Protein AF-A0A955X571-F1 (afdb_monomer_lite)

pLDDT: mean 90.97, std 11.01, range [27.52, 98.81]

Foldseek 3Di:
DDDDDDDDDDDPDDDDPDDDPDAWEFDDKVVLEEEFDAKDKIKTFTPPLEPWKFKDKANDTFTFDADPVRGITITTGGGDAADKIWIWIDYPNHIYDTDIRGYHFFEKAKPAPAAAEDAAQDKDKDATDIDGPNRQDKWKDKDQDDVQWDADRVRSIIIHHHHPVCAQDKTWMWIWMDSPPDIDIDTYIYGYHNDQDQWDWDDWPPALAEAFAKDKIKTFTPRDDPQKWKDWAVRTWDWDWDADPVRGIIIITIDGHDAFDWIWIFIDDPNHTSDIDIHGYDHHAKDKDDDAAAEDEAQDKDKDAIDIAGPVRADKFKDKFQDAQQWDADRVRRIIMHHHHLLLAQDKTKMWIWMDGPPHIDIDIHMYHYHNPDDWDAWDFPDWDDDPFWIKTKTWGFADCQLAPNVCHGDIFIKIKIGTPPQDLVQAFEEEEEFEAPCDDFDPDDHNRHIYIRGDDNVLLLQQFFWYDDDLPIAGERSSVVSRVSVVSNCVVVGVSYDQFRYAYEYAHSSLLNQLLCCQVCVVRHLEGERELHQQQLVLAFPVSQVVNCNGQNHVVSQHYYPVGGRVNCSSNSLVSLVPDVSSLLYAYEYEHELQAQASHPCSAAPAHPPNRGGNVVSCQVSLRRYKYKYANAYSPFAHLQQGPQQLAQPDDCCPPQFRHTTLQFKHKRWHPKPQWFWPANLAFPPDDADSRRGQNADHNPPPSSRGDTQNITIPPSFKGWGRVPFDQAQFKTKIWIAGHADDDDAGSDPRDHGGYRHDPDDFFIWIKIKMHSRRHNAAAAQFWKWKDWPPDIDIDGQHNRRIDIDGGDGHYHDTIMIMIGGDDD

Radius of gyration: 39.6 Å; chains: 1; bounding box: 92×78×109 Å

Structure (mmCIF, N/CA/C/O backbone):
data_AF-A0A955X571-F1
#
_entry.id   AF-A0A955X571-F1
#
loop_
_atom_site.group_PDB
_atom_site.id
_atom_site.type_symbol
_atom_site.label_atom_id
_atom_site.label_alt_id
_atom_site.label_comp_id
_atom_site.label_asym_id
_atom_site.label_entity_id
_atom_site.label_seq_id
_atom_site.pdbx_PDB_ins_code
_atom_site.Cartn_x
_atom_site.Cartn_y
_atom_site.Cartn_z
_atom_site.occupancy
_atom_site.B_iso_or_equiv
_atom_site.auth_seq_id
_atom_site.auth_comp_id
_atom_site.auth_asym_id
_atom_site.auth_atom_id
_atom_site.pdbx_PDB_model_num
ATOM 1 N N . MET A 1 1 ? 28.630 35.450 -4.650 1.00 49.31 1 MET A N 1
ATOM 2 C CA . MET A 1 1 ? 27.874 36.289 -3.686 1.00 49.31 1 MET A CA 1
ATOM 3 C C . MET A 1 1 ? 26.981 37.193 -4.517 1.00 49.31 1 MET A C 1
ATOM 5 O O . MET A 1 1 ? 27.494 37.787 -5.444 1.00 49.31 1 MET A O 1
ATOM 9 N N . THR A 1 2 ? 25.671 37.289 -4.353 1.00 41.75 2 THR A N 1
ATOM 10 C CA . THR A 1 2 ? 24.807 37.055 -3.192 1.00 41.75 2 THR A CA 1
ATOM 11 C C . THR A 1 2 ? 23.385 37.056 -3.742 1.00 41.75 2 THR A C 1
ATOM 13 O O . THR A 1 2 ? 23.078 37.939 -4.538 1.00 41.75 2 THR A O 1
ATOM 16 N N . ARG A 1 3 ? 22.517 36.147 -3.288 1.00 30.20 3 ARG A N 1
ATOM 17 C CA . ARG A 1 3 ? 21.128 36.479 -2.922 1.00 30.20 3 ARG A CA 1
ATOM 18 C C . ARG A 1 3 ? 20.408 35.258 -2.359 1.00 30.20 3 ARG A C 1
ATOM 20 O O . ARG A 1 3 ? 20.011 34.345 -3.068 1.00 30.20 3 ARG A O 1
ATOM 27 N N . ARG A 1 4 ? 20.302 35.292 -1.032 1.00 42.22 4 ARG A N 1
ATOM 28 C CA . ARG A 1 4 ? 19.217 34.716 -0.244 1.00 42.22 4 ARG A CA 1
ATOM 29 C C . ARG A 1 4 ? 18.000 35.651 -0.343 1.00 42.22 4 ARG A C 1
ATOM 31 O O . ARG A 1 4 ? 18.193 36.856 -0.505 1.00 42.22 4 ARG A O 1
ATOM 38 N N . LEU A 1 5 ? 16.821 35.068 -0.110 1.00 35.84 5 LEU A N 1
ATOM 39 C CA . LEU A 1 5 ? 15.540 35.685 0.272 1.00 35.84 5 LEU A CA 1
ATOM 40 C C . LEU A 1 5 ? 14.690 36.289 -0.857 1.00 35.84 5 LEU A C 1
ATOM 42 O O . LEU A 1 5 ? 14.771 37.476 -1.159 1.00 35.84 5 LEU A O 1
ATOM 46 N N . ALA A 1 6 ? 13.788 35.461 -1.387 1.00 28.53 6 ALA A N 1
ATOM 47 C CA . ALA A 1 6 ? 12.560 35.886 -2.053 1.00 28.53 6 ALA A CA 1
ATOM 48 C C . ALA A 1 6 ? 11.425 34.899 -1.709 1.00 28.53 6 ALA A C 1
ATOM 50 O O . ALA A 1 6 ? 11.090 34.020 -2.490 1.00 28.53 6 ALA A O 1
ATOM 51 N N . ALA A 1 7 ? 10.869 35.031 -0.504 1.00 27.89 7 ALA A N 1
ATOM 52 C CA . ALA A 1 7 ? 9.585 34.446 -0.106 1.00 27.89 7 ALA A CA 1
ATOM 53 C C . ALA A 1 7 ? 8.959 35.333 0.982 1.00 27.89 7 ALA A C 1
ATOM 55 O O . ALA A 1 7 ? 8.839 34.940 2.134 1.00 27.89 7 ALA A O 1
ATOM 56 N N . ALA A 1 8 ? 8.676 36.590 0.628 1.00 30.42 8 ALA A N 1
ATOM 57 C CA . ALA A 1 8 ? 7.878 37.524 1.426 1.00 30.42 8 ALA A CA 1
ATOM 58 C C . ALA A 1 8 ? 7.566 38.780 0.593 1.00 30.42 8 ALA A C 1
ATOM 60 O O . ALA A 1 8 ? 8.181 39.817 0.810 1.00 30.42 8 ALA A O 1
ATOM 61 N N . ALA A 1 9 ? 6.674 38.685 -0.402 1.00 29.23 9 ALA A N 1
ATOM 62 C CA . ALA A 1 9 ? 5.978 39.849 -0.978 1.00 29.23 9 ALA A CA 1
ATOM 63 C C . ALA A 1 9 ? 4.953 39.425 -2.044 1.00 29.23 9 ALA A C 1
ATOM 65 O O . ALA A 1 9 ? 5.207 39.526 -3.240 1.00 29.23 9 ALA A O 1
ATOM 66 N N . LEU A 1 10 ? 3.769 38.996 -1.612 1.00 28.20 10 LEU A N 1
ATOM 67 C CA . LEU A 1 10 ? 2.538 39.181 -2.390 1.00 28.20 10 LEU A CA 1
ATOM 68 C C . LEU A 1 10 ? 1.347 39.288 -1.431 1.00 28.20 10 LEU A C 1
ATOM 70 O O . LEU A 1 10 ? 0.399 38.522 -1.474 1.00 28.20 10 LEU A O 1
ATOM 74 N N . LEU A 1 11 ? 1.457 40.248 -0.511 1.00 30.55 11 LEU A N 1
ATOM 75 C CA . LEU A 1 11 ? 0.364 40.795 0.296 1.00 30.55 11 LEU A CA 1
ATOM 76 C C . LEU A 1 11 ? 0.827 42.155 0.832 1.00 30.55 11 LEU A C 1
ATOM 78 O O . LEU A 1 11 ? 1.228 42.315 1.977 1.00 30.55 11 LEU A O 1
ATOM 82 N N . ALA A 1 12 ? 0.848 43.141 -0.060 1.00 27.52 12 ALA A N 1
ATOM 83 C CA . ALA A 1 12 ? 0.985 44.547 0.300 1.00 27.52 12 ALA A CA 1
ATOM 84 C C . ALA A 1 12 ? 0.002 45.372 -0.538 1.00 27.52 12 ALA A C 1
ATOM 86 O O . ALA A 1 12 ? 0.377 46.258 -1.300 1.00 27.52 12 ALA A O 1
ATOM 87 N N . LEU A 1 13 ? -1.283 45.044 -0.396 1.00 31.36 13 LEU A N 1
ATOM 88 C CA . LEU A 1 13 ? -2.361 46.005 -0.583 1.00 31.36 13 LEU A CA 1
ATOM 89 C C . LEU A 1 13 ? -2.611 46.652 0.784 1.00 31.36 13 LEU A C 1
ATOM 91 O O . LEU A 1 13 ? -3.131 46.022 1.696 1.00 31.36 13 LEU A O 1
ATOM 95 N N . ALA A 1 14 ? -2.154 47.899 0.901 1.00 33.91 14 ALA A N 1
ATOM 96 C CA . ALA A 1 14 ? -2.641 48.929 1.816 1.00 33.91 14 ALA A CA 1
ATOM 97 C C . ALA A 1 14 ? -2.896 48.517 3.283 1.00 33.91 14 ALA A C 1
ATOM 99 O O . ALA A 1 14 ? -4.034 48.471 3.742 1.00 33.91 14 ALA A O 1
ATOM 100 N N . ALA A 1 15 ? -1.829 48.357 4.071 1.00 30.73 15 ALA A N 1
ATOM 101 C CA . ALA A 1 15 ? -1.931 48.549 5.515 1.00 30.73 15 ALA A CA 1
ATOM 102 C C . ALA A 1 15 ? -1.982 50.059 5.813 1.00 30.73 15 ALA A C 1
ATOM 104 O O . ALA A 1 15 ? -0.953 50.722 5.955 1.00 30.73 15 ALA A O 1
ATOM 105 N N . CYS A 1 16 ? -3.196 50.611 5.884 1.00 33.31 16 CYS A N 1
ATOM 106 C CA . CYS A 1 16 ? -3.443 51.834 6.641 1.00 33.31 16 CYS A CA 1
ATOM 107 C C . CYS A 1 16 ? -3.113 51.561 8.122 1.00 33.31 16 CYS A C 1
ATOM 109 O O . CYS A 1 16 ? -3.588 50.568 8.677 1.00 33.31 16 CYS A O 1
ATOM 111 N N . PRO A 1 17 ? -2.322 52.411 8.796 1.00 36.28 17 PRO A N 1
ATOM 112 C CA . PRO A 1 17 ? -2.071 52.262 10.218 1.00 36.28 17 PRO A CA 1
ATOM 113 C C . PRO A 1 17 ? -3.315 52.734 10.974 1.00 36.28 17 PRO A C 1
ATOM 115 O O . PRO A 1 17 ? -3.582 53.929 11.056 1.00 36.28 17 PRO A O 1
ATOM 118 N N . GLY A 1 18 ? -4.086 51.788 11.507 1.00 40.47 18 GLY A N 1
ATOM 119 C CA . GLY A 1 18 ? -5.204 52.086 12.401 1.00 40.47 18 GLY A CA 1
ATOM 120 C C . GLY A 1 18 ? -6.506 51.404 12.011 1.00 40.47 18 GLY A C 1
ATOM 121 O O . GLY A 1 18 ? -7.439 52.059 11.568 1.00 40.47 18 GLY A O 1
ATOM 122 N N . SER A 1 19 ? -6.573 50.089 12.175 1.00 44.91 19 SER A N 1
ATOM 123 C CA . SER A 1 19 ? -7.786 49.367 12.589 1.00 44.91 19 SER A CA 1
ATOM 124 C C . SER A 1 19 ? -7.447 47.882 12.619 1.00 44.91 19 SER A C 1
ATOM 126 O O . SER A 1 19 ? -7.545 47.175 11.623 1.00 44.91 19 SER A O 1
ATOM 128 N N . GLY A 1 20 ? -7.032 47.389 13.790 1.00 52.97 20 GLY A N 1
ATOM 129 C CA . GLY A 1 20 ? -7.356 45.997 14.098 1.00 52.97 20 GLY A CA 1
ATOM 130 C C . GLY A 1 20 ? -8.881 45.815 14.013 1.00 52.97 20 GLY A C 1
ATOM 131 O O . GLY A 1 20 ? -9.594 46.824 14.065 1.00 52.97 20 GLY A O 1
ATOM 132 N N . PRO A 1 21 ? -9.390 44.580 13.864 1.00 60.06 21 PRO A N 1
ATOM 133 C CA . PRO A 1 21 ? -10.828 44.331 13.834 1.00 60.06 21 PRO A CA 1
ATOM 134 C C . PRO A 1 21 ? -11.516 45.087 14.979 1.00 60.06 21 PRO A C 1
ATOM 136 O O . PRO A 1 21 ? -11.149 44.950 16.148 1.00 60.06 21 PRO A O 1
ATOM 139 N N . GLU A 1 22 ? -12.430 45.989 14.619 1.00 73.44 22 GLU A N 1
ATOM 140 C CA . GLU A 1 22 ? -13.100 46.866 15.574 1.00 73.44 22 GLU A CA 1
ATOM 141 C C . GLU A 1 22 ? -13.979 46.006 16.486 1.00 73.44 22 GLU A C 1
ATOM 143 O O . GLU A 1 22 ? -14.741 45.167 16.006 1.00 73.44 22 GLU A O 1
ATOM 148 N N . ALA A 1 23 ? -13.844 46.176 17.803 1.00 80.50 23 ALA A N 1
ATOM 149 C CA . ALA A 1 23 ? -14.454 45.253 18.750 1.00 80.50 23 ALA A CA 1
ATOM 150 C C . ALA A 1 23 ? -15.990 45.178 18.590 1.00 80.50 23 ALA A C 1
ATOM 152 O O . ALA A 1 23 ? -16.639 46.197 18.297 1.00 80.50 23 ALA A O 1
ATOM 153 N N . PRO A 1 24 ? -16.593 43.997 18.829 1.00 88.44 24 PRO A N 1
ATOM 154 C CA . PRO A 1 24 ? -18.042 43.882 18.950 1.00 88.44 24 PRO A CA 1
ATOM 155 C C . PRO A 1 24 ? -18.565 44.855 20.013 1.00 88.44 24 PRO A C 1
ATOM 157 O O . PRO A 1 24 ? -17.904 45.107 21.028 1.00 88.44 24 PRO A O 1
ATOM 160 N N . LYS A 1 25 ? -19.756 45.415 19.792 1.00 90.81 25 LYS A N 1
ATOM 161 C CA . LYS A 1 25 ? -20.388 46.378 20.705 1.00 90.81 25 LYS A CA 1
ATOM 162 C C . LYS A 1 25 ? -21.717 45.824 21.193 1.00 90.81 25 LYS A C 1
ATOM 164 O O . LYS A 1 25 ? -22.527 45.398 20.384 1.00 90.81 25 LYS A O 1
ATOM 169 N N . ILE A 1 26 ? -21.933 45.848 22.508 1.00 92.81 26 ILE A N 1
ATOM 170 C CA . ILE A 1 26 ? -23.209 45.468 23.125 1.00 92.81 26 ILE A CA 1
ATOM 171 C C . ILE A 1 26 ? -24.036 46.737 23.330 1.00 92.81 26 ILE A C 1
ATOM 173 O O . ILE A 1 26 ? -23.579 47.650 24.019 1.00 92.81 26 ILE A O 1
ATOM 177 N N . ASP A 1 27 ? -25.244 46.774 22.770 1.00 91.50 27 ASP A N 1
ATOM 178 C CA . ASP A 1 27 ? -26.176 47.895 22.924 1.00 91.50 27 ASP A CA 1
ATOM 179 C C . ASP A 1 27 ? -27.231 47.620 24.001 1.00 91.50 27 ASP A C 1
ATOM 181 O O . ASP A 1 27 ? -27.587 48.524 24.760 1.00 91.50 27 ASP A O 1
ATOM 185 N N . ALA A 1 28 ? -27.709 46.375 24.107 1.00 92.31 28 ALA A N 1
ATOM 186 C CA . ALA A 1 28 ? -28.725 45.997 25.084 1.00 92.31 28 ALA A CA 1
ATOM 187 C C . ALA A 1 28 ? -28.603 44.539 25.550 1.00 92.31 28 ALA A C 1
ATOM 189 O O . ALA A 1 28 ? -28.153 43.657 24.816 1.00 92.31 28 ALA A O 1
ATOM 190 N N . LEU A 1 29 ? -29.058 44.308 26.783 1.00 94.31 29 LEU A N 1
ATOM 191 C CA . LEU A 1 29 ? -29.270 42.992 27.380 1.00 94.31 29 LEU A CA 1
ATOM 192 C C . LEU A 1 29 ? -30.761 42.834 27.677 1.00 94.31 29 LEU A C 1
ATOM 194 O O . LEU A 1 29 ? -31.343 43.717 28.312 1.00 94.31 29 LEU A O 1
ATOM 198 N N . ASP A 1 30 ? -31.353 41.722 27.252 1.00 91.00 30 ASP A N 1
ATOM 199 C CA . ASP A 1 30 ? -32.748 41.391 27.537 1.00 91.00 30 ASP A CA 1
ATOM 200 C C . ASP A 1 30 ? -32.865 39.970 28.130 1.00 91.00 30 ASP A C 1
ATOM 202 O O . ASP A 1 30 ? -32.520 38.997 27.451 1.00 91.00 30 ASP A O 1
ATOM 206 N N . PRO A 1 31 ? -33.304 39.830 29.396 1.00 89.25 31 PRO A N 1
ATOM 207 C CA . PRO A 1 31 ? -33.630 40.910 30.331 1.00 89.25 31 PRO A CA 1
ATOM 208 C C . PRO A 1 31 ? -32.367 41.609 30.897 1.00 89.25 31 PRO A C 1
ATOM 210 O O . PRO A 1 31 ? -31.322 40.977 31.061 1.00 89.25 31 PRO A O 1
ATOM 213 N N . PRO A 1 32 ? -32.436 42.904 31.274 1.00 85.81 32 PRO A N 1
ATOM 214 C CA . PRO A 1 32 ? -31.314 43.629 31.891 1.00 85.81 32 PRO A CA 1
ATOM 215 C C . PRO A 1 32 ? -31.105 43.285 33.380 1.00 85.81 32 PRO A C 1
ATOM 217 O O . PRO A 1 32 ? -30.110 43.694 33.993 1.00 85.81 32 PRO A O 1
ATOM 220 N N . ALA A 1 33 ? -32.047 42.551 33.978 1.00 87.12 33 ALA A N 1
ATOM 221 C CA . ALA A 1 33 ? -31.970 42.022 35.331 1.00 87.12 33 ALA A CA 1
ATOM 222 C C . ALA A 1 33 ? -32.728 40.690 35.441 1.00 87.12 33 ALA A C 1
ATOM 224 O O . ALA A 1 33 ? -33.761 40.521 34.798 1.00 87.12 33 ALA A O 1
ATOM 225 N N . VAL A 1 34 ? -32.239 39.779 36.280 1.00 87.12 34 VAL A N 1
ATOM 226 C CA . VAL A 1 34 ? -32.827 38.449 36.524 1.00 87.12 34 VAL A CA 1
ATOM 227 C C . VAL A 1 34 ? -32.857 38.126 38.012 1.00 87.12 34 VAL A C 1
ATOM 229 O O . VAL A 1 34 ? -32.100 38.717 38.781 1.00 87.12 34 VAL A O 1
ATOM 232 N N . GLU A 1 35 ? -33.701 37.183 38.429 1.00 81.38 35 GLU A N 1
ATOM 233 C CA . GLU A 1 35 ? -33.555 36.538 39.741 1.00 81.38 35 GLU A CA 1
ATOM 234 C C . GLU A 1 35 ? -32.356 35.574 39.730 1.00 81.38 35 GLU A C 1
ATOM 236 O O . GLU A 1 35 ? -31.958 35.069 38.676 1.00 81.38 35 GLU A O 1
ATOM 241 N N . GLY A 1 36 ? -31.736 35.369 40.891 1.00 78.81 36 GLY A N 1
ATOM 242 C CA . GLY A 1 36 ? -30.623 34.433 41.037 1.00 78.81 36 GLY A CA 1
ATOM 243 C C . GLY A 1 36 ? -31.096 32.977 41.087 1.00 78.81 36 GLY A C 1
ATOM 244 O O . GLY A 1 36 ? -32.273 32.689 41.297 1.00 78.81 36 GLY A O 1
ATOM 245 N N . GLY A 1 37 ? -30.172 32.034 40.900 1.00 76.56 37 GLY A N 1
ATOM 246 C CA . GLY A 1 37 ? -30.412 30.631 41.265 1.00 76.56 37 GLY A CA 1
ATOM 247 C C . GLY A 1 37 ? -31.172 29.768 40.250 1.00 76.56 37 GLY A C 1
ATOM 248 O O . GLY A 1 37 ? -31.235 28.554 40.439 1.00 76.56 37 GLY A O 1
ATOM 249 N N . ALA A 1 38 ? -31.660 30.332 39.141 1.00 79.25 38 ALA A N 1
ATOM 250 C CA . ALA A 1 38 ? -32.244 29.578 38.028 1.00 79.25 38 ALA A CA 1
ATOM 251 C C . ALA A 1 38 ? -31.530 29.880 36.696 1.00 79.25 38 ALA A C 1
ATOM 253 O O . ALA A 1 38 ? -31.080 31.009 36.485 1.00 79.25 38 ALA A O 1
ATOM 254 N N . PRO A 1 39 ? -31.396 28.893 35.786 1.00 86.38 39 PRO A N 1
ATOM 255 C CA . PRO A 1 39 ? -30.942 29.163 34.429 1.00 86.38 39 PRO A CA 1
ATOM 256 C C . PRO A 1 39 ? -31.974 30.017 33.685 1.00 86.38 39 PRO A C 1
ATOM 258 O O . PRO A 1 39 ? -33.179 29.888 33.902 1.00 86.38 39 PRO A O 1
ATOM 261 N N . PHE A 1 40 ? -31.504 30.872 32.785 1.00 88.06 40 PHE A N 1
ATOM 262 C CA . PHE A 1 40 ? -32.357 31.767 32.008 1.00 88.06 40 PHE A CA 1
ATOM 263 C C . PHE A 1 40 ? -31.789 31.978 30.608 1.00 88.06 40 PHE A C 1
ATOM 265 O O . PHE A 1 40 ? -30.609 31.744 30.343 1.00 88.06 40 PHE A O 1
ATOM 272 N N . THR A 1 41 ? -32.639 32.443 29.703 1.00 90.44 41 THR A N 1
ATOM 273 C CA . THR A 1 41 ? -32.220 32.853 28.366 1.00 90.44 41 THR A CA 1
ATOM 274 C C . THR A 1 41 ? -31.858 34.331 28.381 1.00 90.44 41 THR A C 1
ATOM 276 O O . THR A 1 41 ? -32.649 35.156 28.835 1.00 90.44 41 THR A O 1
ATOM 279 N N . LEU A 1 42 ? -30.669 34.664 27.879 1.00 92.75 42 LEU A N 1
ATOM 280 C CA . LEU A 1 42 ? -30.204 36.035 27.706 1.00 92.75 42 LEU A CA 1
ATOM 281 C C . LEU A 1 42 ? -30.094 36.357 26.220 1.00 92.75 42 LEU A C 1
ATOM 283 O O . LEU A 1 42 ? -29.402 35.658 25.476 1.00 92.75 42 LEU A O 1
ATOM 287 N N . ARG A 1 43 ? -30.726 37.454 25.809 1.00 92.50 43 ARG A N 1
ATOM 288 C CA . ARG A 1 43 ? -30.544 38.051 24.487 1.00 92.50 43 ARG A CA 1
ATOM 289 C C . ARG A 1 43 ? -29.567 39.209 24.587 1.00 92.50 43 ARG A C 1
ATOM 291 O O . ARG A 1 43 ? -29.760 40.129 25.382 1.00 92.50 43 ARG A O 1
ATOM 298 N N . VAL A 1 44 ? -28.516 39.151 23.779 1.00 93.19 44 VAL A N 1
ATOM 299 C CA . VAL A 1 44 ? -27.518 40.214 23.661 1.00 93.19 44 VAL A CA 1
ATOM 300 C C . VAL A 1 44 ? -27.668 40.836 22.282 1.00 93.19 44 VAL A C 1
ATOM 302 O O . VAL A 1 44 ? -27.388 40.183 21.279 1.00 93.19 44 VAL A O 1
ATOM 305 N N . THR A 1 45 ? -28.117 42.087 22.239 1.00 92.81 45 THR A N 1
ATOM 306 C CA . THR A 1 45 ? -28.275 42.846 20.992 1.00 92.81 45 THR A CA 1
ATOM 307 C C . THR A 1 45 ? -27.107 43.804 20.832 1.00 92.81 45 THR A C 1
ATOM 309 O O . THR A 1 45 ? -26.721 44.489 21.788 1.00 92.81 45 THR A O 1
ATOM 312 N N . GLY A 1 46 ? -26.534 43.849 19.634 1.00 89.62 46 GLY A N 1
ATOM 313 C CA . GLY A 1 46 ? -25.359 44.657 19.369 1.00 89.62 46 GLY A CA 1
ATOM 314 C C . GLY A 1 46 ? -24.895 44.633 17.920 1.00 89.62 46 GLY A C 1
ATOM 315 O O . GLY A 1 46 ? -25.524 44.054 17.038 1.00 89.62 46 GLY A O 1
ATOM 316 N N . GLU A 1 47 ? -23.747 45.255 17.691 1.00 89.06 47 GLU A N 1
ATOM 317 C CA . GLU A 1 47 ? -23.123 45.378 16.378 1.00 89.06 47 GLU A CA 1
ATOM 318 C C . GLU A 1 47 ? -21.881 44.483 16.285 1.00 89.06 47 GLU A C 1
ATOM 320 O O . GLU A 1 47 ? -21.136 44.321 17.259 1.00 89.06 47 GLU A O 1
ATOM 325 N N . ARG A 1 48 ? -21.619 43.963 15.076 1.00 85.88 48 ARG A N 1
ATOM 326 C CA . ARG A 1 48 ? -20.419 43.170 14.740 1.00 85.88 48 ARG A CA 1
ATOM 327 C C . ARG A 1 48 ? -20.261 41.895 15.589 1.00 85.88 48 ARG A C 1
ATOM 329 O O . ARG A 1 48 ? -19.161 41.568 16.015 1.00 85.88 48 ARG A O 1
ATOM 336 N N . LEU A 1 49 ? -21.352 41.160 15.829 1.00 82.06 49 LEU A N 1
ATOM 337 C CA . LEU A 1 49 ? -21.336 39.940 16.654 1.00 82.06 49 LEU A CA 1
ATOM 338 C C . LEU A 1 49 ? -20.681 38.721 15.958 1.00 82.06 49 LEU A C 1
ATOM 340 O O . LEU A 1 49 ? -20.345 37.751 16.628 1.00 82.06 49 LEU A O 1
ATOM 344 N N . GLY A 1 50 ? -20.446 38.776 14.641 1.00 76.69 50 GLY A N 1
ATOM 345 C CA . GLY A 1 50 ? -19.831 37.689 13.863 1.00 76.69 50 GLY A CA 1
ATOM 346 C C . GLY A 1 50 ? -20.769 36.488 13.635 1.00 76.69 50 GLY A C 1
ATOM 347 O O . GLY A 1 50 ? -21.847 36.434 14.219 1.00 76.69 50 GLY A O 1
ATOM 348 N N . PRO A 1 51 ? -20.402 35.516 12.776 1.00 72.62 51 PRO A N 1
ATOM 349 C CA . PRO A 1 51 ? -21.271 34.385 12.418 1.00 72.62 51 PRO A CA 1
ATOM 350 C C . PRO A 1 51 ? -21.359 33.285 13.494 1.00 72.62 51 PRO A C 1
ATOM 352 O O . PRO A 1 51 ? -22.267 32.459 13.445 1.00 72.62 51 PRO A O 1
ATOM 355 N N . ALA A 1 52 ? -20.435 33.262 14.462 1.00 73.44 52 ALA A N 1
ATOM 356 C CA . ALA A 1 52 ? -20.399 32.292 15.563 1.00 73.44 52 ALA A CA 1
ATOM 357 C C . ALA A 1 52 ? -19.962 32.951 16.895 1.00 73.44 52 ALA A C 1
ATOM 359 O O . ALA A 1 52 ? -18.897 32.618 17.427 1.00 73.44 52 ALA A O 1
ATOM 360 N N . PRO A 1 53 ? -20.736 33.916 17.433 1.00 80.56 53 PRO A N 1
ATOM 361 C CA . PRO A 1 53 ? -20.370 34.649 18.645 1.00 80.56 53 PRO A CA 1
ATOM 362 C C . PRO A 1 53 ? -20.225 33.727 19.856 1.00 80.56 53 PRO A C 1
ATOM 364 O O . PRO A 1 53 ? -21.116 32.929 20.167 1.00 80.56 53 PRO A O 1
ATOM 367 N N . LYS A 1 54 ? -19.145 33.921 20.618 1.00 87.81 54 LYS A N 1
ATOM 368 C CA . LYS A 1 54 ? -19.037 33.394 21.984 1.00 87.81 54 LYS A CA 1
ATOM 369 C C . LYS A 1 54 ? -19.439 34.487 22.966 1.00 87.81 54 LYS A C 1
ATOM 371 O O . LYS A 1 54 ? -18.783 35.525 23.048 1.00 87.81 54 LYS A O 1
ATOM 376 N N . VAL A 1 55 ? -20.497 34.260 23.738 1.00 90.81 55 VAL A N 1
ATOM 377 C CA . VAL A 1 55 ? -20.929 35.185 24.793 1.00 90.81 55 VAL A CA 1
ATOM 378 C C . VAL A 1 55 ? -20.312 34.744 26.110 1.00 90.81 55 VAL A C 1
ATOM 380 O O . VAL A 1 55 ? -20.520 33.623 26.573 1.00 90.81 55 VAL A O 1
ATOM 383 N N . ARG A 1 56 ? -19.546 35.632 26.736 1.00 91.25 56 ARG A N 1
ATOM 384 C CA . ARG A 1 56 ? -18.987 35.425 28.069 1.00 91.25 56 ARG A CA 1
ATOM 385 C C . ARG A 1 56 ? -19.878 36.103 29.100 1.00 91.25 56 ARG A C 1
ATOM 387 O O . ARG A 1 56 ? -20.060 37.315 29.034 1.00 91.25 56 ARG A O 1
ATOM 394 N N . VAL A 1 57 ? -20.392 35.343 30.063 1.00 89.56 57 VAL A N 1
ATOM 395 C CA . VAL A 1 57 ? -21.162 35.865 31.204 1.00 89.56 57 VAL A CA 1
ATOM 396 C C . VAL A 1 57 ? -20.404 35.510 32.480 1.00 89.56 57 VAL A C 1
ATOM 398 O O . VAL A 1 57 ? -20.343 34.349 32.890 1.00 89.56 57 VAL A O 1
ATOM 401 N N . GLY A 1 58 ? -19.741 36.497 33.084 1.00 83.50 58 GLY A N 1
ATOM 402 C CA . GLY A 1 58 ? -18.788 36.251 34.167 1.00 83.50 58 GLY A CA 1
ATOM 403 C C . GLY A 1 58 ? -17.635 35.340 33.716 1.00 83.50 58 GLY A C 1
ATOM 404 O O . GLY A 1 58 ? -16.809 35.741 32.899 1.00 83.50 58 GLY A O 1
ATOM 405 N N . ARG A 1 59 ? -17.563 34.117 34.263 1.00 78.06 59 ARG A N 1
ATOM 406 C CA . ARG A 1 59 ? -16.558 33.094 33.894 1.00 78.06 59 ARG A CA 1
ATOM 407 C C . ARG A 1 59 ? -17.061 32.066 32.873 1.00 78.06 59 ARG A C 1
ATOM 409 O O . ARG A 1 59 ? -16.248 31.304 32.359 1.00 78.06 59 ARG A O 1
ATOM 416 N N . ALA A 1 60 ? -18.364 32.017 32.598 1.00 80.56 60 ALA A N 1
ATOM 417 C CA . ALA A 1 60 ? -18.938 31.067 31.651 1.00 80.56 60 ALA A CA 1
ATOM 418 C C . ALA A 1 60 ? -18.750 31.564 30.212 1.00 80.56 60 ALA A C 1
ATOM 420 O O . ALA A 1 60 ? -18.955 32.747 29.941 1.00 80.56 60 ALA A O 1
ATOM 421 N N . VAL A 1 61 ? -18.385 30.659 29.301 1.00 88.44 61 VAL A N 1
ATOM 422 C CA . VAL A 1 61 ? -18.310 30.916 27.856 1.00 88.44 61 VAL A CA 1
ATOM 423 C C . VAL A 1 61 ? -19.413 30.108 27.187 1.00 88.44 61 VAL A C 1
ATOM 425 O O . VAL A 1 61 ? -19.432 28.884 27.295 1.00 88.44 61 VAL A O 1
ATOM 428 N N . LEU A 1 62 ? -20.342 30.796 26.536 1.00 88.50 62 LEU A N 1
ATOM 429 C CA . LEU A 1 62 ? -21.561 30.226 25.975 1.00 88.50 62 LEU A CA 1
ATOM 430 C C . LEU A 1 62 ? -21.555 30.417 24.459 1.00 88.50 62 LEU A C 1
ATOM 432 O O . LEU A 1 62 ? -21.179 31.482 23.964 1.00 88.50 62 LEU A O 1
ATOM 436 N N . THR A 1 63 ? -21.980 29.390 23.729 1.00 83.31 63 THR A N 1
ATOM 437 C CA . THR A 1 63 ? -22.195 29.484 22.279 1.00 83.31 63 THR A CA 1
ATOM 438 C C . THR A 1 63 ? -23.665 29.800 22.051 1.00 83.31 63 THR A C 1
ATOM 440 O O . THR A 1 63 ? -24.521 29.095 22.583 1.00 83.31 63 THR A O 1
ATOM 443 N N . GLY A 1 64 ? -23.953 30.880 21.328 1.00 74.62 64 GLY A N 1
ATOM 444 C CA . GLY A 1 64 ? -25.320 31.352 21.117 1.00 74.62 64 GLY A CA 1
ATOM 445 C C . GLY A 1 64 ? -25.828 31.149 19.702 1.00 74.62 64 GLY A C 1
ATOM 446 O O . GLY A 1 64 ? -25.052 30.957 18.768 1.00 74.62 64 GLY A O 1
ATOM 447 N N . VAL A 1 65 ? -27.148 31.219 19.554 1.00 79.69 65 VAL A N 1
ATOM 448 C CA . VAL A 1 65 ? -27.811 31.224 18.248 1.00 79.69 65 VAL A CA 1
ATOM 449 C C . VAL A 1 65 ? -27.947 32.675 17.803 1.00 79.69 65 VAL A C 1
ATOM 451 O O . VAL A 1 65 ? -28.579 33.480 18.489 1.00 79.69 65 VAL A O 1
ATOM 454 N N . LEU A 1 66 ? -27.315 33.015 16.681 1.00 84.81 66 LEU A N 1
ATOM 455 C CA . LEU A 1 66 ? -27.404 34.343 16.083 1.00 84.81 66 LEU A CA 1
ATOM 456 C C . LEU A 1 66 ? -28.732 34.486 15.329 1.00 84.81 66 LEU A C 1
ATOM 458 O O . LEU A 1 66 ? -29.146 33.578 14.604 1.00 84.81 66 LEU A O 1
ATOM 462 N N . SER A 1 67 ? -29.398 35.626 15.486 1.00 83.81 67 SER A N 1
ATOM 463 C CA . SER A 1 67 ? -30.583 35.968 14.708 1.00 83.81 67 SER A CA 1
ATOM 464 C C . SER A 1 67 ? -30.245 36.107 13.213 1.00 83.81 67 SER A C 1
ATOM 466 O O . SER A 1 67 ? -29.115 36.456 12.865 1.00 83.81 67 SER A O 1
ATOM 468 N N . PRO A 1 68 ? -31.205 35.873 12.297 1.00 80.25 68 PRO A N 1
ATOM 469 C CA . PRO A 1 68 ? -30.956 35.951 10.852 1.00 80.25 68 PRO A CA 1
ATOM 470 C C . PRO A 1 68 ? -30.452 37.314 10.350 1.00 80.25 68 PRO A C 1
ATOM 472 O O . PRO A 1 68 ? -29.807 37.381 9.309 1.00 80.25 68 PRO A O 1
ATOM 475 N N . ASP A 1 69 ? -30.749 38.395 11.074 1.00 81.31 69 ASP A N 1
ATOM 476 C CA . ASP A 1 69 ? -30.275 39.756 10.789 1.00 81.31 69 ASP A CA 1
ATOM 477 C C . ASP A 1 69 ? -28.880 40.055 11.373 1.00 81.31 69 ASP A C 1
ATOM 479 O O . ASP A 1 69 ? -28.336 41.136 11.152 1.00 81.31 69 ASP A O 1
ATOM 483 N N . GLY A 1 70 ? -28.288 39.107 12.108 1.00 81.81 70 GLY A N 1
ATOM 484 C CA . GLY A 1 70 ? -26.964 39.221 12.713 1.00 81.81 70 GLY A CA 1
ATOM 485 C C . GLY A 1 70 ? -26.872 40.173 13.911 1.00 81.81 70 GLY A C 1
ATOM 486 O O . GLY A 1 70 ? -25.766 40.405 14.400 1.00 81.81 70 GLY A O 1
ATOM 487 N N . ALA A 1 71 ? -27.994 40.731 14.378 1.00 86.06 71 ALA A N 1
ATOM 488 C CA . ALA A 1 71 ? -28.017 41.804 15.376 1.00 86.06 71 ALA A CA 1
ATOM 489 C C . ALA A 1 71 ? -28.171 41.315 16.826 1.00 86.06 71 ALA A C 1
ATOM 491 O O . ALA A 1 71 ? -27.842 42.042 17.765 1.00 86.06 71 ALA A O 1
ATOM 492 N N . THR A 1 72 ? -28.657 40.090 17.033 1.00 89.88 72 THR A N 1
ATOM 493 C CA . THR A 1 72 ? -28.925 39.541 18.364 1.00 89.88 72 THR A CA 1
ATOM 494 C C . THR A 1 72 ? -28.380 38.126 18.480 1.00 89.88 72 THR A C 1
ATOM 496 O O . THR A 1 72 ? -28.602 37.284 17.617 1.00 89.88 72 THR A O 1
ATOM 499 N N . VAL A 1 73 ? -27.702 37.836 19.587 1.00 90.62 73 VAL A N 1
ATOM 500 C CA . VAL A 1 73 ? -27.334 36.470 19.969 1.00 90.62 73 VAL A CA 1
ATOM 501 C C . VAL A 1 73 ? -28.142 36.043 21.190 1.00 90.62 73 VAL A C 1
ATOM 503 O O . VAL A 1 73 ? -28.197 36.756 22.194 1.00 90.62 73 VAL A O 1
ATOM 506 N N . GLU A 1 74 ? -28.773 34.874 21.104 1.00 91.44 74 GLU A N 1
ATOM 507 C CA . GLU A 1 74 ? -29.504 34.255 22.208 1.00 91.44 74 GLU A CA 1
ATOM 508 C C . GLU A 1 74 ? -28.658 33.136 22.834 1.00 91.44 74 GLU A C 1
ATOM 510 O O . GLU A 1 74 ? -28.179 32.241 22.134 1.00 91.44 74 GLU A O 1
ATOM 515 N N . VAL A 1 75 ? -28.450 33.193 24.154 1.00 90.75 75 VAL A N 1
ATOM 516 C CA . VAL A 1 75 ? -27.694 32.186 24.919 1.00 90.75 75 VAL A CA 1
ATOM 517 C C . VAL A 1 75 ? -28.471 31.702 26.137 1.00 90.75 75 VAL A C 1
ATOM 519 O O . VAL A 1 75 ? -29.093 32.492 26.846 1.00 90.75 75 VAL A O 1
ATOM 522 N N . SER A 1 76 ? -28.380 30.403 26.430 1.00 90.31 76 SER A N 1
ATOM 523 C CA . SER A 1 76 ? -28.820 29.850 27.715 1.00 90.31 76 SER A CA 1
ATOM 524 C C . SER A 1 76 ? -27.723 30.033 28.759 1.00 90.31 76 SER A C 1
ATOM 526 O O . SER A 1 76 ? -26.653 29.432 28.667 1.00 90.31 76 SER A O 1
ATOM 528 N N . VAL A 1 77 ? -27.992 30.871 29.756 1.00 88.38 77 VAL A N 1
ATOM 529 C CA . VAL A 1 77 ? -27.072 31.179 30.850 1.00 88.38 77 VAL A CA 1
ATOM 530 C C . VAL A 1 77 ? -27.391 30.264 32.038 1.00 88.38 77 VAL A C 1
ATOM 532 O O . VAL A 1 77 ? -28.554 30.176 32.441 1.00 88.38 77 VAL A O 1
ATOM 535 N N . PRO A 1 78 ? -26.396 29.564 32.619 1.00 86.00 78 PRO A N 1
ATOM 536 C CA . PRO A 1 78 ? -26.605 28.803 33.846 1.00 86.00 78 PRO A CA 1
ATOM 537 C C . PRO A 1 78 ? -26.922 29.737 35.025 1.00 86.00 78 PRO A C 1
ATOM 539 O O . PRO A 1 78 ? -26.678 30.940 34.960 1.00 86.00 78 PRO A O 1
ATOM 542 N N . ALA A 1 79 ? -27.436 29.180 36.122 1.00 83.12 79 ALA A N 1
ATOM 543 C CA . ALA A 1 79 ? -27.782 29.950 37.316 1.00 83.12 79 ALA A CA 1
ATOM 544 C C . ALA A 1 79 ? -26.617 30.834 37.812 1.00 83.12 79 ALA A C 1
ATOM 546 O O . ALA A 1 79 ? -25.477 30.376 37.947 1.00 83.12 79 ALA A O 1
ATOM 547 N N . LEU A 1 80 ? -26.918 32.101 38.107 1.00 84.19 80 LEU A N 1
ATOM 548 C CA . LEU A 1 80 ? -25.974 33.088 38.638 1.00 84.19 80 LEU A CA 1
ATOM 549 C C . LEU A 1 80 ? -26.325 33.448 40.084 1.00 84.19 80 LEU A C 1
ATOM 551 O O . LEU A 1 80 ? -27.491 33.409 40.469 1.00 84.19 80 LEU A O 1
ATOM 555 N N . ARG A 1 81 ? -25.300 33.779 40.881 1.00 84.12 81 ARG A N 1
ATOM 556 C CA . ARG A 1 81 ? -25.475 34.273 42.255 1.00 84.12 81 ARG A CA 1
ATOM 557 C C . ARG A 1 81 ? -25.809 35.762 42.252 1.00 84.12 81 ARG A C 1
ATOM 559 O O . ARG A 1 81 ? -25.357 36.487 41.360 1.00 84.12 81 ARG A O 1
ATOM 566 N N . ARG A 1 82 ? -26.516 36.220 43.285 1.00 85.19 82 ARG A N 1
ATOM 567 C CA . ARG A 1 82 ? -26.860 37.622 43.539 1.00 85.19 82 ARG A CA 1
ATOM 568 C C . ARG A 1 82 ? -25.642 38.528 43.418 1.00 85.19 82 ARG A C 1
ATOM 570 O O . ARG A 1 82 ? -24.596 38.297 44.028 1.00 85.19 82 ARG A O 1
ATOM 577 N N . GLY A 1 83 ? -25.798 39.603 42.651 1.00 83.31 83 GLY A N 1
ATOM 578 C CA . GLY A 1 83 ? -24.729 40.554 42.370 1.00 83.31 83 GLY A CA 1
ATOM 579 C C . GLY A 1 83 ? -24.853 41.175 40.984 1.00 83.31 83 GLY A C 1
ATOM 580 O O . GLY A 1 83 ? -25.949 41.407 40.475 1.00 83.31 83 GLY A O 1
ATOM 581 N N . ALA A 1 84 ? -23.712 41.472 40.369 1.00 81.69 84 ALA A N 1
ATOM 582 C CA . ALA A 1 84 ? -23.641 41.923 38.985 1.00 81.69 84 ALA A CA 1
ATOM 583 C C . ALA A 1 84 ? -22.701 41.008 38.195 1.00 81.69 84 ALA A C 1
ATOM 585 O O . ALA A 1 84 ? -21.620 40.672 38.681 1.00 81.69 84 ALA A O 1
ATOM 586 N N . ALA A 1 85 ? -23.108 40.633 36.984 1.00 86.94 85 ALA A N 1
ATOM 587 C CA . ALA A 1 85 ? -22.292 39.862 36.055 1.00 86.94 85 ALA A CA 1
ATOM 588 C C . ALA A 1 85 ? -21.930 40.720 34.837 1.00 86.94 85 ALA A C 1
ATOM 590 O O . ALA A 1 85 ? -22.794 41.371 34.247 1.00 86.94 85 ALA A O 1
ATOM 591 N N . ASP A 1 86 ? -20.651 40.708 34.462 1.00 92.19 86 ASP A N 1
ATOM 592 C CA . ASP A 1 86 ? -20.192 41.318 33.216 1.00 92.19 86 ASP A CA 1
ATOM 593 C C . ASP A 1 86 ? -20.491 40.372 32.047 1.00 92.19 86 ASP A C 1
ATOM 595 O O . ASP A 1 86 ? -20.088 39.205 32.060 1.00 92.19 86 ASP A O 1
ATOM 599 N N . VAL A 1 87 ? -21.171 40.897 31.031 1.00 92.00 87 VAL A N 1
ATOM 600 C CA . VAL A 1 87 ? -21.463 40.228 29.763 1.00 92.00 87 VAL A CA 1
ATOM 601 C C . VAL A 1 87 ? -20.555 40.806 28.685 1.00 92.00 87 VAL A C 1
ATOM 603 O O . VAL A 1 87 ? -20.475 42.025 28.526 1.00 92.00 87 VAL A O 1
ATOM 606 N N . ARG A 1 88 ? -19.861 39.941 27.945 1.00 93.31 88 ARG A N 1
ATOM 607 C CA . ARG A 1 88 ? -18.997 40.308 26.813 1.00 93.31 88 ARG A CA 1
ATOM 608 C C . ARG A 1 88 ? -19.277 39.404 25.623 1.00 93.31 88 ARG A C 1
ATOM 610 O O . ARG A 1 88 ? -19.603 38.236 25.810 1.00 93.31 88 ARG A O 1
ATOM 617 N N . VAL A 1 89 ? -19.084 39.916 24.417 1.00 90.88 89 VAL A N 1
ATOM 618 C CA . VAL A 1 89 ? -19.133 39.121 23.185 1.00 90.88 89 VAL A CA 1
ATOM 619 C C . VAL A 1 89 ? -17.731 39.029 22.603 1.00 90.88 89 VAL A C 1
ATOM 621 O O . VAL A 1 89 ? -17.004 40.021 22.581 1.00 90.88 89 VAL A O 1
ATOM 624 N N . GLU A 1 90 ? -17.347 37.834 22.171 1.00 89.19 90 GLU A N 1
ATOM 625 C CA . GLU A 1 90 ? -16.118 37.568 21.434 1.00 89.19 90 GLU A CA 1
ATOM 626 C C . GLU A 1 90 ? -16.462 37.144 20.004 1.00 89.19 90 GLU A C 1
ATOM 628 O O . GLU A 1 90 ? -17.198 36.174 19.800 1.00 89.19 90 GLU A O 1
ATOM 633 N N . ALA A 1 91 ? -15.917 37.882 19.040 1.00 81.69 91 ALA A N 1
ATOM 634 C CA . ALA A 1 91 ? -16.067 37.651 17.609 1.00 81.69 91 ALA A CA 1
ATOM 635 C C . ALA A 1 91 ? -14.711 37.885 16.931 1.00 81.69 91 ALA A C 1
ATOM 637 O O . ALA A 1 91 ? -14.014 38.841 17.272 1.00 81.69 91 ALA A O 1
ATOM 638 N N . ASP A 1 92 ? -14.310 36.982 16.032 1.00 78.12 92 ASP A N 1
ATOM 639 C CA . ASP A 1 92 ? -13.059 37.066 15.257 1.00 78.12 92 ASP A CA 1
ATOM 640 C C . ASP A 1 92 ? -11.796 37.340 16.107 1.00 78.12 92 ASP A C 1
ATOM 642 O O . ASP A 1 92 ? -10.882 38.059 15.708 1.00 78.12 92 ASP A O 1
ATOM 646 N N . GLY A 1 93 ? -11.750 36.770 17.318 1.00 77.25 93 GLY A N 1
ATOM 647 C CA . GLY A 1 93 ? -10.630 36.914 18.256 1.00 77.25 93 GLY A CA 1
ATOM 648 C C . GLY A 1 93 ? -10.599 38.226 19.055 1.00 77.25 93 GLY A C 1
ATOM 649 O O . GLY A 1 93 ? -9.650 38.445 19.810 1.00 77.25 93 GLY A O 1
ATOM 650 N N . VAL A 1 94 ? -11.620 39.087 18.941 1.00 84.19 94 VAL A N 1
ATOM 651 C CA . VAL A 1 94 ? -11.730 40.369 19.665 1.00 84.19 94 VAL A CA 1
ATOM 652 C C . VAL A 1 94 ? -12.909 40.356 20.642 1.00 84.19 94 VAL A C 1
ATOM 654 O O . VAL A 1 94 ? -13.987 39.861 20.327 1.00 84.19 94 VAL A O 1
ATOM 657 N N . VAL A 1 95 ? -12.719 40.931 21.836 1.00 87.81 95 VAL A N 1
ATOM 658 C CA . VAL A 1 95 ? -13.704 40.933 22.934 1.00 87.81 95 VAL A CA 1
ATOM 659 C C . VAL A 1 95 ? -14.301 42.328 23.151 1.00 87.81 95 VAL A C 1
ATOM 661 O O . VAL A 1 95 ? -13.570 43.315 23.229 1.00 87.81 95 VAL A O 1
ATOM 664 N N . SER A 1 96 ? -15.623 42.412 23.324 1.00 91.38 96 SER A N 1
ATOM 665 C CA . SER A 1 96 ? -16.348 43.662 23.587 1.00 91.38 96 SER A CA 1
ATOM 666 C C . SER A 1 96 ? -16.018 44.298 24.949 1.00 91.38 96 SER A C 1
ATOM 668 O O . SER A 1 96 ? -15.558 43.646 25.900 1.00 91.38 96 SER A O 1
ATOM 670 N N . ALA A 1 97 ? -16.364 45.582 25.094 1.00 89.19 97 ALA A N 1
ATOM 671 C CA . ALA A 1 97 ? -16.552 46.198 26.409 1.00 89.19 97 ALA A CA 1
ATOM 672 C C . ALA A 1 97 ? -17.666 45.465 27.197 1.00 89.19 97 ALA A C 1
ATOM 674 O O . ALA A 1 97 ? -18.574 44.899 26.579 1.00 89.19 97 ALA A O 1
ATOM 675 N N . PRO A 1 98 ? -17.601 45.432 28.543 1.00 91.19 98 PRO A N 1
ATOM 676 C CA . PRO A 1 98 ? -18.578 44.706 29.346 1.00 91.19 98 PRO A CA 1
ATOM 677 C C . PRO A 1 98 ? -19.908 45.465 29.445 1.00 91.19 98 PRO A C 1
ATOM 679 O O . PRO A 1 98 ? -19.923 46.658 29.748 1.00 91.19 98 PRO A O 1
ATOM 682 N N . ALA A 1 99 ? -21.020 44.753 29.276 1.00 91.56 99 ALA A N 1
ATOM 683 C CA . ALA A 1 99 ? -22.352 45.197 29.683 1.00 91.56 99 ALA A CA 1
ATOM 684 C C . ALA A 1 99 ? -22.718 44.559 31.033 1.00 91.56 99 ALA A C 1
ATOM 686 O O . ALA A 1 99 ? -22.397 43.397 31.274 1.00 91.56 99 ALA A O 1
ATOM 687 N N . ARG A 1 100 ? -23.374 45.300 31.936 1.00 90.88 100 ARG A N 1
ATOM 688 C CA . ARG A 1 100 ? -23.720 44.786 33.274 1.00 90.88 100 ARG A CA 1
ATOM 689 C C . ARG A 1 100 ? -25.115 44.174 33.304 1.00 90.88 100 ARG A C 1
ATOM 691 O O . ARG A 1 100 ? -26.093 44.889 33.102 1.00 90.88 100 ARG A O 1
ATOM 698 N N . LEU A 1 101 ? -25.192 42.905 33.689 1.00 91.31 101 LEU A N 1
ATOM 699 C CA . LEU A 1 101 ? -26.424 42.219 34.071 1.00 91.31 101 LEU A CA 1
ATOM 700 C C . LEU A 1 101 ? -26.599 42.273 35.596 1.00 91.31 101 LEU A C 1
ATOM 702 O O . LEU A 1 101 ? -25.664 41.953 36.335 1.00 91.31 101 LEU A O 1
ATOM 706 N N . ARG A 1 102 ? -27.782 42.667 36.082 1.00 89.69 102 ARG A N 1
ATOM 707 C CA . ARG A 1 102 ? -28.109 42.629 37.521 1.00 89.69 102 ARG A CA 1
ATOM 708 C C . ARG A 1 102 ? -28.747 41.290 37.892 1.00 89.69 102 ARG A C 1
ATOM 710 O O . ARG A 1 102 ? -29.688 40.867 37.233 1.00 89.69 102 ARG A O 1
ATOM 717 N N . VAL A 1 103 ? -28.274 40.664 38.966 1.00 87.50 103 VAL A N 1
ATOM 718 C CA . VAL A 1 103 ? -28.805 39.393 39.477 1.00 87.50 103 VAL A CA 1
ATOM 719 C C . VAL A 1 103 ? -29.360 39.623 40.882 1.00 87.50 103 VAL A C 1
ATOM 721 O O . VAL A 1 103 ? -28.628 40.046 41.782 1.00 87.50 103 VAL A O 1
ATOM 724 N N . GLY A 1 104 ? -30.665 39.411 41.041 1.00 85.50 104 GLY A N 1
ATOM 725 C CA . GLY A 1 104 ? -31.402 39.492 42.300 1.00 85.50 104 GLY A CA 1
ATOM 726 C C . GLY A 1 104 ? -31.131 38.305 43.226 1.00 85.50 104 GLY A C 1
ATOM 727 O O . GLY A 1 104 ? -30.269 37.478 42.945 1.00 85.50 104 GLY A O 1
ATOM 728 N N . ASN A 1 105 ? -31.855 38.249 44.345 1.00 86.62 105 ASN A N 1
ATOM 729 C CA . ASN A 1 105 ? -31.775 37.140 45.298 1.00 86.62 105 ASN A CA 1
ATOM 730 C C . ASN A 1 105 ? -32.221 35.823 44.656 1.00 86.62 105 ASN A C 1
ATOM 732 O O . ASN A 1 105 ? -33.147 35.822 43.843 1.00 86.62 105 ASN A O 1
ATOM 736 N N . SER A 1 106 ? -31.585 34.728 45.045 1.00 85.56 106 SER A N 1
ATOM 737 C CA . SER A 1 106 ? -32.027 33.373 44.747 1.00 85.56 106 SER A CA 1
ATOM 738 C C . SER A 1 106 ? -32.993 32.913 45.842 1.00 85.56 106 SER A C 1
ATOM 740 O O . SER A 1 106 ? -32.658 33.034 47.014 1.00 85.56 106 SER A O 1
ATOM 742 N N . PRO A 1 107 ? -34.186 32.382 45.532 1.00 83.81 107 PRO A N 1
ATOM 743 C CA . PRO A 1 107 ? -35.011 31.778 46.568 1.00 83.81 107 PRO A CA 1
ATOM 744 C C . PRO A 1 107 ? -34.334 30.513 47.117 1.00 83.81 107 PRO A C 1
ATOM 746 O O . PRO A 1 107 ? -33.726 29.738 46.374 1.00 83.81 107 PRO A O 1
ATOM 749 N N . CYS A 1 108 ? -34.508 30.255 48.415 1.00 88.25 108 CYS A N 1
ATOM 750 C CA . CYS A 1 108 ? -34.112 28.986 49.025 1.00 88.25 108 CYS A CA 1
ATOM 751 C C . CYS A 1 108 ? -34.705 27.790 48.262 1.00 88.25 108 CYS A C 1
ATOM 753 O O . CYS A 1 108 ? -35.879 27.796 47.893 1.00 88.25 108 CYS A O 1
ATOM 755 N N . VAL A 1 109 ? -33.937 26.711 48.128 1.00 87.75 109 VAL A N 1
ATOM 756 C CA . VAL A 1 109 ? -34.400 25.435 47.570 1.00 87.75 109 VAL A CA 1
ATOM 757 C C . VAL A 1 109 ? -34.450 24.402 48.687 1.00 87.75 109 VAL A C 1
ATOM 759 O O . VAL A 1 109 ? -33.419 24.027 49.246 1.00 87.75 109 VAL A O 1
ATOM 762 N N . ILE A 1 110 ? -35.652 23.931 49.026 1.00 88.00 110 ILE A N 1
ATOM 763 C CA . ILE A 1 110 ? -35.822 22.797 49.942 1.00 88.00 110 ILE A CA 1
ATOM 764 C C . ILE A 1 110 ? -35.441 21.525 49.185 1.00 88.00 110 ILE A C 1
ATOM 766 O O . ILE A 1 110 ? -35.958 21.270 48.098 1.00 88.00 110 ILE A O 1
ATOM 770 N N . ARG A 1 111 ? -34.554 20.705 49.761 1.00 85.62 111 ARG A N 1
ATOM 771 C CA . ARG A 1 111 ? -34.291 19.362 49.241 1.00 85.62 111 ARG A CA 1
ATOM 772 C C . ARG A 1 111 ? -35.497 18.497 49.576 1.00 85.62 111 ARG A C 1
ATOM 774 O O . ARG A 1 111 ? -35.614 18.040 50.711 1.00 85.62 111 ARG A O 1
ATOM 781 N N . ASP A 1 112 ? -36.382 18.323 48.601 1.00 83.38 112 ASP A N 1
ATOM 782 C CA . ASP A 1 112 ? -37.599 17.536 48.763 1.00 83.38 112 ASP A CA 1
ATOM 783 C C . ASP A 1 112 ? -37.246 16.081 49.122 1.00 83.38 112 ASP A C 1
ATOM 785 O O . ASP A 1 112 ? -36.589 15.396 48.330 1.00 83.38 112 ASP A O 1
ATOM 789 N N . PRO A 1 113 ? -37.612 15.599 50.325 1.00 76.81 113 PRO A N 1
ATOM 790 C CA . PRO A 1 113 ? -37.401 14.206 50.696 1.00 76.81 113 PRO A CA 1
ATOM 791 C C . PRO A 1 113 ? -38.425 13.256 50.047 1.00 76.81 113 PRO A C 1
ATOM 793 O O . PRO A 1 113 ? -38.283 12.044 50.195 1.00 76.81 113 PRO A O 1
ATOM 796 N N . GLY A 1 114 ? -39.442 13.781 49.354 1.00 78.25 114 GLY A N 1
ATOM 797 C CA . GLY A 1 114 ? -40.603 13.038 48.880 1.00 78.25 114 GLY A CA 1
ATOM 798 C C . GLY A 1 114 ? -41.549 12.630 50.020 1.00 78.25 114 GLY A C 1
ATOM 799 O O . GLY A 1 114 ? -41.353 13.017 51.178 1.00 78.25 114 GLY A O 1
ATOM 800 N N . PRO A 1 115 ? -42.593 11.835 49.724 1.00 76.06 115 PRO A N 1
ATOM 801 C CA . PRO A 1 115 ? -43.417 11.202 50.748 1.00 76.06 115 PRO A CA 1
ATOM 802 C C . PRO A 1 115 ? -42.568 10.308 51.659 1.00 76.06 115 PRO A C 1
ATOM 804 O O . PRO A 1 115 ? -41.785 9.485 51.188 1.00 76.06 115 PRO A O 1
ATOM 807 N N . VAL A 1 116 ? -42.738 10.440 52.974 1.00 81.00 116 VAL A N 1
ATOM 808 C CA . VAL A 1 116 ? -41.974 9.673 53.964 1.00 81.00 116 VAL A CA 1
ATOM 809 C C . VAL A 1 116 ? -42.894 8.698 54.677 1.00 81.00 116 VAL A C 1
ATOM 811 O O . VAL A 1 116 ? -43.741 9.096 55.476 1.00 81.00 116 VAL A O 1
ATOM 814 N N . THR A 1 117 ? -42.686 7.407 54.432 1.00 80.75 117 THR A N 1
ATOM 815 C CA . THR A 1 117 ? -43.377 6.342 55.157 1.00 80.75 117 THR A CA 1
ATOM 816 C C . THR A 1 117 ? -42.692 6.064 56.497 1.00 80.75 117 THR A C 1
ATOM 818 O O . THR A 1 117 ? -41.479 5.859 56.559 1.00 80.75 117 THR A O 1
ATOM 821 N N . VAL A 1 118 ? -43.458 6.020 57.587 1.00 83.25 118 VAL A N 1
ATOM 822 C CA . VAL A 1 118 ? -42.971 5.650 58.923 1.00 83.25 118 VAL A CA 1
ATOM 823 C C . VAL A 1 118 ? -43.819 4.530 59.511 1.00 83.25 118 VAL A C 1
ATOM 825 O O . VAL A 1 118 ? -45.045 4.545 59.448 1.00 83.25 118 VAL A O 1
ATOM 828 N N . VAL A 1 119 ? -43.161 3.542 60.109 1.00 81.06 119 VAL A N 1
ATOM 829 C CA . VAL A 1 119 ? -43.832 2.382 60.698 1.00 81.06 119 VAL A CA 1
ATOM 830 C C . VAL A 1 119 ? -44.217 2.679 62.144 1.00 81.06 119 VAL A C 1
ATOM 832 O O . VAL A 1 119 ? -43.407 3.204 62.911 1.00 81.06 119 VAL A O 1
ATOM 835 N N . VAL A 1 120 ? -45.434 2.307 62.544 1.00 83.06 120 VAL A N 1
ATOM 836 C CA . VAL A 1 120 ? -45.886 2.360 63.944 1.00 83.06 120 VAL A CA 1
ATOM 837 C C . VAL A 1 120 ? -44.826 1.771 64.889 1.00 83.06 120 VAL A C 1
ATOM 839 O O . VAL A 1 120 ? -44.256 0.708 64.639 1.00 83.06 120 VAL A O 1
ATOM 842 N N . GLY A 1 121 ? -44.560 2.470 65.995 1.00 79.25 121 GLY A N 1
ATOM 843 C CA . GLY A 1 121 ? -43.612 2.042 67.028 1.00 79.25 121 GLY A CA 1
ATOM 844 C C . GLY A 1 121 ? -42.130 2.230 66.683 1.00 79.25 121 GLY A C 1
ATOM 845 O O . GLY A 1 121 ? -41.292 2.047 67.566 1.00 79.25 121 GLY A O 1
ATOM 846 N N . HIS A 1 122 ? -41.794 2.629 65.451 1.00 80.44 122 HIS A N 1
ATOM 847 C CA . HIS A 1 122 ? -40.422 2.922 65.038 1.00 80.44 122 HIS A CA 1
ATOM 848 C C . HIS A 1 122 ? -40.192 4.439 64.973 1.00 80.44 122 HIS A C 1
ATOM 850 O O . HIS A 1 122 ? -40.936 5.149 64.294 1.00 80.44 122 HIS A O 1
ATOM 856 N N . PRO A 1 123 ? -39.159 4.978 65.647 1.00 85.50 123 PRO A N 1
ATOM 857 C CA . PRO A 1 123 ? -38.905 6.412 65.634 1.00 85.50 123 PRO A CA 1
ATOM 858 C C . PRO A 1 123 ? -38.325 6.870 64.286 1.00 85.50 123 PRO A C 1
ATOM 860 O O . PRO A 1 123 ? -37.214 6.493 63.921 1.00 85.50 123 PRO A O 1
ATOM 863 N N . LEU A 1 124 ? -39.019 7.774 63.597 1.00 85.44 124 LEU A N 1
ATOM 864 C CA . LEU A 1 124 ? -38.490 8.560 62.485 1.00 85.44 124 LEU A CA 1
ATOM 865 C C . LEU A 1 124 ? -37.559 9.662 63.007 1.00 85.44 124 LEU A C 1
ATOM 867 O O . LEU A 1 124 ? -37.882 10.384 63.958 1.00 85.44 124 LEU A O 1
ATOM 871 N N . ARG A 1 125 ? -36.406 9.811 62.351 1.00 90.25 125 ARG A N 1
ATOM 872 C CA . ARG A 1 125 ? -35.488 10.948 62.500 1.00 90.25 125 ARG A CA 1
ATOM 873 C C . ARG A 1 125 ? -35.128 11.457 61.107 1.00 90.25 125 ARG A C 1
ATOM 875 O O . ARG A 1 125 ? -34.179 10.967 60.504 1.00 90.25 125 ARG A O 1
ATOM 882 N N . LEU A 1 126 ? -35.901 12.406 60.597 1.00 88.50 126 LEU A N 1
ATOM 883 C CA . LEU A 1 126 ? -35.722 12.959 59.259 1.00 88.50 126 LEU A CA 1
ATOM 884 C C . LEU A 1 126 ? -34.907 14.251 59.338 1.00 88.50 126 LEU A C 1
ATOM 886 O O . LEU A 1 126 ? -35.311 15.190 60.021 1.00 88.50 126 LEU A O 1
ATOM 890 N N . LEU A 1 127 ? -33.761 14.291 58.658 1.00 91.75 127 LEU A N 1
ATOM 891 C CA . LEU A 1 127 ? -33.020 15.531 58.437 1.00 91.75 127 LEU A CA 1
ATOM 892 C C . LEU A 1 127 ? -33.678 16.274 57.274 1.00 91.75 127 LEU A C 1
ATOM 894 O O . LEU A 1 127 ? -33.749 15.734 56.173 1.00 91.75 127 LEU A O 1
ATOM 898 N N . LEU A 1 128 ? -34.136 17.496 57.518 1.00 90.81 128 LEU A N 1
ATOM 899 C CA . LEU A 1 128 ? -34.585 18.393 56.461 1.00 90.81 128 LEU A CA 1
ATOM 900 C C . LEU A 1 128 ? -33.442 19.346 56.132 1.00 90.81 128 LEU A C 1
ATOM 902 O O . LEU A 1 128 ? -32.774 19.859 57.028 1.00 90.81 128 LEU A O 1
ATOM 906 N N . SER A 1 129 ? -33.199 19.584 54.851 1.00 90.31 129 SER A N 1
ATOM 907 C CA . SER A 1 129 ? -32.204 20.562 54.432 1.00 90.31 129 SER A CA 1
ATOM 908 C C . SER A 1 129 ? -32.758 21.432 53.324 1.00 90.31 129 SER A C 1
ATOM 910 O O . SER A 1 129 ? -33.493 20.972 52.453 1.00 90.31 129 SER A O 1
ATOM 912 N N . ALA A 1 130 ? -32.350 22.687 53.344 1.00 89.44 130 ALA A N 1
ATOM 913 C CA . ALA A 1 130 ? -32.539 23.614 52.252 1.00 89.44 130 ALA A CA 1
ATOM 914 C C . ALA A 1 130 ? -31.198 24.281 51.971 1.00 89.44 130 ALA A C 1
ATOM 916 O O . ALA A 1 130 ? -30.348 24.387 52.859 1.00 89.44 130 ALA A O 1
ATOM 917 N N . THR A 1 131 ? -31.008 24.685 50.729 1.00 89.25 131 THR A N 1
ATOM 918 C CA . THR A 1 131 ? -29.817 25.394 50.278 1.00 89.25 131 THR A CA 1
ATOM 919 C C . THR A 1 131 ? -30.241 26.703 49.657 1.00 89.25 131 THR A C 1
ATOM 921 O O . THR A 1 131 ? -31.242 26.745 48.947 1.00 89.25 131 THR A O 1
ATOM 924 N N . ASP A 1 132 ? -29.460 27.742 49.890 1.00 88.25 132 ASP A N 1
ATOM 925 C CA . ASP A 1 132 ? -29.547 28.975 49.130 1.00 88.25 132 ASP A CA 1
ATOM 926 C C . ASP A 1 132 ? -28.374 29.039 48.141 1.00 88.25 132 ASP A C 1
ATOM 928 O O . ASP A 1 132 ? -27.243 28.664 48.470 1.00 88.25 132 ASP A O 1
ATOM 932 N N . PHE A 1 133 ? -28.654 29.455 46.907 1.00 85.44 133 PHE A N 1
ATOM 933 C CA . PHE A 1 133 ? -27.651 29.480 45.844 1.00 85.44 133 PHE A CA 1
ATOM 934 C C . PHE A 1 133 ? -26.653 30.634 46.019 1.00 85.44 133 PHE A C 1
ATOM 936 O O . PHE A 1 133 ? -25.484 30.491 45.636 1.00 85.44 133 PHE A O 1
ATOM 943 N N . ASP A 1 134 ? -27.074 31.742 46.637 1.00 83.88 134 ASP A N 1
ATOM 944 C CA . ASP A 1 134 ? -26.227 32.908 46.909 1.00 83.88 134 ASP A CA 1
ATOM 945 C C . ASP A 1 134 ? -25.255 32.653 48.070 1.00 83.88 134 ASP A C 1
ATOM 947 O O . ASP A 1 134 ? -24.168 33.242 48.122 1.00 83.88 134 ASP A O 1
ATOM 951 N N . GLY A 1 135 ? -25.582 31.678 48.919 1.00 82.25 135 GLY A N 1
ATOM 952 C CA . GLY A 1 135 ? -24.836 31.305 50.114 1.00 82.25 135 GLY A CA 1
ATOM 953 C C . GLY A 1 135 ? -25.341 32.011 51.371 1.00 82.25 135 GLY A C 1
ATOM 954 O O . GLY A 1 135 ? -24.623 32.024 52.374 1.00 82.25 135 GLY A O 1
ATOM 955 N N . ASP A 1 136 ? -26.540 32.595 51.324 1.00 85.88 136 ASP A N 1
ATOM 956 C CA . ASP A 1 136 ? -27.179 33.210 52.479 1.00 85.88 136 ASP A CA 1
ATOM 957 C C . ASP A 1 136 ? -27.580 32.132 53.518 1.00 85.88 136 ASP A C 1
ATOM 959 O O . ASP A 1 136 ? -27.925 30.997 53.162 1.00 85.88 136 ASP A O 1
ATOM 963 N N . PRO A 1 137 ? -27.519 32.428 54.833 1.00 86.19 137 PRO A N 1
ATOM 964 C CA . PRO A 1 137 ? -27.920 31.473 55.864 1.00 86.19 137 PRO A CA 1
ATOM 965 C C . PRO A 1 137 ? -29.415 31.132 55.787 1.00 86.19 137 PRO A C 1
ATOM 967 O O . PRO A 1 137 ? -30.269 31.998 55.963 1.00 86.19 137 PRO A O 1
ATOM 970 N N . VAL A 1 138 ? -29.739 29.849 55.607 1.00 90.75 138 VAL A N 1
ATOM 971 C CA . VAL A 1 138 ? -31.130 29.376 55.515 1.00 90.75 138 VAL A CA 1
ATOM 972 C C . VAL A 1 138 ? -31.666 28.938 56.878 1.00 90.75 138 VAL A C 1
ATOM 974 O O . VAL A 1 138 ? -31.068 28.103 57.558 1.00 90.75 138 VAL A O 1
ATOM 977 N N . THR A 1 139 ? -32.841 29.447 57.246 1.00 91.75 139 THR A N 1
ATOM 978 C CA . THR A 1 139 ? -33.610 29.025 58.425 1.00 91.75 139 THR A CA 1
ATOM 979 C C . THR A 1 139 ? -34.806 28.169 58.005 1.00 91.75 139 THR A C 1
ATOM 981 O O . THR A 1 139 ? -35.563 28.536 57.105 1.00 91.75 139 THR A O 1
ATOM 984 N N . LEU A 1 140 ? -34.997 27.026 58.674 1.00 93.25 140 LEU A N 1
ATOM 985 C CA . LEU A 1 140 ? -36.110 26.103 58.434 1.00 93.25 140 LEU A CA 1
ATOM 986 C C . LEU A 1 140 ? -37.184 26.189 59.527 1.00 93.25 140 LEU A C 1
ATOM 988 O O . LEU A 1 140 ? -36.913 26.042 60.722 1.00 93.25 140 LEU A O 1
ATOM 992 N N . HIS A 1 141 ? -38.433 26.331 59.095 1.00 92.56 141 HIS A N 1
ATOM 993 C CA . HIS A 1 141 ? -39.631 26.259 59.922 1.00 92.56 141 HIS A CA 1
ATOM 994 C C . HIS A 1 141 ? -40.478 25.059 59.506 1.00 92.56 141 HIS A C 1
ATOM 996 O O . HIS A 1 141 ? -40.658 24.803 58.319 1.00 92.56 141 HIS A O 1
ATOM 1002 N N . VAL A 1 142 ? -41.023 24.334 60.482 1.00 93.75 142 VAL A N 1
ATOM 1003 C CA . VAL A 1 142 ? -41.881 23.173 60.224 1.00 93.75 142 VAL A CA 1
ATOM 1004 C C . VAL A 1 142 ? -43.183 23.320 61.000 1.00 93.75 142 VAL A C 1
ATOM 1006 O O . VAL A 1 142 ? -43.167 23.494 62.220 1.00 93.75 142 VAL A O 1
ATOM 1009 N N . ALA A 1 143 ? -44.306 23.249 60.291 1.00 91.62 143 ALA A N 1
ATOM 1010 C CA . ALA A 1 143 ? -45.656 23.378 60.832 1.00 91.62 143 ALA A CA 1
ATOM 1011 C C . ALA A 1 143 ? -46.529 22.171 60.444 1.00 91.62 143 ALA A C 1
ATOM 1013 O O . ALA A 1 143 ? -46.163 21.370 59.591 1.00 91.62 143 ALA A O 1
ATOM 1014 N N . GLY A 1 144 ? -47.683 22.001 61.099 1.00 90.75 144 GLY A N 1
ATOM 1015 C CA . GLY A 1 144 ? -48.589 20.874 60.814 1.00 90.75 144 GLY A CA 1
ATOM 1016 C C . GLY A 1 144 ? -48.114 19.518 61.356 1.00 90.75 144 GLY A C 1
ATOM 1017 O O . GLY A 1 144 ? -48.517 18.470 60.863 1.00 90.75 144 GLY A O 1
ATOM 1018 N N . LEU A 1 145 ? -47.249 19.519 62.375 1.00 92.94 145 LEU A N 1
ATOM 1019 C CA . LEU A 1 145 ? -46.671 18.296 62.932 1.00 92.94 145 LEU A CA 1
ATOM 1020 C C . LEU A 1 145 ? -47.738 17.342 63.518 1.00 92.94 145 LEU A C 1
ATOM 1022 O O . LEU A 1 145 ? -48.583 17.780 64.305 1.00 92.94 145 LEU A O 1
ATOM 1026 N N . PRO A 1 146 ? -47.669 16.026 63.224 1.00 91.75 146 PRO A N 1
ATOM 1027 C CA . PRO A 1 146 ? -48.513 15.022 63.868 1.00 91.75 146 PRO A CA 1
ATOM 1028 C C . PRO A 1 146 ? -48.347 15.022 65.390 1.00 91.75 146 PRO A C 1
ATOM 1030 O O . PRO A 1 146 ? -47.276 15.321 65.924 1.00 91.75 146 PRO A O 1
ATOM 1033 N N . LYS A 1 147 ? -49.377 14.578 66.119 1.00 87.06 147 LYS A N 1
ATOM 1034 C CA . LYS A 1 147 ? -49.281 14.390 67.574 1.00 87.06 147 LYS A CA 1
ATOM 1035 C C . LYS A 1 147 ? -48.109 13.456 67.909 1.00 87.06 147 LYS A C 1
ATOM 1037 O O . LYS A 1 147 ? -48.056 12.331 67.421 1.00 87.06 147 LYS A O 1
ATOM 1042 N N . GLY A 1 148 ? -47.181 13.919 68.748 1.00 86.25 148 GLY A N 1
ATOM 1043 C CA . GLY A 1 148 ? -45.974 13.169 69.122 1.00 86.25 148 GLY A CA 1
ATOM 1044 C C . GLY A 1 148 ? -44.762 13.374 68.201 1.00 86.25 148 GLY A C 1
ATOM 1045 O O . GLY A 1 148 ? -43.694 12.838 68.501 1.00 86.25 148 GLY A O 1
ATOM 1046 N N . ALA A 1 149 ? -44.892 14.155 67.124 1.00 93.31 149 ALA A N 1
ATOM 1047 C CA . ALA A 1 149 ? -43.756 14.663 66.363 1.00 93.31 149 ALA A CA 1
ATOM 1048 C C . ALA A 1 149 ? -43.195 15.949 66.997 1.00 93.31 149 ALA A C 1
ATOM 1050 O O . ALA A 1 149 ? -43.923 16.719 67.623 1.00 93.31 149 ALA A O 1
ATOM 1051 N N . ARG A 1 150 ? -41.890 16.181 66.840 1.00 94.31 150 ARG A N 1
ATOM 1052 C CA . ARG A 1 150 ? -41.185 17.395 67.271 1.00 94.31 150 ARG A CA 1
ATOM 1053 C C . ARG A 1 150 ? -40.158 17.805 66.219 1.00 94.31 150 ARG A C 1
ATOM 1055 O O . ARG A 1 150 ? -39.464 16.950 65.673 1.00 94.31 150 ARG A O 1
ATOM 1062 N N . TRP A 1 151 ? -40.047 19.101 65.977 1.00 95.38 151 TRP A N 1
ATOM 1063 C CA . TRP A 1 151 ? -39.023 19.694 65.123 1.00 95.38 151 TRP A CA 1
ATOM 1064 C C . TRP A 1 151 ? -37.918 20.295 65.991 1.00 95.38 151 TRP A C 1
ATOM 1066 O O . TRP A 1 151 ? -38.214 21.040 66.925 1.00 95.38 151 TRP A O 1
ATOM 1076 N N . ASP A 1 152 ? -36.665 19.956 65.693 1.00 92.81 152 ASP A N 1
ATOM 1077 C CA . ASP A 1 152 ? -35.486 20.601 66.266 1.00 92.81 152 ASP A CA 1
ATOM 1078 C C . ASP A 1 152 ? -34.883 21.571 65.231 1.00 92.81 152 ASP A C 1
ATOM 1080 O O . ASP A 1 152 ? -34.257 21.117 64.267 1.00 92.81 152 ASP A O 1
ATOM 1084 N N . PRO A 1 153 ? -35.051 22.894 65.416 1.00 88.06 153 PRO A N 1
ATOM 1085 C CA . PRO A 1 153 ? -34.556 23.901 64.483 1.00 88.06 153 PRO A CA 1
ATOM 1086 C C . PRO A 1 153 ? -33.036 24.100 64.537 1.00 88.06 153 PRO A C 1
ATOM 1088 O O . PRO A 1 153 ? -32.514 24.805 63.687 1.00 88.06 153 PRO A O 1
ATOM 1091 N N . ILE A 1 154 ? -32.314 23.516 65.503 1.00 86.75 154 ILE A N 1
ATOM 1092 C CA . ILE A 1 154 ? -30.845 23.607 65.576 1.00 86.75 154 ILE A CA 1
ATOM 1093 C C . ILE A 1 154 ? -30.216 22.448 64.809 1.00 86.75 154 ILE A C 1
ATOM 1095 O O . ILE A 1 154 ? -29.293 22.640 64.023 1.00 86.75 154 ILE A O 1
ATOM 1099 N N . THR A 1 155 ? -30.711 21.227 65.027 1.00 88.94 155 THR A N 1
ATOM 1100 C CA . THR A 1 155 ? -30.184 20.039 64.334 1.00 88.94 155 THR A CA 1
ATOM 1101 C C . THR A 1 155 ? -30.857 19.776 62.986 1.00 88.94 155 THR A C 1
ATOM 1103 O O . THR A 1 155 ? -30.470 18.837 62.290 1.00 88.94 155 THR A O 1
ATOM 1106 N N . HIS A 1 156 ? -31.855 20.590 62.628 1.00 93.19 156 HIS A N 1
ATOM 1107 C CA . HIS A 1 156 ? -32.720 20.447 61.456 1.00 93.19 156 HIS A CA 1
ATOM 1108 C C . HIS A 1 156 ? -33.388 19.066 61.358 1.00 93.19 156 HIS A C 1
ATOM 1110 O O . HIS A 1 156 ? -33.601 18.522 60.269 1.00 93.19 156 HIS A O 1
ATOM 1116 N N . ARG A 1 157 ? -33.719 18.467 62.510 1.00 93.69 157 ARG A N 1
ATOM 1117 C CA . ARG A 1 157 ? -34.295 17.121 62.576 1.00 93.69 157 ARG A CA 1
ATOM 1118 C C . ARG A 1 157 ? -35.747 17.134 63.012 1.00 93.69 157 ARG A C 1
ATOM 1120 O O . ARG A 1 157 ? -36.099 17.556 64.114 1.00 93.69 157 ARG A O 1
ATOM 1127 N N . LEU A 1 158 ? -36.585 16.556 62.161 1.00 93.94 158 LEU A N 1
ATOM 1128 C CA . LEU A 1 158 ? -37.931 16.145 62.507 1.00 93.94 158 LEU A CA 1
ATOM 1129 C C . LEU A 1 158 ? -37.872 14.768 63.172 1.00 93.94 158 LEU A C 1
ATOM 1131 O O . LEU A 1 158 ? -37.481 13.772 62.564 1.00 93.94 158 LEU A O 1
ATOM 1135 N N . HIS A 1 159 ? -38.274 14.711 64.436 1.00 92.44 159 HIS A N 1
ATOM 1136 C CA . HIS A 1 159 ? -38.415 13.471 65.183 1.00 92.44 159 HIS A CA 1
ATOM 1137 C C . HIS A 1 159 ? -39.884 13.106 65.312 1.00 92.44 159 HIS A C 1
ATOM 1139 O O . HIS A 1 159 ? -40.674 13.908 65.804 1.00 92.44 159 HIS A O 1
ATOM 1145 N N . PHE A 1 160 ? -40.244 11.876 64.978 1.00 93.12 160 PHE A N 1
ATOM 1146 C CA . PHE A 1 160 ? -41.618 11.411 65.108 1.00 93.12 160 PHE A CA 1
ATOM 1147 C C . PHE A 1 160 ? -41.647 9.953 65.551 1.00 93.12 160 PHE A C 1
ATOM 1149 O O . PHE A 1 160 ? -40.954 9.123 64.981 1.00 93.12 160 PHE A O 1
ATOM 1156 N N . ASN A 1 161 ? -42.410 9.644 66.601 1.00 88.56 161 ASN A N 1
ATOM 1157 C CA . ASN A 1 161 ? -42.607 8.270 67.063 1.00 88.56 161 ASN A CA 1
ATOM 1158 C C . ASN A 1 161 ? -44.104 7.925 66.985 1.00 88.56 161 ASN A C 1
ATOM 1160 O O . ASN A 1 161 ? -44.828 8.190 67.954 1.00 88.56 161 ASN A O 1
ATOM 1164 N N . PRO A 1 162 ? -44.585 7.432 65.830 1.00 87.38 162 PRO A N 1
ATOM 1165 C CA . PRO A 1 162 ? -45.998 7.154 65.619 1.00 87.38 162 PRO A CA 1
ATOM 1166 C C . PRO A 1 162 ? -46.496 6.039 66.538 1.00 87.38 162 PRO A C 1
ATOM 1168 O O . PRO A 1 162 ? -45.867 4.991 66.699 1.00 87.38 162 PRO A O 1
ATOM 1171 N N . ARG A 1 163 ? -47.667 6.263 67.126 1.00 85.69 163 ARG A N 1
ATOM 1172 C CA . ARG A 1 163 ? -48.379 5.299 67.968 1.00 85.69 163 ARG A CA 1
ATOM 1173 C C . ARG A 1 163 ? -49.342 4.446 67.140 1.00 85.69 163 ARG A C 1
ATOM 1175 O O . ARG A 1 163 ? -49.638 4.755 65.991 1.00 85.69 163 ARG A O 1
ATOM 1182 N N . ALA A 1 164 ? -49.847 3.367 67.737 1.00 82.88 164 ALA A N 1
ATOM 1183 C CA . ALA A 1 164 ? -50.726 2.412 67.057 1.00 82.88 164 ALA A CA 1
ATOM 1184 C C . ALA A 1 164 ? -52.029 3.027 66.509 1.00 82.88 164 ALA A C 1
ATOM 1186 O O . ALA A 1 164 ? -52.541 2.560 65.496 1.00 82.88 164 ALA A O 1
ATOM 1187 N N . ASP A 1 165 ? -52.540 4.090 67.132 1.00 84.31 165 ASP A N 1
ATOM 1188 C CA . ASP A 1 165 ? -53.714 4.861 66.693 1.00 84.31 165 ASP A CA 1
ATOM 1189 C C . ASP A 1 165 ? -53.423 5.825 65.527 1.00 84.31 165 ASP A C 1
ATOM 1191 O O . ASP A 1 165 ? -54.336 6.442 64.971 1.00 84.31 165 ASP A O 1
ATOM 1195 N N . GLN A 1 166 ? -52.151 5.969 65.154 1.00 88.38 166 GLN A N 1
ATOM 1196 C CA . GLN A 1 166 ? -51.706 6.756 64.009 1.00 88.38 166 GLN A CA 1
ATOM 1197 C C . GLN A 1 166 ? -51.428 5.884 62.782 1.00 88.38 166 GLN A C 1
ATOM 1199 O O . GLN A 1 166 ? -51.157 6.447 61.735 1.00 88.38 166 GLN A O 1
ATOM 1204 N N . GLY A 1 167 ? -51.510 4.553 62.898 1.00 84.44 167 GLY A N 1
ATOM 1205 C CA . GLY A 1 167 ? -51.332 3.632 61.775 1.00 84.44 167 GLY A CA 1
ATOM 1206 C C . GLY A 1 167 ? -52.384 3.810 60.680 1.00 84.44 167 GLY A C 1
ATOM 1207 O O . GLY A 1 167 ? -53.553 4.055 60.974 1.00 84.44 167 GLY A O 1
ATOM 1208 N N . ASP A 1 168 ? -51.936 3.644 59.439 1.00 84.12 168 ASP A N 1
ATOM 1209 C CA . ASP A 1 168 ? -52.675 3.776 58.178 1.00 84.12 168 ASP A CA 1
ATOM 1210 C C . ASP A 1 168 ? -53.239 5.191 57.954 1.00 84.12 168 ASP A C 1
ATOM 1212 O O . ASP A 1 168 ? -54.359 5.380 57.476 1.00 84.12 168 ASP A O 1
ATOM 1216 N N . ARG A 1 169 ? -52.469 6.211 58.357 1.00 86.62 169 ARG A N 1
ATOM 1217 C CA . ARG A 1 169 ? -52.836 7.627 58.229 1.00 86.62 169 ARG A CA 1
ATOM 1218 C C . ARG A 1 169 ? -51.699 8.433 57.628 1.00 86.62 169 ARG A C 1
ATOM 1220 O O . ARG A 1 169 ? -50.577 8.386 58.123 1.00 86.62 169 ARG A O 1
ATOM 1227 N N . ALA A 1 170 ? -52.043 9.294 56.678 1.00 86.62 170 ALA A N 1
ATOM 1228 C CA . ALA A 1 170 ? -51.135 10.300 56.159 1.00 86.62 170 ALA A CA 1
ATOM 1229 C C . ALA A 1 170 ? -51.301 11.644 56.890 1.00 86.62 170 ALA A C 1
ATOM 1231 O O . ALA A 1 170 ? -52.414 12.063 57.224 1.00 86.62 170 ALA A O 1
ATOM 1232 N N . PHE A 1 171 ? -50.189 12.332 57.129 1.00 90.25 171 PHE A N 1
ATOM 1233 C CA . PHE A 1 171 ? -50.139 13.655 57.738 1.00 90.25 171 PHE A CA 1
ATOM 1234 C C . PHE A 1 171 ? -49.407 14.623 56.816 1.00 90.25 171 PHE A C 1
ATOM 1236 O O . PHE A 1 171 ? -48.300 14.336 56.371 1.00 90.25 171 PHE A O 1
ATOM 1243 N N . LEU A 1 172 ? -50.007 15.782 56.562 1.00 91.19 172 LEU A N 1
ATOM 1244 C CA . LEU A 1 172 ? -49.386 16.838 55.774 1.00 91.19 172 LEU A CA 1
ATOM 1245 C C . LEU A 1 172 ? -48.642 17.802 56.703 1.00 91.19 172 LEU A C 1
ATOM 1247 O O . LEU A 1 172 ? -49.258 18.472 57.531 1.00 91.19 172 LEU A O 1
ATOM 1251 N N . VAL A 1 173 ? -47.323 17.853 56.563 1.00 93.06 173 VAL A N 1
ATOM 1252 C CA . VAL A 1 173 ? -46.420 18.747 57.289 1.00 93.06 173 VAL A CA 1
ATOM 1253 C C . VAL A 1 173 ? -45.961 19.838 56.331 1.00 93.06 173 VAL A C 1
ATOM 1255 O O . VAL A 1 173 ? -45.517 19.543 55.233 1.00 93.06 173 VAL A O 1
ATOM 1258 N N . GLU A 1 174 ? -46.040 21.103 56.722 1.00 94.06 174 GLU A N 1
ATOM 1259 C CA . GLU A 1 174 ? -45.525 22.202 55.902 1.00 94.06 174 GLU A CA 1
ATOM 1260 C C . GLU A 1 174 ? -44.080 22.499 56.310 1.00 94.06 174 GLU A C 1
ATOM 1262 O O . GLU A 1 174 ? -43.816 22.858 57.461 1.00 94.06 174 GLU A O 1
ATOM 1267 N N . VAL A 1 175 ? -43.142 22.350 55.374 1.00 95.12 175 VAL A N 1
ATOM 1268 C CA . VAL A 1 175 ? -41.743 22.751 55.548 1.00 95.12 175 VAL A CA 1
ATOM 1269 C C . VAL A 1 175 ? -41.546 24.087 54.852 1.00 95.12 175 VAL A C 1
ATOM 1271 O O . VAL A 1 175 ? -41.763 24.195 53.652 1.00 95.12 175 VAL A O 1
ATOM 1274 N N . ARG A 1 176 ? -41.112 25.106 55.586 1.00 93.94 176 ARG A N 1
ATOM 1275 C CA . ARG A 1 176 ? -40.825 26.438 55.056 1.00 93.94 176 ARG A CA 1
ATOM 1276 C C . ARG A 1 176 ? -39.350 26.770 55.242 1.00 93.94 176 ARG A C 1
ATOM 1278 O O . ARG A 1 176 ? -38.851 26.720 56.363 1.00 93.94 176 ARG A O 1
ATOM 1285 N N . ALA A 1 177 ? -38.669 27.140 54.164 1.00 93.19 177 ALA A N 1
ATOM 1286 C CA . ALA A 1 177 ? -37.300 27.649 54.189 1.00 93.19 177 ALA A CA 1
ATOM 1287 C C . ALA A 1 177 ? -37.297 29.151 53.912 1.00 93.19 177 ALA A C 1
ATOM 1289 O O . ALA A 1 177 ? -38.048 29.608 53.054 1.00 93.19 177 ALA A O 1
ATOM 1290 N N . THR A 1 178 ? -36.473 29.902 54.638 1.00 91.44 178 THR A N 1
ATOM 1291 C CA . THR A 1 178 ? -36.278 31.343 54.440 1.00 91.44 178 THR A CA 1
ATOM 1292 C C . THR A 1 178 ? -34.806 31.711 54.584 1.00 91.44 178 THR A C 1
ATOM 1294 O O . THR A 1 178 ? -34.136 31.215 55.489 1.00 91.44 178 THR A O 1
ATOM 1297 N N . ASP A 1 179 ? -34.317 32.586 53.715 1.00 88.69 179 ASP A N 1
ATOM 1298 C CA . ASP A 1 179 ? -32.987 33.218 53.780 1.00 88.69 179 ASP A CA 1
ATOM 1299 C C . ASP A 1 179 ? -33.039 34.588 54.492 1.00 88.69 179 ASP A C 1
ATOM 1301 O O . ASP A 1 179 ? -32.037 35.290 54.610 1.00 88.69 179 ASP A O 1
ATOM 1305 N N . GLY A 1 180 ? -34.220 34.987 54.983 1.00 84.00 180 GLY A N 1
ATOM 1306 C CA . GLY A 1 180 ? -34.472 36.303 55.573 1.00 84.00 180 GLY A CA 1
ATOM 1307 C C . GLY A 1 180 ? -34.939 37.372 54.576 1.00 84.00 180 GLY A C 1
ATOM 1308 O O . GLY A 1 180 ? -35.332 38.454 55.011 1.00 84.00 180 GLY A O 1
ATOM 1309 N N . ILE A 1 181 ? -34.959 37.072 53.274 1.00 85.50 181 ILE A N 1
ATOM 1310 C CA . ILE A 1 181 ? -35.425 37.949 52.189 1.00 85.50 181 ILE A CA 1
ATOM 1311 C C . ILE A 1 181 ? -36.675 37.351 51.528 1.00 85.50 181 ILE A C 1
ATOM 1313 O O . ILE A 1 181 ? -37.691 38.033 51.388 1.00 85.50 181 ILE A O 1
ATOM 1317 N N . GLN A 1 182 ? -36.626 36.071 51.162 1.00 84.62 182 GLN A N 1
ATOM 1318 C CA . GLN A 1 182 ? -37.711 35.304 50.554 1.00 84.62 182 GLN A CA 1
ATOM 1319 C C . GLN A 1 182 ? -37.941 33.996 51.319 1.00 84.62 182 GLN A C 1
ATOM 1321 O O . GLN A 1 182 ? -37.075 33.495 52.030 1.00 84.62 182 GLN A O 1
ATOM 1326 N N . ALA A 1 183 ? -39.141 33.426 51.183 1.00 87.75 183 ALA A N 1
ATOM 1327 C CA . ALA A 1 183 ? -39.473 32.151 51.805 1.00 87.75 183 ALA A CA 1
ATOM 1328 C C . ALA A 1 183 ? -40.236 31.236 50.845 1.00 87.75 183 ALA A C 1
ATOM 1330 O O . ALA A 1 183 ? -41.226 31.656 50.245 1.00 87.75 183 ALA A O 1
ATOM 1331 N N . VAL A 1 184 ? -39.818 29.974 50.771 1.00 89.81 184 VAL A N 1
ATOM 1332 C CA . VAL A 1 184 ? -40.485 28.904 50.017 1.00 89.81 184 VAL A CA 1
ATOM 1333 C C . VAL A 1 184 ? -41.127 27.915 50.987 1.00 89.81 184 VAL A C 1
ATOM 1335 O O . VAL A 1 184 ? -40.600 27.682 52.075 1.00 89.81 184 VAL A O 1
ATOM 1338 N N . ALA A 1 185 ? -42.262 27.333 50.605 1.00 91.19 185 ALA A N 1
ATOM 1339 C CA . ALA A 1 185 ? -42.920 26.270 51.355 1.00 91.19 185 ALA A CA 1
ATOM 1340 C C . ALA A 1 185 ? -43.053 25.008 50.494 1.00 91.19 185 ALA A C 1
ATOM 1342 O O . ALA A 1 185 ? -43.380 25.094 49.312 1.00 91.19 185 ALA A O 1
ATOM 1343 N N . LEU A 1 186 ? -42.817 23.849 51.105 1.00 89.69 186 LEU A N 1
ATOM 1344 C CA . LEU A 1 186 ? -42.956 22.523 50.518 1.00 89.69 186 LEU A CA 1
ATOM 1345 C C . LEU A 1 186 ? -43.851 21.665 51.433 1.00 89.69 186 LEU A C 1
ATOM 1347 O O . LEU A 1 186 ? -43.520 21.490 52.613 1.00 89.69 186 LEU A O 1
ATOM 1351 N N . PRO A 1 187 ? -44.973 21.120 50.932 1.00 88.19 187 PRO A N 1
ATOM 1352 C CA . PRO A 1 187 ? -45.744 20.132 51.672 1.00 88.19 187 PRO A CA 1
ATOM 1353 C C . PRO A 1 187 ? -45.000 18.789 51.724 1.00 88.19 187 PRO A C 1
ATOM 1355 O O . PRO A 1 187 ? -44.697 18.193 50.697 1.00 88.19 187 PRO A O 1
ATOM 1358 N N . LEU A 1 188 ? -44.760 18.286 52.930 1.00 88.62 188 LEU A N 1
ATOM 1359 C CA . LEU A 1 188 ? -44.206 16.970 53.227 1.00 88.62 188 LEU A CA 1
ATOM 1360 C C . LEU A 1 188 ? -45.327 16.029 53.675 1.00 88.62 188 LEU A C 1
ATOM 1362 O O . LEU A 1 188 ? -45.956 16.247 54.712 1.00 88.62 188 LEU A O 1
ATOM 1366 N N . LEU A 1 189 ? -45.552 14.951 52.929 1.00 87.25 189 LEU A N 1
ATOM 1367 C CA . LEU A 1 189 ? -46.487 13.901 53.324 1.00 87.25 189 LEU A CA 1
ATOM 1368 C C . LEU A 1 189 ? -45.774 12.865 54.206 1.00 87.25 189 LEU A C 1
ATOM 1370 O O . LEU A 1 189 ? -44.849 12.198 53.752 1.00 87.25 189 LEU A O 1
ATOM 1374 N N . LEU A 1 190 ? -46.211 12.712 55.456 1.00 88.50 190 LEU A N 1
ATOM 1375 C CA . LEU A 1 190 ? -45.795 11.625 56.344 1.00 88.50 190 LEU A CA 1
ATOM 1376 C C . LEU A 1 190 ? -46.863 10.534 56.345 1.00 88.50 190 LEU A C 1
ATOM 1378 O O . LEU A 1 190 ? -47.922 10.720 56.945 1.00 88.50 190 LEU A O 1
ATOM 1382 N N . ASP A 1 191 ? -46.589 9.405 55.708 1.00 83.69 191 ASP A N 1
ATOM 1383 C CA . ASP A 1 191 ? -47.504 8.268 55.665 1.00 83.69 191 ASP A CA 1
ATOM 1384 C C . ASP A 1 191 ? -47.173 7.271 56.780 1.00 83.69 191 ASP A C 1
ATOM 1386 O O . ASP A 1 191 ? -46.101 6.665 56.807 1.00 83.69 191 ASP A O 1
ATOM 1390 N N . VAL A 1 192 ? -48.053 7.134 57.767 1.00 85.94 192 VAL A N 1
ATOM 1391 C CA . VAL A 1 192 ? -47.837 6.220 58.887 1.00 85.94 192 VAL A CA 1
ATOM 1392 C C . VAL A 1 192 ? -48.480 4.890 58.562 1.00 85.94 192 VAL A C 1
ATOM 1394 O O . VAL A 1 192 ? -49.698 4.801 58.469 1.00 85.94 192 VAL A O 1
ATOM 1397 N N . VAL A 1 193 ? -47.680 3.836 58.486 1.00 79.44 193 VAL A N 1
ATOM 1398 C CA . VAL A 1 193 ? -48.134 2.478 58.166 1.00 79.44 193 VAL A CA 1
ATOM 1399 C C . VAL A 1 193 ? -47.919 1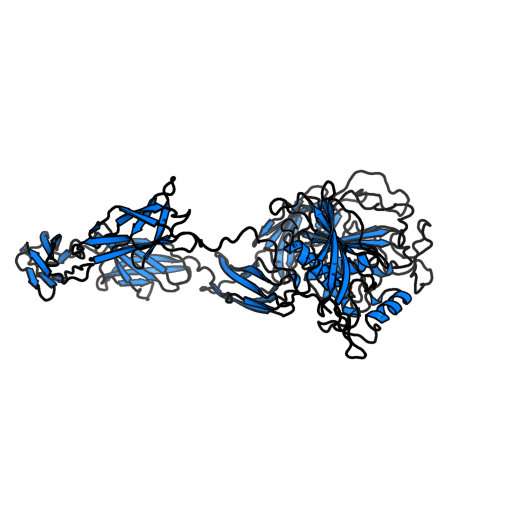.547 59.353 1.00 79.44 193 VAL A C 1
ATOM 1401 O O . VAL A 1 193 ? -47.025 1.748 60.178 1.00 79.44 193 VAL A O 1
ATOM 1404 N N . ARG A 1 194 ? -48.729 0.495 59.476 1.00 78.50 194 ARG A N 1
ATOM 1405 C CA . ARG A 1 194 ? -48.520 -0.526 60.524 1.00 78.50 194 ARG A CA 1
ATOM 1406 C C . ARG A 1 194 ? -47.335 -1.448 60.240 1.00 78.50 194 ARG A C 1
ATOM 1408 O O . ARG A 1 194 ? -46.744 -1.985 61.171 1.00 78.50 194 ARG A O 1
ATOM 1415 N N . SER A 1 195 ? -46.979 -1.598 58.973 1.00 70.25 195 SER A N 1
ATOM 1416 C CA . SER A 1 195 ? -45.843 -2.376 58.486 1.00 70.25 195 SER A CA 1
ATOM 1417 C C . SER A 1 195 ? -45.295 -1.706 57.228 1.00 70.25 195 SER A C 1
ATOM 1419 O O . SER A 1 195 ? -46.097 -1.161 56.467 1.00 70.25 195 SER A O 1
ATOM 1421 N N . PRO A 1 196 ? -43.974 -1.727 56.979 1.00 63.75 196 PRO A N 1
ATOM 1422 C CA . PRO A 1 196 ? -43.439 -1.194 55.733 1.00 63.75 196 PRO A CA 1
ATOM 1423 C C . PRO A 1 196 ? -44.040 -1.962 54.541 1.00 63.75 196 PRO A C 1
ATOM 1425 O O . PRO A 1 196 ? -44.313 -3.161 54.681 1.00 63.75 196 PRO A O 1
ATOM 1428 N N . PRO A 1 197 ? -44.264 -1.309 53.387 1.00 65.69 197 PRO A N 1
ATOM 1429 C CA . PRO A 1 197 ? -44.658 -2.023 52.181 1.00 65.69 197 PRO A CA 1
ATOM 1430 C C . PRO A 1 197 ? -43.600 -3.089 51.845 1.00 65.69 197 PRO A C 1
ATOM 1432 O O . PRO A 1 197 ? -42.406 -2.852 52.065 1.00 65.69 197 PRO A O 1
ATOM 1435 N N . PRO A 1 198 ? -44.005 -4.274 51.356 1.00 72.12 198 PRO A N 1
ATOM 1436 C CA . PRO A 1 198 ? -43.053 -5.305 50.969 1.00 72.12 198 PRO A CA 1
ATOM 1437 C C . PRO A 1 198 ? -42.141 -4.770 49.860 1.00 72.12 198 PRO A C 1
ATOM 1439 O O . PRO A 1 198 ? -42.620 -4.212 48.873 1.00 72.12 198 PRO A O 1
ATOM 1442 N N . MET A 1 199 ? -40.826 -4.942 50.025 1.00 81.38 199 MET A N 1
ATOM 1443 C CA . MET A 1 199 ? -39.871 -4.617 48.967 1.00 81.38 199 MET A CA 1
ATOM 1444 C C . MET A 1 199 ? -40.115 -5.567 47.795 1.00 81.38 199 MET A C 1
ATOM 1446 O O . MET A 1 199 ? -40.086 -6.785 47.973 1.00 81.38 199 MET A O 1
ATOM 1450 N N . THR A 1 200 ? -40.350 -5.016 46.609 1.00 85.12 200 THR A N 1
ATOM 1451 C CA . THR A 1 200 ? -40.506 -5.792 45.375 1.00 85.12 200 THR A CA 1
ATOM 1452 C C . THR A 1 200 ? -39.596 -5.227 44.304 1.00 85.12 200 THR A C 1
ATOM 1454 O O . THR A 1 200 ? -39.479 -4.012 44.174 1.00 85.12 200 THR A O 1
ATOM 1457 N N . VAL A 1 201 ? -38.967 -6.101 43.523 1.00 87.88 201 VAL A N 1
ATOM 1458 C CA . VAL A 1 201 ? -38.216 -5.727 42.321 1.00 87.88 201 VAL A CA 1
ATOM 1459 C C . VAL A 1 201 ? -39.018 -6.229 41.130 1.00 87.88 201 VAL A C 1
ATOM 1461 O O . VAL A 1 201 ? -39.368 -7.403 41.056 1.00 87.88 201 VAL A O 1
ATOM 1464 N N . ARG A 1 202 ? -39.371 -5.322 40.223 1.00 88.69 202 ARG A N 1
ATOM 1465 C CA . ARG A 1 202 ? -40.180 -5.619 39.033 1.00 88.69 202 ARG A CA 1
ATOM 1466 C C . ARG A 1 202 ? -39.317 -5.799 37.799 1.00 88.69 202 ARG A C 1
ATOM 1468 O O . ARG A 1 202 ? -39.659 -6.601 36.937 1.00 88.69 202 ARG A O 1
ATOM 1475 N N . ALA A 1 203 ? -38.217 -5.057 37.719 1.00 88.62 203 ALA A N 1
ATOM 1476 C CA . ALA A 1 203 ? -37.295 -5.126 36.602 1.00 88.62 203 ALA A CA 1
ATOM 1477 C C . ALA A 1 203 ? -35.853 -4.908 37.060 1.00 88.62 203 ALA A C 1
ATOM 1479 O O . ALA A 1 203 ? -35.582 -4.122 37.969 1.00 88.62 203 ALA A O 1
ATOM 1480 N N . VAL A 1 204 ? -34.940 -5.596 36.378 1.00 92.56 204 VAL A N 1
ATOM 1481 C CA . VAL A 1 204 ? -33.500 -5.350 36.428 1.00 92.56 204 VAL A CA 1
ATOM 1482 C C . VAL A 1 204 ? -33.040 -5.142 34.994 1.00 92.56 204 VAL A C 1
ATOM 1484 O O . VAL A 1 204 ? -33.253 -6.020 34.155 1.00 92.56 204 VAL A O 1
ATOM 1487 N N . GLN A 1 205 ? -32.455 -3.985 34.703 1.00 92.81 205 GLN A N 1
ATOM 1488 C CA . GLN A 1 205 ? -32.068 -3.597 33.349 1.00 92.81 205 GLN A CA 1
ATOM 1489 C C . GLN A 1 205 ? -30.627 -3.065 33.311 1.00 92.81 205 GLN A C 1
ATOM 1491 O O . GLN A 1 205 ? -30.233 -2.334 34.219 1.00 92.81 205 GLN A O 1
ATOM 1496 N N . PRO A 1 206 ? -29.849 -3.365 32.257 1.00 92.94 206 PRO A N 1
ATOM 1497 C CA . PRO A 1 206 ? -30.173 -4.291 31.166 1.00 92.94 206 PRO A CA 1
ATOM 1498 C C . PRO A 1 206 ? -30.068 -5.774 31.585 1.00 92.94 206 PRO A C 1
ATOM 1500 O O . PRO A 1 206 ? -29.171 -6.147 32.337 1.00 92.94 206 PRO A O 1
ATOM 1503 N N . ASN A 1 207 ? -30.958 -6.629 31.066 1.00 91.12 207 ASN A N 1
ATOM 1504 C CA . ASN A 1 207 ? -30.829 -8.094 31.108 1.00 91.12 207 ASN A CA 1
ATOM 1505 C C . ASN A 1 207 ? -31.269 -8.682 29.746 1.00 91.12 207 ASN A C 1
ATOM 1507 O O . ASN A 1 207 ? -32.463 -8.630 29.441 1.00 91.12 207 ASN A O 1
ATOM 1511 N N . PRO A 1 208 ? -30.359 -9.203 28.901 1.00 92.06 208 PRO A N 1
ATOM 1512 C CA . PRO A 1 208 ? -28.949 -9.480 29.183 1.00 92.06 208 PRO A CA 1
ATOM 1513 C C . PRO A 1 208 ? -28.081 -8.219 29.351 1.00 92.06 208 PRO A C 1
ATOM 1515 O O . PRO A 1 208 ? -28.190 -7.270 28.570 1.00 92.06 208 PRO A O 1
ATOM 1518 N N . ALA A 1 209 ? -27.219 -8.230 30.368 1.00 92.38 209 ALA A N 1
ATOM 1519 C CA . ALA A 1 209 ? -26.266 -7.177 30.700 1.00 92.38 209 ALA A CA 1
ATOM 1520 C C . ALA A 1 209 ? -25.034 -7.191 29.775 1.00 92.38 209 ALA A C 1
ATOM 1522 O O . ALA A 1 209 ? -24.689 -8.251 29.241 1.00 92.38 209 ALA A O 1
ATOM 1523 N N . PRO A 1 210 ? -24.364 -6.041 29.563 1.00 89.69 210 PRO A N 1
ATOM 1524 C CA . PRO A 1 210 ? -23.079 -6.022 28.865 1.00 89.69 210 PRO A CA 1
ATOM 1525 C C . PRO A 1 210 ? -22.028 -6.810 29.661 1.00 89.69 210 PRO A C 1
ATOM 1527 O O . PRO A 1 210 ? -22.032 -6.762 30.889 1.00 89.69 210 PRO A O 1
ATOM 1530 N N . GLY A 1 211 ? -21.144 -7.529 28.968 1.00 85.19 211 GLY A N 1
ATOM 1531 C CA . GLY A 1 211 ? -19.922 -8.069 29.566 1.00 85.19 211 GLY A CA 1
ATOM 1532 C C . GLY A 1 211 ? -18.816 -7.015 29.633 1.00 85.19 211 GLY A C 1
ATOM 1533 O O . GLY A 1 211 ? -18.939 -5.919 29.077 1.00 85.19 211 GLY A O 1
ATOM 1534 N N . GLY A 1 212 ? -17.714 -7.356 30.295 1.00 83.56 212 GLY A N 1
ATOM 1535 C CA . GLY A 1 212 ? -16.485 -6.561 30.275 1.00 83.56 212 GLY A CA 1
ATOM 1536 C C . GLY A 1 212 ? -16.267 -5.749 31.536 1.00 83.56 212 GLY A C 1
ATOM 1537 O O . GLY A 1 212 ? -16.414 -6.275 32.635 1.00 83.56 212 GLY A O 1
ATOM 1538 N N . LEU A 1 213 ? -15.830 -4.494 31.388 1.00 83.75 213 LEU A N 1
ATOM 1539 C CA . LEU A 1 213 ? -15.521 -3.609 32.514 1.00 83.75 213 LEU A CA 1
ATOM 1540 C C . LEU A 1 213 ? -16.769 -3.276 33.354 1.00 83.75 213 LEU A C 1
ATOM 1542 O O . LEU A 1 213 ? -17.872 -3.758 33.135 1.00 83.75 213 LEU A O 1
ATOM 1546 N N . THR A 1 214 ? -16.586 -2.432 34.364 1.00 88.88 214 THR A N 1
ATOM 1547 C CA . THR A 1 214 ? -17.632 -2.074 35.323 1.00 88.88 214 THR A CA 1
ATOM 1548 C C . THR A 1 214 ? -18.853 -1.425 34.663 1.00 88.88 214 THR A C 1
ATOM 1550 O O . THR A 1 214 ? -18.715 -0.418 33.968 1.00 88.88 214 THR A O 1
ATOM 1553 N N . PHE A 1 215 ? -20.051 -1.928 34.968 1.00 90.69 215 PHE A N 1
ATOM 1554 C CA . PHE A 1 215 ? -21.325 -1.385 34.484 1.00 90.69 215 PHE A CA 1
ATOM 1555 C C . PHE A 1 215 ? -22.347 -1.228 35.616 1.00 90.69 215 PHE A C 1
ATOM 1557 O O . PHE A 1 215 ? -22.127 -1.656 36.751 1.00 90.69 215 PHE A O 1
ATOM 1564 N N . TRP A 1 216 ? -23.466 -0.570 35.317 1.00 92.56 216 TRP A N 1
ATOM 1565 C CA . TRP A 1 216 ? -24.556 -0.352 36.265 1.00 92.56 216 TRP A CA 1
ATOM 1566 C C . TRP A 1 216 ? -25.795 -1.139 35.854 1.00 92.56 216 TRP A C 1
ATOM 1568 O O . TRP A 1 216 ? -26.187 -1.111 34.688 1.00 92.56 216 TRP A O 1
ATOM 1578 N N . LEU A 1 217 ? -26.419 -1.796 36.828 1.00 94.19 217 LEU A N 1
ATOM 1579 C CA . LEU A 1 217 ? -27.775 -2.322 36.720 1.00 94.19 217 LEU A CA 1
ATOM 1580 C C . LEU A 1 217 ? -28.748 -1.341 37.364 1.00 94.19 217 LEU A C 1
ATOM 1582 O O . LEU A 1 217 ? -28.513 -0.892 38.484 1.00 94.19 217 LEU A O 1
ATOM 1586 N N . GLU A 1 218 ? -29.849 -1.057 36.683 1.00 93.00 218 GLU A N 1
ATOM 1587 C CA . GLU A 1 218 ? -31.015 -0.374 37.235 1.00 93.00 218 GLU A CA 1
ATOM 1588 C C . GLU A 1 218 ? -31.978 -1.409 37.806 1.00 93.00 218 GLU A C 1
ATOM 1590 O O . GLU A 1 218 ? -32.394 -2.328 37.097 1.00 93.00 218 GLU A O 1
ATOM 1595 N N . LEU A 1 219 ? -32.351 -1.252 39.073 1.00 91.62 219 LEU A N 1
ATOM 1596 C CA . LEU A 1 219 ? -33.399 -2.026 39.719 1.00 91.62 219 LEU A CA 1
ATOM 1597 C C . LEU A 1 219 ? -34.612 -1.123 39.935 1.00 91.62 219 LEU A C 1
ATOM 1599 O O . LEU A 1 219 ? -34.548 -0.123 40.659 1.00 91.62 219 LEU A O 1
ATOM 1603 N N . GLU A 1 220 ? -35.725 -1.505 39.317 1.00 87.25 220 GLU A N 1
ATOM 1604 C CA . GLU A 1 220 ? -37.008 -0.818 39.436 1.00 87.25 220 GLU A CA 1
ATOM 1605 C C . GLU A 1 220 ? -37.963 -1.649 40.286 1.00 87.25 220 GLU A C 1
ATOM 1607 O O . GLU A 1 220 ? -38.099 -2.863 40.102 1.00 87.25 220 GLU A O 1
ATOM 1612 N N . GLY A 1 221 ? -38.632 -1.002 41.235 1.00 83.50 221 GLY A N 1
ATOM 1613 C CA . GLY A 1 221 ? -39.396 -1.701 42.254 1.00 83.50 221 GLY A CA 1
ATOM 1614 C C . GLY A 1 221 ? -40.120 -0.772 43.219 1.00 83.50 221 GLY A C 1
ATOM 1615 O O . GLY A 1 221 ? -39.981 0.447 43.157 1.00 83.50 221 GLY A O 1
ATOM 1616 N N . GLU A 1 222 ? -40.887 -1.357 44.134 1.00 82.19 222 GLU A N 1
ATOM 1617 C CA . GLU A 1 222 ? -41.530 -0.632 45.234 1.00 82.19 222 GLU A CA 1
ATOM 1618 C C . GLU A 1 222 ? -40.844 -0.961 46.561 1.00 82.19 222 GLU A C 1
ATOM 1620 O O . GLU A 1 222 ? -40.364 -2.075 46.767 1.00 82.19 222 GLU A O 1
ATOM 1625 N N . GLY A 1 223 ? -40.793 0.013 47.474 1.00 78.19 223 GLY A N 1
ATOM 1626 C CA . GLY A 1 223 ? -40.187 -0.177 48.795 1.00 78.19 223 GLY A CA 1
ATOM 1627 C C . GLY A 1 223 ? -38.660 -0.342 48.782 1.00 78.19 223 GLY A C 1
ATOM 1628 O O . GLY A 1 223 ? -38.103 -0.843 49.757 1.00 78.19 223 GLY A O 1
ATOM 1629 N N . LEU A 1 224 ? -37.977 0.061 47.700 1.00 82.19 224 LEU A N 1
ATOM 1630 C CA . LEU A 1 224 ? -36.513 0.088 47.623 1.00 82.19 224 LEU A CA 1
ATOM 1631 C C . LEU A 1 224 ? -35.947 1.142 48.585 1.00 82.19 224 LEU A C 1
ATOM 1633 O O . LEU A 1 224 ? -36.372 2.297 48.586 1.00 82.19 224 LEU A O 1
ATOM 1637 N N . THR A 1 225 ? -34.967 0.751 49.398 1.00 76.75 225 THR A N 1
ATOM 1638 C CA . THR A 1 225 ? -34.326 1.623 50.391 1.00 76.75 225 THR A CA 1
ATOM 1639 C C . THR A 1 225 ? -32.809 1.587 50.247 1.00 76.75 225 THR A C 1
ATOM 1641 O O . THR A 1 225 ? -32.246 0.694 49.617 1.00 76.75 225 THR A O 1
ATOM 1644 N N . SER A 1 226 ? -32.116 2.520 50.902 1.00 74.56 226 SER A N 1
ATOM 1645 C CA . SER A 1 226 ? -30.648 2.538 50.968 1.00 74.56 226 SER A CA 1
ATOM 1646 C C . SER A 1 226 ? -30.053 1.375 51.771 1.00 74.56 226 SER A C 1
ATOM 1648 O O . SER A 1 226 ? -28.840 1.195 51.775 1.00 74.56 226 SER A O 1
ATOM 1650 N N . SER A 1 227 ? -30.888 0.595 52.466 1.00 75.69 227 SER A N 1
ATOM 1651 C CA . SER A 1 227 ? -30.480 -0.618 53.177 1.00 75.69 227 SER A CA 1
ATOM 1652 C C . SER A 1 227 ? -30.662 -1.891 52.347 1.00 75.69 227 SER A C 1
ATOM 1654 O O . SER A 1 227 ? -30.367 -2.973 52.854 1.00 75.69 227 SER A O 1
ATOM 1656 N N . ALA A 1 228 ? -31.200 -1.792 51.126 1.00 85.44 228 ALA A N 1
ATOM 1657 C CA . ALA A 1 228 ? -31.272 -2.922 50.209 1.00 85.44 228 ALA A CA 1
ATOM 1658 C C . ALA A 1 228 ? -29.850 -3.372 49.853 1.00 85.44 228 ALA A C 1
ATOM 1660 O O . ALA A 1 228 ? -29.001 -2.549 49.518 1.00 85.44 228 ALA A O 1
ATOM 1661 N N . GLN A 1 229 ? -29.586 -4.672 49.932 1.00 90.44 229 GLN A N 1
ATOM 1662 C CA . GLN A 1 229 ? -28.310 -5.248 49.514 1.00 90.44 229 GLN A CA 1
ATOM 1663 C C . GLN A 1 229 ? -28.519 -5.967 48.192 1.00 90.44 229 GLN A C 1
ATOM 1665 O O . GLN A 1 229 ? -29.421 -6.791 48.083 1.00 90.44 229 GLN A O 1
ATOM 1670 N N . VAL A 1 230 ? -27.690 -5.672 47.197 1.00 94.25 230 VAL A N 1
ATOM 1671 C CA . VAL A 1 230 ? -27.690 -6.399 45.925 1.00 94.25 230 VAL A CA 1
ATOM 1672 C C . VAL A 1 230 ? -26.431 -7.252 45.878 1.00 94.25 230 VAL A C 1
ATOM 1674 O O . VAL A 1 230 ? -25.342 -6.748 46.158 1.00 94.25 230 VAL A O 1
ATOM 1677 N N . ARG A 1 231 ? -26.569 -8.534 45.541 1.00 94.88 231 ARG A N 1
ATOM 1678 C CA . ARG A 1 231 ? -25.444 -9.455 45.355 1.00 94.88 231 ARG A CA 1
ATOM 1679 C C . ARG A 1 231 ? -25.499 -10.137 43.995 1.00 94.88 231 ARG A C 1
ATOM 1681 O O . ARG A 1 231 ? -26.583 -10.452 43.509 1.00 94.88 231 ARG A O 1
ATOM 1688 N N . LEU A 1 232 ? -24.326 -10.360 43.415 1.00 94.12 232 LEU A N 1
ATOM 1689 C CA . LEU A 1 232 ? -24.111 -11.180 42.228 1.00 94.12 232 LEU A CA 1
ATOM 1690 C C . LEU A 1 232 ? -23.294 -12.406 42.660 1.00 94.12 232 LEU A C 1
ATOM 1692 O O . LEU A 1 232 ? -22.118 -12.278 43.003 1.00 94.12 232 LEU A O 1
ATOM 1696 N N . GLY A 1 233 ? -23.930 -13.573 42.748 1.00 89.56 233 GLY A N 1
ATOM 1697 C CA . GLY A 1 233 ? -23.378 -14.724 43.464 1.00 89.56 233 GLY A CA 1
ATOM 1698 C C . GLY A 1 233 ? -23.071 -14.381 44.919 1.00 89.56 233 GLY A C 1
ATOM 1699 O O . GLY A 1 233 ? -23.908 -13.828 45.634 1.00 89.56 233 GLY A O 1
ATOM 1700 N N . ASP A 1 234 ? -21.845 -14.673 45.346 1.00 87.19 234 ASP A N 1
ATOM 1701 C CA . ASP A 1 234 ? -21.373 -14.365 46.699 1.00 87.19 234 ASP A CA 1
ATOM 1702 C C . ASP A 1 234 ? -20.888 -12.914 46.856 1.00 87.19 234 ASP A C 1
ATOM 1704 O O . ASP A 1 234 ? -20.562 -12.477 47.963 1.00 87.19 234 ASP A O 1
ATOM 1708 N N . GLN A 1 235 ? -20.836 -12.139 45.768 1.00 91.69 235 GLN A N 1
ATOM 1709 C CA . GLN A 1 235 ? -20.290 -10.790 45.789 1.00 91.69 235 GLN A CA 1
ATOM 1710 C C . GLN A 1 235 ? -21.369 -9.735 46.052 1.00 91.69 235 GLN A C 1
ATOM 1712 O O . GLN A 1 235 ? -22.272 -9.531 45.244 1.00 91.69 235 GLN A O 1
ATOM 1717 N N . ALA A 1 236 ? -21.220 -8.984 47.146 1.00 92.94 236 ALA A N 1
ATOM 1718 C CA . ALA A 1 236 ? -22.020 -7.789 47.401 1.00 92.94 236 ALA A CA 1
ATOM 1719 C C . ALA A 1 236 ? -21.630 -6.644 46.447 1.00 92.94 236 ALA A C 1
ATOM 1721 O O . ALA A 1 236 ? -20.447 -6.337 46.273 1.00 92.94 236 ALA A O 1
ATOM 1722 N N . LEU A 1 237 ? -22.630 -5.998 45.848 1.00 94.69 237 LEU A N 1
ATOM 1723 C CA . LEU A 1 237 ? -22.460 -4.883 44.921 1.00 94.69 237 LEU A CA 1
ATOM 1724 C C . LEU A 1 237 ? -22.579 -3.537 45.640 1.00 94.69 237 LEU A C 1
ATOM 1726 O O . LEU A 1 237 ? -23.301 -3.394 46.62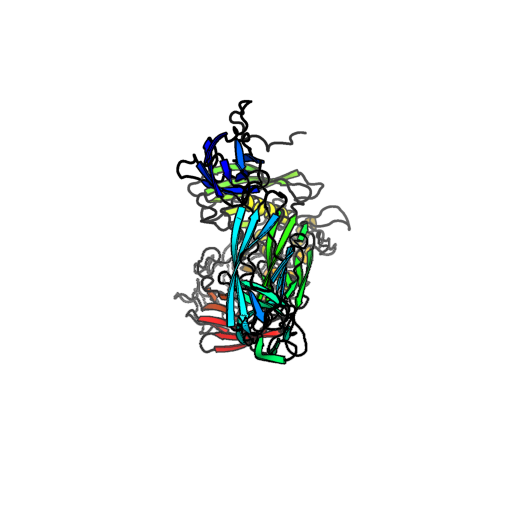8 1.00 94.69 237 LEU A O 1
ATOM 1730 N N . VAL A 1 238 ? -21.894 -2.522 45.110 1.00 93.19 238 VAL A N 1
ATOM 1731 C CA . VAL A 1 238 ? -22.059 -1.136 45.571 1.00 93.19 238 VAL A CA 1
ATOM 1732 C C . VAL A 1 238 ? -23.355 -0.589 44.989 1.00 93.19 238 VAL A C 1
ATOM 1734 O O . VAL A 1 238 ? -23.529 -0.604 43.771 1.00 93.19 238 VAL A O 1
ATOM 1737 N N . THR A 1 239 ? -24.253 -0.100 45.842 1.00 91.56 239 THR A N 1
ATOM 1738 C CA . THR A 1 239 ? -25.570 0.384 45.419 1.00 91.56 239 THR A CA 1
ATOM 1739 C C . THR A 1 239 ? -25.764 1.874 45.660 1.00 91.56 239 THR A C 1
ATOM 1741 O O . THR A 1 239 ? -25.385 2.388 46.713 1.00 91.56 239 THR A O 1
ATOM 1744 N N . GLU A 1 240 ? -26.441 2.549 44.736 1.00 89.81 240 GLU A N 1
ATOM 1745 C CA . GLU A 1 240 ? -26.818 3.958 44.841 1.00 89.81 240 GLU A CA 1
ATOM 1746 C C . GLU A 1 240 ? -28.337 4.100 44.742 1.00 89.81 240 GLU A C 1
ATOM 1748 O O . GLU A 1 240 ? -28.954 3.637 43.783 1.00 89.81 240 GLU A O 1
ATOM 1753 N N . LEU A 1 241 ? -28.952 4.738 45.742 1.00 84.50 241 LEU A N 1
ATOM 1754 C CA . LEU A 1 241 ? -30.381 5.039 45.731 1.00 84.50 241 LEU A CA 1
ATOM 1755 C C . LEU A 1 241 ? -30.601 6.455 45.196 1.00 84.50 241 LEU A C 1
ATOM 1757 O O . LEU A 1 241 ? -30.031 7.416 45.716 1.00 84.50 241 LEU A O 1
ATOM 1761 N N . SER A 1 242 ? -31.476 6.585 44.207 1.00 78.44 242 SER A N 1
ATOM 1762 C CA . SER A 1 242 ? -31.944 7.868 43.684 1.00 78.44 242 SER A CA 1
ATOM 1763 C C . SER A 1 242 ? -33.470 7.928 43.692 1.00 78.44 242 SER A C 1
ATOM 1765 O O . SER A 1 242 ? -34.145 6.899 43.692 1.00 78.44 242 SER A O 1
ATOM 1767 N N . THR A 1 243 ? -34.025 9.136 43.727 1.00 68.12 243 THR A N 1
ATOM 1768 C CA . THR A 1 243 ? -35.463 9.387 43.596 1.00 68.12 243 THR A CA 1
ATOM 1769 C C . THR A 1 243 ? -35.750 9.952 42.209 1.00 68.12 243 THR A C 1
ATOM 1771 O O . THR A 1 243 ? -35.146 10.942 41.796 1.00 68.12 243 THR A O 1
ATOM 1774 N N . GLY A 1 244 ? -36.643 9.298 41.465 1.00 59.97 244 GLY A N 1
ATOM 1775 C CA . GLY A 1 244 ? -37.096 9.772 40.159 1.00 59.97 244 GLY A CA 1
ATOM 1776 C C . GLY A 1 244 ? -38.051 10.975 40.257 1.00 59.97 244 GLY A C 1
ATOM 1777 O O . GLY A 1 244 ? -38.506 11.304 41.354 1.00 59.97 244 GLY A O 1
ATOM 1778 N N . PRO A 1 245 ? -38.415 11.600 39.118 1.00 47.69 245 PRO A N 1
ATOM 1779 C CA . PRO A 1 245 ? -39.290 12.783 39.059 1.00 47.69 245 PRO A CA 1
ATOM 1780 C C . PRO A 1 245 ? -40.674 12.601 39.706 1.00 47.69 245 PRO A C 1
ATOM 1782 O O . PRO A 1 245 ? -41.316 13.579 40.069 1.00 47.69 245 PRO A O 1
ATOM 1785 N N . GLU A 1 246 ? -41.123 11.355 39.866 1.00 53.53 246 GLU A N 1
ATOM 1786 C CA . GLU A 1 246 ? -42.414 10.986 40.465 1.00 53.53 246 GLU A CA 1
ATOM 1787 C C . GLU A 1 246 ? -42.287 10.455 41.908 1.00 53.53 246 GLU A C 1
ATOM 1789 O O . GLU A 1 246 ? -43.224 9.873 42.448 1.00 53.53 246 GLU A O 1
ATOM 1794 N N . GLY A 1 247 ? -41.116 10.594 42.543 1.00 54.00 247 GLY A N 1
ATOM 1795 C CA . GLY A 1 247 ? -40.873 10.089 43.900 1.00 54.00 247 GLY A CA 1
ATOM 1796 C C . GLY A 1 247 ? -40.659 8.571 43.993 1.00 54.00 247 GLY A C 1
ATOM 1797 O O . GLY A 1 247 ? -40.515 8.042 45.093 1.00 54.00 247 GLY A O 1
ATOM 1798 N N . GLN A 1 248 ? -40.592 7.858 42.863 1.00 64.88 248 GLN A N 1
ATOM 1799 C CA . GLN A 1 248 ? -40.220 6.441 42.836 1.00 64.88 248 GLN A CA 1
ATOM 1800 C C . GLN A 1 248 ? -38.725 6.266 43.126 1.00 64.88 248 GLN A C 1
ATOM 1802 O O . GLN A 1 248 ? -37.872 6.913 42.512 1.00 64.88 248 GLN A O 1
ATOM 1807 N N . ALA A 1 249 ? -38.409 5.372 44.059 1.00 68.06 249 ALA A N 1
ATOM 1808 C CA . ALA A 1 249 ? -37.043 4.990 44.376 1.00 68.06 249 ALA A CA 1
ATOM 1809 C C . ALA A 1 249 ? -36.454 4.119 43.251 1.00 68.06 249 ALA A C 1
ATOM 1811 O O . ALA A 1 249 ? -37.036 3.101 42.885 1.00 68.06 249 ALA A O 1
ATOM 1812 N N . ARG A 1 250 ? -35.286 4.502 42.727 1.00 81.31 250 ARG A N 1
ATOM 1813 C CA . ARG A 1 250 ? -34.476 3.712 41.787 1.00 81.31 250 ARG A CA 1
ATOM 1814 C C . ARG A 1 250 ? -33.173 3.319 42.458 1.00 81.31 250 ARG A C 1
ATOM 1816 O O . ARG A 1 250 ? -32.458 4.185 42.969 1.00 81.31 250 ARG A O 1
ATOM 1823 N N . LEU A 1 251 ? -32.872 2.025 42.458 1.00 89.00 251 LEU A N 1
ATOM 1824 C CA . LEU A 1 251 ? -31.636 1.494 43.020 1.00 89.00 251 LEU A CA 1
ATOM 1825 C C . LEU A 1 251 ? -30.709 1.091 41.876 1.00 89.00 251 LEU A C 1
ATOM 1827 O O . LEU A 1 251 ? -31.058 0.230 41.076 1.00 89.00 251 LEU A O 1
ATOM 1831 N N . ARG A 1 252 ? -29.522 1.689 41.811 1.00 93.50 252 ARG A N 1
ATOM 1832 C CA . ARG A 1 252 ? -28.475 1.280 40.874 1.00 93.50 252 ARG A CA 1
ATOM 1833 C C . ARG A 1 252 ? -27.497 0.364 41.582 1.00 93.50 252 ARG A C 1
ATOM 1835 O O . ARG A 1 252 ? -27.100 0.682 42.698 1.00 93.50 252 ARG A O 1
ATOM 1842 N N . ALA A 1 253 ? -27.072 -0.725 40.952 1.00 93.94 253 ALA A N 1
ATOM 1843 C CA . ALA A 1 253 ? -26.033 -1.610 41.474 1.00 93.94 253 ALA A CA 1
ATOM 1844 C C . ALA A 1 253 ? -24.823 -1.637 40.533 1.00 93.94 253 ALA A C 1
ATOM 1846 O O . ALA A 1 253 ? -24.965 -1.899 39.338 1.00 93.94 253 ALA A O 1
ATOM 1847 N N . ARG A 1 254 ? -23.633 -1.353 41.070 1.00 95.19 254 ARG A N 1
ATOM 1848 C CA . ARG A 1 254 ? -22.372 -1.350 40.327 1.00 95.19 254 ARG A CA 1
ATOM 1849 C C . ARG A 1 254 ? -21.846 -2.771 40.223 1.00 95.19 254 ARG A C 1
ATOM 1851 O O . ARG A 1 254 ? -21.400 -3.334 41.223 1.00 95.19 254 ARG A O 1
ATOM 1858 N N . VAL A 1 255 ? -21.873 -3.326 39.021 1.00 93.94 255 VAL A N 1
ATOM 1859 C CA . VAL A 1 255 ? -21.336 -4.653 38.724 1.00 93.94 255 VAL A CA 1
ATOM 1860 C C . VAL A 1 255 ? -19.863 -4.503 38.328 1.00 93.94 255 VAL A C 1
ATOM 1862 O O . VAL A 1 255 ? -19.569 -3.691 37.449 1.00 93.94 255 VAL A O 1
ATOM 1865 N N . PRO A 1 256 ? -18.917 -5.206 38.982 1.00 91.56 256 PRO A N 1
ATOM 1866 C CA . PRO A 1 256 ? -17.494 -5.179 38.621 1.00 91.56 256 PRO A CA 1
ATOM 1867 C C . PRO A 1 256 ? -17.253 -5.843 37.256 1.00 91.56 256 PRO A C 1
ATOM 1869 O O . PRO A 1 256 ? -18.190 -6.293 36.601 1.00 91.56 256 PRO A O 1
ATOM 1872 N N . ALA A 1 257 ? -15.985 -5.946 36.847 1.00 89.94 257 ALA A N 1
ATOM 1873 C CA . ALA A 1 257 ? -15.647 -6.690 35.642 1.00 89.94 257 ALA A CA 1
ATOM 1874 C C . ALA A 1 257 ? -16.169 -8.134 35.728 1.00 89.94 257 ALA A C 1
ATOM 1876 O O . ALA A 1 257 ? -15.827 -8.858 36.664 1.00 89.94 257 ALA A O 1
ATOM 1877 N N . THR A 1 258 ? -17.035 -8.510 34.788 1.00 90.81 258 THR A N 1
ATOM 1878 C CA . THR A 1 258 ? -17.774 -9.778 34.809 1.00 90.81 258 THR A CA 1
ATOM 1879 C C . THR A 1 258 ? -17.803 -10.349 33.400 1.00 90.81 258 THR A C 1
ATOM 1881 O O . THR A 1 258 ? -18.232 -9.667 32.469 1.00 90.81 258 THR A O 1
ATOM 1884 N N . GLY A 1 259 ? -17.327 -11.585 33.254 1.00 88.56 259 GLY A N 1
ATOM 1885 C CA . GLY A 1 259 ? -17.342 -12.291 31.976 1.00 88.56 259 GLY A CA 1
ATOM 1886 C C . GLY A 1 259 ? -18.716 -12.871 31.637 1.00 88.56 259 GLY A C 1
ATOM 1887 O O . GLY A 1 259 ? -19.597 -12.982 32.503 1.00 88.56 259 GLY A O 1
ATOM 1888 N N . ARG A 1 260 ? -18.888 -13.266 30.375 1.00 92.50 260 ARG A N 1
ATOM 1889 C CA . ARG A 1 260 ? -20.130 -13.853 29.857 1.00 92.50 260 ARG A CA 1
ATOM 1890 C C . ARG A 1 260 ? -20.647 -15.026 30.688 1.00 92.50 260 ARG A C 1
ATOM 1892 O O . ARG A 1 260 ? -19.881 -15.809 31.249 1.00 92.50 260 ARG A O 1
ATOM 1899 N N . GLY A 1 261 ? -21.964 -15.201 30.689 1.00 91.75 261 GLY A N 1
ATOM 1900 C CA . GLY A 1 261 ? -22.625 -16.348 31.309 1.00 91.75 261 GLY A CA 1
ATOM 1901 C C . GLY A 1 261 ? -23.836 -15.969 32.147 1.00 91.75 261 GLY A C 1
ATOM 1902 O O . GLY A 1 261 ? -24.307 -14.835 32.130 1.00 91.75 261 GLY A O 1
ATOM 1903 N N . GLU A 1 262 ? -24.359 -16.950 32.871 1.00 94.44 262 GLU A N 1
ATOM 1904 C CA . GLU A 1 262 ? -25.486 -16.768 33.778 1.00 94.44 262 GLU A CA 1
ATOM 1905 C C . GLU A 1 262 ? -24.989 -16.575 35.208 1.00 94.44 262 GLU A C 1
ATOM 1907 O O . GLU A 1 262 ? -24.323 -17.444 35.770 1.00 94.44 262 GLU A O 1
ATOM 1912 N N . HIS A 1 263 ? -25.342 -15.439 35.805 1.00 93.62 263 HIS A N 1
ATOM 1913 C CA . HIS A 1 263 ? -24.926 -15.073 37.153 1.00 93.62 263 HIS A CA 1
ATOM 1914 C C . HIS A 1 263 ? -26.156 -14.903 38.051 1.00 93.62 263 HIS A C 1
ATOM 1916 O O . HIS A 1 263 ? -27.078 -14.168 37.685 1.00 93.62 263 HIS A O 1
ATOM 1922 N N . PRO A 1 264 ? -26.221 -15.555 39.224 1.00 95.56 264 PRO A N 1
ATOM 1923 C CA . PRO A 1 264 ? -27.346 -15.380 40.135 1.00 95.56 264 PRO A CA 1
ATOM 1924 C C . PRO A 1 264 ? -27.317 -13.969 40.733 1.00 95.56 264 PRO A C 1
ATOM 1926 O O . PRO A 1 264 ? -26.324 -13.565 41.333 1.00 95.56 264 PRO A O 1
ATOM 1929 N N . LEU A 1 265 ? -28.404 -13.219 40.578 1.00 96.06 265 LEU A N 1
ATOM 1930 C CA . LEU A 1 265 ? -28.576 -11.885 41.141 1.00 96.06 265 LEU A CA 1
ATOM 1931 C C . LEU A 1 265 ? -29.667 -11.927 42.206 1.00 96.06 265 LEU A C 1
ATOM 1933 O O . LEU A 1 265 ? -30.807 -12.310 41.932 1.00 96.06 265 LEU A O 1
ATOM 1937 N N . GLU A 1 266 ? -29.337 -11.473 43.408 1.00 95.69 266 GLU A N 1
ATOM 1938 C CA . GLU A 1 266 ? -30.280 -11.431 44.519 1.00 95.69 266 GLU A CA 1
ATOM 1939 C C . GLU A 1 266 ? -30.318 -10.053 45.162 1.00 95.69 266 GLU A C 1
ATOM 1941 O O . GLU A 1 266 ? -29.300 -9.376 45.322 1.00 95.69 266 GLU A O 1
ATOM 1946 N N . VAL A 1 267 ? -31.522 -9.656 45.562 1.00 92.50 267 VAL A N 1
ATOM 1947 C CA . VAL A 1 267 ? -31.781 -8.427 46.305 1.00 92.50 267 VAL A CA 1
ATOM 1948 C C . VAL A 1 267 ? -32.312 -8.815 47.667 1.00 92.50 267 VAL A C 1
ATOM 1950 O O . VAL A 1 267 ? -33.279 -9.574 47.776 1.00 92.50 267 VAL A O 1
ATOM 1953 N N . LEU A 1 268 ? -31.667 -8.307 48.710 1.00 90.44 268 LEU A N 1
ATOM 1954 C CA . LEU A 1 268 ? -31.978 -8.612 50.091 1.00 90.44 268 LEU A CA 1
ATOM 1955 C C . LEU A 1 268 ? -32.499 -7.372 50.810 1.00 90.44 268 LEU A C 1
ATOM 1957 O O . LEU A 1 268 ? -31.945 -6.277 50.690 1.00 90.44 268 LEU A O 1
ATOM 1961 N N . SER A 1 269 ? -33.523 -7.578 51.631 1.00 84.88 269 SER A N 1
ATOM 1962 C CA . SER A 1 269 ? -34.019 -6.606 52.600 1.00 84.88 269 SER A CA 1
ATOM 1963 C C . SER A 1 269 ? -33.837 -7.178 54.000 1.00 84.88 269 SER A C 1
ATOM 1965 O O . SER A 1 269 ? -34.298 -8.282 54.283 1.00 84.88 269 SER A O 1
ATOM 1967 N N . ALA A 1 270 ? -33.118 -6.461 54.871 1.00 80.06 270 ALA A N 1
ATOM 1968 C CA . ALA A 1 270 ? -32.802 -6.905 56.235 1.00 80.06 270 ALA A CA 1
ATOM 1969 C C . ALA A 1 270 ? -32.209 -8.334 56.316 1.00 80.06 270 ALA A C 1
ATOM 1971 O O . ALA A 1 270 ? -32.490 -9.083 57.249 1.00 80.06 270 ALA A O 1
ATOM 1972 N N . GLY A 1 271 ? -31.390 -8.716 55.329 1.00 76.94 271 GLY A N 1
ATOM 1973 C CA . GLY A 1 271 ? -30.745 -10.033 55.258 1.00 76.94 271 GLY A CA 1
ATOM 1974 C C . GLY A 1 271 ? -31.611 -11.155 54.673 1.00 76.94 271 GLY A C 1
ATOM 1975 O O . GLY A 1 271 ? -31.144 -12.287 54.587 1.00 76.94 271 GLY A O 1
ATOM 1976 N N . VAL A 1 272 ? -32.842 -10.865 54.244 1.00 80.62 272 VAL A N 1
ATOM 1977 C CA . VAL A 1 272 ? -33.738 -11.830 53.590 1.00 80.62 272 VAL A CA 1
ATOM 1978 C C . VAL A 1 272 ? -33.788 -11.547 52.094 1.00 80.62 272 VAL A C 1
ATOM 1980 O O . VAL A 1 272 ? -34.008 -10.403 51.703 1.00 80.62 272 VAL A O 1
ATOM 1983 N N . VAL A 1 273 ? -33.616 -12.577 51.261 1.00 88.62 273 VAL A N 1
ATOM 1984 C CA . VAL A 1 273 ? -33.778 -12.475 49.801 1.00 88.62 273 VAL A CA 1
ATOM 1985 C C . VAL A 1 273 ? -35.238 -12.152 49.482 1.00 88.62 273 VAL A C 1
ATOM 1987 O O . VAL A 1 273 ? -36.130 -12.949 49.764 1.00 88.62 273 VAL A O 1
ATOM 1990 N N . VAL A 1 274 ? -35.478 -10.969 48.917 1.00 88.75 274 VAL A N 1
ATOM 1991 C CA . VAL A 1 274 ? -36.810 -10.500 48.492 1.00 88.75 274 VAL A CA 1
ATOM 1992 C C . VAL A 1 274 ? -37.010 -10.607 46.984 1.00 88.75 274 VAL A C 1
ATOM 1994 O O . VAL A 1 274 ? -38.144 -10.632 46.516 1.00 88.75 274 VAL A O 1
ATOM 1997 N N . HIS A 1 275 ? -35.917 -10.699 46.228 1.00 91.75 275 HIS A N 1
ATOM 1998 C CA . HIS A 1 275 ? -35.927 -10.950 44.794 1.00 91.75 275 HIS A CA 1
ATOM 1999 C C . HIS A 1 275 ? -34.716 -11.787 44.408 1.00 91.75 275 HIS A C 1
ATOM 2001 O O . HIS A 1 275 ? -33.613 -11.529 44.890 1.00 91.75 275 HIS A O 1
ATOM 2007 N N . ALA A 1 276 ? -34.919 -12.753 43.522 1.00 93.19 276 ALA A N 1
ATOM 2008 C CA . ALA A 1 276 ? -33.862 -13.568 42.947 1.00 93.19 276 ALA A CA 1
ATOM 2009 C C . ALA A 1 276 ? -34.151 -13.759 41.460 1.00 93.19 276 ALA A C 1
ATOM 2011 O O . ALA A 1 276 ? -35.274 -14.091 41.077 1.00 93.19 276 ALA A O 1
ATOM 2012 N N . GLN A 1 277 ? -33.142 -13.552 40.626 1.00 93.94 277 GLN A N 1
ATOM 2013 C CA . GLN A 1 277 ? -33.227 -13.817 39.197 1.00 93.94 277 GLN A CA 1
ATOM 2014 C C . GLN A 1 277 ? -31.852 -14.159 38.630 1.00 93.94 277 GLN A C 1
ATOM 2016 O O . GLN A 1 277 ? -30.824 -13.833 39.219 1.00 93.94 277 GLN A O 1
ATOM 2021 N N . THR A 1 278 ? -31.832 -14.758 37.445 1.00 94.69 278 THR A N 1
ATOM 2022 C CA . THR A 1 278 ? -30.598 -14.918 36.675 1.00 94.69 278 THR A CA 1
ATOM 2023 C C . THR A 1 278 ? -30.308 -13.642 35.886 1.00 94.69 278 THR A C 1
ATOM 2025 O O . THR A 1 278 ? -31.171 -13.128 35.167 1.00 94.69 278 THR A O 1
ATOM 2028 N N . LEU A 1 279 ? -29.086 -13.130 36.015 1.00 95.00 279 LEU A N 1
ATOM 2029 C CA . LEU A 1 279 ? -28.530 -12.103 35.147 1.00 95.00 279 LEU A CA 1
ATOM 2030 C C . LEU A 1 279 ? -27.738 -12.785 34.030 1.00 95.00 279 LEU A C 1
ATOM 2032 O O . LEU A 1 279 ? -26.691 -13.378 34.287 1.00 95.00 279 LEU A O 1
ATOM 2036 N N . ALA A 1 280 ? -28.227 -12.698 32.795 1.00 94.81 280 ALA A N 1
ATOM 2037 C CA . ALA A 1 280 ? -27.451 -13.121 31.638 1.00 94.81 280 ALA A CA 1
ATOM 2038 C C . ALA A 1 280 ? -26.451 -12.011 31.284 1.00 94.81 280 ALA A C 1
ATOM 2040 O O . ALA A 1 280 ? -26.853 -10.871 31.070 1.00 94.81 280 ALA A O 1
ATOM 2041 N N . VAL A 1 281 ? -25.162 -12.328 31.223 1.00 93.81 281 VAL A N 1
ATOM 2042 C CA . VAL A 1 281 ? -24.083 -11.408 30.840 1.00 93.81 281 VAL A CA 1
ATOM 2043 C C . VAL A 1 281 ? -23.586 -11.805 29.452 1.00 93.81 281 VAL A C 1
ATOM 2045 O O . VAL A 1 281 ? -23.285 -12.976 29.206 1.00 93.81 281 VAL A O 1
ATOM 2048 N N . LYS A 1 282 ? -23.563 -10.839 28.527 1.00 93.38 282 LYS A N 1
ATOM 2049 C CA . LYS A 1 282 ? -23.044 -11.020 27.161 1.00 93.38 282 LYS A CA 1
ATOM 2050 C C . LYS A 1 282 ? -21.515 -11.141 27.164 1.00 93.38 282 LYS A C 1
ATOM 2052 O O . LYS A 1 282 ? -20.887 -10.967 28.201 1.00 93.38 282 LYS A O 1
ATOM 2057 N N . ASN A 1 283 ? -20.940 -11.423 25.998 1.00 92.88 283 ASN A N 1
ATOM 2058 C CA . ASN A 1 283 ? -19.498 -11.351 25.776 1.00 92.88 283 ASN A CA 1
ATOM 2059 C C . ASN A 1 283 ? -18.934 -9.976 26.180 1.00 92.88 283 ASN A C 1
ATOM 2061 O O . ASN A 1 283 ? -19.610 -8.955 25.992 1.00 92.88 283 ASN A O 1
ATOM 2065 N N . ALA A 1 284 ? -17.750 -9.948 26.795 1.00 91.62 284 ALA A N 1
ATOM 2066 C CA . ALA A 1 284 ? -17.016 -8.707 26.963 1.00 91.62 284 ALA A CA 1
ATOM 2067 C C . ALA A 1 284 ? -16.371 -8.311 25.634 1.00 91.62 284 ALA A C 1
ATOM 2069 O O . ALA A 1 284 ? -15.686 -9.128 25.037 1.00 91.62 284 ALA A O 1
ATOM 2070 N N . PRO A 1 285 ? -16.505 -7.052 25.193 1.00 91.75 285 PRO A N 1
ATOM 2071 C CA . PRO A 1 285 ? -15.704 -6.578 24.082 1.00 91.75 285 PRO A CA 1
ATOM 2072 C C . PRO A 1 285 ? -14.209 -6.664 24.413 1.00 91.75 285 PRO A C 1
ATOM 2074 O O . PRO A 1 285 ? -13.823 -6.342 25.549 1.00 91.75 285 PRO A O 1
ATOM 2077 N N . PRO A 1 286 ? -13.359 -6.974 23.422 1.00 95.06 286 PRO A N 1
ATOM 2078 C CA . PRO A 1 286 ? -11.927 -7.005 23.634 1.00 95.06 286 PRO A CA 1
ATOM 2079 C C . PRO A 1 286 ? -11.416 -5.606 23.983 1.00 95.06 286 PRO A C 1
ATOM 2081 O O . PRO A 1 286 ? -11.979 -4.575 23.601 1.00 95.06 286 PRO A O 1
ATOM 2084 N N . MET A 1 287 ? -10.307 -5.562 24.706 1.00 92.88 287 MET A N 1
ATOM 2085 C CA . MET A 1 287 ? -9.605 -4.334 25.038 1.00 92.88 287 MET A CA 1
ATOM 2086 C C . MET A 1 287 ? -8.350 -4.219 24.183 1.00 92.88 287 MET A C 1
ATOM 2088 O O . MET A 1 287 ? -7.674 -5.211 23.917 1.00 92.88 287 MET A O 1
ATOM 2092 N N . VAL A 1 288 ? -8.014 -2.996 23.786 1.00 95.50 288 VAL A N 1
ATOM 2093 C CA . VAL A 1 288 ? -6.779 -2.695 23.062 1.00 95.50 288 VAL A CA 1
ATOM 2094 C C . VAL A 1 288 ? -6.072 -1.526 23.733 1.00 95.50 288 VAL A C 1
ATOM 2096 O O . VAL A 1 288 ? -6.699 -0.568 24.186 1.00 95.50 288 VAL A O 1
ATOM 2099 N N . ARG A 1 289 ? -4.750 -1.627 23.825 1.00 94.69 289 ARG A N 1
ATOM 2100 C CA . ARG A 1 289 ? -3.854 -0.552 24.227 1.00 94.69 289 ARG A CA 1
ATOM 2101 C C . ARG A 1 289 ? -3.047 -0.146 23.009 1.00 94.69 289 ARG A C 1
ATOM 2103 O O . ARG A 1 289 ? -2.177 -0.887 22.549 1.00 94.69 289 ARG A O 1
ATOM 2110 N N . VAL A 1 290 ? -3.353 1.045 22.522 1.00 94.81 290 VAL A N 1
ATOM 2111 C CA . VAL A 1 290 ? -2.550 1.744 21.524 1.00 94.81 290 VAL A CA 1
ATOM 2112 C C . VAL A 1 290 ? -1.474 2.577 22.226 1.00 94.81 290 VAL A C 1
ATOM 2114 O O . VAL A 1 290 ? -1.648 2.932 23.398 1.00 94.81 290 VAL A O 1
ATOM 2117 N N . PRO A 1 291 ? -0.346 2.857 21.557 1.00 92.81 291 PRO A N 1
ATOM 2118 C CA . PRO A 1 291 ? 0.576 3.882 22.026 1.00 92.81 291 PRO A CA 1
ATOM 2119 C C . PRO A 1 291 ? -0.101 5.262 22.033 1.00 92.81 291 PRO A C 1
ATOM 2121 O O . PRO A 1 291 ? -1.105 5.474 21.353 1.00 92.81 291 PRO A O 1
ATOM 2124 N N . ASP A 1 292 ? 0.485 6.205 22.773 1.00 93.12 292 ASP A N 1
ATOM 2125 C CA . ASP A 1 292 ? 0.192 7.629 22.581 1.00 93.12 292 ASP A CA 1
ATOM 2126 C C . ASP A 1 292 ? 0.564 8.059 21.148 1.00 93.12 292 ASP A C 1
ATOM 2128 O O . ASP A 1 292 ? 1.252 7.326 20.429 1.00 93.12 292 ASP A O 1
ATOM 2132 N N . ASP A 1 293 ? 0.143 9.259 20.741 1.00 94.19 293 ASP A N 1
ATOM 2133 C CA . ASP A 1 293 ? 0.512 9.822 19.441 1.00 94.19 293 ASP A CA 1
ATOM 2134 C C . ASP A 1 293 ? 2.033 9.768 19.225 1.00 94.19 293 ASP A C 1
ATOM 2136 O O . ASP A 1 293 ? 2.828 10.247 20.041 1.00 94.19 293 ASP A O 1
ATOM 2140 N N . LEU A 1 294 ? 2.431 9.139 18.120 1.00 97.62 294 LEU A N 1
ATOM 2141 C CA . LEU A 1 294 ? 3.822 8.859 17.794 1.00 97.62 294 LEU A CA 1
ATOM 2142 C C . LEU A 1 294 ? 4.392 9.959 16.903 1.00 97.62 294 LEU A C 1
ATOM 2144 O O . LEU A 1 294 ? 3.723 10.484 16.013 1.00 97.62 294 LEU A O 1
ATOM 2148 N N . GLU A 1 295 ? 5.678 10.239 17.080 1.00 97.69 295 GLU A N 1
ATOM 2149 C CA . GLU A 1 295 ? 6.439 11.120 16.200 1.00 97.69 295 GLU A CA 1
ATOM 2150 C C . GLU A 1 295 ? 7.712 10.419 15.729 1.00 97.69 295 GLU A C 1
ATOM 2152 O O . GLU A 1 295 ? 8.362 9.704 16.495 1.00 97.69 295 GLU A O 1
ATOM 2157 N N . VAL A 1 296 ? 8.071 10.625 14.465 1.00 98.38 296 VAL A N 1
ATOM 2158 C CA . VAL A 1 296 ? 9.278 10.056 13.859 1.00 98.38 296 VAL A CA 1
ATOM 2159 C C . VAL A 1 296 ? 9.884 11.047 12.866 1.00 98.38 296 VAL A C 1
ATOM 2161 O O . VAL A 1 296 ? 9.160 11.717 12.130 1.00 98.38 296 VAL A O 1
ATOM 2164 N N . ASP A 1 297 ? 11.211 11.151 12.858 1.00 98.38 297 ASP A N 1
ATOM 2165 C CA . ASP A 1 297 ? 11.946 11.927 11.856 1.00 98.38 297 ASP A CA 1
ATOM 2166 C C . ASP A 1 297 ? 12.067 11.121 10.554 1.00 98.38 297 ASP A C 1
ATOM 2168 O O . ASP A 1 297 ? 12.119 9.887 10.563 1.00 98.38 297 ASP A O 1
ATOM 2172 N N . GLU A 1 298 ? 12.148 11.805 9.417 1.00 96.69 298 GLU A N 1
ATOM 2173 C CA . GLU A 1 298 ? 12.367 11.146 8.127 1.00 96.69 298 GLU A CA 1
ATOM 2174 C C . GLU A 1 298 ? 13.643 10.294 8.133 1.00 96.69 298 GLU A C 1
ATOM 2176 O O . GLU A 1 298 ? 14.605 10.558 8.858 1.00 96.69 298 GLU A O 1
ATOM 2181 N N . GLU A 1 299 ? 13.648 9.233 7.324 1.00 93.81 299 GLU A N 1
ATOM 2182 C CA . GLU A 1 299 ? 14.758 8.285 7.179 1.00 93.81 299 GLU A CA 1
ATOM 2183 C C . GLU A 1 299 ? 15.150 7.534 8.472 1.00 93.81 299 GLU A C 1
ATOM 2185 O O . GLU A 1 299 ? 16.116 6.759 8.475 1.00 93.81 299 GLU A O 1
ATOM 2190 N N . THR A 1 300 ? 14.365 7.672 9.544 1.00 96.19 300 THR A N 1
ATOM 2191 C CA . THR A 1 300 ? 14.557 6.982 10.826 1.00 96.19 300 THR A CA 1
ATOM 2192 C C . THR A 1 300 ? 13.507 5.888 11.021 1.00 96.19 300 THR A C 1
ATOM 2194 O O . THR A 1 300 ? 12.367 6.011 10.583 1.00 96.19 300 THR A O 1
ATOM 2197 N N . GLU A 1 301 ? 13.891 4.772 11.644 1.00 96.25 301 GLU A N 1
ATOM 2198 C CA . GLU A 1 301 ? 12.964 3.674 11.932 1.00 96.25 301 GLU A CA 1
ATOM 2199 C C . GLU A 1 301 ? 12.161 3.950 13.213 1.00 96.25 301 GLU A C 1
ATOM 2201 O O . GLU A 1 301 ? 12.723 4.220 14.274 1.00 96.25 301 GLU A O 1
ATOM 2206 N N . LEU A 1 302 ? 10.840 3.832 13.108 1.00 97.88 302 LEU A N 1
ATOM 2207 C CA . LEU A 1 302 ? 9.884 3.775 14.205 1.00 97.88 302 LEU A CA 1
ATOM 2208 C C . LEU A 1 302 ? 9.457 2.322 14.421 1.00 97.88 302 LEU A C 1
ATOM 2210 O O . LEU A 1 302 ? 9.005 1.649 13.490 1.00 97.88 302 LEU A O 1
ATOM 2214 N N . VAL A 1 303 ? 9.544 1.867 15.670 1.00 97.88 303 VAL A N 1
ATOM 2215 C CA . VAL A 1 303 ? 8.990 0.587 16.121 1.00 97.88 303 VAL A CA 1
ATOM 2216 C C . VAL A 1 303 ? 8.071 0.850 17.306 1.00 97.88 303 VAL A C 1
ATOM 2218 O O . VAL A 1 303 ? 8.494 1.444 18.296 1.00 97.88 303 VAL A O 1
ATOM 2221 N N . ALA A 1 304 ? 6.827 0.391 17.214 1.00 97.12 304 ALA A N 1
ATOM 2222 C CA . ALA A 1 304 ? 5.847 0.469 18.290 1.00 97.12 304 ALA A CA 1
ATOM 2223 C C . ALA A 1 304 ? 5.197 -0.898 18.530 1.00 97.12 304 ALA A C 1
ATOM 2225 O O . ALA A 1 304 ? 5.148 -1.746 17.637 1.00 97.12 304 ALA A O 1
ATOM 2226 N N . HIS A 1 305 ? 4.697 -1.101 19.745 1.00 96.38 305 HIS A N 1
ATOM 2227 C CA . HIS A 1 305 ? 4.024 -2.329 20.152 1.00 96.38 305 HIS A CA 1
ATOM 2228 C C . HIS A 1 305 ? 2.599 -2.012 20.590 1.00 96.38 305 HIS A C 1
ATOM 2230 O O . HIS A 1 305 ? 2.384 -1.092 21.380 1.00 96.38 305 HIS A O 1
ATOM 2236 N N . LEU A 1 306 ? 1.644 -2.764 20.053 1.00 96.88 306 LEU A N 1
ATOM 2237 C CA . LEU A 1 306 ? 0.238 -2.704 20.425 1.00 96.88 306 LEU A CA 1
ATOM 2238 C C . LEU A 1 306 ? -0.132 -4.000 21.138 1.00 96.88 306 LEU A C 1
ATOM 2240 O O . LEU A 1 306 ? 0.326 -5.082 20.769 1.00 96.88 306 LEU A O 1
ATOM 2244 N N . GLU A 1 307 ? -0.991 -3.884 22.142 1.00 94.75 307 GLU A N 1
ATOM 2245 C CA . GLU A 1 307 ? -1.446 -5.019 22.940 1.00 94.75 307 GLU A CA 1
ATOM 2246 C C . GLU A 1 307 ? -2.968 -5.078 22.921 1.00 94.75 307 GLU A C 1
ATOM 2248 O O . GLU A 1 307 ? -3.640 -4.053 23.032 1.00 94.75 307 GLU A O 1
ATOM 2253 N N . ALA A 1 308 ? -3.517 -6.284 22.823 1.00 95.12 308 ALA A N 1
ATOM 2254 C CA . ALA A 1 308 ? -4.938 -6.531 22.997 1.00 95.12 308 ALA A CA 1
ATOM 2255 C C . ALA A 1 308 ? -5.144 -7.686 23.974 1.00 95.12 308 ALA A C 1
ATOM 2257 O O . ALA A 1 308 ? -4.341 -8.619 24.024 1.00 95.12 308 ALA A O 1
ATOM 2258 N N . TRP A 1 309 ? -6.208 -7.611 24.763 1.00 93.81 309 TRP A N 1
ATOM 2259 C CA . TRP A 1 309 ? -6.574 -8.652 25.714 1.00 93.81 309 TRP A CA 1
ATOM 2260 C C . TRP A 1 309 ? -8.085 -8.751 25.846 1.00 93.81 309 TRP A C 1
ATOM 2262 O O . TRP A 1 309 ? -8.817 -7.794 25.605 1.00 93.81 309 TRP A O 1
ATOM 2272 N N . ASP A 1 310 ? -8.526 -9.932 26.246 1.00 93.06 310 ASP A N 1
ATOM 2273 C CA . ASP A 1 310 ? -9.926 -10.265 26.442 1.00 93.06 310 ASP A CA 1
ATOM 2274 C C . ASP A 1 310 ? -10.150 -10.699 27.891 1.00 93.06 310 ASP A C 1
ATOM 2276 O O . ASP A 1 310 ? -9.274 -11.336 28.489 1.00 93.06 310 ASP A O 1
ATOM 2280 N N . LEU A 1 311 ? -11.289 -10.328 28.480 1.00 91.44 311 LEU A N 1
ATOM 2281 C CA . LEU A 1 311 ? -11.575 -10.644 29.883 1.00 91.44 311 LEU A CA 1
ATOM 2282 C C . LEU A 1 311 ? -11.818 -12.151 30.071 1.00 91.44 311 LEU A C 1
ATOM 2284 O O . LEU A 1 311 ? -11.398 -12.722 31.080 1.00 91.44 311 LEU A O 1
ATOM 2288 N N . GLU A 1 312 ? -12.454 -12.791 29.095 1.00 91.12 312 GLU A N 1
ATOM 2289 C CA . GLU A 1 312 ? -12.770 -14.216 29.053 1.00 91.12 312 GLU A CA 1
ATOM 2290 C C . GLU A 1 312 ? -11.640 -15.071 28.465 1.00 91.12 312 GLU A C 1
ATOM 2292 O O . GLU A 1 312 ? -11.739 -16.299 28.473 1.00 91.12 312 GLU A O 1
ATOM 2297 N N . GLN A 1 313 ? -10.539 -14.440 28.040 1.00 90.88 313 GLN A N 1
ATOM 2298 C CA . GLN A 1 313 ? -9.401 -15.071 27.365 1.00 90.88 313 GLN A CA 1
ATOM 2299 C C . GLN A 1 313 ? -9.785 -15.743 26.042 1.00 90.88 313 GLN A C 1
ATOM 2301 O O . GLN A 1 313 ? -9.189 -16.753 25.650 1.00 90.88 313 GLN A O 1
ATOM 2306 N N . ASP A 1 314 ? -10.766 -15.181 25.339 1.00 91.88 314 ASP A N 1
ATOM 2307 C CA . ASP A 1 314 ? -11.095 -15.640 24.002 1.00 91.88 314 ASP A CA 1
ATOM 2308 C C . ASP A 1 314 ? -9.942 -15.386 23.016 1.00 91.88 314 ASP A C 1
ATOM 2310 O O . ASP A 1 314 ? -9.155 -14.446 23.175 1.00 91.88 314 ASP A O 1
ATOM 2314 N N . PRO A 1 315 ? -9.817 -16.210 21.959 1.00 91.50 315 PRO A N 1
ATOM 2315 C CA . PRO A 1 315 ? -8.848 -15.963 20.902 1.00 91.50 315 PRO A CA 1
ATOM 2316 C C . PRO A 1 315 ? -9.075 -14.606 20.227 1.00 91.50 315 PRO A C 1
ATOM 2318 O O . PRO A 1 315 ? -10.155 -14.340 19.699 1.00 91.50 315 PRO A O 1
ATOM 2321 N N . LEU A 1 316 ? -8.019 -13.790 20.174 1.00 93.06 316 LEU A N 1
ATOM 2322 C CA . LEU A 1 316 ? -8.057 -12.455 19.584 1.00 93.06 316 LEU A CA 1
ATOM 2323 C C . LEU A 1 316 ? -7.330 -12.355 18.249 1.00 93.06 316 LEU A C 1
ATOM 2325 O O . LEU A 1 316 ? -6.298 -12.993 17.996 1.00 93.06 316 LEU A O 1
ATOM 2329 N N . ARG A 1 317 ? -7.856 -11.457 17.422 1.00 92.75 317 ARG A N 1
ATOM 2330 C CA . ARG A 1 317 ? -7.189 -10.886 16.259 1.00 92.75 317 ARG A CA 1
ATOM 2331 C C . ARG A 1 317 ? -6.936 -9.412 16.528 1.00 92.75 317 ARG A C 1
ATOM 2333 O O . ARG A 1 317 ? -7.845 -8.705 16.953 1.00 92.75 317 ARG A O 1
ATOM 2340 N N . LEU A 1 318 ? -5.708 -8.970 16.293 1.00 94.50 318 LEU A N 1
ATOM 2341 C CA . LEU A 1 318 ? -5.325 -7.566 16.384 1.00 94.50 318 LEU A CA 1
ATOM 2342 C C . LEU A 1 318 ? -4.859 -7.141 15.000 1.00 94.50 318 LEU A C 1
ATOM 2344 O O . LEU A 1 318 ? -3.979 -7.769 14.420 1.00 94.50 318 LEU A O 1
ATOM 2348 N N . THR A 1 319 ? -5.457 -6.092 14.459 1.00 93.69 319 THR A N 1
ATOM 2349 C CA . THR A 1 319 ? -5.085 -5.545 13.154 1.00 93.69 319 THR A CA 1
ATOM 2350 C C . THR A 1 319 ? -4.944 -4.039 13.222 1.00 93.69 319 THR A C 1
ATOM 2352 O O . THR A 1 319 ? -5.463 -3.400 14.133 1.00 93.69 319 THR A O 1
ATOM 2355 N N . VAL A 1 320 ? -4.216 -3.479 12.258 1.00 93.88 320 VAL A N 1
ATOM 2356 C CA . VAL A 1 320 ? -4.080 -2.033 12.093 1.00 93.88 320 VAL A CA 1
ATOM 2357 C C . VAL A 1 320 ? -4.376 -1.683 10.642 1.00 93.88 320 VAL A C 1
ATOM 2359 O O . VAL A 1 320 ? -3.701 -2.190 9.738 1.00 93.88 320 VAL A O 1
ATOM 2362 N N . THR A 1 321 ? -5.385 -0.841 10.428 1.00 92.50 321 THR A N 1
ATOM 2363 C CA . THR A 1 321 ? -5.739 -0.288 9.113 1.00 92.50 321 THR A CA 1
ATOM 2364 C C . THR A 1 321 ? -5.226 1.142 8.970 1.00 92.50 321 THR A C 1
ATOM 2366 O O . THR A 1 321 ? -4.712 1.729 9.925 1.00 92.50 321 THR A O 1
ATOM 2369 N N . ASP A 1 322 ? -5.321 1.681 7.750 1.00 91.75 322 ASP A N 1
ATOM 2370 C CA . ASP A 1 322 ? -4.912 3.056 7.420 1.00 91.75 322 ASP A CA 1
ATOM 2371 C C . ASP A 1 322 ? -3.432 3.339 7.725 1.00 91.75 322 ASP A C 1
ATOM 2373 O O . ASP A 1 322 ? -3.024 4.443 8.086 1.00 91.75 322 ASP A O 1
ATOM 2377 N N . LEU A 1 323 ? -2.607 2.298 7.573 1.00 93.25 323 LEU A N 1
ATOM 2378 C CA . LEU A 1 323 ? -1.164 2.389 7.733 1.00 93.25 323 LEU A CA 1
ATOM 2379 C C . LEU A 1 323 ? -0.580 3.415 6.748 1.00 93.25 323 LEU A C 1
ATOM 2381 O O . LEU A 1 323 ? -0.913 3.369 5.559 1.00 93.25 323 LEU A O 1
ATOM 2385 N N . PRO A 1 324 ? 0.355 4.276 7.196 1.00 94.75 324 PRO A N 1
ATOM 2386 C CA . PRO A 1 324 ? 1.137 5.097 6.286 1.00 94.75 324 PRO A CA 1
ATOM 2387 C C . PRO A 1 324 ? 1.783 4.228 5.194 1.00 94.75 324 PRO A C 1
ATOM 2389 O O . PRO A 1 324 ? 2.229 3.113 5.487 1.00 94.75 324 PRO A O 1
ATOM 2392 N N . PRO A 1 325 ? 1.917 4.722 3.953 1.00 92.50 325 PRO A N 1
ATOM 2393 C CA . PRO A 1 325 ? 2.639 4.006 2.907 1.00 92.50 325 PRO A CA 1
ATOM 2394 C C . PRO A 1 325 ? 4.040 3.606 3.384 1.00 92.50 325 PRO A C 1
ATOM 2396 O O . PRO A 1 325 ? 4.792 4.443 3.887 1.00 92.50 325 PRO A O 1
ATOM 2399 N N . GLY A 1 326 ? 4.375 2.320 3.253 1.00 91.38 326 GLY A N 1
ATOM 2400 C CA . GLY A 1 326 ? 5.635 1.745 3.736 1.00 91.38 326 GLY A CA 1
ATOM 2401 C C . GLY A 1 326 ? 5.646 1.282 5.201 1.00 91.38 326 GLY A C 1
ATOM 2402 O O . GLY A 1 326 ? 6.630 0.673 5.620 1.00 91.38 326 GLY A O 1
ATOM 2403 N N . ALA A 1 327 ? 4.586 1.527 5.980 1.00 94.62 327 ALA A N 1
ATOM 2404 C CA . ALA A 1 327 ? 4.429 0.968 7.322 1.00 94.62 327 ALA A CA 1
ATOM 2405 C C . ALA A 1 327 ? 3.896 -0.474 7.278 1.00 94.62 327 ALA A C 1
ATOM 2407 O O . ALA A 1 327 ? 3.164 -0.868 6.366 1.00 94.62 327 ALA A O 1
ATOM 2408 N N . ARG A 1 328 ? 4.251 -1.278 8.283 1.00 92.50 328 ARG A N 1
ATOM 2409 C CA . ARG A 1 328 ? 3.845 -2.683 8.414 1.00 92.50 328 ARG A CA 1
ATOM 2410 C C . ARG A 1 328 ? 3.416 -2.989 9.834 1.00 92.50 328 ARG A C 1
ATOM 2412 O O . ARG A 1 328 ? 4.055 -2.552 10.781 1.00 92.50 328 ARG A O 1
ATOM 2419 N N . PHE A 1 329 ? 2.372 -3.796 9.966 1.00 93.75 329 PHE A N 1
ATOM 2420 C CA . PHE A 1 329 ? 1.935 -4.325 11.248 1.00 93.75 329 PHE A CA 1
ATOM 2421 C C . PHE A 1 329 ? 2.022 -5.849 11.228 1.00 93.75 329 PHE A C 1
ATOM 2423 O O . PHE A 1 329 ? 1.371 -6.493 10.406 1.00 93.75 329 PHE A O 1
ATOM 2430 N N . ASP A 1 330 ? 2.840 -6.407 12.116 1.00 92.06 330 ASP A N 1
ATOM 2431 C CA . ASP A 1 330 ? 2.910 -7.841 12.376 1.00 92.06 330 ASP A CA 1
ATOM 2432 C C . ASP A 1 330 ? 1.943 -8.188 13.508 1.00 92.06 330 ASP A C 1
ATOM 2434 O O . ASP A 1 330 ? 2.203 -7.929 14.684 1.00 92.06 330 ASP A O 1
ATOM 2438 N N . GLU A 1 331 ? 0.822 -8.795 13.131 1.00 91.50 331 GLU A N 1
ATOM 2439 C CA . GLU A 1 331 ? -0.218 -9.219 14.061 1.00 91.50 331 GLU A CA 1
ATOM 2440 C C . GLU A 1 331 ? 0.279 -10.248 15.091 1.00 91.50 331 GLU A C 1
ATOM 2442 O O . GLU A 1 331 ? -0.182 -10.233 16.231 1.00 91.50 331 GLU A O 1
ATOM 2447 N N . ALA A 1 332 ? 1.212 -11.135 14.731 1.00 88.56 332 ALA A N 1
ATOM 2448 C CA . ALA A 1 332 ? 1.659 -12.201 15.628 1.00 88.56 332 ALA A CA 1
ATOM 2449 C C . ALA A 1 332 ? 2.483 -11.661 16.803 1.00 88.56 332 ALA A C 1
ATOM 2451 O O . ALA A 1 332 ? 2.461 -12.235 17.892 1.00 88.56 332 ALA A O 1
ATOM 2452 N N . THR A 1 333 ? 3.205 -10.560 16.585 1.00 91.81 333 THR A N 1
ATOM 2453 C CA . THR A 1 333 ? 4.047 -9.920 17.605 1.00 91.81 333 THR A CA 1
ATOM 2454 C C . THR A 1 333 ? 3.486 -8.591 18.117 1.00 91.81 333 THR A C 1
ATOM 2456 O O . THR A 1 333 ? 4.082 -7.982 19.007 1.00 91.81 333 THR A O 1
ATOM 2459 N N . GLY A 1 334 ? 2.366 -8.119 17.559 1.00 94.44 334 GLY A N 1
ATOM 2460 C CA . GLY A 1 334 ? 1.801 -6.797 17.840 1.00 94.44 334 GLY A CA 1
ATOM 2461 C C . GLY A 1 334 ? 2.724 -5.645 17.429 1.00 94.44 334 GLY A C 1
ATOM 2462 O O . GLY A 1 334 ? 2.617 -4.550 17.981 1.00 94.44 334 GLY A O 1
ATOM 2463 N N . ARG A 1 335 ? 3.678 -5.885 16.517 1.00 96.31 335 ARG A N 1
ATOM 2464 C CA . ARG A 1 335 ? 4.757 -4.943 16.194 1.00 96.31 335 ARG A CA 1
ATOM 2465 C C . ARG A 1 335 ? 4.425 -4.123 14.952 1.00 96.31 335 ARG A C 1
ATOM 2467 O O . ARG A 1 335 ? 4.338 -4.656 13.848 1.00 96.31 335 ARG A O 1
ATOM 2474 N N . LEU A 1 336 ? 4.319 -2.813 15.135 1.00 97.44 336 LEU A N 1
ATOM 2475 C CA . LEU A 1 336 ? 4.244 -1.817 14.073 1.00 97.44 336 LEU A CA 1
ATOM 2476 C C . LEU A 1 336 ? 5.659 -1.343 13.721 1.00 97.44 336 LEU A C 1
ATOM 2478 O O . LEU A 1 336 ? 6.383 -0.885 14.604 1.00 97.44 336 LEU A O 1
ATOM 2482 N N . THR A 1 337 ? 6.044 -1.423 12.449 1.00 97.00 337 THR A N 1
ATOM 2483 C CA . THR A 1 337 ? 7.286 -0.836 11.931 1.00 97.00 337 THR A CA 1
ATOM 2484 C C . THR A 1 337 ? 6.997 0.180 10.839 1.00 97.00 337 THR A C 1
ATOM 2486 O O . THR A 1 337 ? 6.150 -0.032 9.969 1.00 97.00 337 THR A O 1
ATOM 2489 N N . PHE A 1 338 ? 7.706 1.302 10.874 1.00 97.56 338 PHE A N 1
ATOM 2490 C CA . PHE A 1 338 ? 7.577 2.354 9.877 1.00 97.56 338 PHE A CA 1
ATOM 2491 C C . PHE A 1 338 ? 8.893 3.109 9.736 1.00 97.56 338 PHE A C 1
ATOM 2493 O O . PHE A 1 338 ? 9.485 3.521 10.724 1.00 97.56 338 PHE A O 1
ATOM 2500 N N . ARG A 1 339 ? 9.349 3.309 8.502 1.00 95.75 339 ARG A N 1
ATOM 2501 C CA . ARG A 1 339 ? 10.482 4.184 8.192 1.00 95.75 339 ARG A CA 1
ATOM 2502 C C . ARG A 1 339 ? 10.022 5.162 7.113 1.00 95.75 339 ARG A C 1
ATOM 2504 O O . ARG A 1 339 ? 10.024 4.751 5.947 1.00 95.75 339 ARG A O 1
ATOM 2511 N N . PRO A 1 340 ? 9.546 6.368 7.472 1.00 96.56 340 PRO A N 1
ATOM 2512 C CA . PRO A 1 340 ? 9.145 7.369 6.490 1.00 96.56 340 PRO A CA 1
ATOM 2513 C C . PRO A 1 340 ? 10.341 7.800 5.650 1.00 96.56 340 PRO A C 1
ATOM 2515 O O . PRO A 1 340 ? 11.461 7.867 6.159 1.00 96.56 340 PRO A O 1
ATOM 2518 N N . ASP A 1 341 ? 10.102 8.116 4.385 1.00 94.69 341 ASP A N 1
ATOM 2519 C CA . ASP A 1 341 ? 11.078 8.845 3.578 1.00 94.69 341 ASP A CA 1
ATOM 2520 C C . ASP A 1 341 ? 10.766 10.345 3.538 1.00 94.69 341 ASP A C 1
ATOM 2522 O O . ASP A 1 341 ? 9.744 10.804 4.053 1.00 94.69 341 ASP A O 1
ATOM 2526 N N . PHE A 1 342 ? 11.668 11.118 2.937 1.00 95.31 342 PHE A N 1
ATOM 2527 C CA . PHE A 1 342 ? 11.611 12.582 2.981 1.00 95.31 342 PHE A CA 1
ATOM 2528 C C . PHE A 1 342 ? 10.385 13.217 2.286 1.00 95.31 342 PHE A C 1
ATOM 2530 O O . PHE A 1 342 ? 10.056 14.372 2.514 1.00 95.31 342 PHE A O 1
ATOM 2537 N N . ILE A 1 343 ? 9.673 12.498 1.409 1.00 94.31 343 ILE A N 1
ATOM 2538 C CA . ILE A 1 343 ? 8.420 13.015 0.816 1.00 94.31 343 ILE A CA 1
ATOM 2539 C C . ILE A 1 343 ? 7.234 12.860 1.785 1.00 94.31 343 ILE A C 1
ATOM 2541 O O . ILE A 1 343 ? 6.174 13.459 1.594 1.00 94.31 343 ILE A O 1
ATOM 2545 N N . GLN A 1 344 ? 7.392 12.052 2.836 1.00 95.62 344 GLN A N 1
ATOM 2546 C CA . GLN A 1 344 ? 6.397 11.891 3.891 1.00 95.62 344 GLN A CA 1
ATOM 2547 C C . GLN A 1 344 ? 6.546 12.935 5.012 1.00 95.62 344 GLN A C 1
ATOM 2549 O O . GLN A 1 344 ? 5.671 12.969 5.879 1.00 95.62 344 GLN A O 1
ATOM 2554 N N . GLY A 1 345 ? 7.589 13.777 4.987 1.00 96.00 345 GLY A N 1
ATOM 2555 C CA . GLY A 1 345 ? 7.821 14.873 5.929 1.00 96.00 345 GLY A CA 1
ATOM 2556 C C . GLY A 1 345 ? 6.620 15.800 6.097 1.00 96.00 345 GLY A C 1
ATOM 2557 O O . GLY A 1 345 ? 5.921 16.135 5.142 1.00 96.00 345 GLY A O 1
ATOM 2558 N N . GLY A 1 346 ? 6.333 16.183 7.342 1.00 94.25 346 GLY A N 1
ATOM 2559 C CA . GLY A 1 346 ? 5.257 17.118 7.680 1.00 94.25 346 GLY A CA 1
ATOM 2560 C C . GLY A 1 346 ? 3.848 16.525 7.608 1.00 94.25 346 GLY A C 1
ATOM 2561 O O . GLY A 1 346 ? 2.874 17.250 7.819 1.00 94.25 346 GLY A O 1
ATOM 2562 N N . ARG A 1 347 ? 3.711 15.222 7.324 1.00 94.75 347 ARG A N 1
ATOM 2563 C CA . ARG A 1 347 ? 2.416 14.532 7.249 1.00 94.75 347 ARG A CA 1
ATOM 2564 C C . ARG A 1 347 ? 2.065 13.853 8.569 1.00 94.75 347 ARG A C 1
ATOM 2566 O O . ARG A 1 347 ? 2.914 13.238 9.215 1.00 94.75 347 ARG A O 1
ATOM 2573 N N . THR A 1 348 ? 0.780 13.887 8.910 1.00 97.06 348 THR A N 1
ATOM 2574 C CA . THR A 1 348 ? 0.198 13.122 10.018 1.00 97.06 348 THR A CA 1
ATOM 2575 C C . THR A 1 348 ? -0.760 12.080 9.463 1.00 97.06 348 THR A C 1
ATOM 2577 O O . THR A 1 348 ? -1.616 12.390 8.635 1.00 97.06 348 THR A O 1
ATOM 2580 N N . TYR A 1 349 ? -0.620 10.847 9.938 1.00 96.88 349 TYR A N 1
ATOM 2581 C CA . TYR A 1 349 ? -1.466 9.718 9.570 1.00 96.88 349 TYR A CA 1
ATOM 2582 C C . TYR A 1 349 ? -2.286 9.290 10.785 1.00 96.88 349 TYR A C 1
ATOM 2584 O O . TYR A 1 349 ? -1.738 9.164 11.881 1.00 96.88 349 TYR A O 1
ATOM 2592 N N . THR A 1 350 ? -3.583 9.053 10.598 1.00 97.38 350 THR A N 1
ATOM 2593 C CA . THR A 1 350 ? -4.468 8.493 11.628 1.00 97.38 350 THR A CA 1
ATOM 2594 C C . THR A 1 350 ? -4.696 7.020 11.332 1.00 97.38 350 THR A C 1
ATOM 2596 O O . THR A 1 350 ? -5.254 6.685 10.293 1.00 97.38 350 THR A O 1
ATOM 2599 N N . LEU A 1 351 ? -4.269 6.162 12.251 1.00 96.50 351 LEU A N 1
ATOM 2600 C CA . LEU A 1 351 ? -4.364 4.713 12.141 1.00 96.50 351 LEU A CA 1
ATOM 2601 C C . LEU A 1 351 ? -5.501 4.209 13.029 1.00 96.50 351 LEU A C 1
ATOM 2603 O O . LEU A 1 351 ? -5.828 4.838 14.037 1.00 96.50 351 LEU A O 1
ATOM 2607 N N . GLN A 1 352 ? -6.067 3.053 12.685 1.00 95.56 352 GLN A N 1
ATOM 2608 C CA . GLN A 1 352 ? -7.093 2.388 13.491 1.00 95.56 352 GLN A CA 1
ATOM 2609 C C . GLN A 1 352 ? -6.576 1.026 13.950 1.00 95.56 352 GLN A C 1
ATOM 2611 O O . GLN A 1 352 ? -6.327 0.150 13.121 1.00 95.56 352 GLN A O 1
ATOM 2616 N N . ALA A 1 353 ? -6.413 0.836 15.260 1.00 96.38 353 ALA A N 1
ATOM 2617 C CA . ALA A 1 353 ? -6.140 -0.476 15.833 1.00 96.38 353 ALA A CA 1
ATOM 2618 C C . ALA A 1 353 ? -7.463 -1.186 16.133 1.00 96.38 353 ALA A C 1
ATOM 2620 O O . ALA A 1 353 ? -8.250 -0.710 16.950 1.00 96.38 353 ALA A O 1
ATOM 2621 N N . GLU A 1 354 ? -7.699 -2.327 15.492 1.00 95.38 354 GLU A N 1
ATOM 2622 C CA . GLU A 1 354 ? -8.895 -3.146 15.678 1.00 95.38 354 GLU A CA 1
ATOM 2623 C C . GLU A 1 354 ? -8.536 -4.446 16.406 1.00 95.38 354 GLU A C 1
ATOM 2625 O O . GLU A 1 354 ? -7.828 -5.297 15.859 1.00 95.38 354 GLU A O 1
ATOM 2630 N N . ALA A 1 355 ? -9.048 -4.609 17.628 1.00 96.06 355 ALA A N 1
ATOM 2631 C CA . ALA A 1 355 ? -9.056 -5.875 18.351 1.00 96.06 355 ALA A CA 1
ATOM 2632 C C . ALA A 1 355 ? -10.419 -6.553 18.184 1.00 96.06 355 ALA A C 1
ATOM 2634 O O . ALA A 1 355 ? -11.464 -5.931 18.381 1.00 96.06 355 ALA A O 1
ATOM 2635 N N . ARG A 1 356 ? -10.410 -7.833 17.824 1.00 94.12 356 ARG A N 1
ATOM 2636 C CA . ARG A 1 356 ? -11.610 -8.607 17.506 1.00 94.12 356 ARG A CA 1
ATOM 2637 C C . ARG A 1 356 ? -11.544 -9.983 18.149 1.00 94.12 356 ARG A C 1
ATOM 2639 O O . ARG A 1 356 ? -10.552 -10.693 17.972 1.00 94.12 356 ARG A O 1
ATOM 2646 N N . ASP A 1 357 ? -12.620 -10.359 18.826 1.00 93.50 357 ASP A N 1
ATOM 2647 C CA . ASP A 1 357 ? -12.866 -11.726 19.283 1.00 93.50 357 ASP A CA 1
ATOM 2648 C C . ASP A 1 357 ? -13.919 -12.410 18.380 1.00 93.50 357 ASP A C 1
ATOM 2650 O O . ASP A 1 357 ? -14.116 -12.043 17.215 1.00 93.50 357 ASP A O 1
ATOM 2654 N N . HIS A 1 358 ? -14.576 -13.453 18.883 1.00 89.31 358 HIS A N 1
ATOM 2655 C CA . HIS A 1 358 ? -15.586 -14.204 18.142 1.00 89.31 358 HIS A CA 1
ATOM 2656 C C . HIS A 1 358 ? -16.940 -13.478 17.965 1.00 89.31 358 HIS A C 1
ATOM 2658 O O . HIS A 1 358 ? -17.736 -13.904 17.124 1.00 89.31 358 HIS A O 1
ATOM 2664 N N . ALA A 1 359 ? -17.221 -12.424 18.732 1.00 90.06 359 ALA A N 1
ATOM 2665 C CA . ALA A 1 359 ? -18.518 -11.751 18.814 1.00 90.06 359 ALA A CA 1
ATOM 2666 C C . ALA A 1 359 ? -18.435 -10.217 18.702 1.00 90.06 359 ALA A C 1
ATOM 2668 O O . ALA A 1 359 ? -19.301 -9.608 18.070 1.00 90.06 359 ALA A O 1
ATOM 2669 N N . ASP A 1 360 ? -17.405 -9.601 19.272 1.00 92.00 360 ASP A N 1
ATOM 2670 C CA . ASP A 1 360 ? -17.243 -8.166 19.449 1.00 92.00 360 ASP A CA 1
ATOM 2671 C C . ASP A 1 360 ? -15.954 -7.634 18.804 1.00 92.00 360 ASP A C 1
ATOM 2673 O O . ASP A 1 360 ? -14.979 -8.341 18.528 1.00 92.00 360 ASP A O 1
ATOM 2677 N N . VAL A 1 361 ? -15.971 -6.328 18.536 1.00 93.25 361 VAL A N 1
ATOM 2678 C CA . VAL A 1 361 ? -14.876 -5.587 17.910 1.00 93.25 361 VAL A CA 1
ATOM 2679 C C . VAL A 1 361 ? -14.663 -4.291 18.676 1.00 93.25 361 VAL A C 1
ATOM 2681 O O . VAL A 1 361 ? -15.616 -3.553 18.937 1.00 93.25 361 VAL A O 1
ATOM 2684 N N . ARG A 1 362 ? -13.406 -3.983 18.990 1.00 94.88 362 ARG A N 1
ATOM 2685 C CA . ARG A 1 362 ? -12.984 -2.708 19.562 1.00 94.88 362 ARG A CA 1
ATOM 2686 C C . ARG A 1 362 ? -12.005 -2.022 18.624 1.00 94.88 362 ARG A C 1
ATOM 2688 O O . ARG A 1 362 ? -11.011 -2.621 18.230 1.00 94.88 362 ARG A O 1
ATOM 2695 N N . VAL A 1 363 ? -12.283 -0.760 18.316 1.00 95.56 363 VAL A N 1
ATOM 2696 C CA . VAL A 1 363 ? -11.417 0.095 17.500 1.00 95.56 363 VAL A CA 1
ATOM 2697 C C . VAL A 1 363 ? -10.906 1.239 18.365 1.00 95.56 363 VAL A C 1
ATOM 2699 O O . VAL A 1 363 ? -11.707 1.903 19.024 1.00 95.56 363 VAL A O 1
ATOM 2702 N N . GLU A 1 364 ? -9.595 1.464 18.361 1.00 96.75 364 GLU A N 1
ATOM 2703 C CA . GLU A 1 364 ? -8.959 2.625 18.988 1.00 96.75 364 GLU A CA 1
ATOM 2704 C C . GLU A 1 364 ? -8.058 3.346 17.972 1.00 96.75 364 GLU A C 1
ATOM 2706 O O . GLU A 1 364 ? -7.166 2.716 17.389 1.00 96.75 364 GLU A O 1
ATOM 2711 N N . PRO A 1 365 ? -8.272 4.654 17.739 1.00 96.94 365 PRO A N 1
ATOM 2712 C CA . PRO A 1 365 ? -7.423 5.439 16.860 1.00 96.94 365 PRO A CA 1
ATOM 2713 C C . PRO A 1 365 ? -6.151 5.910 17.573 1.00 96.94 365 PRO A C 1
ATOM 2715 O O . PRO A 1 365 ? -6.153 6.171 18.774 1.00 96.94 365 PRO A O 1
ATOM 2718 N N . PHE A 1 366 ? -5.084 6.108 16.806 1.00 97.25 366 PHE A N 1
ATOM 2719 C CA . PHE A 1 366 ? -3.875 6.822 17.230 1.00 97.25 366 PHE A CA 1
ATOM 2720 C C . PHE A 1 366 ? -3.207 7.461 16.010 1.00 97.25 366 PHE A C 1
ATOM 2722 O O . PHE A 1 366 ? -3.548 7.128 14.868 1.00 97.25 366 PHE A O 1
ATOM 2729 N N . THR A 1 367 ? -2.277 8.392 16.220 1.00 97.94 367 THR A N 1
ATOM 2730 C CA . THR A 1 367 ? -1.605 9.069 15.103 1.00 97.94 367 THR A CA 1
ATOM 2731 C C . THR A 1 367 ? -0.105 8.819 15.045 1.00 97.94 367 THR A C 1
ATOM 2733 O O . THR A 1 367 ? 0.543 8.502 16.042 1.00 97.94 367 THR A O 1
ATOM 2736 N N . ILE A 1 368 ? 0.445 8.957 13.838 1.00 98.56 368 ILE A N 1
ATOM 2737 C CA . ILE A 1 368 ? 1.884 9.051 13.588 1.00 98.56 368 ILE A CA 1
ATOM 2738 C C . ILE A 1 368 ? 2.135 10.348 12.828 1.00 98.56 368 ILE A C 1
ATOM 2740 O O . ILE A 1 368 ? 1.628 10.518 11.717 1.00 98.56 368 ILE A O 1
ATOM 2744 N N . THR A 1 369 ? 2.936 11.241 13.400 1.00 98.38 369 THR A N 1
ATOM 2745 C CA . THR A 1 369 ? 3.397 12.465 12.739 1.00 98.38 369 THR A CA 1
ATOM 2746 C C . THR A 1 369 ? 4.839 12.298 12.283 1.00 98.38 369 THR A C 1
ATOM 2748 O O . THR A 1 369 ? 5.733 12.010 13.079 1.00 98.38 369 THR A O 1
ATOM 2751 N N . VAL A 1 370 ? 5.069 12.489 10.986 1.00 98.56 370 VAL A N 1
ATOM 2752 C CA . VAL A 1 370 ? 6.412 12.516 10.408 1.00 98.56 370 VAL A CA 1
ATOM 2753 C C . VAL A 1 370 ? 6.919 13.948 10.462 1.00 98.56 370 VAL A C 1
ATOM 2755 O O . VAL A 1 370 ? 6.312 14.851 9.884 1.00 98.56 370 VAL A O 1
ATOM 2758 N N . ARG A 1 371 ? 8.025 14.180 11.163 1.00 98.00 371 ARG A N 1
ATOM 2759 C CA . ARG A 1 371 ? 8.619 15.515 11.251 1.00 98.00 371 ARG A CA 1
ATOM 2760 C C . ARG A 1 371 ? 9.326 15.861 9.943 1.00 98.00 371 ARG A C 1
ATOM 2762 O O . ARG A 1 371 ? 10.062 15.043 9.408 1.00 98.00 371 ARG A O 1
ATOM 2769 N N . ASP A 1 372 ? 9.104 17.079 9.456 1.00 96.56 372 ASP A N 1
ATOM 2770 C CA . ASP A 1 372 ? 9.754 17.625 8.257 1.00 96.56 372 ASP A CA 1
ATOM 2771 C C . ASP A 1 372 ? 11.164 18.141 8.603 1.00 96.56 372 ASP A C 1
ATOM 2773 O O . ASP A 1 372 ? 11.381 19.324 8.881 1.00 96.56 372 ASP A O 1
ATOM 2777 N N . THR A 1 373 ? 12.109 17.211 8.701 1.00 97.25 373 THR A N 1
ATOM 2778 C CA . THR A 1 373 ? 13.513 17.432 9.078 1.00 97.25 373 THR A CA 1
ATOM 2779 C C . THR A 1 373 ? 14.443 17.599 7.879 1.00 97.25 373 THR A C 1
ATOM 2781 O O . THR A 1 373 ? 15.506 18.215 8.006 1.00 97.25 373 THR A O 1
ATOM 2784 N N . ILE A 1 374 ? 14.051 17.082 6.716 1.00 96.44 374 ILE A N 1
ATOM 2785 C CA . ILE A 1 374 ? 14.799 17.115 5.466 1.00 96.44 374 ILE A CA 1
ATOM 2786 C C . ILE A 1 374 ? 14.069 18.058 4.508 1.00 96.44 374 ILE A C 1
ATOM 2788 O O . ILE A 1 374 ? 13.109 17.682 3.851 1.00 96.44 374 ILE A O 1
ATOM 2792 N N . GLN A 1 375 ? 14.578 19.287 4.379 1.00 95.12 375 GLN A N 1
ATOM 2793 C CA . GLN A 1 375 ? 13.952 20.345 3.573 1.00 95.12 375 GLN A CA 1
ATOM 2794 C C . GLN A 1 375 ? 14.876 20.828 2.446 1.00 95.12 375 GLN A C 1
ATOM 2796 O O . GLN A 1 375 ? 15.531 21.872 2.582 1.00 95.12 375 GLN A O 1
ATOM 2801 N N . PRO A 1 376 ? 14.957 20.104 1.316 1.00 96.38 376 PRO A N 1
ATOM 2802 C CA . PRO A 1 376 ? 15.765 20.543 0.195 1.00 96.38 376 PRO A CA 1
ATOM 2803 C C . PRO A 1 376 ? 15.204 21.815 -0.459 1.00 96.38 376 PRO A C 1
ATOM 2805 O O . PRO A 1 376 ? 14.000 22.077 -0.384 1.00 96.38 376 PRO A O 1
ATOM 2808 N N . PRO A 1 377 ? 16.029 22.609 -1.170 1.00 97.50 377 PRO A N 1
ATOM 2809 C CA . PRO A 1 377 ? 15.561 23.812 -1.852 1.00 97.50 377 PRO A CA 1
ATOM 2810 C C . PRO A 1 377 ? 14.414 23.493 -2.828 1.00 97.50 377 PRO A C 1
ATOM 2812 O O . PRO A 1 377 ? 14.576 22.608 -3.674 1.00 97.50 377 PRO A O 1
ATOM 2815 N N . PRO A 1 378 ? 13.263 24.189 -2.763 1.00 96.56 378 PRO A N 1
ATOM 2816 C CA . PRO A 1 378 ? 12.129 23.873 -3.625 1.00 96.56 378 PRO A CA 1
ATOM 2817 C C . PRO A 1 378 ? 12.466 24.143 -5.104 1.00 96.56 378 PRO A C 1
ATOM 2819 O O . PRO A 1 378 ? 13.149 25.131 -5.397 1.00 96.56 378 PRO A O 1
ATOM 2822 N N . PRO A 1 379 ? 11.970 23.321 -6.051 1.00 98.12 379 PRO A N 1
ATOM 2823 C CA . PRO A 1 379 ? 12.053 23.618 -7.475 1.00 98.12 379 PRO A CA 1
ATOM 2824 C C . PRO A 1 379 ? 11.453 24.991 -7.809 1.00 98.12 379 PRO A C 1
ATOM 2826 O O . PRO A 1 379 ? 10.351 25.340 -7.372 1.00 98.12 379 PRO A O 1
ATOM 2829 N N . GLU A 1 380 ? 12.170 25.769 -8.616 1.00 98.31 380 GLU A N 1
ATOM 2830 C CA . GLU A 1 380 ? 11.756 27.103 -9.051 1.00 98.31 380 GLU A CA 1
ATOM 2831 C C . GLU A 1 380 ? 11.197 27.057 -10.473 1.00 98.31 380 GLU A C 1
ATOM 2833 O O . GLU A 1 380 ? 11.852 26.545 -11.377 1.00 98.31 380 GLU A O 1
ATOM 2838 N N . VAL A 1 381 ? 10.012 27.630 -10.698 1.00 98.50 381 VAL A N 1
ATOM 2839 C CA . VAL A 1 381 ? 9.453 27.792 -12.049 1.00 98.50 381 VAL A CA 1
ATOM 2840 C C . VAL A 1 381 ? 10.196 28.924 -12.753 1.00 98.50 381 VAL A C 1
ATOM 2842 O O . VAL A 1 381 ? 10.052 30.085 -12.376 1.00 98.50 381 VAL A O 1
ATOM 2845 N N . THR A 1 382 ? 10.983 28.599 -13.777 1.00 98.50 382 THR A N 1
ATOM 2846 C CA . THR A 1 382 ? 11.742 29.585 -14.566 1.00 98.50 382 THR A CA 1
ATOM 2847 C C . THR A 1 382 ? 11.023 29.989 -15.846 1.00 98.50 382 THR A C 1
ATOM 2849 O O . THR A 1 382 ? 11.231 31.093 -16.351 1.00 98.50 382 THR A O 1
ATOM 2852 N N . HIS A 1 383 ? 10.159 29.117 -16.365 1.00 98.00 383 HIS A N 1
ATOM 2853 C CA . HIS A 1 383 ? 9.311 29.399 -17.514 1.00 98.00 383 HIS A CA 1
ATOM 2854 C C . HIS A 1 383 ? 7.957 28.706 -17.368 1.00 98.00 383 HIS A C 1
ATOM 2856 O O . HIS A 1 383 ? 7.876 27.578 -16.884 1.00 98.00 383 HIS A O 1
ATOM 2862 N N . GLU A 1 384 ? 6.903 29.375 -17.826 1.00 97.62 384 GLU A N 1
ATOM 2863 C CA . GLU A 1 384 ? 5.545 28.848 -17.898 1.00 97.62 384 GLU A CA 1
ATOM 2864 C C . GLU A 1 384 ? 4.970 29.167 -19.278 1.00 97.62 384 GLU A C 1
ATOM 2866 O O . GLU A 1 384 ? 5.014 30.313 -19.733 1.00 97.62 384 GLU A O 1
ATOM 2871 N N . ALA A 1 385 ? 4.413 28.151 -19.931 1.00 96.62 385 ALA A N 1
ATOM 2872 C CA . ALA A 1 385 ? 3.695 28.282 -21.187 1.00 96.62 385 ALA A CA 1
ATOM 2873 C C . ALA A 1 385 ? 2.292 27.685 -21.043 1.00 96.62 385 ALA A C 1
ATOM 2875 O O . ALA A 1 385 ? 2.127 26.533 -20.642 1.00 96.62 385 ALA A O 1
ATOM 2876 N N . ARG A 1 386 ? 1.264 28.463 -21.394 1.00 97.06 386 ARG A N 1
ATOM 2877 C CA . ARG A 1 386 ? -0.132 28.019 -21.332 1.00 97.06 386 ARG A CA 1
ATOM 2878 C C . ARG A 1 386 ? -0.582 27.432 -22.663 1.00 97.06 386 ARG A C 1
ATOM 2880 O O . ARG A 1 386 ? -0.557 28.121 -23.681 1.00 97.06 386 ARG A O 1
ATOM 2887 N N . MET A 1 387 ? -1.011 26.176 -22.628 1.00 96.25 387 MET A N 1
ATOM 2888 C CA . MET A 1 387 ? -1.641 25.468 -23.740 1.00 96.25 387 MET A CA 1
ATOM 2889 C C . MET A 1 387 ? -3.170 25.502 -23.590 1.00 96.25 387 MET A C 1
ATOM 2891 O O . MET A 1 387 ? -3.705 26.150 -22.687 1.00 96.25 387 MET A O 1
ATOM 2895 N N . ALA A 1 388 ? -3.890 24.841 -24.500 1.00 96.31 388 ALA A N 1
ATOM 2896 C CA . ALA A 1 388 ? -5.354 24.815 -24.477 1.00 96.31 388 ALA A CA 1
ATOM 2897 C C . ALA A 1 388 ? -5.918 24.108 -23.228 1.00 96.31 388 ALA A C 1
ATOM 2899 O O . ALA A 1 388 ? -6.898 24.573 -22.654 1.00 96.31 388 ALA A O 1
ATOM 2900 N N . ASP A 1 389 ? -5.286 23.011 -22.809 1.00 97.00 389 ASP A N 1
ATOM 2901 C CA . ASP A 1 389 ? -5.752 22.085 -21.768 1.00 97.00 389 ASP A CA 1
ATOM 2902 C C . ASP A 1 389 ? -4.757 21.904 -20.601 1.00 97.00 389 ASP A C 1
ATOM 2904 O O . ASP A 1 389 ? -5.093 21.282 -19.596 1.00 97.00 389 ASP A O 1
ATOM 2908 N N . HIS A 1 390 ? -3.545 22.463 -20.687 1.00 97.94 390 HIS A N 1
ATOM 2909 C CA . HIS A 1 390 ? -2.518 22.346 -19.645 1.00 97.94 390 HIS A CA 1
ATOM 2910 C C . HIS A 1 390 ? -1.589 23.569 -19.567 1.00 97.94 390 HIS A C 1
ATOM 2912 O O . HIS A 1 390 ? -1.514 24.383 -20.490 1.00 97.94 390 HIS A O 1
ATOM 2918 N N . LEU A 1 391 ? -0.848 23.684 -18.466 1.00 97.50 391 LEU A N 1
ATOM 2919 C CA . LEU A 1 391 ? 0.379 24.474 -18.373 1.00 97.50 391 LEU A CA 1
ATOM 2920 C C . LEU A 1 391 ? 1.582 23.564 -18.601 1.00 97.50 391 LEU A C 1
ATOM 2922 O O . LEU A 1 391 ? 1.621 22.436 -18.108 1.00 97.50 391 LEU A O 1
ATOM 2926 N N . GLN A 1 392 ? 2.582 24.082 -19.300 1.00 97.38 392 GLN A N 1
ATOM 2927 C CA . GLN A 1 392 ? 3.905 23.489 -19.392 1.00 97.38 392 GLN A CA 1
ATOM 2928 C C . GLN A 1 392 ? 4.885 24.362 -18.607 1.00 97.38 392 GLN A C 1
ATOM 2930 O O . GLN A 1 392 ? 5.061 25.542 -18.911 1.00 97.38 392 GLN A O 1
ATOM 2935 N N . LEU A 1 393 ? 5.515 23.775 -17.595 1.00 98.25 393 LEU A N 1
ATOM 2936 C CA . LEU A 1 393 ? 6.453 24.440 -16.702 1.00 98.25 393 LEU A CA 1
ATOM 2937 C C . LEU A 1 393 ? 7.868 23.945 -16.981 1.00 98.25 393 LEU A C 1
ATOM 2939 O O . LEU A 1 393 ? 8.099 22.736 -17.042 1.00 98.25 393 LEU A O 1
ATOM 2943 N N . THR A 1 394 ? 8.815 24.873 -17.076 1.00 98.50 394 THR A N 1
ATOM 2944 C CA . THR A 1 394 ? 10.240 24.574 -16.927 1.00 98.50 394 THR A CA 1
ATOM 2945 C C . THR A 1 394 ? 10.641 24.923 -15.505 1.00 98.50 394 THR A C 1
ATOM 2947 O O . THR A 1 394 ? 10.426 26.045 -15.038 1.00 98.50 394 THR A O 1
ATOM 2950 N N . LEU A 1 395 ? 11.203 23.940 -14.815 1.00 98.50 395 LEU A N 1
ATOM 2951 C CA . LEU A 1 395 ? 11.667 24.045 -13.447 1.00 98.50 395 LEU A CA 1
ATOM 2952 C C . LEU A 1 395 ? 13.188 24.045 -13.406 1.00 98.50 395 LEU A C 1
ATOM 2954 O O . LEU A 1 395 ? 13.850 23.334 -14.160 1.00 98.50 395 LEU A O 1
ATOM 2958 N N . ARG A 1 396 ? 13.729 24.793 -12.454 1.00 98.50 396 ARG A N 1
ATOM 2959 C CA . ARG A 1 396 ? 15.121 24.743 -12.037 1.00 98.50 396 ARG A CA 1
ATOM 2960 C C . ARG A 1 396 ? 15.196 24.133 -10.647 1.00 98.50 396 ARG A C 1
ATOM 2962 O O . ARG A 1 396 ? 14.677 24.702 -9.688 1.00 98.50 396 ARG A O 1
ATOM 2969 N N . GLN A 1 397 ? 15.857 22.990 -10.536 1.00 97.94 397 GLN A N 1
ATOM 2970 C CA . GLN A 1 397 ? 16.093 22.302 -9.275 1.00 97.94 397 GLN A CA 1
ATOM 2971 C C . GLN A 1 397 ? 17.534 22.543 -8.826 1.00 97.94 397 GLN A C 1
ATOM 2973 O O . GLN A 1 397 ? 18.473 21.971 -9.379 1.00 97.94 397 GLN A O 1
ATOM 2978 N N . ARG A 1 398 ? 17.706 23.413 -7.829 1.00 98.12 398 ARG A N 1
ATOM 2979 C CA . ARG A 1 398 ? 19.006 23.679 -7.211 1.00 98.12 398 ARG A CA 1
ATOM 2980 C C . ARG A 1 398 ? 19.249 22.693 -6.073 1.00 98.12 398 ARG A C 1
ATOM 2982 O O . ARG A 1 398 ? 18.407 22.576 -5.188 1.00 98.12 398 ARG A O 1
ATOM 2989 N N . THR A 1 399 ? 20.388 22.013 -6.080 1.00 98.25 399 THR A N 1
ATOM 2990 C CA . THR A 1 399 ? 20.694 20.982 -5.084 1.00 98.25 399 THR A CA 1
ATOM 2991 C C . THR A 1 399 ? 21.289 21.555 -3.801 1.00 98.25 399 THR A C 1
ATOM 2993 O O . THR A 1 399 ? 21.959 22.590 -3.802 1.00 98.25 399 THR A O 1
ATOM 2996 N N . ASP A 1 400 ? 21.047 20.870 -2.692 1.00 97.69 400 ASP A N 1
ATOM 2997 C CA . ASP A 1 400 ? 21.801 20.977 -1.445 1.00 97.69 400 ASP A CA 1
ATOM 2998 C C . ASP A 1 400 ? 22.611 19.684 -1.215 1.00 97.69 400 ASP A C 1
ATOM 3000 O O . ASP A 1 400 ? 22.754 18.876 -2.130 1.00 97.69 400 ASP A O 1
ATOM 3004 N N . GLY A 1 401 ? 23.149 19.484 -0.007 1.00 95.69 401 GLY A N 1
ATOM 3005 C CA . GLY A 1 401 ? 23.902 18.269 0.339 1.00 95.69 401 GLY A CA 1
ATOM 3006 C C . GLY A 1 401 ? 23.048 17.004 0.516 1.00 95.69 401 GLY A C 1
ATOM 3007 O O . GLY A 1 401 ? 23.601 15.934 0.758 1.00 95.69 401 GLY A O 1
ATOM 3008 N N . PHE A 1 402 ? 21.716 17.109 0.436 1.00 96.00 402 PHE A N 1
ATOM 3009 C CA . PHE A 1 402 ? 20.823 15.951 0.421 1.00 96.00 402 PHE A CA 1
ATOM 3010 C C . PHE A 1 402 ? 20.503 15.523 -1.015 1.00 96.00 402 PHE A C 1
ATOM 3012 O O . PHE A 1 402 ? 20.514 14.330 -1.319 1.00 96.00 402 PHE A O 1
ATOM 3019 N N . LEU A 1 403 ? 20.247 16.477 -1.912 1.00 97.12 403 LEU A N 1
ATOM 3020 C CA . LEU A 1 403 ? 19.953 16.200 -3.325 1.00 97.12 403 LEU A CA 1
ATOM 3021 C C . LEU A 1 403 ? 21.198 15.943 -4.185 1.00 97.12 403 LEU A C 1
ATOM 3023 O O . LEU A 1 403 ? 21.059 15.529 -5.335 1.00 97.12 403 LEU A O 1
ATOM 3027 N N . ASP A 1 404 ? 22.389 16.202 -3.654 1.00 96.69 404 ASP A N 1
ATOM 3028 C CA . ASP A 1 404 ? 23.678 16.027 -4.324 1.00 96.69 404 ASP A CA 1
ATOM 3029 C C . ASP A 1 404 ? 24.791 15.815 -3.289 1.00 96.69 404 ASP A C 1
ATOM 3031 O O . ASP A 1 404 ? 24.562 15.980 -2.088 1.00 96.69 404 ASP A O 1
ATOM 3035 N N . SER A 1 405 ? 26.002 15.468 -3.727 1.00 94.12 405 SER A N 1
ATOM 3036 C CA . SER A 1 405 ? 27.124 15.369 -2.790 1.00 94.12 405 SER A CA 1
ATOM 3037 C C . SER A 1 405 ? 27.449 16.734 -2.175 1.00 94.12 405 SER A C 1
ATOM 3039 O O . SER A 1 405 ? 27.288 17.762 -2.840 1.00 94.12 405 SER A O 1
ATOM 3041 N N . PRO A 1 406 ? 27.953 16.802 -0.928 1.00 91.62 406 PRO A N 1
ATOM 3042 C CA . PRO A 1 406 ? 28.311 18.075 -0.299 1.00 91.62 406 PRO A CA 1
ATOM 3043 C C . PRO A 1 406 ? 29.276 18.929 -1.136 1.00 91.62 406 PRO A C 1
ATOM 3045 O O . PRO A 1 406 ? 29.207 20.156 -1.102 1.00 91.62 406 PRO A O 1
ATOM 3048 N N . GLU A 1 407 ? 30.155 18.288 -1.911 1.00 90.75 407 GLU A N 1
ATOM 3049 C CA . GLU A 1 407 ? 31.110 18.945 -2.813 1.00 90.75 407 GLU A CA 1
ATOM 3050 C C . GLU A 1 407 ? 30.453 19.508 -4.083 1.00 90.75 407 GLU A C 1
ATOM 3052 O O . GLU A 1 407 ? 30.947 20.483 -4.653 1.00 90.75 407 GLU A O 1
ATOM 3057 N N . GLN A 1 408 ? 29.346 18.907 -4.527 1.00 93.56 408 GLN A N 1
ATOM 3058 C CA . GLN A 1 408 ? 28.599 19.300 -5.725 1.00 93.56 408 GLN A CA 1
ATOM 3059 C C . GLN A 1 408 ? 27.288 20.040 -5.408 1.00 93.56 408 GLN A C 1
ATOM 3061 O O . GLN A 1 408 ? 26.600 20.499 -6.321 1.00 93.56 408 GLN A O 1
ATOM 3066 N N . ALA A 1 409 ? 26.963 20.232 -4.128 1.00 94.50 409 ALA A N 1
ATOM 3067 C CA . ALA A 1 409 ? 25.802 20.987 -3.687 1.00 94.50 409 ALA A CA 1
ATOM 3068 C C . ALA A 1 409 ? 25.759 22.383 -4.335 1.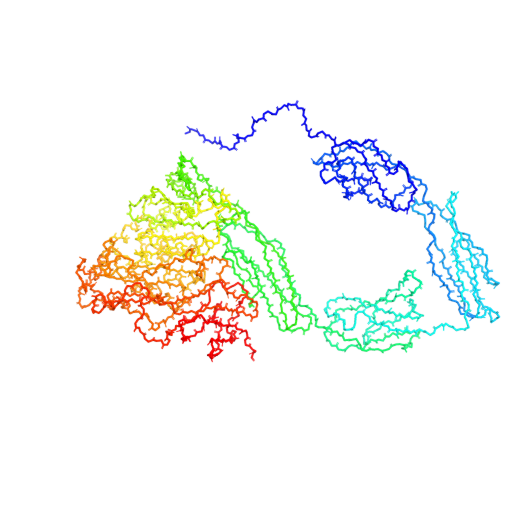00 94.50 409 ALA A C 1
ATOM 3070 O O . ALA A 1 409 ? 26.737 23.135 -4.366 1.00 94.50 409 ALA A O 1
ATOM 3071 N N . GLY A 1 410 ? 24.584 22.752 -4.836 1.00 97.00 410 GLY A N 1
ATOM 3072 C CA . GLY A 1 410 ? 24.339 24.008 -5.533 1.00 97.00 410 GLY A CA 1
ATOM 3073 C C . GLY A 1 410 ? 24.346 23.896 -7.055 1.00 97.00 410 GLY A C 1
ATOM 3074 O O . GLY A 1 410 ? 24.079 24.918 -7.695 1.00 97.00 410 GLY A O 1
ATOM 3075 N N . ARG A 1 411 ? 24.598 22.706 -7.625 1.00 97.50 411 ARG A N 1
ATOM 3076 C CA . ARG A 1 411 ? 24.296 22.414 -9.035 1.00 97.50 411 ARG A CA 1
ATOM 3077 C C . ARG A 1 411 ? 22.814 22.645 -9.324 1.00 97.50 411 ARG A C 1
ATOM 3079 O O . ARG A 1 411 ? 21.961 22.553 -8.441 1.00 97.50 411 ARG A O 1
ATOM 3086 N N . GLU A 1 412 ? 22.518 22.971 -10.575 1.00 97.88 412 GLU A N 1
ATOM 3087 C CA . GLU A 1 412 ? 21.162 23.236 -11.045 1.00 97.88 412 GLU A CA 1
ATOM 3088 C C . GLU A 1 412 ? 20.809 22.251 -12.154 1.00 97.88 412 GLU A C 1
ATOM 3090 O O . GLU A 1 412 ? 21.584 22.055 -13.090 1.00 97.88 412 GLU A O 1
ATOM 3095 N N . PHE A 1 413 ? 19.627 21.655 -12.048 1.00 98.12 413 PHE A N 1
ATOM 3096 C CA . PHE A 1 413 ? 19.098 20.723 -13.034 1.00 98.12 413 PHE A CA 1
ATOM 3097 C C . PHE A 1 413 ? 17.763 21.231 -13.557 1.00 98.12 413 PHE A C 1
ATOM 3099 O O . PHE A 1 413 ? 16.904 21.655 -12.782 1.00 98.12 413 PHE A O 1
ATOM 3106 N N . GLU A 1 414 ? 17.593 21.206 -14.876 1.00 98.12 414 GLU A N 1
ATOM 3107 C CA . GLU A 1 414 ? 16.293 21.469 -15.486 1.00 98.12 414 GLU A CA 1
ATOM 3108 C C . GLU A 1 414 ? 15.363 20.275 -15.240 1.00 98.12 414 GLU A C 1
ATOM 3110 O O . GLU A 1 414 ? 15.782 19.126 -15.316 1.00 98.12 414 GLU A O 1
ATOM 3115 N N . ALA A 1 415 ? 14.090 20.538 -14.981 1.00 98.44 415 ALA A N 1
ATOM 3116 C CA . ALA A 1 415 ? 13.027 19.549 -15.086 1.00 98.44 415 ALA A CA 1
ATOM 3117 C C . ALA A 1 415 ? 11.828 20.190 -15.777 1.00 98.44 415 ALA A C 1
ATOM 3119 O O . ALA A 1 415 ? 11.715 21.416 -15.836 1.00 98.44 415 ALA A O 1
ATOM 3120 N N . ARG A 1 416 ? 10.909 19.379 -16.296 1.00 98.44 416 ARG A N 1
ATOM 3121 C CA . ARG A 1 416 ? 9.669 19.898 -16.881 1.00 98.44 416 ARG A CA 1
ATOM 3122 C C . ARG A 1 416 ? 8.452 19.246 -16.281 1.00 98.44 416 ARG A C 1
ATOM 3124 O O . ARG A 1 416 ? 8.471 18.059 -15.968 1.00 98.44 416 ARG A O 1
ATOM 3131 N N . VAL A 1 417 ? 7.397 20.034 -16.134 1.00 98.56 417 VAL A N 1
ATOM 3132 C CA . VAL A 1 417 ? 6.138 19.580 -15.553 1.00 98.56 417 VAL A CA 1
ATOM 3133 C C . VAL A 1 417 ? 4.971 19.997 -16.434 1.00 98.56 417 VAL A C 1
ATOM 3135 O O . VAL A 1 417 ? 4.915 21.127 -16.911 1.00 98.56 417 VAL A O 1
ATOM 3138 N N . VAL A 1 418 ? 4.031 19.078 -16.633 1.00 98.56 418 VAL A N 1
ATOM 3139 C CA . VAL A 1 418 ? 2.734 19.346 -17.260 1.00 98.56 418 VAL A CA 1
ATOM 3140 C C . VAL A 1 418 ? 1.675 19.374 -16.169 1.00 98.56 418 VAL A C 1
ATOM 3142 O O . VAL A 1 418 ? 1.559 18.417 -15.404 1.00 98.56 418 VAL A O 1
ATOM 3145 N N . VAL A 1 419 ? 0.909 20.462 -16.112 1.00 98.38 419 VAL A N 1
ATOM 3146 C CA . VAL A 1 419 ? -0.169 20.684 -15.139 1.00 98.38 419 VAL A CA 1
ATOM 3147 C C . VAL A 1 419 ? -1.493 20.821 -15.891 1.00 98.38 419 VAL A C 1
ATOM 3149 O O . VAL A 1 419 ? -1.691 21.830 -16.570 1.00 98.38 419 VAL A O 1
ATOM 3152 N N . PRO A 1 420 ? -2.409 19.848 -15.799 1.00 98.31 420 PRO A N 1
ATOM 3153 C CA . PRO A 1 420 ? -3.747 19.965 -16.373 1.00 98.31 420 PRO A CA 1
ATOM 3154 C C . PRO A 1 420 ? -4.524 21.168 -15.826 1.00 98.31 420 PRO A C 1
ATOM 3156 O O . PRO A 1 420 ? -4.505 21.425 -14.623 1.00 98.31 420 PRO A O 1
ATOM 3159 N N . LEU A 1 421 ? -5.228 21.900 -16.695 1.00 97.00 421 LEU A N 1
ATOM 3160 C CA . LEU A 1 421 ? -5.985 23.097 -16.294 1.00 97.00 421 LEU A CA 1
ATOM 3161 C C . LEU A 1 421 ? -7.314 22.779 -15.590 1.00 97.00 421 LEU A C 1
ATOM 3163 O O . LEU A 1 421 ? -7.851 23.637 -14.894 1.00 97.00 421 LEU A O 1
ATOM 3167 N N . ASP A 1 422 ? -7.851 21.577 -15.787 1.00 96.00 422 ASP A N 1
ATOM 3168 C CA . ASP A 1 422 ? -9.117 21.085 -15.231 1.00 96.00 422 ASP A CA 1
ATOM 3169 C C . ASP A 1 422 ? -8.939 20.223 -13.964 1.00 96.00 422 ASP A C 1
ATOM 3171 O O . ASP A 1 422 ? -9.932 19.820 -13.358 1.00 96.00 422 ASP A O 1
ATOM 3175 N N . ALA A 1 423 ? -7.701 19.950 -13.532 1.00 97.00 423 ALA A N 1
ATOM 3176 C CA . ALA A 1 423 ? -7.439 19.190 -12.309 1.00 97.00 423 ALA A CA 1
ATOM 3177 C C . ALA A 1 423 ? -7.824 19.981 -11.050 1.00 97.00 423 ALA A C 1
ATOM 3179 O O . ALA A 1 423 ? -7.369 21.105 -10.831 1.00 97.00 423 ALA A O 1
ATOM 3180 N N . THR A 1 424 ? -8.622 19.366 -10.177 1.00 94.56 424 THR A N 1
ATOM 3181 C CA . THR A 1 424 ? -9.045 19.940 -8.887 1.00 94.56 424 THR A CA 1
ATOM 3182 C C . THR A 1 424 ? -9.108 18.850 -7.820 1.00 94.56 424 THR A C 1
ATOM 3184 O O . THR A 1 424 ? -9.065 17.674 -8.151 1.00 94.56 424 THR A O 1
ATOM 3187 N N . VAL A 1 425 ? -9.282 19.210 -6.545 1.00 92.75 425 VAL A N 1
ATOM 3188 C CA . VAL A 1 425 ? -9.482 18.222 -5.461 1.00 92.75 425 VAL A CA 1
ATOM 3189 C C . VAL A 1 425 ? -10.705 17.323 -5.714 1.00 92.75 425 VAL A C 1
ATOM 3191 O O . VAL A 1 425 ? -10.715 16.164 -5.323 1.00 92.75 425 VAL A O 1
ATOM 3194 N N . VAL A 1 426 ? -11.739 17.845 -6.386 1.00 94.25 426 VAL A N 1
ATOM 3195 C CA . VAL A 1 426 ? -12.969 17.095 -6.715 1.00 94.25 426 VAL A CA 1
ATOM 3196 C C . VAL A 1 426 ? -12.794 16.236 -7.973 1.00 94.25 426 VAL A C 1
ATOM 3198 O O . VAL A 1 426 ? -13.442 15.202 -8.120 1.00 94.25 426 VAL A O 1
ATOM 3201 N N . HIS A 1 427 ? -11.903 16.649 -8.873 1.00 93.31 427 HIS A N 1
ATOM 3202 C CA . HIS A 1 427 ? -11.566 15.940 -10.104 1.00 93.31 427 HIS A CA 1
ATOM 3203 C C . HIS A 1 427 ? -10.050 15.733 -10.177 1.00 93.31 427 HIS A C 1
ATOM 3205 O O . HIS A 1 427 ? -9.378 16.398 -10.977 1.00 93.31 427 HIS A O 1
ATOM 3211 N N . PRO A 1 428 ? -9.495 14.874 -9.301 1.00 96.31 428 PRO A N 1
ATOM 3212 C CA . PRO A 1 428 ? -8.065 14.661 -9.257 1.00 96.31 428 PRO A CA 1
ATOM 3213 C C . PRO A 1 428 ? -7.608 13.893 -10.500 1.00 96.31 428 PRO A C 1
ATOM 3215 O O . PRO A 1 428 ? -8.327 13.046 -11.042 1.00 96.31 428 PRO A O 1
ATOM 3218 N N . LYS A 1 429 ? -6.392 14.174 -10.960 1.00 96.94 429 LYS A N 1
ATOM 3219 C CA . LYS A 1 429 ? -5.765 13.484 -12.090 1.00 96.94 429 LYS A CA 1
ATOM 3220 C C . LYS A 1 429 ? -4.504 12.770 -11.649 1.00 96.94 429 LYS A C 1
ATOM 3222 O O . LYS A 1 429 ? -3.793 13.243 -10.764 1.00 96.94 429 LYS A O 1
ATOM 3227 N N . ALA A 1 430 ? -4.223 11.661 -12.320 1.00 97.38 430 ALA A N 1
ATOM 3228 C CA . ALA A 1 430 ? -3.017 10.893 -12.095 1.00 97.38 430 ALA A CA 1
ATOM 3229 C C . ALA A 1 430 ? -1.748 11.722 -12.342 1.00 97.38 430 ALA A C 1
ATOM 3231 O O . ALA A 1 430 ? -1.756 12.723 -13.070 1.00 97.38 430 ALA A O 1
ATOM 3232 N N . VAL A 1 431 ? -0.646 11.269 -11.752 1.00 98.50 431 VAL A N 1
ATOM 3233 C CA . VAL A 1 431 ? 0.698 11.807 -11.957 1.00 98.50 431 VAL A CA 1
ATOM 3234 C C . VAL A 1 431 ? 1.548 10.752 -12.642 1.00 98.50 431 VAL A C 1
ATOM 3236 O O . VAL A 1 431 ? 1.618 9.619 -12.179 1.00 98.50 431 VAL A O 1
ATOM 3239 N N . ARG A 1 432 ? 2.263 11.117 -13.706 1.00 98.19 432 ARG A N 1
ATOM 3240 C CA . ARG A 1 432 ? 3.195 10.207 -14.379 1.00 98.19 432 ARG A CA 1
ATOM 3241 C C . ARG A 1 432 ? 4.588 10.800 -14.514 1.00 98.19 432 ARG A C 1
ATOM 3243 O O . ARG A 1 432 ? 4.774 11.878 -15.077 1.00 98.19 432 ARG A O 1
ATOM 3250 N N . ILE A 1 433 ? 5.579 10.071 -14.018 1.00 98.69 433 ILE A N 1
ATOM 3251 C CA . ILE A 1 433 ? 6.993 10.431 -14.092 1.00 98.69 433 ILE A CA 1
ATOM 3252 C C . ILE A 1 433 ? 7.626 9.714 -15.284 1.00 98.69 433 ILE A C 1
ATOM 3254 O O . ILE A 1 433 ? 7.617 8.487 -15.345 1.00 98.69 433 ILE A O 1
ATOM 3258 N N . PHE A 1 434 ? 8.187 10.477 -16.220 1.00 98.44 434 PHE A N 1
ATOM 3259 C CA . PHE A 1 434 ? 8.827 9.975 -17.433 1.00 98.44 434 PHE A CA 1
ATOM 3260 C C . PHE A 1 434 ? 10.345 10.069 -17.324 1.00 98.44 434 PHE A C 1
ATOM 3262 O O . PHE A 1 434 ? 10.925 11.152 -17.410 1.00 98.44 434 PHE A O 1
ATOM 3269 N N . LEU A 1 435 ? 10.991 8.918 -17.189 1.00 98.69 435 LEU A N 1
ATOM 3270 C CA . LEU A 1 435 ? 12.437 8.801 -17.094 1.00 98.69 435 LEU A CA 1
ATOM 3271 C C . LEU A 1 435 ? 13.037 8.615 -18.492 1.00 98.69 435 LEU A C 1
ATOM 3273 O O . LEU A 1 435 ? 12.699 7.673 -19.216 1.00 98.69 435 LEU A O 1
ATOM 3277 N N . HIS A 1 436 ? 13.929 9.521 -18.887 1.00 98.12 436 HIS A N 1
ATOM 3278 C CA . HIS A 1 436 ? 14.591 9.475 -20.188 1.00 98.12 436 HIS A CA 1
ATOM 3279 C C . HIS A 1 436 ? 15.652 8.360 -20.291 1.00 98.12 436 HIS A C 1
ATOM 3281 O O . HIS A 1 436 ? 16.220 7.886 -19.302 1.00 98.12 436 HIS A O 1
ATOM 3287 N N . GLY A 1 437 ? 15.930 7.949 -21.532 1.00 97.31 437 GLY A N 1
ATOM 3288 C CA . GLY A 1 437 ? 17.020 7.036 -21.877 1.00 97.31 437 GLY A CA 1
ATOM 3289 C C . GLY A 1 437 ? 18.398 7.701 -21.801 1.00 97.31 437 GLY A C 1
ATOM 3290 O O . GLY A 1 437 ? 18.524 8.888 -21.513 1.00 97.31 437 GLY A O 1
ATOM 3291 N N . PHE A 1 438 ? 19.454 6.940 -22.077 1.00 95.62 438 PHE A N 1
ATOM 3292 C CA . PHE A 1 438 ? 20.824 7.448 -21.997 1.00 95.62 438 PHE A CA 1
ATOM 3293 C C . PHE A 1 438 ? 21.062 8.619 -22.973 1.00 95.62 438 PHE A C 1
ATOM 3295 O O . PHE A 1 438 ? 20.796 8.484 -24.166 1.00 95.62 438 PHE A O 1
ATOM 3302 N N . GLY A 1 439 ? 21.579 9.744 -22.475 1.00 94.06 439 GLY A N 1
ATOM 3303 C CA . GLY A 1 439 ? 21.792 10.986 -23.230 1.00 94.06 439 GLY A CA 1
ATOM 3304 C C . GLY A 1 439 ? 20.508 11.754 -23.560 1.00 94.06 439 GLY A C 1
ATOM 3305 O O . GLY A 1 439 ? 20.527 12.614 -24.435 1.00 94.06 439 GLY A O 1
ATOM 3306 N N . GLY A 1 440 ? 19.390 11.396 -22.924 1.00 94.75 440 GLY A N 1
ATOM 3307 C CA . GLY A 1 440 ? 18.109 12.069 -23.098 1.00 94.75 440 GLY A CA 1
ATOM 3308 C C . GLY A 1 440 ? 18.001 13.374 -22.311 1.00 94.75 440 GLY A C 1
ATOM 3309 O O . GLY A 1 440 ? 18.732 13.604 -21.357 1.00 94.75 440 GLY A O 1
ATOM 3310 N N . GLU A 1 441 ? 17.031 14.190 -22.710 1.00 96.25 441 GLU A N 1
ATOM 3311 C CA . GLU A 1 441 ? 16.679 15.470 -22.092 1.00 96.25 441 GLU A CA 1
ATOM 3312 C C . GLU A 1 441 ? 15.211 15.421 -21.630 1.00 96.25 441 GLU A C 1
ATOM 3314 O O . GLU A 1 441 ? 14.429 14.615 -22.160 1.00 96.25 441 GLU A O 1
ATOM 3319 N N . PRO A 1 442 ? 14.776 16.299 -20.707 1.00 95.19 442 PRO A N 1
ATOM 3320 C CA . PRO A 1 442 ? 13.360 16.490 -20.416 1.00 95.19 442 PRO A CA 1
ATOM 3321 C C . PRO A 1 442 ? 12.564 16.765 -21.697 1.00 95.19 442 PRO A C 1
ATOM 3323 O O . PRO A 1 442 ? 12.982 17.547 -22.554 1.00 95.19 442 PRO A O 1
ATOM 3326 N N . TYR A 1 443 ? 11.395 16.145 -21.844 1.00 93.25 443 TYR A N 1
ATOM 3327 C CA . TYR A 1 443 ? 10.574 16.281 -23.050 1.00 93.25 443 TYR A CA 1
ATOM 3328 C C . TYR A 1 443 ? 9.902 17.665 -23.147 1.00 93.25 443 TYR A C 1
ATOM 3330 O O . TYR A 1 443 ? 9.534 18.254 -22.131 1.00 93.25 443 TYR A O 1
ATOM 3338 N N . VAL A 1 444 ? 9.764 18.230 -24.357 1.00 87.50 444 VAL A N 1
ATOM 3339 C CA . VAL A 1 444 ? 8.969 19.456 -24.599 1.00 87.50 444 VAL A CA 1
ATOM 3340 C C . VAL A 1 444 ? 7.583 19.034 -25.085 1.00 87.50 444 VAL A C 1
ATOM 3342 O O . VAL A 1 444 ? 7.455 18.506 -26.186 1.00 87.50 444 VAL A O 1
ATOM 3345 N N . GLY A 1 445 ? 6.544 19.317 -24.304 1.00 86.69 445 GLY A N 1
ATOM 3346 C CA . GLY A 1 445 ? 5.149 19.082 -24.675 1.00 86.69 445 GLY A CA 1
ATOM 3347 C C . GLY A 1 445 ? 4.385 18.300 -23.611 1.00 86.69 445 GLY A C 1
ATOM 3348 O O . GLY A 1 445 ? 4.884 18.066 -22.512 1.00 86.69 445 GLY A O 1
ATOM 3349 N N . GLY A 1 446 ? 3.160 17.898 -23.940 1.00 86.38 446 GLY A N 1
ATOM 3350 C CA . GLY A 1 446 ? 2.261 17.226 -23.008 1.00 86.38 446 GLY A CA 1
ATOM 3351 C C . GLY A 1 446 ? 0.805 17.291 -23.456 1.00 86.38 446 GLY A C 1
ATOM 3352 O O . GLY A 1 446 ? 0.498 17.818 -24.526 1.00 86.38 446 GLY A O 1
ATOM 3353 N N . LYS A 1 447 ? -0.083 16.734 -22.632 1.00 92.69 447 LYS A N 1
ATOM 3354 C CA . LYS A 1 447 ? -1.546 16.808 -22.760 1.00 92.69 447 LYS A CA 1
ATOM 3355 C C . LYS A 1 447 ? -2.160 17.097 -21.380 1.00 92.69 447 LYS A C 1
ATOM 3357 O O . LYS A 1 447 ? -1.536 16.803 -20.366 1.00 92.69 447 LYS A O 1
ATOM 3362 N N . GLY A 1 448 ? -3.368 17.650 -21.319 1.00 93.44 448 GLY A N 1
ATOM 3363 C CA . GLY A 1 448 ? -4.089 17.936 -20.065 1.00 93.44 448 GLY A CA 1
ATOM 3364 C C . GLY A 1 448 ? -4.843 16.744 -19.453 1.00 93.44 448 GLY A C 1
ATOM 3365 O O . GLY A 1 448 ? -5.691 16.911 -18.586 1.00 93.44 448 GLY A O 1
ATOM 3366 N N . ASP A 1 449 ? -4.576 15.522 -19.897 1.00 94.50 449 ASP A N 1
ATOM 3367 C CA . ASP A 1 449 ? -5.174 14.286 -19.370 1.00 94.50 449 ASP A CA 1
ATOM 3368 C C . ASP A 1 449 ? -4.622 13.888 -17.989 1.00 94.50 449 ASP A C 1
ATOM 3370 O O . ASP A 1 449 ? -5.370 13.353 -17.179 1.00 94.50 449 ASP A O 1
ATOM 3374 N N . GLN A 1 450 ? -3.357 14.197 -17.692 1.00 96.06 450 GLN A N 1
ATOM 3375 C CA . GLN A 1 450 ? -2.682 13.849 -16.434 1.00 96.06 450 GLN A CA 1
ATOM 3376 C C . GLN A 1 450 ? -1.528 14.810 -16.122 1.00 96.06 450 GLN A C 1
ATOM 3378 O O . GLN A 1 450 ? -0.975 15.452 -17.024 1.00 96.06 450 GLN A O 1
ATOM 3383 N N . PHE A 1 451 ? -1.122 14.875 -14.853 1.00 98.50 451 PHE A N 1
ATOM 3384 C CA . PHE A 1 451 ? 0.121 15.540 -14.472 1.00 98.50 451 PHE A CA 1
ATOM 3385 C C . PHE A 1 451 ? 1.308 14.743 -14.998 1.00 98.50 451 PHE A C 1
ATOM 3387 O O . PHE A 1 451 ? 1.317 13.513 -14.941 1.00 98.50 451 PHE A O 1
ATOM 3394 N N . ARG A 1 452 ? 2.335 15.433 -15.497 1.00 98.50 452 ARG A N 1
ATOM 3395 C CA . ARG A 1 452 ? 3.562 14.768 -15.954 1.00 98.50 452 ARG A CA 1
ATOM 3396 C C . ARG A 1 452 ? 4.792 15.421 -15.375 1.00 98.50 452 ARG A C 1
ATOM 3398 O O . ARG A 1 452 ? 4.863 16.644 -15.346 1.00 98.50 452 ARG A O 1
ATOM 3405 N N . ILE A 1 453 ? 5.761 14.606 -14.979 1.00 98.75 453 ILE A N 1
ATOM 3406 C CA . ILE A 1 453 ? 7.074 15.050 -14.513 1.00 98.75 453 ILE A CA 1
ATOM 3407 C C . ILE A 1 453 ? 8.129 14.462 -15.446 1.00 98.75 453 ILE A C 1
ATOM 3409 O O . ILE A 1 453 ? 8.200 13.250 -15.630 1.00 98.75 453 ILE A O 1
ATOM 3413 N N . TYR A 1 454 ? 8.960 15.326 -16.016 1.00 98.69 454 TYR A N 1
ATOM 3414 C CA . TYR A 1 454 ? 10.109 14.984 -16.846 1.00 98.69 454 TYR A CA 1
ATOM 3415 C C . TYR A 1 454 ? 11.384 15.438 -16.116 1.00 98.69 454 TYR A C 1
ATOM 3417 O O . TYR A 1 454 ? 11.842 16.566 -16.335 1.00 98.69 454 TYR A O 1
ATOM 3425 N N . PRO A 1 455 ? 11.916 14.622 -15.187 1.00 98.38 455 PRO A N 1
ATOM 3426 C CA . PRO A 1 455 ? 13.185 14.904 -14.522 1.00 98.38 455 PRO A CA 1
ATOM 3427 C C . PRO A 1 455 ? 14.368 14.787 -15.497 1.00 98.38 455 PRO A C 1
ATOM 3429 O O . PRO A 1 455 ? 14.247 14.184 -16.566 1.00 98.38 455 PRO A O 1
ATOM 3432 N N . HIS A 1 456 ? 15.525 15.327 -15.106 1.00 98.19 456 HIS A N 1
ATOM 3433 C CA . HIS A 1 456 ? 16.763 15.252 -15.884 1.00 98.19 456 HIS A CA 1
ATOM 3434 C C . HIS A 1 456 ? 17.889 14.561 -15.104 1.00 98.19 456 HIS A C 1
ATOM 3436 O O . HIS A 1 456 ? 18.242 14.966 -13.995 1.00 98.19 456 HIS A O 1
ATOM 3442 N N . ASP A 1 457 ? 18.497 13.558 -15.731 1.00 98.00 457 ASP A N 1
ATOM 3443 C CA . ASP A 1 457 ? 19.735 12.898 -15.328 1.00 98.00 457 ASP A CA 1
ATOM 3444 C C . ASP A 1 457 ? 20.828 13.107 -16.404 1.00 98.00 457 ASP A C 1
ATOM 3446 O O . ASP A 1 457 ? 21.147 12.180 -17.157 1.00 98.00 457 ASP A O 1
ATOM 3450 N N . PRO A 1 458 ? 21.417 14.318 -16.502 1.00 96.69 458 PRO A N 1
ATOM 3451 C CA . PRO A 1 458 ? 22.410 14.634 -17.539 1.00 96.69 458 PRO A CA 1
ATOM 3452 C C . PRO A 1 458 ? 23.705 13.828 -17.382 1.00 96.69 458 PRO A C 1
ATOM 3454 O O . PRO A 1 458 ? 24.415 13.559 -18.352 1.00 96.69 458 PRO A O 1
ATOM 3457 N N . ASP A 1 459 ? 24.003 13.407 -16.153 1.00 95.75 459 ASP A N 1
ATOM 3458 C CA . ASP A 1 459 ? 25.191 12.627 -15.813 1.00 95.75 459 ASP A CA 1
ATOM 3459 C C . ASP A 1 459 ? 25.009 11.133 -16.130 1.00 95.75 459 ASP A C 1
ATOM 3461 O O . ASP A 1 459 ? 25.958 10.351 -16.035 1.00 95.75 459 ASP A O 1
ATOM 3465 N N . ASN A 1 460 ? 23.803 10.732 -16.555 1.00 96.69 460 ASN A N 1
ATOM 3466 C CA . ASN A 1 460 ? 23.438 9.360 -16.881 1.00 96.69 460 ASN A CA 1
ATOM 3467 C C . ASN A 1 460 ? 23.770 8.378 -15.756 1.00 96.69 460 ASN A C 1
ATOM 3469 O O . ASN A 1 460 ? 24.338 7.301 -15.972 1.00 96.69 460 ASN A O 1
ATOM 3473 N N . THR A 1 461 ? 23.377 8.752 -14.545 1.00 96.69 461 THR A N 1
ATOM 3474 C CA . THR A 1 461 ? 23.595 7.992 -13.314 1.00 96.69 461 THR A CA 1
ATOM 3475 C C . THR A 1 461 ? 22.758 6.724 -13.191 1.00 96.69 461 THR A C 1
ATOM 3477 O O . THR A 1 461 ? 22.660 6.152 -12.104 1.00 96.69 461 THR A O 1
ATOM 3480 N N . TYR A 1 462 ? 22.136 6.286 -14.291 1.00 97.31 462 TYR A N 1
ATOM 3481 C CA . TYR A 1 462 ? 21.169 5.192 -14.316 1.00 97.31 462 TYR A CA 1
ATOM 3482 C C . TYR A 1 462 ? 20.050 5.400 -13.291 1.00 97.31 462 TYR A C 1
ATOM 3484 O O . TYR A 1 462 ? 19.560 4.450 -12.686 1.00 97.31 462 TYR A O 1
ATOM 3492 N N . TRP A 1 463 ? 19.668 6.668 -13.094 1.00 98.12 463 TRP A N 1
ATOM 3493 C CA . TRP A 1 463 ? 18.650 7.103 -12.142 1.00 98.12 463 TRP A CA 1
ATOM 3494 C C . TRP A 1 463 ? 18.947 6.817 -10.665 1.00 98.12 463 TRP A C 1
ATOM 3496 O O . TRP A 1 463 ? 18.102 7.105 -9.824 1.00 98.12 463 TRP A O 1
ATOM 3506 N N . TRP A 1 464 ? 20.142 6.322 -10.324 1.00 97.31 464 TRP A N 1
ATOM 3507 C CA . TRP A 1 464 ? 20.565 6.130 -8.937 1.00 97.31 464 TRP A CA 1
ATOM 3508 C C . TRP A 1 464 ? 21.227 7.397 -8.390 1.00 97.31 464 TRP A C 1
ATOM 3510 O O . TRP A 1 464 ? 20.686 8.075 -7.521 1.00 97.31 464 TRP A O 1
ATOM 3520 N N . GLY A 1 465 ? 22.388 7.747 -8.934 1.00 95.62 465 GLY A N 1
ATOM 3521 C CA . GLY A 1 465 ? 23.267 8.790 -8.416 1.00 95.62 465 GLY A CA 1
ATOM 3522 C C . GLY A 1 465 ? 24.734 8.427 -8.633 1.00 95.62 465 GLY A C 1
ATOM 3523 O O . GLY A 1 465 ? 25.066 7.541 -9.426 1.00 95.62 465 GLY A O 1
ATOM 3524 N N . HIS A 1 466 ? 25.623 9.097 -7.914 1.00 96.00 466 HIS A N 1
ATOM 3525 C CA . HIS A 1 466 ? 27.066 8.891 -7.998 1.00 96.00 466 HIS A CA 1
ATOM 3526 C C . HIS A 1 466 ? 27.684 8.809 -6.607 1.00 96.00 466 HIS A C 1
ATOM 3528 O O . HIS A 1 466 ? 27.054 9.129 -5.600 1.00 96.00 466 HIS A O 1
ATOM 3534 N N . LYS A 1 467 ? 28.934 8.354 -6.564 1.00 95.00 467 LYS A N 1
ATOM 3535 C CA . LYS A 1 467 ? 29.698 8.260 -5.335 1.00 95.00 467 LYS A CA 1
ATOM 3536 C C . LYS A 1 467 ? 29.992 9.637 -4.747 1.00 95.00 467 LYS A C 1
ATOM 3538 O O . LYS A 1 467 ? 30.202 10.605 -5.481 1.00 95.00 467 LYS A O 1
ATOM 3543 N N . ASP A 1 468 ? 30.039 9.666 -3.428 1.00 92.69 468 ASP A N 1
ATOM 3544 C CA . ASP A 1 468 ? 30.474 10.769 -2.589 1.00 92.69 468 ASP A CA 1
ATOM 3545 C C . ASP A 1 468 ? 31.733 10.340 -1.818 1.00 92.69 468 ASP A C 1
ATOM 3547 O O . ASP A 1 468 ? 31.815 9.215 -1.311 1.00 92.69 468 ASP A O 1
ATOM 3551 N N . GLY A 1 469 ? 32.734 11.218 -1.770 1.00 87.31 469 GLY A N 1
ATOM 3552 C CA . GLY A 1 469 ? 34.055 10.932 -1.213 1.00 87.31 469 GLY A CA 1
ATOM 3553 C C . GLY A 1 469 ? 34.954 10.037 -2.083 1.00 87.31 469 GLY A C 1
ATOM 3554 O O . GLY A 1 469 ? 34.669 9.711 -3.239 1.00 87.31 469 GLY A O 1
ATOM 3555 N N . ALA A 1 470 ? 36.100 9.644 -1.518 1.00 83.25 470 ALA A N 1
ATOM 3556 C CA . ALA A 1 470 ? 37.138 8.881 -2.210 1.00 83.25 470 ALA A CA 1
ATOM 3557 C C . ALA A 1 470 ? 37.637 7.677 -1.398 1.00 83.25 470 ALA A C 1
ATOM 3559 O O . ALA A 1 470 ? 37.611 7.660 -0.166 1.00 83.25 470 ALA A O 1
ATOM 3560 N N . GLY A 1 471 ? 38.168 6.682 -2.113 1.00 81.31 471 GLY A N 1
ATOM 3561 C CA . GLY A 1 471 ? 38.744 5.482 -1.512 1.00 81.31 471 GLY A CA 1
ATOM 3562 C C . GLY A 1 471 ? 37.693 4.583 -0.841 1.00 81.31 471 GLY A C 1
ATOM 3563 O O . GLY A 1 471 ? 36.522 4.623 -1.211 1.00 81.31 471 GLY A O 1
ATOM 3564 N N . PRO A 1 472 ? 38.090 3.756 0.140 1.00 76.06 472 PRO A N 1
ATOM 3565 C CA . PRO A 1 472 ? 37.216 2.737 0.733 1.00 76.06 472 PRO A CA 1
ATOM 3566 C C . PRO A 1 472 ? 36.078 3.306 1.596 1.00 76.06 472 PRO A C 1
ATOM 3568 O O . PRO A 1 472 ? 35.153 2.572 1.927 1.00 76.06 472 PRO A O 1
ATOM 3571 N N . ASN A 1 473 ? 36.143 4.593 1.952 1.00 82.56 473 ASN A N 1
ATOM 3572 C CA . ASN A 1 473 ? 35.101 5.292 2.709 1.00 82.56 473 ASN A CA 1
ATOM 3573 C C . ASN A 1 473 ? 34.089 5.998 1.794 1.00 82.56 473 ASN A C 1
ATOM 3575 O O . ASN A 1 473 ? 33.233 6.721 2.290 1.00 82.56 473 ASN A O 1
ATOM 3579 N N . ALA A 1 474 ? 34.214 5.857 0.470 1.00 91.44 474 ALA A N 1
ATOM 3580 C CA . ALA A 1 474 ? 33.244 6.423 -0.451 1.00 91.44 474 ALA A CA 1
ATOM 3581 C C . ALA A 1 474 ? 31.895 5.700 -0.327 1.00 91.44 474 ALA A C 1
ATOM 3583 O O . ALA A 1 474 ? 31.828 4.473 -0.202 1.00 91.44 474 ALA A O 1
ATOM 3584 N N . HIS A 1 475 ? 30.820 6.472 -0.416 1.00 94.75 475 HIS A N 1
ATOM 3585 C CA . HIS A 1 475 ? 29.444 5.980 -0.404 1.00 94.75 475 HIS A CA 1
ATOM 3586 C C . HIS A 1 475 ? 28.767 6.319 -1.724 1.00 94.75 475 HIS A C 1
ATOM 3588 O O . HIS A 1 475 ? 29.245 7.185 -2.444 1.00 94.75 475 HIS A O 1
ATOM 3594 N N . VAL A 1 476 ? 27.657 5.663 -2.059 1.00 96.62 476 VAL A N 1
ATOM 3595 C CA . VAL A 1 476 ? 26.917 5.921 -3.308 1.00 96.62 476 VAL A CA 1
ATOM 3596 C C . VAL A 1 476 ? 25.444 6.213 -3.009 1.00 96.62 476 VAL A C 1
ATOM 3598 O O . VAL A 1 476 ? 24.598 5.332 -3.195 1.00 96.62 476 VAL A O 1
ATOM 3601 N N . PRO A 1 477 ? 25.114 7.416 -2.507 1.00 96.00 477 PRO A N 1
ATOM 3602 C CA . PRO A 1 477 ? 23.737 7.785 -2.190 1.00 96.00 477 PRO A CA 1
ATOM 3603 C C . PRO A 1 477 ? 22.851 7.910 -3.444 1.00 96.00 477 PRO A C 1
ATOM 3605 O O . PRO A 1 477 ? 23.352 8.197 -4.538 1.00 96.00 477 PRO A O 1
ATOM 3608 N N . PRO A 1 478 ? 21.525 7.731 -3.307 1.00 97.00 478 PRO A N 1
ATOM 3609 C CA . PRO A 1 478 ? 20.584 7.765 -4.424 1.00 97.00 478 PRO A CA 1
ATOM 3610 C C . PRO A 1 478 ? 20.177 9.204 -4.811 1.00 97.00 478 PRO A C 1
ATOM 3612 O O . PRO A 1 478 ? 18.993 9.544 -4.856 1.00 97.00 478 PRO A O 1
ATOM 3615 N N . TYR A 1 479 ? 21.150 10.083 -5.072 1.00 97.81 479 TYR A N 1
ATOM 3616 C CA . TYR A 1 479 ? 20.913 11.511 -5.341 1.00 97.81 479 TYR A CA 1
ATOM 3617 C C . TYR A 1 479 ? 19.917 11.771 -6.483 1.00 97.81 479 TYR A C 1
ATOM 3619 O O . TYR A 1 479 ? 19.072 12.661 -6.393 1.00 97.81 479 TYR A O 1
ATOM 3627 N N . THR A 1 480 ? 19.960 10.980 -7.557 1.00 98.00 480 THR A N 1
ATOM 3628 C CA . THR A 1 480 ? 19.055 11.155 -8.704 1.00 98.00 480 THR A CA 1
ATOM 3629 C C . THR A 1 480 ? 17.633 10.686 -8.393 1.00 98.00 480 THR A C 1
ATOM 3631 O O . THR A 1 480 ? 16.670 11.318 -8.841 1.00 98.00 480 THR A O 1
ATOM 3634 N N . VAL A 1 481 ? 17.473 9.658 -7.551 1.00 97.88 481 VAL A N 1
ATOM 3635 C CA . VAL A 1 481 ? 16.151 9.271 -7.035 1.00 97.88 481 VAL A CA 1
ATOM 3636 C C . VAL A 1 481 ? 15.569 10.388 -6.178 1.00 97.88 481 VAL A C 1
ATOM 3638 O O . VAL A 1 481 ? 14.440 10.806 -6.420 1.00 97.88 481 VAL A O 1
ATOM 3641 N N . ARG A 1 482 ? 16.346 10.937 -5.234 1.00 97.81 482 ARG A N 1
ATOM 3642 C CA . ARG A 1 482 ? 15.891 12.035 -4.363 1.00 97.81 482 ARG A CA 1
ATOM 3643 C C . ARG A 1 482 ? 15.456 13.251 -5.165 1.00 97.81 482 ARG A C 1
ATOM 3645 O O . ARG A 1 482 ? 14.388 13.789 -4.920 1.00 97.81 482 ARG A O 1
ATOM 3652 N N . ARG A 1 483 ? 16.231 13.644 -6.178 1.00 98.31 483 ARG A N 1
ATOM 3653 C CA . ARG A 1 483 ? 15.860 14.730 -7.099 1.00 98.31 483 ARG A CA 1
ATOM 3654 C C . ARG A 1 483 ? 14.536 14.470 -7.814 1.00 98.31 483 ARG A C 1
ATOM 3656 O O . ARG A 1 483 ? 13.727 15.386 -7.949 1.00 98.31 483 ARG A O 1
ATOM 3663 N N . THR A 1 484 ? 14.288 13.228 -8.222 1.00 98.50 484 THR A N 1
ATOM 3664 C CA . THR A 1 484 ? 13.030 12.830 -8.868 1.00 98.50 484 THR A CA 1
ATOM 3665 C C . THR A 1 484 ? 11.854 12.867 -7.888 1.00 98.50 484 THR A C 1
ATOM 3667 O O . THR A 1 484 ? 10.830 13.481 -8.184 1.00 98.50 484 THR A O 1
ATOM 3670 N N . LEU A 1 485 ? 12.009 12.284 -6.698 1.00 98.38 485 LEU A N 1
ATOM 3671 C CA . LEU A 1 485 ? 10.981 12.292 -5.653 1.00 98.38 485 LEU A CA 1
ATOM 3672 C C . LEU A 1 485 ? 10.718 13.702 -5.102 1.00 98.38 485 LEU A C 1
ATOM 3674 O O . LEU A 1 485 ? 9.584 14.020 -4.772 1.00 98.38 485 LEU A O 1
ATOM 3678 N N . HIS A 1 486 ? 11.716 14.587 -5.093 1.00 98.50 486 HIS A N 1
ATOM 3679 C CA . HIS A 1 486 ? 11.554 15.990 -4.700 1.00 98.50 486 HIS A CA 1
ATOM 3680 C C . HIS A 1 486 ? 10.665 16.771 -5.677 1.00 98.50 486 HIS A C 1
ATOM 3682 O O . HIS A 1 486 ? 9.888 17.630 -5.269 1.00 98.50 486 HIS A O 1
ATOM 3688 N N . LEU A 1 487 ? 10.725 16.451 -6.976 1.00 98.75 487 LEU A N 1
ATOM 3689 C CA . LEU A 1 487 ? 9.788 17.007 -7.961 1.00 98.75 487 LEU A CA 1
ATOM 3690 C C . LEU A 1 487 ? 8.364 16.493 -7.733 1.00 98.75 487 LEU A C 1
ATOM 3692 O O . LEU A 1 487 ? 7.417 17.264 -7.881 1.00 98.75 487 LEU A O 1
ATOM 3696 N N . LEU A 1 488 ? 8.216 15.214 -7.372 1.00 98.62 488 LEU A N 1
ATOM 3697 C CA . LEU A 1 488 ? 6.920 14.637 -7.017 1.00 98.62 488 LEU A CA 1
ATOM 3698 C C . LEU A 1 488 ? 6.346 15.305 -5.761 1.00 98.62 488 LEU A C 1
ATOM 3700 O O . LEU A 1 488 ? 5.198 15.734 -5.794 1.00 98.62 488 LEU A O 1
ATOM 3704 N N . ALA A 1 489 ? 7.149 15.452 -4.704 1.00 97.81 489 ALA A N 1
ATOM 3705 C CA . ALA A 1 489 ? 6.767 16.134 -3.468 1.00 97.81 489 ALA A CA 1
ATOM 3706 C C . ALA A 1 489 ? 6.271 17.557 -3.758 1.00 97.81 489 ALA A C 1
ATOM 3708 O O . ALA A 1 489 ? 5.120 17.886 -3.485 1.00 97.81 489 ALA A O 1
ATOM 3709 N N . TRP A 1 490 ? 7.093 18.352 -4.453 1.00 98.06 490 TRP A N 1
ATOM 3710 C CA . TRP A 1 490 ? 6.739 19.713 -4.860 1.00 98.06 490 TRP A CA 1
ATOM 3711 C C . TRP A 1 490 ? 5.438 19.777 -5.668 1.00 98.06 490 TRP A C 1
ATOM 3713 O O . TRP A 1 490 ? 4.649 20.705 -5.492 1.00 98.06 490 TRP A O 1
ATOM 3723 N N . LEU A 1 491 ? 5.209 18.814 -6.567 1.00 98.56 491 LEU A N 1
ATOM 3724 C CA . LEU A 1 491 ? 4.004 18.775 -7.390 1.00 98.56 491 LEU A CA 1
ATOM 3725 C C . LEU A 1 491 ? 2.759 18.476 -6.551 1.00 98.56 491 LEU A C 1
ATOM 3727 O O . LEU A 1 491 ? 1.765 19.184 -6.697 1.00 98.56 491 LEU A O 1
ATOM 3731 N N . LEU A 1 492 ? 2.823 17.467 -5.680 1.00 96.88 492 LEU A N 1
ATOM 3732 C CA . LEU A 1 492 ? 1.709 17.077 -4.814 1.00 96.88 492 LEU A CA 1
ATOM 3733 C C . LEU A 1 492 ? 1.348 18.192 -3.822 1.00 96.88 492 LEU A C 1
ATOM 3735 O O . LEU A 1 492 ? 0.167 18.476 -3.632 1.00 96.88 492 LEU A O 1
ATOM 3739 N N . ASP A 1 493 ? 2.343 18.880 -3.261 1.00 94.88 493 ASP A N 1
ATOM 3740 C CA . ASP A 1 493 ? 2.112 19.978 -2.315 1.00 94.88 493 ASP A CA 1
ATOM 3741 C C . ASP A 1 493 ? 1.533 21.222 -3.002 1.00 94.88 493 ASP A C 1
ATOM 3743 O O . ASP A 1 493 ? 0.683 21.926 -2.452 1.00 94.88 493 ASP A O 1
ATOM 3747 N N . ARG A 1 494 ? 1.991 21.520 -4.225 1.00 96.50 494 ARG A N 1
ATOM 3748 C CA . ARG A 1 494 ? 1.589 22.730 -4.956 1.00 96.50 494 ARG A CA 1
ATOM 3749 C C . ARG A 1 494 ? 0.265 22.581 -5.698 1.00 96.50 494 ARG A C 1
ATOM 3751 O O . ARG A 1 494 ? -0.418 23.586 -5.911 1.00 96.50 494 ARG A O 1
ATOM 3758 N N . TYR A 1 495 ? -0.091 21.367 -6.113 1.00 97.31 495 TYR A N 1
ATOM 3759 C CA . TYR A 1 495 ? -1.268 21.098 -6.934 1.00 97.31 495 TYR A CA 1
ATOM 3760 C C . TYR A 1 495 ? -2.161 20.035 -6.281 1.00 97.31 495 TYR A C 1
ATOM 3762 O O . TYR A 1 495 ? -2.054 18.862 -6.619 1.00 97.31 495 TYR A O 1
ATOM 3770 N N . PRO A 1 496 ? -3.134 20.435 -5.441 1.00 93.31 496 PRO A N 1
ATOM 3771 C CA . PRO A 1 496 ? -4.053 19.506 -4.770 1.00 93.31 496 PRO A CA 1
ATOM 3772 C C . PRO A 1 496 ? -4.938 18.660 -5.702 1.00 93.31 496 PRO A C 1
ATOM 3774 O O . PRO A 1 496 ? -5.624 17.754 -5.245 1.00 93.31 496 PRO A O 1
ATOM 3777 N N . GLY A 1 497 ? -4.982 18.982 -7.001 1.00 97.31 497 GLY A N 1
ATOM 3778 C CA . GLY A 1 497 ? -5.632 18.151 -8.017 1.00 97.31 497 GLY A CA 1
ATOM 3779 C C . GLY A 1 497 ? -4.770 16.989 -8.518 1.00 97.31 497 GLY A C 1
ATOM 3780 O O . GLY A 1 497 ? -5.256 16.195 -9.318 1.00 97.31 497 GLY A O 1
ATOM 3781 N N . ALA A 1 498 ? -3.506 16.892 -8.103 1.00 98.31 498 ALA A N 1
ATOM 3782 C CA . ALA A 1 498 ? -2.652 15.746 -8.373 1.00 98.31 498 ALA A CA 1
ATOM 3783 C C . ALA A 1 498 ? -2.985 14.615 -7.396 1.00 98.31 498 ALA A C 1
ATOM 3785 O O . ALA A 1 498 ? -2.967 14.804 -6.183 1.00 98.31 498 ALA A O 1
ATOM 3786 N N . ASP A 1 499 ? -3.307 13.445 -7.935 1.00 97.31 499 ASP A N 1
ATOM 3787 C CA . ASP A 1 499 ? -3.756 12.291 -7.163 1.00 97.31 499 ASP A CA 1
ATOM 3788 C C . ASP A 1 499 ? -2.560 11.521 -6.565 1.00 97.31 499 ASP A C 1
ATOM 3790 O O . ASP A 1 499 ? -1.809 10.898 -7.325 1.00 97.31 499 ASP A O 1
ATOM 3794 N N . PRO A 1 500 ? -2.359 11.520 -5.231 1.00 95.94 500 PRO A N 1
ATOM 3795 C CA . PRO A 1 500 ? -1.241 10.813 -4.607 1.00 95.94 500 PRO A CA 1
ATOM 3796 C C . PRO A 1 500 ? -1.396 9.286 -4.647 1.00 95.94 500 PRO A C 1
ATOM 3798 O O . PRO A 1 500 ? -0.410 8.571 -4.465 1.00 95.94 500 PRO A O 1
ATOM 3801 N N . GLU A 1 501 ? -2.603 8.771 -4.900 1.00 95.69 501 GLU A N 1
ATOM 3802 C CA . GLU A 1 501 ? -2.853 7.332 -4.982 1.00 95.69 501 GLU A CA 1
ATOM 3803 C C . GLU A 1 501 ? -2.720 6.799 -6.415 1.00 95.69 501 GLU A C 1
ATOM 3805 O O . GLU A 1 501 ? -2.535 5.595 -6.601 1.00 95.69 501 GLU A O 1
ATOM 3810 N N . ARG A 1 502 ? -2.717 7.683 -7.425 1.00 97.12 502 ARG A N 1
ATOM 3811 C CA . ARG A 1 502 ? -2.477 7.360 -8.844 1.00 97.12 502 ARG A CA 1
ATOM 3812 C C . ARG A 1 502 ? -1.224 8.047 -9.375 1.00 97.12 502 ARG A C 1
ATOM 3814 O O . ARG A 1 502 ? -1.269 8.894 -10.266 1.00 97.12 502 ARG A O 1
ATOM 3821 N N . VAL A 1 503 ? -0.086 7.649 -8.820 1.00 98.25 503 VAL A N 1
ATOM 3822 C CA . VAL A 1 503 ? 1.237 8.075 -9.279 1.00 98.25 503 VAL A CA 1
ATOM 3823 C C . VAL A 1 503 ? 1.918 6.916 -10.005 1.00 98.25 503 VAL A C 1
ATOM 3825 O O . VAL A 1 503 ? 1.955 5.791 -9.511 1.00 98.25 503 VAL A O 1
ATOM 3828 N N . TYR A 1 504 ? 2.478 7.175 -11.179 1.00 98.31 504 TYR A N 1
ATOM 3829 C CA . TYR A 1 504 ? 3.066 6.169 -12.058 1.00 98.31 504 TYR A CA 1
ATOM 3830 C C . TYR A 1 504 ? 4.487 6.563 -12.453 1.00 98.31 504 TYR A C 1
ATOM 3832 O O . TYR A 1 504 ? 4.781 7.745 -12.643 1.00 98.31 504 TYR A O 1
ATOM 3840 N N . VAL A 1 505 ? 5.370 5.581 -12.630 1.00 98.69 505 VAL A N 1
ATOM 3841 C CA . VAL A 1 505 ? 6.726 5.805 -13.150 1.00 98.69 505 VAL A CA 1
ATOM 3842 C C . VAL A 1 505 ? 6.931 5.004 -14.426 1.00 98.69 505 VAL A C 1
ATOM 3844 O O . VAL A 1 505 ? 6.611 3.820 -14.490 1.00 98.69 505 VAL A O 1
ATOM 3847 N N . THR A 1 506 ? 7.446 5.652 -15.465 1.00 98.38 506 THR A N 1
ATOM 3848 C CA . THR A 1 506 ? 7.636 5.043 -16.781 1.00 98.38 506 THR A CA 1
ATOM 3849 C C . THR A 1 506 ? 8.989 5.407 -17.366 1.00 98.38 506 THR A C 1
ATOM 3851 O O . THR A 1 506 ? 9.488 6.517 -17.181 1.00 98.38 506 THR A O 1
ATOM 3854 N N . GLY A 1 507 ? 9.561 4.501 -18.151 1.00 97.88 507 GLY A N 1
ATOM 3855 C CA . GLY A 1 507 ? 10.752 4.800 -18.932 1.00 97.88 507 GLY A CA 1
ATOM 3856 C C . GLY A 1 507 ? 11.148 3.682 -19.890 1.00 97.88 507 GLY A C 1
ATOM 3857 O O . GLY A 1 507 ? 10.629 2.566 -19.840 1.00 97.88 507 GLY A O 1
ATOM 3858 N N . SER A 1 508 ? 12.099 4.004 -20.766 1.00 96.81 508 SER A N 1
ATOM 3859 C CA . SER A 1 508 ? 12.725 3.051 -21.688 1.00 96.81 508 SER A CA 1
ATOM 3860 C C . SER A 1 508 ? 14.251 3.101 -21.584 1.00 96.81 508 SER A C 1
ATOM 3862 O O . SER A 1 508 ? 14.817 4.151 -21.261 1.00 96.81 508 SER A O 1
ATOM 3864 N N . SER A 1 509 ? 14.936 1.986 -21.848 1.00 97.44 509 SER A N 1
ATOM 3865 C CA . SER A 1 509 ? 16.402 1.880 -21.797 1.00 97.44 509 SER A CA 1
ATOM 3866 C C . SER A 1 509 ? 16.925 2.208 -20.387 1.00 97.44 509 SER A C 1
ATOM 3868 O O . SER A 1 509 ? 16.457 1.632 -19.403 1.00 97.44 509 SER A O 1
ATOM 3870 N N . MET A 1 510 ? 17.836 3.177 -20.243 1.00 98.19 510 MET A N 1
ATOM 3871 C CA . MET A 1 510 ? 18.249 3.711 -18.935 1.00 98.19 510 MET A CA 1
ATOM 3872 C C . MET A 1 510 ? 17.044 4.146 -18.084 1.00 98.19 510 MET A C 1
ATOM 3874 O O . MET A 1 510 ? 16.987 3.834 -16.898 1.00 98.19 510 MET A O 1
ATOM 3878 N N . GLY A 1 511 ? 16.060 4.815 -18.689 1.00 98.38 511 GLY A N 1
ATOM 3879 C CA . GLY A 1 511 ? 14.819 5.211 -18.025 1.00 98.38 511 GLY A CA 1
ATOM 3880 C C . GLY A 1 511 ? 13.954 4.027 -17.616 1.00 98.38 511 GLY A C 1
ATOM 3881 O O . GLY A 1 511 ? 13.314 4.077 -16.575 1.00 98.38 511 GLY A O 1
ATOM 3882 N N . GLY A 1 512 ? 13.972 2.937 -18.386 1.00 98.25 512 GLY A N 1
ATOM 3883 C CA . GLY A 1 512 ? 13.277 1.699 -18.035 1.00 98.25 512 GLY A CA 1
ATOM 3884 C C . GLY A 1 512 ? 13.904 1.035 -16.814 1.00 98.25 512 GLY A C 1
ATOM 3885 O O . GLY A 1 512 ? 13.190 0.621 -15.904 1.00 98.25 512 GLY A O 1
ATOM 3886 N N . ALA A 1 513 ? 15.240 1.013 -16.744 1.00 98.19 513 ALA A N 1
ATOM 3887 C CA . ALA A 1 513 ? 15.958 0.579 -15.546 1.00 98.19 513 ALA A CA 1
ATOM 3888 C C . ALA A 1 513 ? 15.610 1.461 -14.333 1.00 98.19 513 ALA A C 1
ATOM 3890 O O . ALA A 1 513 ? 15.327 0.934 -13.260 1.00 98.19 513 ALA A O 1
ATOM 3891 N N . GLY A 1 514 ? 15.549 2.786 -14.516 1.00 98.38 514 GLY A N 1
ATOM 3892 C CA . GLY A 1 514 ? 15.114 3.729 -13.482 1.00 98.38 514 GLY A CA 1
ATOM 3893 C C . GLY A 1 514 ? 13.660 3.535 -13.038 1.00 98.38 514 GLY A C 1
ATOM 3894 O O . GLY A 1 514 ? 13.364 3.640 -11.851 1.00 98.38 514 GLY A O 1
ATOM 3895 N N . ALA A 1 515 ? 12.755 3.205 -13.963 1.00 98.69 515 ALA A N 1
ATOM 3896 C CA . ALA A 1 515 ? 11.342 3.004 -13.659 1.00 98.69 515 ALA A CA 1
ATOM 3897 C C . ALA A 1 515 ? 11.132 1.718 -12.854 1.00 98.69 515 ALA A C 1
ATOM 3899 O O . ALA A 1 515 ? 10.434 1.740 -11.844 1.00 98.69 515 ALA A O 1
ATOM 3900 N N . ALA A 1 516 ? 11.804 0.626 -13.238 1.00 98.25 516 ALA A N 1
ATOM 3901 C CA . ALA A 1 516 ? 11.818 -0.606 -12.452 1.00 98.25 516 ALA A CA 1
ATOM 3902 C C . ALA A 1 516 ? 12.457 -0.386 -11.070 1.00 98.25 516 ALA A C 1
ATOM 3904 O O . ALA A 1 516 ? 11.930 -0.848 -10.063 1.00 98.25 516 ALA A O 1
ATOM 3905 N N . LEU A 1 517 ? 13.569 0.354 -11.011 1.00 97.31 517 LEU A N 1
ATOM 3906 C CA . LEU A 1 517 ? 14.260 0.704 -9.772 1.00 97.31 517 LEU A CA 1
ATOM 3907 C C . LEU A 1 517 ? 13.344 1.452 -8.799 1.00 97.31 517 LEU A C 1
ATOM 3909 O O . LEU A 1 517 ? 13.140 0.994 -7.676 1.00 97.31 517 LEU A O 1
ATOM 3913 N N . MET A 1 518 ? 12.828 2.613 -9.210 1.00 97.69 518 MET A N 1
ATOM 3914 C CA . MET A 1 518 ? 12.006 3.463 -8.348 1.00 97.69 518 MET A CA 1
ATOM 3915 C C . MET A 1 518 ? 10.689 2.777 -8.007 1.00 97.69 518 MET A C 1
ATOM 3917 O O . MET A 1 518 ? 10.298 2.755 -6.843 1.00 97.69 518 MET A O 1
ATOM 3921 N N . GLY A 1 519 ? 10.063 2.149 -9.004 1.00 97.00 519 GLY A N 1
ATOM 3922 C CA . GLY A 1 519 ? 8.816 1.416 -8.842 1.00 97.00 519 GLY A CA 1
ATOM 3923 C C . GLY A 1 519 ? 8.904 0.258 -7.853 1.00 97.00 519 GLY A C 1
ATOM 3924 O O . GLY A 1 519 ? 7.894 -0.078 -7.257 1.00 97.00 519 GLY A O 1
ATOM 3925 N N . LEU A 1 520 ? 10.085 -0.336 -7.641 1.00 96.81 520 LEU A N 1
ATOM 3926 C CA . LEU A 1 520 ? 10.266 -1.431 -6.684 1.00 96.81 520 LEU A CA 1
ATOM 3927 C C . LEU A 1 520 ? 10.838 -0.999 -5.334 1.00 96.81 520 LEU A C 1
ATOM 3929 O O . LEU A 1 520 ? 10.408 -1.495 -4.295 1.00 96.81 520 LEU A O 1
ATOM 3933 N N . LEU A 1 521 ? 11.849 -0.130 -5.335 1.00 95.06 521 LEU A N 1
ATOM 3934 C CA . LEU A 1 521 ? 12.560 0.252 -4.112 1.00 95.06 521 LEU A CA 1
ATOM 3935 C C . LEU A 1 521 ? 11.869 1.390 -3.348 1.00 95.06 521 LEU A C 1
ATOM 3937 O O . LEU A 1 521 ? 12.108 1.535 -2.154 1.00 95.06 521 LEU A O 1
ATOM 3941 N N . TRP A 1 522 ? 10.998 2.142 -4.024 1.00 95.00 522 TRP A N 1
ATOM 3942 C CA . TRP A 1 522 ? 10.105 3.155 -3.455 1.00 95.00 522 TRP A CA 1
ATOM 3943 C C . TRP A 1 522 ? 8.651 2.877 -3.879 1.00 95.00 522 TRP A C 1
ATOM 3945 O O . TRP A 1 522 ? 7.904 3.799 -4.209 1.00 95.00 522 TRP A O 1
ATOM 3955 N N . ALA A 1 523 ? 8.256 1.596 -3.893 1.00 94.19 523 ALA A N 1
ATOM 3956 C CA . ALA A 1 523 ? 6.961 1.105 -4.384 1.00 94.19 523 ALA A CA 1
ATOM 3957 C C . ALA A 1 523 ? 5.750 1.715 -3.655 1.00 94.19 523 ALA A C 1
ATOM 3959 O O . ALA A 1 523 ? 4.802 2.134 -4.314 1.00 94.19 523 ALA A O 1
ATOM 3960 N N . ARG A 1 524 ? 5.836 1.923 -2.331 1.00 93.38 524 ARG A N 1
ATOM 3961 C CA . ARG A 1 524 ? 5.784 3.296 -1.835 1.00 93.38 524 ARG A CA 1
ATOM 3962 C C . ARG A 1 524 ? 4.819 4.233 -2.516 1.00 93.38 524 ARG A C 1
ATOM 3964 O O . ARG A 1 524 ? 3.650 4.318 -2.170 1.00 93.38 524 ARG A O 1
ATOM 3971 N N . HIS A 1 525 ? 5.384 4.993 -3.438 1.00 95.69 525 HIS A N 1
ATOM 3972 C CA . HIS A 1 525 ? 4.797 6.158 -4.077 1.00 95.69 525 HIS A CA 1
ATOM 3973 C C . HIS A 1 525 ? 4.219 5.845 -5.442 1.00 95.69 525 HIS A C 1
ATOM 3975 O O . HIS A 1 525 ? 3.789 6.772 -6.107 1.00 95.69 525 HIS A O 1
ATOM 3981 N N . PHE A 1 526 ? 4.211 4.584 -5.877 1.00 97.44 526 PHE A N 1
ATOM 3982 C CA . PHE A 1 526 ? 3.852 4.233 -7.243 1.00 97.44 526 PHE A CA 1
ATOM 3983 C C . PHE A 1 526 ? 2.744 3.186 -7.288 1.00 97.44 526 PHE A C 1
ATOM 3985 O O . PHE A 1 526 ? 2.791 2.137 -6.655 1.00 97.44 526 PHE A O 1
ATOM 3992 N N . ALA A 1 527 ? 1.720 3.449 -8.089 1.00 96.69 527 ALA A N 1
ATOM 3993 C CA . ALA A 1 527 ? 0.666 2.494 -8.374 1.00 96.69 527 ALA A CA 1
ATOM 3994 C C . ALA A 1 527 ? 1.058 1.518 -9.499 1.00 96.69 527 ALA A C 1
ATOM 3996 O O . ALA A 1 527 ? 0.677 0.352 -9.442 1.00 96.69 527 ALA A O 1
ATOM 3997 N N . LEU A 1 528 ? 1.889 1.960 -10.453 1.00 97.31 528 LEU A N 1
ATOM 3998 C CA . LEU A 1 528 ? 2.373 1.202 -11.616 1.00 97.31 528 LEU A CA 1
ATOM 3999 C C . LEU A 1 528 ? 3.812 1.616 -11.965 1.00 97.31 528 LEU A C 1
ATOM 4001 O O . LEU A 1 528 ? 4.141 2.806 -11.943 1.00 97.31 528 LEU A O 1
ATOM 4005 N N . ALA A 1 529 ? 4.629 0.634 -12.354 1.00 98.12 529 ALA A N 1
ATOM 4006 C CA . ALA A 1 529 ? 5.934 0.843 -12.970 1.00 98.12 529 ALA A CA 1
ATOM 4007 C C . ALA A 1 529 ? 5.935 0.297 -14.406 1.00 98.12 529 ALA A C 1
ATOM 4009 O O . ALA A 1 529 ? 5.697 -0.891 -14.620 1.00 98.12 529 ALA A O 1
ATOM 4010 N N . GLU A 1 530 ? 6.216 1.146 -15.393 1.00 98.12 530 GLU A N 1
ATOM 4011 C CA . GLU A 1 530 ? 6.329 0.755 -16.801 1.00 98.12 530 GLU A CA 1
ATOM 4012 C C . GLU A 1 530 ? 7.789 0.830 -17.258 1.00 98.12 530 GLU A C 1
ATOM 4014 O O . GLU A 1 530 ? 8.348 1.901 -17.505 1.00 98.12 530 GLU A O 1
ATOM 4019 N N . ALA A 1 531 ? 8.424 -0.335 -17.352 1.00 97.94 531 ALA A N 1
ATOM 4020 C CA . ALA A 1 531 ? 9.856 -0.485 -17.556 1.00 97.94 531 ALA A CA 1
ATOM 4021 C C . ALA A 1 531 ? 10.156 -1.217 -18.871 1.00 97.94 531 ALA A C 1
ATOM 4023 O O . ALA A 1 531 ? 10.226 -2.448 -18.928 1.00 97.94 531 ALA A O 1
ATOM 4024 N N . SER A 1 532 ? 10.363 -0.449 -19.942 1.00 97.44 532 SER A N 1
ATOM 4025 C CA . SER A 1 532 ? 10.746 -0.994 -21.251 1.00 97.44 532 SER A CA 1
ATOM 4026 C C . SER A 1 532 ? 12.263 -1.022 -21.423 1.00 97.44 532 SER A C 1
ATOM 4028 O O . SER A 1 532 ? 12.959 -0.097 -21.010 1.00 97.44 532 SER A O 1
ATOM 4030 N N . LEU A 1 533 ? 12.793 -2.060 -22.065 1.00 97.44 533 LEU A N 1
ATOM 4031 C CA . LEU A 1 533 ? 14.222 -2.216 -22.350 1.00 97.44 533 LEU A CA 1
ATOM 4032 C C . LEU A 1 533 ? 15.109 -2.049 -21.103 1.00 97.44 533 LEU A C 1
ATOM 4034 O O . LEU A 1 533 ? 16.170 -1.429 -21.153 1.00 97.44 533 LEU A O 1
ATOM 4038 N N . ALA A 1 534 ? 14.633 -2.526 -19.954 1.00 97.38 534 ALA A N 1
ATOM 4039 C CA . ALA A 1 534 ? 15.221 -2.227 -18.657 1.00 97.38 534 ALA A CA 1
ATOM 4040 C C . ALA A 1 534 ? 16.350 -3.202 -18.298 1.00 97.38 534 ALA A C 1
ATOM 4042 O O . ALA A 1 534 ? 16.167 -4.417 -18.318 1.00 97.38 534 ALA A O 1
ATOM 4043 N N . GLN A 1 535 ? 17.500 -2.678 -17.862 1.00 97.56 535 GLN A N 1
ATOM 4044 C CA . GLN A 1 535 ? 18.498 -3.493 -17.168 1.00 97.56 535 GLN A CA 1
ATOM 4045 C C . GLN A 1 535 ? 18.107 -3.638 -15.689 1.00 97.56 535 GLN A C 1
ATOM 4047 O O . GLN A 1 535 ? 18.407 -2.767 -14.877 1.00 97.56 535 GLN A O 1
ATOM 4052 N N . THR A 1 536 ? 17.473 -4.752 -15.328 1.00 95.81 536 THR A N 1
ATOM 4053 C CA . THR A 1 536 ? 16.975 -5.022 -13.960 1.00 95.81 536 THR A CA 1
ATOM 4054 C C . THR A 1 536 ? 18.050 -5.543 -13.003 1.00 95.81 536 THR A C 1
ATOM 4056 O O . THR A 1 536 ? 17.918 -5.436 -11.786 1.00 95.81 536 THR A O 1
ATOM 4059 N N . VAL A 1 537 ? 19.144 -6.086 -13.540 1.00 96.88 537 VAL A N 1
ATOM 4060 C CA . VAL A 1 537 ? 20.315 -6.521 -12.771 1.00 96.88 537 VAL A CA 1
ATOM 4061 C C . VAL A 1 537 ? 21.537 -5.780 -13.293 1.00 96.88 537 VAL A C 1
ATOM 4063 O O . VAL A 1 537 ? 22.100 -6.162 -14.320 1.00 96.88 537 VAL A O 1
ATOM 4066 N N . ALA A 1 538 ? 21.973 -4.726 -12.600 1.00 95.75 538 ALA A N 1
ATOM 4067 C CA . ALA A 1 538 ? 23.061 -3.864 -13.077 1.00 95.75 538 ALA A CA 1
ATOM 4068 C C . ALA A 1 538 ? 24.373 -4.628 -13.347 1.00 95.75 538 ALA A C 1
ATOM 4070 O O . ALA A 1 538 ? 25.070 -4.347 -14.321 1.00 95.75 538 ALA A O 1
ATOM 4071 N N . ARG A 1 539 ? 24.690 -5.650 -12.536 1.00 95.25 539 ARG A N 1
ATOM 4072 C CA . ARG A 1 539 ? 25.880 -6.508 -12.720 1.00 95.25 539 ARG A CA 1
ATOM 4073 C C . ARG A 1 539 ? 25.837 -7.368 -13.991 1.00 95.25 539 ARG A C 1
ATOM 4075 O O . ARG A 1 539 ? 26.893 -7.777 -14.461 1.00 95.25 539 ARG A O 1
ATOM 4082 N N . ASN A 1 540 ? 24.649 -7.635 -14.534 1.00 94.88 540 ASN A N 1
ATOM 4083 C CA . ASN A 1 540 ? 24.475 -8.402 -15.771 1.00 94.88 540 ASN A CA 1
ATOM 4084 C C . ASN A 1 540 ? 24.553 -7.520 -17.024 1.00 94.88 540 ASN A C 1
ATOM 4086 O O . ASN A 1 540 ? 24.427 -8.032 -18.138 1.00 94.88 540 ASN A O 1
ATOM 4090 N N . HIS A 1 541 ? 24.753 -6.209 -16.865 1.00 95.81 541 HIS A N 1
ATOM 4091 C CA . HIS A 1 541 ? 24.935 -5.328 -18.005 1.00 95.81 541 HIS A CA 1
ATOM 4092 C C . HIS A 1 541 ? 26.231 -5.685 -18.754 1.00 95.81 541 HIS A C 1
ATOM 4094 O O . HIS A 1 541 ? 27.197 -6.187 -18.178 1.00 95.81 541 HIS A O 1
ATOM 4100 N N . ARG A 1 542 ? 26.266 -5.401 -20.060 1.00 95.31 542 ARG A N 1
ATOM 4101 C CA . ARG A 1 542 ? 27.469 -5.529 -20.893 1.00 95.31 542 ARG A CA 1
ATOM 4102 C C . ARG A 1 542 ? 28.728 -4.871 -20.278 1.00 95.31 542 ARG A C 1
ATOM 4104 O O . ARG A 1 542 ? 28.598 -3.797 -19.673 1.00 95.31 542 ARG A O 1
ATOM 4111 N N . PRO A 1 543 ? 29.935 -5.437 -20.482 1.00 96.50 543 PRO A N 1
ATOM 4112 C CA . PRO A 1 543 ? 31.177 -4.948 -19.881 1.00 96.50 543 PRO A CA 1
ATOM 4113 C C . PRO A 1 543 ? 31.444 -3.455 -20.093 1.00 96.50 543 PRO A C 1
ATOM 4115 O O . PRO A 1 543 ? 31.789 -2.767 -19.132 1.00 96.50 543 PRO A O 1
ATOM 4118 N N . SER A 1 544 ? 31.226 -2.922 -21.300 1.00 96.31 544 SER A N 1
ATOM 4119 C CA . SER A 1 544 ? 31.420 -1.489 -21.573 1.00 96.31 544 SER A CA 1
ATOM 4120 C C . SER A 1 544 ? 30.552 -0.587 -20.690 1.00 96.31 544 SER A C 1
ATOM 4122 O O . SER A 1 544 ? 31.011 0.456 -20.218 1.00 96.31 544 SER A O 1
ATOM 4124 N N . ARG A 1 545 ? 29.309 -0.998 -20.407 1.00 96.25 545 ARG A N 1
ATOM 4125 C CA . ARG A 1 545 ? 28.422 -0.243 -19.521 1.00 96.25 545 ARG A CA 1
ATOM 4126 C C . ARG A 1 545 ? 28.814 -0.414 -18.062 1.00 96.25 545 ARG A C 1
ATOM 4128 O O . ARG A 1 545 ? 28.815 0.573 -17.337 1.00 96.25 545 ARG A O 1
ATOM 4135 N N . VAL A 1 546 ? 29.175 -1.624 -17.635 1.00 97.38 546 VAL A N 1
ATOM 4136 C CA . VAL A 1 546 ? 29.666 -1.858 -16.267 1.00 97.38 546 VAL A CA 1
ATOM 4137 C C . VAL A 1 546 ? 30.905 -1.006 -15.994 1.00 97.38 546 VAL A C 1
ATOM 4139 O O . VAL A 1 546 ? 30.992 -0.386 -14.936 1.00 97.38 546 VAL A O 1
ATOM 4142 N N . ALA A 1 547 ? 31.827 -0.905 -16.954 1.00 97.81 547 ALA A N 1
ATOM 4143 C CA . ALA A 1 547 ? 33.010 -0.057 -16.845 1.00 97.81 547 ALA A CA 1
ATOM 4144 C C . ALA A 1 547 ? 32.646 1.427 -16.683 1.00 97.81 547 ALA A C 1
ATOM 4146 O O . ALA A 1 547 ? 33.197 2.095 -15.811 1.00 97.81 547 ALA A O 1
ATOM 4147 N N . GLN A 1 548 ? 31.681 1.931 -17.459 1.00 96.38 548 GLN A N 1
ATOM 4148 C CA . GLN A 1 548 ? 31.192 3.301 -17.303 1.00 96.38 548 GLN A CA 1
ATOM 4149 C C . GLN A 1 548 ? 30.518 3.520 -15.942 1.00 96.38 548 GLN A C 1
ATOM 4151 O O . GLN A 1 548 ? 30.835 4.469 -15.241 1.00 96.38 548 GLN A O 1
ATOM 4156 N N . LEU A 1 549 ? 29.608 2.638 -15.533 1.00 97.38 549 LEU A N 1
ATOM 4157 C CA . LEU A 1 549 ? 28.909 2.764 -14.251 1.00 97.38 549 LEU A CA 1
ATOM 4158 C C . LEU A 1 549 ? 29.870 2.654 -13.062 1.00 97.38 549 LEU A C 1
ATOM 4160 O O . LEU A 1 549 ? 29.672 3.306 -12.040 1.00 97.38 549 LEU A O 1
ATOM 4164 N N . SER A 1 550 ? 30.975 1.925 -13.220 1.00 97.38 550 SER A N 1
ATOM 4165 C CA . SER A 1 550 ? 32.036 1.853 -12.212 1.00 97.38 550 SER A CA 1
ATOM 4166 C C . SER A 1 550 ? 32.718 3.203 -11.961 1.00 97.38 550 SER A C 1
ATOM 4168 O O . SER A 1 550 ? 33.247 3.418 -10.871 1.00 97.38 550 SER A O 1
ATOM 4170 N N . THR A 1 551 ? 32.684 4.153 -12.907 1.00 95.94 551 THR A N 1
ATOM 4171 C CA . THR A 1 551 ? 33.205 5.508 -12.651 1.00 95.94 551 THR A CA 1
ATOM 4172 C C . THR A 1 551 ? 32.312 6.282 -11.684 1.00 95.94 551 THR A C 1
ATOM 4174 O O . THR A 1 551 ? 32.815 7.107 -10.922 1.00 95.94 551 THR A O 1
ATOM 4177 N N . LEU A 1 552 ? 31.009 5.987 -11.687 1.00 95.75 552 LEU A N 1
ATOM 4178 C CA . LEU A 1 552 ? 30.011 6.607 -10.819 1.00 95.75 552 LEU A CA 1
ATOM 4179 C C . LEU A 1 552 ? 29.883 5.885 -9.479 1.00 95.75 552 LEU A C 1
ATOM 4181 O O . LEU A 1 552 ? 29.752 6.541 -8.457 1.00 95.75 552 LEU A O 1
ATOM 4185 N N . TRP A 1 553 ? 29.932 4.554 -9.465 1.00 96.81 553 TRP A N 1
ATOM 4186 C CA . TRP A 1 553 ? 29.563 3.736 -8.302 1.00 96.81 553 TRP A CA 1
ATOM 4187 C C . TRP A 1 553 ? 30.733 2.993 -7.653 1.00 96.81 553 TRP A C 1
ATOM 4189 O O . TRP A 1 553 ? 30.545 2.294 -6.660 1.00 96.81 553 TRP A O 1
ATOM 4199 N N . GLY A 1 554 ? 31.933 3.099 -8.229 1.00 95.88 554 GLY A N 1
ATOM 4200 C CA . GLY A 1 554 ? 33.001 2.133 -7.983 1.00 95.88 554 GLY A CA 1
ATOM 4201 C C . GLY A 1 554 ? 32.719 0.803 -8.686 1.00 95.88 554 GLY A C 1
ATOM 4202 O O . GLY A 1 554 ? 31.593 0.500 -9.088 1.00 95.88 554 GLY A O 1
ATOM 4203 N N . SER A 1 555 ? 33.754 -0.005 -8.862 1.00 95.00 555 SER A N 1
ATOM 4204 C CA . SER A 1 555 ? 33.642 -1.337 -9.449 1.00 95.00 555 SER A CA 1
ATOM 4205 C C . SER A 1 555 ? 32.779 -2.277 -8.593 1.00 95.00 555 SER A C 1
ATOM 4207 O O . SER A 1 555 ? 32.685 -2.118 -7.369 1.00 95.00 555 SER A O 1
ATOM 4209 N N . PRO A 1 556 ? 32.192 -3.328 -9.194 1.00 94.62 556 PRO A N 1
ATOM 4210 C CA . PRO A 1 556 ? 31.453 -4.341 -8.443 1.00 94.62 556 PRO A CA 1
ATOM 4211 C C . PRO A 1 556 ? 32.272 -5.060 -7.353 1.00 94.62 556 PRO A C 1
ATOM 4213 O O . PRO A 1 556 ? 31.671 -5.686 -6.475 1.00 94.62 556 PRO A O 1
ATOM 4216 N N . GLN A 1 557 ? 33.610 -5.005 -7.423 1.00 93.25 557 GLN A N 1
ATOM 4217 C CA . GLN A 1 557 ? 34.556 -5.566 -6.451 1.00 93.25 557 GLN A CA 1
ATOM 4218 C C . GLN A 1 557 ? 34.859 -4.606 -5.295 1.00 93.25 557 GLN A C 1
ATOM 4220 O O . GLN A 1 557 ? 35.025 -5.067 -4.169 1.00 93.25 557 GLN A O 1
ATOM 4225 N N . GLU A 1 558 ? 34.903 -3.293 -5.548 1.00 93.75 558 GLU A N 1
ATOM 4226 C CA . GLU A 1 558 ? 35.067 -2.275 -4.494 1.00 93.75 558 GLU A CA 1
ATOM 4227 C C . GLU A 1 558 ? 33.885 -2.265 -3.522 1.00 93.75 558 GLU A C 1
ATOM 4229 O O . GLU A 1 558 ? 34.058 -1.939 -2.350 1.00 93.75 558 GLU A O 1
ATOM 4234 N N . ASN A 1 559 ? 32.703 -2.688 -3.988 1.00 93.12 559 ASN A N 1
ATOM 4235 C CA . ASN A 1 559 ? 31.548 -2.975 -3.137 1.00 93.12 559 ASN A CA 1
ATOM 4236 C C . ASN A 1 559 ? 31.120 -1.766 -2.276 1.00 93.12 559 ASN A C 1
ATOM 4238 O O . ASN A 1 559 ? 30.714 -1.931 -1.121 1.00 93.12 559 ASN A O 1
ATOM 4242 N N . LEU A 1 560 ? 31.223 -0.559 -2.851 1.00 96.06 560 LEU A N 1
ATOM 4243 C CA . LEU A 1 560 ? 30.837 0.693 -2.201 1.00 96.06 560 LEU A CA 1
ATOM 4244 C C . LEU A 1 560 ? 29.354 0.669 -1.821 1.00 96.06 560 LEU A C 1
ATOM 4246 O O . LEU A 1 560 ? 28.515 0.135 -2.556 1.00 96.06 560 LEU A O 1
ATOM 4250 N N . ARG A 1 561 ? 29.045 1.224 -0.648 1.00 95.75 561 ARG A N 1
ATOM 4251 C CA . ARG A 1 561 ? 27.731 1.113 -0.004 1.00 95.75 561 ARG A CA 1
ATOM 4252 C C . ARG A 1 561 ? 26.883 2.355 -0.229 1.00 95.75 561 ARG A C 1
ATOM 4254 O O . ARG A 1 561 ? 27.407 3.464 -0.279 1.00 95.75 561 ARG A O 1
ATOM 4261 N N . ASP A 1 562 ? 25.578 2.154 -0.328 1.00 93.31 562 ASP A N 1
ATOM 4262 C CA . ASP A 1 562 ? 24.595 3.216 -0.176 1.00 93.31 562 ASP A CA 1
ATOM 4263 C C . ASP A 1 562 ? 24.516 3.690 1.287 1.00 93.31 562 ASP A C 1
ATOM 4265 O O . ASP A 1 562 ? 25.204 3.182 2.178 1.00 93.31 562 ASP A O 1
ATOM 4269 N N . GLU A 1 563 ? 23.672 4.686 1.530 1.00 87.56 563 GLU A N 1
ATOM 4270 C CA . GLU A 1 563 ? 23.457 5.265 2.859 1.00 87.56 563 GLU A CA 1
ATOM 4271 C C . GLU A 1 563 ? 22.828 4.299 3.874 1.00 87.56 563 GLU A C 1
ATOM 4273 O O . GLU A 1 563 ? 23.000 4.465 5.077 1.00 87.56 563 GLU A O 1
ATOM 4278 N N . LEU A 1 564 ? 22.139 3.260 3.395 1.00 88.06 564 LEU A N 1
ATOM 4279 C CA . LEU A 1 564 ? 21.539 2.209 4.219 1.00 88.06 564 LEU A CA 1
ATOM 4280 C C . LEU A 1 564 ? 22.511 1.041 4.435 1.00 88.06 564 LEU A C 1
ATOM 4282 O O . LEU A 1 564 ? 22.135 -0.013 4.948 1.00 88.06 564 LEU A O 1
ATOM 4286 N N . GLY A 1 565 ? 23.766 1.208 4.015 1.00 92.25 565 GLY A N 1
ATOM 4287 C CA . GLY A 1 565 ? 24.836 0.250 4.211 1.00 92.25 565 GLY A CA 1
ATOM 4288 C C . GLY A 1 565 ? 24.829 -0.926 3.237 1.00 92.25 565 GLY A C 1
ATOM 4289 O O . GLY A 1 565 ? 25.662 -1.816 3.400 1.00 92.25 565 GLY A O 1
ATOM 4290 N N . LEU A 1 566 ? 23.972 -0.976 2.215 1.00 94.06 566 LEU A N 1
ATOM 4291 C CA . LEU A 1 566 ? 24.005 -2.053 1.221 1.00 94.06 566 LEU A CA 1
ATOM 4292 C C . LEU A 1 566 ? 24.922 -1.676 0.048 1.00 94.06 566 LEU A C 1
ATOM 4294 O O . LEU A 1 566 ? 24.862 -0.545 -0.423 1.00 94.06 566 LEU A O 1
ATOM 4298 N N . PRO A 1 567 ? 25.749 -2.593 -0.489 1.00 95.69 567 PRO A N 1
ATOM 4299 C CA . PRO A 1 567 ? 26.499 -2.301 -1.702 1.00 95.69 567 PRO A CA 1
ATOM 4300 C C . PRO A 1 567 ? 25.586 -1.897 -2.861 1.00 95.69 567 PRO A C 1
ATOM 4302 O O . PRO A 1 567 ? 24.625 -2.608 -3.163 1.00 95.69 567 PRO A O 1
ATOM 4305 N N . VAL A 1 568 ? 25.905 -0.802 -3.551 1.00 96.44 568 VAL A N 1
ATOM 4306 C CA . VAL A 1 568 ? 25.030 -0.231 -4.591 1.00 96.44 568 VAL A CA 1
ATOM 4307 C C . VAL A 1 568 ? 24.743 -1.219 -5.724 1.00 96.44 568 VAL A C 1
ATOM 4309 O O . VAL A 1 568 ? 23.599 -1.401 -6.120 1.00 96.44 568 VAL A O 1
ATOM 4312 N N . TRP A 1 569 ? 25.742 -1.985 -6.168 1.00 96.88 569 TRP A N 1
ATOM 4313 C CA . TRP A 1 569 ? 25.549 -3.034 -7.176 1.00 96.88 569 TRP A CA 1
ATOM 4314 C C . TRP A 1 569 ? 24.612 -4.164 -6.728 1.00 96.88 569 TRP A C 1
ATOM 4316 O O . TRP A 1 569 ? 24.077 -4.872 -7.574 1.00 96.88 569 TRP A O 1
ATOM 4326 N N . ASN A 1 570 ? 24.444 -4.364 -5.417 1.00 95.94 570 ASN A N 1
ATOM 4327 C CA . ASN A 1 570 ? 23.497 -5.330 -4.857 1.00 95.94 570 ASN A CA 1
ATOM 4328 C C . ASN A 1 570 ? 22.115 -4.693 -4.669 1.00 95.94 570 ASN A C 1
ATOM 4330 O O . ASN A 1 570 ? 21.098 -5.376 -4.782 1.00 95.94 570 ASN A O 1
ATOM 4334 N N . ARG A 1 571 ? 22.063 -3.386 -4.386 1.00 95.06 571 ARG A N 1
ATOM 4335 C CA . ARG A 1 571 ? 20.819 -2.612 -4.362 1.00 95.06 571 ARG A CA 1
ATOM 4336 C C . ARG A 1 571 ? 20.149 -2.594 -5.735 1.00 95.06 571 ARG A C 1
ATOM 4338 O O . ARG A 1 571 ? 18.948 -2.812 -5.809 1.00 95.06 571 ARG A O 1
ATOM 4345 N N . LEU A 1 572 ? 20.944 -2.429 -6.792 1.00 95.75 572 LEU A N 1
ATOM 4346 C CA . LEU A 1 572 ? 20.534 -2.414 -8.203 1.00 95.75 572 LEU A CA 1
ATOM 4347 C C . LEU A 1 572 ? 20.391 -3.819 -8.826 1.00 95.75 572 LEU A C 1
ATOM 4349 O O . LEU A 1 572 ? 20.471 -3.991 -10.045 1.00 95.75 572 LEU A O 1
ATOM 4353 N N . ASP A 1 573 ? 20.222 -4.835 -7.983 1.00 97.38 573 ASP A N 1
ATOM 4354 C CA . ASP A 1 573 ? 19.769 -6.164 -8.371 1.00 97.38 573 ASP A CA 1
ATOM 4355 C C . ASP A 1 573 ? 18.289 -6.279 -7.992 1.00 97.38 573 ASP A C 1
ATOM 4357 O O . ASP A 1 573 ? 17.940 -6.554 -6.841 1.00 97.38 573 ASP A O 1
ATOM 4361 N N . LEU A 1 574 ? 17.412 -5.989 -8.954 1.00 97.19 574 LEU A N 1
ATOM 4362 C CA . LEU A 1 574 ? 15.976 -5.909 -8.698 1.00 97.19 574 LEU A CA 1
ATOM 4363 C C . LEU A 1 574 ? 15.336 -7.287 -8.504 1.00 97.19 574 LEU A C 1
ATOM 4365 O O . LEU A 1 574 ? 14.297 -7.378 -7.861 1.00 97.19 574 LEU A O 1
ATOM 4369 N N . VAL A 1 575 ? 15.988 -8.363 -8.954 1.00 97.38 575 VAL A N 1
ATOM 4370 C CA . VAL A 1 575 ? 15.564 -9.734 -8.634 1.00 97.38 575 VAL A CA 1
ATOM 4371 C C . VAL A 1 575 ? 15.719 -9.993 -7.137 1.00 97.38 575 VAL A C 1
ATOM 4373 O O . VAL A 1 575 ? 14.794 -10.479 -6.491 1.00 97.38 575 VAL A O 1
ATOM 4376 N N . ARG A 1 576 ? 16.856 -9.595 -6.550 1.00 95.75 576 ARG A N 1
ATOM 4377 C CA . ARG A 1 576 ? 17.043 -9.651 -5.092 1.00 95.75 576 ARG A CA 1
ATOM 4378 C C . ARG A 1 576 ? 15.998 -8.800 -4.360 1.00 95.75 576 ARG A C 1
ATOM 4380 O O . ARG A 1 576 ? 15.486 -9.220 -3.329 1.00 95.75 576 ARG A O 1
ATOM 4387 N N . ALA A 1 577 ? 15.666 -7.618 -4.884 1.00 94.75 577 ALA A N 1
ATOM 4388 C CA . ALA A 1 577 ? 14.677 -6.740 -4.256 1.00 94.75 577 ALA A CA 1
ATOM 4389 C C . ALA A 1 577 ? 13.290 -7.397 -4.126 1.00 94.75 577 ALA A C 1
ATOM 4391 O O . ALA A 1 577 ? 12.648 -7.221 -3.092 1.00 94.75 577 ALA A O 1
ATOM 4392 N N . LEU A 1 578 ? 12.858 -8.189 -5.117 1.00 95.69 578 LEU A N 1
ATOM 4393 C CA . LEU A 1 578 ? 11.600 -8.947 -5.047 1.00 95.69 578 LEU A CA 1
ATOM 4394 C C . LEU A 1 578 ? 11.600 -9.995 -3.924 1.00 95.69 578 LEU A C 1
ATOM 4396 O O . LEU A 1 578 ? 10.569 -10.215 -3.289 1.00 95.69 578 LEU A O 1
ATOM 4400 N N . ALA A 1 579 ? 12.748 -10.617 -3.652 1.00 91.31 579 ALA A N 1
ATOM 4401 C CA . ALA A 1 579 ? 12.886 -11.572 -2.558 1.00 91.31 579 ALA A CA 1
ATOM 4402 C C . ALA A 1 579 ? 12.900 -10.887 -1.183 1.00 91.31 579 ALA A C 1
ATOM 4404 O O . ALA A 1 579 ? 12.250 -11.358 -0.252 1.00 91.31 579 ALA A O 1
ATOM 4405 N N . ASP A 1 580 ? 13.608 -9.764 -1.071 1.00 91.25 580 ASP A N 1
ATOM 4406 C CA . ASP A 1 580 ? 13.896 -9.131 0.218 1.00 91.25 580 ASP A CA 1
ATOM 4407 C C . ASP A 1 580 ? 12.807 -8.147 0.676 1.00 91.25 580 ASP A C 1
ATOM 4409 O O . ASP A 1 580 ? 12.707 -7.848 1.866 1.00 91.25 580 ASP A O 1
ATOM 4413 N N . SER A 1 581 ? 12.004 -7.609 -0.248 1.00 91.50 581 SER A N 1
ATOM 4414 C CA . SER A 1 581 ? 11.036 -6.549 0.043 1.00 91.50 581 SER A CA 1
ATOM 4415 C C . SER A 1 581 ? 9.612 -6.978 -0.304 1.00 91.50 581 SER A C 1
ATOM 4417 O O . SER A 1 581 ? 9.279 -7.135 -1.481 1.00 91.50 581 SER A O 1
ATOM 4419 N N . PRO A 1 582 ? 8.709 -7.113 0.685 1.00 90.19 582 PRO A N 1
ATOM 4420 C CA . PRO A 1 582 ? 7.294 -7.275 0.379 1.00 90.19 582 PRO A CA 1
ATOM 4421 C C . PRO A 1 582 ? 6.704 -6.028 -0.302 1.00 90.19 582 PRO A C 1
ATOM 4423 O O . PRO A 1 582 ? 5.757 -6.147 -1.062 1.00 90.19 582 PRO A O 1
ATOM 4426 N N . GLU A 1 583 ? 7.292 -4.841 -0.099 1.00 90.50 583 GLU A N 1
ATOM 4427 C CA . GLU A 1 583 ? 6.842 -3.596 -0.743 1.00 90.50 583 GLU A CA 1
ATOM 4428 C C . GLU A 1 583 ? 7.056 -3.667 -2.259 1.00 90.50 583 GLU A C 1
ATOM 4430 O O . GLU A 1 583 ? 6.181 -3.290 -3.028 1.00 90.50 583 GLU A O 1
ATOM 4435 N N . ALA A 1 584 ? 8.183 -4.248 -2.683 1.00 95.25 584 ALA A N 1
ATOM 4436 C CA . ALA A 1 584 ? 8.478 -4.501 -4.090 1.00 95.25 584 ALA A CA 1
ATOM 4437 C C . ALA A 1 584 ? 7.485 -5.502 -4.714 1.00 95.25 584 ALA A C 1
ATOM 4439 O O . ALA A 1 584 ? 7.116 -5.374 -5.878 1.00 95.25 584 ALA A O 1
ATOM 4440 N N . ARG A 1 585 ? 7.020 -6.489 -3.936 1.00 95.12 585 ARG A N 1
ATOM 4441 C CA . ARG A 1 585 ? 6.033 -7.490 -4.384 1.00 95.12 585 ARG A CA 1
ATOM 4442 C C . ARG A 1 585 ? 4.605 -6.948 -4.461 1.00 95.12 585 ARG A C 1
ATOM 4444 O O . ARG A 1 585 ? 3.789 -7.512 -5.185 1.00 95.12 585 ARG A O 1
ATOM 4451 N N . ASP A 1 586 ? 4.321 -5.850 -3.767 1.00 93.31 586 ASP A N 1
ATOM 4452 C CA . ASP A 1 586 ? 3.064 -5.105 -3.859 1.00 93.31 586 ASP A CA 1
ATOM 4453 C C . ASP A 1 586 ? 3.039 -4.129 -5.049 1.00 93.31 586 ASP A C 1
ATOM 4455 O O . ASP A 1 586 ? 2.160 -3.276 -5.123 1.00 93.31 586 ASP A O 1
ATOM 4459 N N . GLN A 1 587 ? 3.973 -4.222 -5.997 1.00 95.56 587 GLN A N 1
ATOM 4460 C CA . GLN A 1 587 ? 3.980 -3.410 -7.211 1.00 95.56 587 GLN A CA 1
ATOM 4461 C C . GLN A 1 587 ? 3.345 -4.155 -8.395 1.00 95.56 587 GLN A C 1
ATOM 4463 O O . GLN A 1 587 ? 3.554 -5.356 -8.565 1.00 95.56 587 GLN A O 1
ATOM 4468 N N . PHE A 1 588 ? 2.617 -3.432 -9.254 1.00 97.38 588 PHE A N 1
ATOM 4469 C CA . PHE A 1 588 ? 2.319 -3.901 -10.610 1.00 97.38 588 PHE A CA 1
ATOM 4470 C C . PHE A 1 588 ? 3.384 -3.388 -11.585 1.00 97.38 588 PHE A C 1
ATOM 4472 O O . PHE A 1 588 ? 3.700 -2.192 -11.576 1.00 97.38 588 PHE A O 1
ATOM 4479 N N . ILE A 1 589 ? 3.923 -4.265 -12.433 1.00 97.69 589 ILE A N 1
ATOM 4480 C CA . ILE A 1 589 ? 4.996 -3.943 -13.377 1.00 97.69 589 ILE A CA 1
ATOM 4481 C C . ILE A 1 589 ? 4.591 -4.312 -14.800 1.00 97.69 589 ILE A C 1
ATOM 4483 O O . ILE A 1 589 ? 4.343 -5.471 -15.120 1.00 97.69 589 ILE A O 1
ATOM 4487 N N . PHE A 1 590 ? 4.609 -3.330 -15.692 1.00 97.88 590 PHE A N 1
ATOM 4488 C CA . PHE A 1 590 ? 4.718 -3.607 -17.116 1.00 97.88 590 PHE A CA 1
ATOM 4489 C C . PHE A 1 590 ? 6.195 -3.667 -17.489 1.00 97.88 590 PHE A C 1
ATOM 4491 O O . PHE A 1 590 ? 6.954 -2.743 -17.186 1.00 97.88 590 PHE A O 1
ATOM 4498 N N . THR A 1 591 ? 6.608 -4.728 -18.172 1.00 97.62 591 THR A N 1
ATOM 4499 C CA . THR A 1 591 ? 7.957 -4.812 -18.726 1.00 97.62 591 THR A CA 1
ATOM 4500 C C . THR A 1 591 ? 7.917 -5.283 -20.165 1.00 97.62 591 THR A C 1
ATOM 4502 O O . THR A 1 591 ? 7.156 -6.180 -20.509 1.00 97.62 591 THR A O 1
ATOM 4505 N N . ARG A 1 592 ? 8.735 -4.669 -21.020 1.00 96.88 592 ARG A N 1
ATOM 4506 C CA . ARG A 1 592 ? 8.892 -5.083 -22.415 1.00 96.88 592 ARG A CA 1
ATOM 4507 C C . ARG A 1 592 ? 10.361 -5.173 -22.755 1.00 96.88 592 ARG A C 1
ATOM 4509 O O . ARG A 1 592 ? 11.085 -4.204 -22.524 1.00 96.88 592 ARG A O 1
ATOM 4516 N N . HIS A 1 593 ? 10.794 -6.275 -23.356 1.00 97.50 593 HIS A N 1
ATOM 4517 C CA . HIS A 1 593 ? 12.192 -6.458 -23.737 1.00 97.50 593 HIS A CA 1
ATOM 4518 C C . HIS A 1 593 ? 12.364 -7.019 -25.149 1.00 97.50 593 HIS A C 1
ATOM 4520 O O . HIS A 1 593 ? 11.554 -7.809 -25.608 1.00 97.50 593 HIS A O 1
ATOM 4526 N N . ALA A 1 594 ? 13.413 -6.598 -25.847 1.00 96.62 594 ALA A N 1
ATOM 4527 C CA . ALA A 1 594 ? 13.679 -7.006 -27.226 1.00 96.62 594 ALA A CA 1
ATOM 4528 C C . ALA A 1 594 ? 14.757 -8.097 -27.275 1.00 96.62 594 ALA A C 1
ATOM 4530 O O . ALA A 1 594 ? 15.803 -7.967 -26.629 1.00 96.62 594 ALA A O 1
ATOM 4531 N N . LYS A 1 595 ? 14.525 -9.157 -28.056 1.00 96.56 595 LYS A N 1
ATOM 4532 C CA . LYS A 1 595 ? 15.487 -10.247 -28.253 1.00 96.56 595 LYS A CA 1
ATOM 4533 C C . LYS A 1 595 ? 16.696 -9.811 -29.082 1.00 96.56 595 LYS A C 1
ATOM 4535 O O . LYS A 1 595 ? 17.824 -10.149 -28.715 1.00 96.56 595 LYS A O 1
ATOM 4540 N N . ASP A 1 596 ? 16.478 -8.960 -30.083 1.00 95.81 596 ASP A N 1
ATOM 4541 C CA . ASP A 1 596 ? 17.528 -8.434 -30.964 1.00 95.81 596 ASP A CA 1
ATOM 4542 C C . ASP A 1 596 ? 18.096 -7.092 -30.512 1.00 95.81 596 ASP A C 1
ATOM 4544 O O . ASP A 1 596 ? 18.741 -6.382 -31.279 1.00 95.81 596 ASP A O 1
ATOM 4548 N N . ASP A 1 597 ? 17.901 -6.720 -29.246 1.00 96.38 597 ASP A N 1
ATOM 4549 C CA . ASP A 1 597 ? 18.560 -5.557 -28.664 1.00 96.38 597 ASP A CA 1
ATOM 4550 C C . ASP A 1 597 ? 20.059 -5.851 -28.432 1.00 96.38 597 ASP A C 1
ATOM 4552 O O . ASP A 1 597 ? 20.403 -6.657 -27.569 1.00 96.38 597 ASP A O 1
ATOM 4556 N N . PRO A 1 598 ? 21.004 -5.196 -29.135 1.00 93.88 598 PRO A N 1
ATOM 4557 C CA . PRO A 1 598 ? 22.428 -5.414 -28.894 1.00 93.88 598 PRO A CA 1
ATOM 4558 C C . PRO A 1 598 ? 22.981 -4.498 -27.786 1.00 93.88 598 PRO A C 1
ATOM 4560 O O . PRO A 1 598 ? 24.175 -4.533 -27.484 1.00 93.88 598 PRO A O 1
ATOM 4563 N N . ILE A 1 599 ? 22.157 -3.606 -27.226 1.00 94.44 599 ILE A N 1
ATOM 4564 C CA . ILE A 1 599 ? 22.548 -2.575 -26.262 1.00 94.44 599 ILE A CA 1
ATOM 4565 C C . ILE A 1 599 ? 22.232 -3.012 -24.837 1.00 94.44 599 ILE A C 1
ATOM 4567 O O . ILE A 1 599 ? 23.144 -3.082 -24.007 1.00 94.44 599 ILE A O 1
ATOM 4571 N N . ILE A 1 600 ? 20.963 -3.305 -24.572 1.00 96.19 600 ILE A N 1
ATOM 4572 C CA . ILE A 1 600 ? 20.493 -3.953 -23.347 1.00 96.19 600 ILE A CA 1
ATOM 4573 C C . ILE A 1 600 ? 19.919 -5.286 -23.794 1.00 96.19 600 ILE A C 1
ATOM 4575 O O . ILE A 1 600 ? 18.723 -5.435 -24.008 1.00 96.19 600 ILE A O 1
ATOM 4579 N N . ASN A 1 601 ? 20.809 -6.247 -24.011 1.00 95.00 601 ASN A N 1
ATOM 4580 C CA . ASN A 1 601 ? 20.420 -7.512 -24.614 1.00 95.00 601 ASN A CA 1
ATOM 4581 C C . ASN A 1 601 ? 19.423 -8.303 -23.768 1.00 95.00 601 ASN A C 1
ATOM 4583 O O . ASN A 1 601 ? 19.239 -8.049 -22.571 1.00 95.00 601 ASN A O 1
ATOM 4587 N N . PHE A 1 602 ? 18.799 -9.299 -24.399 1.00 96.38 602 PHE A N 1
ATOM 4588 C CA . PHE A 1 602 ? 17.706 -10.059 -23.799 1.00 96.38 602 PHE A CA 1
ATOM 4589 C C . PHE A 1 602 ? 18.058 -10.742 -22.473 1.00 96.38 602 PHE A C 1
ATOM 4591 O O . PHE A 1 602 ? 17.194 -10.997 -21.637 1.00 96.38 602 PHE A O 1
ATOM 4598 N N . GLY A 1 603 ? 19.353 -10.936 -22.214 1.00 95.00 603 GLY A N 1
ATOM 4599 C CA . GLY A 1 603 ? 19.855 -11.395 -20.930 1.00 95.00 603 GLY A CA 1
ATOM 4600 C C . GLY A 1 603 ? 19.388 -10.580 -19.723 1.00 95.00 603 GLY A C 1
ATOM 4601 O O . GLY A 1 603 ? 19.334 -11.135 -18.633 1.00 95.00 603 GLY A O 1
ATOM 4602 N N . ALA A 1 604 ? 19.010 -9.308 -19.878 1.00 95.81 604 ALA A N 1
ATOM 4603 C CA . ALA A 1 604 ? 18.412 -8.538 -18.786 1.00 95.81 604 ALA A CA 1
ATOM 4604 C C . ALA A 1 604 ? 17.078 -9.131 -18.278 1.00 95.81 604 ALA A C 1
ATOM 4606 O O . ALA A 1 604 ? 16.746 -8.956 -17.109 1.00 95.81 604 ALA A O 1
ATOM 4607 N N . ALA A 1 605 ? 16.346 -9.862 -19.125 1.00 95.94 605 ALA A N 1
ATOM 4608 C CA . ALA A 1 605 ? 15.092 -10.524 -18.772 1.00 95.94 605 ALA A CA 1
ATOM 4609 C C . ALA A 1 605 ? 15.292 -11.984 -18.319 1.00 95.94 605 ALA A C 1
ATOM 4611 O O . ALA A 1 605 ? 14.637 -12.433 -17.377 1.00 95.94 605 ALA A O 1
ATOM 4612 N N . VAL A 1 606 ? 16.211 -12.716 -18.964 1.00 95.69 606 VAL A N 1
ATOM 4613 C CA . VAL A 1 606 ? 16.315 -14.185 -18.822 1.00 95.69 606 VAL A CA 1
ATOM 4614 C C . VAL A 1 606 ? 17.614 -14.702 -18.204 1.00 95.69 606 VAL A C 1
ATOM 4616 O O . VAL A 1 606 ? 17.682 -15.874 -17.844 1.00 95.69 606 VAL A O 1
ATOM 4619 N N . ARG A 1 607 ? 18.655 -13.875 -18.018 1.00 94.50 607 ARG A N 1
ATOM 4620 C CA . ARG A 1 607 ? 19.871 -14.346 -17.335 1.00 94.50 607 ARG A CA 1
ATOM 4621 C C . ARG A 1 607 ? 19.745 -14.228 -15.816 1.00 94.50 607 ARG A C 1
ATOM 4623 O O . ARG A 1 607 ? 19.359 -13.166 -15.324 1.00 94.50 607 ARG A O 1
ATOM 4630 N N . PRO A 1 608 ? 20.148 -15.267 -15.061 1.00 95.62 608 PRO A N 1
ATOM 4631 C CA . PRO A 1 608 ? 20.085 -15.231 -13.611 1.00 95.62 608 PRO A CA 1
ATOM 4632 C C . PRO A 1 608 ? 20.878 -14.080 -12.992 1.00 95.62 608 PRO A C 1
ATOM 4634 O O . PRO A 1 608 ? 22.005 -13.777 -13.397 1.00 95.62 608 PRO A O 1
ATOM 4637 N N . SER A 1 609 ? 20.309 -13.482 -11.951 1.00 95.31 609 SER A N 1
ATOM 4638 C CA . SER A 1 609 ? 21.025 -12.610 -11.032 1.00 95.31 609 SER A CA 1
ATOM 4639 C C . SER A 1 609 ? 22.216 -13.363 -10.418 1.00 95.31 609 SER A C 1
ATOM 4641 O O . SER A 1 609 ? 22.078 -14.510 -9.975 1.00 95.31 609 SER A O 1
ATOM 4643 N N . PRO A 1 610 ? 23.399 -12.732 -10.308 1.00 92.88 610 PRO A N 1
ATOM 4644 C CA . PRO A 1 610 ? 24.538 -13.339 -9.637 1.00 92.88 610 PRO A CA 1
ATOM 4645 C C . PRO A 1 610 ? 24.313 -13.499 -8.127 1.00 92.88 610 PRO A C 1
ATOM 4647 O O . PRO A 1 610 ? 25.027 -14.293 -7.512 1.00 92.88 610 PRO A O 1
ATOM 4650 N N . LEU A 1 611 ? 23.352 -12.783 -7.535 1.00 91.88 611 LEU A N 1
ATOM 4651 C CA . LEU A 1 611 ? 23.036 -12.825 -6.108 1.00 91.88 611 LEU A CA 1
ATOM 4652 C C . LEU A 1 611 ? 21.852 -13.752 -5.823 1.00 91.88 611 LEU A C 1
ATOM 4654 O O . LEU A 1 611 ? 22.009 -14.712 -5.076 1.00 91.88 611 LEU A O 1
ATOM 4658 N N . ALA A 1 612 ? 20.707 -13.502 -6.459 1.00 93.50 612 ALA A N 1
ATOM 4659 C CA . ALA A 1 612 ? 19.473 -14.255 -6.244 1.00 93.50 612 ALA A CA 1
ATOM 4660 C C . ALA A 1 612 ? 19.443 -15.603 -6.986 1.00 93.50 612 ALA A C 1
ATOM 4662 O O . ALA A 1 612 ? 18.624 -16.458 -6.666 1.00 93.50 612 ALA A O 1
ATOM 4663 N N . LYS A 1 613 ? 20.355 -15.817 -7.949 1.00 94.94 613 LYS A N 1
ATOM 4664 C CA . LYS A 1 613 ? 20.456 -17.041 -8.772 1.00 94.94 613 LYS A CA 1
ATOM 4665 C C . LYS A 1 613 ? 19.195 -17.353 -9.582 1.00 94.94 613 LYS A C 1
ATOM 4667 O O . LYS A 1 613 ? 18.989 -18.491 -9.987 1.00 94.94 613 LYS A O 1
ATOM 4672 N N . GLU A 1 614 ? 18.406 -16.327 -9.870 1.00 95.44 614 GLU A N 1
ATOM 4673 C CA . GLU A 1 614 ? 17.152 -16.405 -10.613 1.00 95.44 614 GLU A CA 1
ATOM 4674 C C . GLU A 1 614 ? 17.077 -15.261 -11.626 1.00 95.44 614 GLU A C 1
ATOM 4676 O O . GLU A 1 614 ? 17.676 -14.204 -11.416 1.00 95.44 614 GLU A O 1
ATOM 4681 N N . ALA A 1 615 ? 16.423 -15.494 -12.762 1.00 96.56 615 ALA A N 1
ATOM 4682 C CA . ALA A 1 615 ? 16.242 -14.485 -13.800 1.00 96.56 615 ALA A CA 1
ATOM 4683 C C . ALA A 1 615 ? 15.022 -13.601 -13.511 1.00 96.56 615 ALA A C 1
ATOM 4685 O O . ALA A 1 615 ? 14.173 -13.948 -12.697 1.00 96.56 615 ALA A O 1
ATOM 4686 N N . TRP A 1 616 ? 14.927 -12.461 -14.193 1.00 97.12 616 TRP A N 1
ATOM 4687 C CA . TRP A 1 616 ? 13.884 -11.470 -13.936 1.00 97.12 616 TRP A CA 1
ATOM 4688 C C . TRP A 1 616 ? 12.465 -11.993 -14.190 1.00 97.12 616 TRP A C 1
ATOM 4690 O O . TRP A 1 616 ? 11.633 -11.895 -13.293 1.00 97.12 616 TRP A O 1
ATOM 4700 N N . LEU A 1 617 ? 12.192 -12.585 -15.360 1.00 97.25 617 LEU A N 1
ATOM 4701 C CA . LEU A 1 617 ? 10.843 -13.086 -15.669 1.00 97.25 617 LEU A CA 1
ATOM 4702 C C . LEU A 1 617 ? 10.403 -14.225 -14.724 1.00 97.25 617 LEU A C 1
ATOM 4704 O O . LEU A 1 617 ? 9.346 -14.091 -14.113 1.00 97.25 617 LEU A O 1
ATOM 4708 N N . PRO A 1 618 ? 11.216 -15.277 -14.478 1.00 96.81 618 PRO A N 1
ATOM 4709 C CA . PRO A 1 618 ? 10.879 -16.290 -13.474 1.00 96.81 618 PRO A CA 1
ATOM 4710 C C . PRO A 1 618 ? 10.685 -15.730 -12.059 1.00 96.81 618 PRO A C 1
ATOM 4712 O O . PRO A 1 618 ? 9.839 -16.220 -11.317 1.00 96.81 618 PRO A O 1
ATOM 4715 N N . ALA A 1 619 ? 11.424 -14.683 -11.680 1.00 97.56 619 ALA A N 1
ATOM 4716 C CA . ALA A 1 619 ? 11.264 -14.067 -10.369 1.00 97.56 619 ALA A CA 1
ATOM 4717 C C . ALA A 1 619 ? 9.911 -13.353 -10.215 1.00 97.56 619 ALA A C 1
ATOM 4719 O O . ALA A 1 619 ? 9.318 -13.433 -9.140 1.00 97.56 619 ALA A O 1
ATOM 4720 N N . LEU A 1 620 ? 9.398 -12.689 -11.261 1.00 97.81 620 LEU A N 1
ATOM 4721 C CA . LEU A 1 620 ? 8.054 -12.092 -11.231 1.00 97.81 620 LEU A CA 1
ATOM 4722 C C . LEU A 1 620 ? 6.984 -13.155 -10.957 1.00 97.81 620 LEU A C 1
ATOM 4724 O O . LEU A 1 620 ? 6.124 -12.952 -10.099 1.00 97.81 620 LEU A O 1
ATOM 4728 N N . GLU A 1 621 ? 7.108 -14.305 -11.619 1.00 97.38 621 GLU A N 1
ATOM 4729 C CA . GLU A 1 621 ? 6.243 -15.472 -11.449 1.00 97.38 621 GLU A CA 1
ATOM 4730 C C . GLU A 1 621 ? 6.342 -16.063 -10.037 1.00 97.38 621 GLU A C 1
ATOM 4732 O O . GLU A 1 621 ? 5.361 -16.142 -9.295 1.00 97.38 621 GLU A O 1
ATOM 4737 N N . ARG A 1 622 ? 7.558 -16.411 -9.602 1.00 96.38 622 ARG A N 1
ATOM 4738 C CA . ARG A 1 622 ? 7.816 -17.042 -8.301 1.00 96.38 622 ARG A CA 1
ATOM 4739 C C . ARG A 1 622 ? 7.383 -16.167 -7.130 1.00 96.38 622 ARG A C 1
ATOM 4741 O O . ARG A 1 622 ? 6.830 -16.669 -6.148 1.00 96.38 622 ARG A O 1
ATOM 4748 N N . HIS A 1 623 ? 7.665 -14.869 -7.213 1.00 96.56 623 HIS A N 1
ATOM 4749 C CA . HIS A 1 623 ? 7.295 -13.907 -6.182 1.00 96.56 623 HIS A CA 1
ATOM 4750 C C . HIS A 1 623 ? 5.866 -13.391 -6.341 1.00 96.56 623 HIS A C 1
ATOM 4752 O O . HIS A 1 623 ? 5.431 -12.621 -5.484 1.00 96.56 623 HIS A O 1
ATOM 4758 N N . ARG A 1 624 ? 5.128 -13.852 -7.364 1.00 96.94 624 ARG A N 1
ATOM 4759 C CA . ARG A 1 624 ? 3.720 -13.534 -7.644 1.00 96.94 624 ARG A CA 1
ATOM 4760 C C . ARG A 1 624 ? 3.491 -12.027 -7.680 1.00 96.94 624 ARG A C 1
ATOM 4762 O O . ARG A 1 624 ? 2.641 -11.497 -6.962 1.00 96.94 624 ARG A O 1
ATOM 4769 N N . VAL A 1 625 ? 4.352 -11.324 -8.404 1.00 97.31 625 VAL A N 1
ATOM 4770 C CA . VAL A 1 625 ? 4.282 -9.871 -8.599 1.00 97.31 625 VAL A CA 1
ATOM 4771 C C . VAL A 1 625 ? 3.231 -9.598 -9.668 1.00 97.31 625 VAL A C 1
ATOM 4773 O O . VAL A 1 625 ? 3.142 -10.351 -10.635 1.00 97.31 625 VAL A O 1
ATOM 4776 N N . GLY A 1 626 ? 2.424 -8.545 -9.531 1.00 97.44 626 GLY A N 1
ATOM 4777 C CA . GLY A 1 626 ? 1.499 -8.184 -10.609 1.00 97.44 626 GLY A CA 1
ATOM 4778 C C . GLY A 1 626 ? 2.287 -7.763 -11.833 1.00 97.44 626 GLY A C 1
ATOM 4779 O O . GLY A 1 626 ? 3.117 -6.862 -11.730 1.00 97.44 626 GLY A O 1
ATOM 4780 N N . HIS A 1 627 ? 2.074 -8.407 -12.978 1.00 97.94 627 HIS A N 1
ATOM 4781 C CA . HIS A 1 627 ? 2.848 -8.052 -14.154 1.00 97.94 627 HIS A CA 1
ATOM 4782 C C . HIS A 1 627 ? 2.153 -8.331 -15.484 1.00 97.94 627 HIS A C 1
ATOM 4784 O O . HIS A 1 627 ? 1.285 -9.192 -15.603 1.00 97.94 627 HIS A O 1
ATOM 4790 N N . LEU A 1 628 ? 2.597 -7.579 -16.489 1.00 97.31 628 LEU A N 1
ATOM 4791 C CA . LEU A 1 628 ? 2.422 -7.859 -17.909 1.00 97.31 628 LEU A CA 1
ATOM 4792 C C . LEU A 1 628 ? 3.822 -7.788 -18.524 1.00 97.31 628 LEU A C 1
ATOM 4794 O O . LEU A 1 628 ? 4.408 -6.703 -18.590 1.00 97.31 628 LEU A O 1
ATOM 4798 N N . ALA A 1 629 ? 4.378 -8.935 -18.908 1.00 98.06 629 ALA A N 1
ATOM 4799 C CA . ALA A 1 629 ? 5.739 -9.017 -19.427 1.00 98.06 629 ALA A CA 1
ATOM 4800 C C . ALA A 1 629 ? 5.727 -9.387 -20.905 1.00 98.06 629 ALA A C 1
ATOM 4802 O O . ALA A 1 629 ? 5.197 -10.425 -21.270 1.00 98.06 629 ALA A O 1
ATOM 4803 N N . VAL A 1 630 ? 6.316 -8.542 -21.743 1.00 98.06 630 VAL A N 1
ATOM 4804 C CA . VAL A 1 630 ? 6.318 -8.665 -23.202 1.00 98.06 630 VAL A CA 1
ATOM 4805 C C . VAL A 1 630 ? 7.741 -8.885 -23.695 1.00 98.06 630 VAL A C 1
ATOM 4807 O O . VAL A 1 630 ? 8.673 -8.206 -23.257 1.00 98.06 630 VAL A O 1
ATOM 4810 N N . TRP A 1 631 ? 7.914 -9.770 -24.668 1.00 98.06 631 TRP A N 1
ATOM 4811 C CA . TRP A 1 631 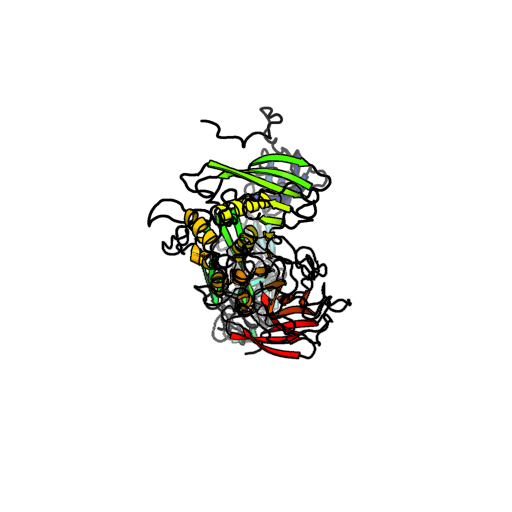? 9.125 -9.799 -25.477 1.00 98.06 631 TRP A CA 1
ATOM 4812 C C . TRP A 1 631 ? 8.831 -10.060 -26.944 1.00 98.06 631 TRP A C 1
ATOM 4814 O O . TRP A 1 631 ? 7.794 -10.616 -27.299 1.00 98.06 631 TRP A O 1
ATOM 4824 N N . ASP A 1 632 ? 9.756 -9.632 -27.795 1.00 97.06 632 ASP A N 1
ATOM 4825 C CA . ASP A 1 632 ? 9.652 -9.748 -29.246 1.00 97.06 632 ASP A CA 1
ATOM 4826 C C . ASP A 1 632 ? 11.037 -9.692 -29.918 1.00 97.06 632 ASP A C 1
ATOM 4828 O O . ASP A 1 632 ? 12.053 -9.517 -29.242 1.00 97.06 632 ASP A O 1
ATOM 4832 N N . GLU A 1 633 ? 11.087 -9.830 -31.244 1.00 95.25 633 GLU A N 1
ATOM 4833 C CA . GLU A 1 633 ? 12.315 -9.745 -32.062 1.00 95.25 633 GLU A CA 1
ATOM 4834 C C . GLU A 1 633 ? 12.645 -8.303 -32.501 1.00 95.25 633 GLU A C 1
ATOM 4836 O O . GLU A 1 633 ? 13.336 -8.055 -33.487 1.00 95.25 633 GLU A O 1
ATOM 4841 N N . GLY A 1 634 ? 12.129 -7.301 -31.788 1.00 95.94 634 GLY A N 1
ATOM 4842 C CA . GLY A 1 634 ? 12.579 -5.926 -31.962 1.00 95.94 634 GLY A CA 1
ATOM 4843 C C . GLY A 1 634 ? 14.021 -5.731 -31.487 1.00 95.94 634 GLY A C 1
ATOM 4844 O O . GLY A 1 634 ? 14.659 -6.628 -30.941 1.00 95.94 634 GLY A O 1
ATOM 4845 N N . ALA A 1 635 ? 14.517 -4.504 -31.630 1.00 95.12 635 ALA A N 1
ATOM 4846 C CA . ALA A 1 635 ? 15.831 -4.082 -31.146 1.00 95.12 635 ALA A CA 1
ATOM 4847 C C . ALA A 1 635 ? 15.710 -2.904 -30.159 1.00 95.12 635 ALA A C 1
ATOM 4849 O O . ALA A 1 635 ? 14.622 -2.587 -29.675 1.00 95.12 635 ALA A O 1
ATOM 4850 N N . HIS A 1 636 ? 16.823 -2.218 -29.859 1.00 95.06 636 HIS A N 1
ATOM 4851 C CA . HIS A 1 636 ? 16.830 -1.088 -28.911 1.00 95.06 636 HIS A CA 1
ATOM 4852 C C . HIS A 1 636 ? 15.986 0.123 -29.360 1.00 95.06 636 HIS A C 1
ATOM 4854 O O . HIS A 1 636 ? 15.699 1.015 -28.567 1.00 95.06 636 HIS A O 1
ATOM 4860 N N . GLY A 1 637 ? 15.633 0.189 -30.646 1.00 91.62 637 GLY A N 1
ATOM 4861 C CA . GLY A 1 637 ? 14.851 1.274 -31.241 1.00 91.62 637 GLY A CA 1
ATOM 4862 C C . GLY A 1 637 ? 13.890 0.771 -32.319 1.00 91.62 637 GLY A C 1
ATOM 4863 O O . GLY A 1 637 ? 12.698 1.050 -32.220 1.00 91.62 637 GLY A O 1
ATOM 4864 N N . PRO A 1 638 ? 14.370 0.018 -33.331 1.00 95.38 638 PRO A N 1
ATOM 4865 C CA . PRO A 1 638 ? 13.493 -0.631 -34.300 1.00 95.38 638 PRO A CA 1
ATOM 4866 C C . PRO A 1 638 ? 12.502 -1.599 -33.628 1.00 95.38 638 PRO A C 1
ATOM 4868 O O . PRO A 1 638 ? 12.921 -2.369 -32.759 1.00 95.38 638 PRO A O 1
ATOM 4871 N N . PRO A 1 639 ? 11.215 -1.581 -34.018 1.00 96.12 639 PRO A N 1
ATOM 4872 C CA . PRO A 1 639 ? 10.238 -2.551 -33.539 1.00 96.12 639 PRO A CA 1
ATOM 4873 C C . PRO A 1 639 ? 10.473 -3.930 -34.168 1.00 96.12 639 PRO A C 1
ATOM 4875 O O . PRO A 1 639 ? 11.292 -4.081 -35.075 1.00 96.12 639 PRO A O 1
ATOM 4878 N N . ASP A 1 640 ? 9.708 -4.916 -33.709 1.00 96.62 640 ASP A N 1
ATOM 4879 C CA . ASP A 1 640 ? 9.634 -6.245 -34.316 1.00 96.62 640 ASP A CA 1
ATOM 4880 C C . ASP A 1 640 ? 9.321 -6.146 -35.834 1.00 96.62 640 ASP A C 1
ATOM 4882 O O . ASP A 1 640 ? 8.362 -5.456 -36.213 1.00 96.62 640 ASP A O 1
ATOM 4886 N N . PRO A 1 641 ? 10.105 -6.787 -36.726 1.00 96.00 641 PRO A N 1
ATOM 4887 C CA . PRO A 1 641 ? 9.948 -6.667 -38.176 1.00 96.00 641 PRO A CA 1
ATOM 4888 C C . PRO A 1 641 ? 8.695 -7.354 -38.746 1.00 96.00 641 PRO A C 1
ATOM 4890 O O . PRO A 1 641 ? 8.322 -7.065 -39.886 1.00 96.00 641 PRO A O 1
ATOM 4893 N N . VAL A 1 642 ? 8.024 -8.236 -37.998 1.00 96.88 642 VAL A N 1
ATOM 4894 C CA . VAL A 1 642 ? 6.791 -8.925 -38.425 1.00 96.88 642 VAL A CA 1
ATOM 4895 C C . VAL A 1 642 ? 5.563 -8.371 -37.700 1.00 96.88 642 VAL A C 1
ATOM 4897 O O . VAL A 1 642 ? 4.526 -8.063 -38.305 1.00 96.88 642 VAL A O 1
ATOM 4900 N N . LEU A 1 643 ? 5.658 -8.248 -36.383 1.00 96.56 643 LEU A N 1
ATOM 4901 C CA . LEU A 1 643 ? 4.580 -7.836 -35.502 1.00 96.56 643 LEU A CA 1
ATOM 4902 C C . LEU A 1 643 ? 4.428 -6.312 -35.450 1.00 96.56 643 LEU A C 1
ATOM 4904 O O . LEU A 1 643 ? 3.295 -5.830 -35.362 1.00 96.56 643 LEU A O 1
ATOM 4908 N N . GLY A 1 644 ? 5.509 -5.557 -35.644 1.00 96.31 644 GLY A N 1
ATOM 4909 C CA . GLY A 1 644 ? 5.516 -4.102 -35.518 1.00 96.31 644 GLY A CA 1
ATOM 4910 C C . GLY A 1 644 ? 5.482 -3.630 -34.057 1.00 96.31 644 GLY A C 1
ATOM 4911 O O . GLY A 1 644 ? 5.548 -4.446 -33.135 1.00 96.31 644 GLY A O 1
ATOM 4912 N N . PRO A 1 645 ? 5.407 -2.307 -33.824 1.00 94.81 645 PRO A N 1
ATOM 4913 C CA . PRO A 1 645 ? 5.296 -1.759 -32.475 1.00 94.81 645 PRO A CA 1
ATOM 4914 C C . PRO A 1 645 ? 3.940 -2.115 -31.856 1.00 94.81 645 PRO A C 1
ATOM 4916 O O . PRO A 1 645 ? 2.958 -2.292 -32.579 1.00 94.81 645 PRO A O 1
ATOM 4919 N N . ASP A 1 646 ? 3.905 -2.204 -30.526 1.00 93.69 646 ASP A N 1
ATOM 4920 C CA . ASP A 1 646 ? 2.683 -2.338 -29.719 1.00 93.69 646 ASP A CA 1
ATOM 4921 C C . ASP A 1 646 ? 1.765 -3.499 -30.144 1.00 93.69 646 ASP A C 1
ATOM 4923 O O . ASP A 1 646 ? 0.560 -3.489 -29.911 1.00 93.69 646 ASP A O 1
ATOM 4927 N N . TRP A 1 647 ? 2.319 -4.540 -30.775 1.00 95.06 647 TRP A N 1
ATOM 4928 C CA . TRP A 1 647 ? 1.545 -5.646 -31.345 1.00 95.06 647 TRP A CA 1
ATOM 4929 C C . TRP A 1 647 ? 0.737 -6.426 -30.306 1.00 95.06 647 TRP A C 1
ATOM 4931 O O . TRP A 1 647 ? -0.244 -7.084 -30.658 1.00 95.06 647 TRP A O 1
ATOM 4941 N N . TRP A 1 648 ? 1.174 -6.389 -29.047 1.00 92.62 648 TRP A N 1
ATOM 4942 C CA . TRP A 1 648 ? 0.512 -7.035 -27.923 1.00 92.62 648 TRP A CA 1
ATOM 4943 C C . TRP A 1 648 ? -0.694 -6.239 -27.425 1.00 92.62 648 TRP A C 1
ATOM 4945 O O . TRP A 1 648 ? -1.581 -6.833 -26.816 1.00 92.62 648 TRP A O 1
ATOM 4955 N N . ASP A 1 649 ? -0.722 -4.927 -27.676 1.00 88.88 649 ASP A N 1
ATOM 4956 C CA . ASP A 1 649 ? -1.670 -3.998 -27.078 1.00 88.88 649 ASP A CA 1
ATOM 4957 C C . ASP A 1 649 ? -3.041 -4.079 -27.767 1.00 88.88 649 ASP A C 1
ATOM 4959 O O . ASP A 1 649 ? -3.191 -3.825 -28.964 1.00 88.88 649 ASP A O 1
ATOM 4963 N N . GLY A 1 650 ? -4.058 -4.464 -26.995 1.00 83.88 650 GLY A N 1
ATOM 4964 C CA . GLY A 1 650 ? -5.466 -4.439 -27.393 1.00 83.88 650 GLY A CA 1
ATOM 4965 C C . GLY A 1 650 ? -6.193 -3.140 -27.029 1.00 83.88 650 GLY A C 1
ATOM 4966 O O . GLY A 1 650 ? -7.411 -3.074 -27.184 1.00 83.88 650 GLY A O 1
ATOM 4967 N N . GLY A 1 651 ? -5.474 -2.121 -26.544 1.00 86.38 651 GLY A N 1
ATOM 4968 C CA . GLY A 1 651 ? -6.031 -0.884 -25.995 1.00 86.38 651 GLY A CA 1
ATOM 4969 C C . GLY A 1 651 ? -6.241 -0.933 -24.479 1.00 86.38 651 GLY A C 1
ATOM 4970 O O . GLY A 1 651 ? -7.096 -0.218 -23.958 1.00 86.38 651 GLY A O 1
ATOM 4971 N N . TRP A 1 652 ? -5.503 -1.790 -23.765 1.00 90.62 652 TRP A N 1
ATOM 4972 C CA . TRP A 1 652 ? -5.613 -1.896 -22.310 1.00 90.62 652 TRP A CA 1
ATOM 4973 C C . TRP A 1 652 ? -4.750 -0.820 -21.646 1.00 90.62 652 TRP A C 1
ATOM 4975 O O . TRP A 1 652 ? -3.526 -0.952 -21.588 1.00 90.62 652 TRP A O 1
ATOM 4985 N N . ASP A 1 653 ? -5.376 0.229 -21.115 1.00 89.06 653 ASP A N 1
ATOM 4986 C CA . ASP A 1 653 ? -4.693 1.289 -20.368 1.00 89.06 653 ASP A CA 1
ATOM 4987 C C . ASP A 1 653 ? -4.837 1.075 -18.854 1.00 89.06 653 ASP A C 1
ATOM 4989 O O . ASP A 1 653 ? -5.852 1.412 -18.258 1.00 89.06 653 ASP A O 1
ATOM 4993 N N . ARG A 1 654 ? -3.798 0.552 -18.199 1.00 88.62 654 ARG A N 1
ATOM 4994 C CA . ARG A 1 654 ? -3.794 0.269 -16.746 1.00 88.62 654 ARG A CA 1
ATOM 4995 C C . ARG A 1 654 ? -3.900 1.518 -15.855 1.00 88.62 654 ARG A C 1
ATOM 4997 O O . ARG A 1 654 ? -4.072 1.381 -14.643 1.00 88.62 654 ARG A O 1
ATOM 5004 N N . MET A 1 655 ? -3.746 2.714 -16.421 1.00 88.00 655 MET A N 1
ATOM 5005 C CA . MET A 1 655 ? -3.792 3.982 -15.688 1.00 88.00 655 MET A CA 1
ATOM 5006 C C . MET A 1 655 ? -5.184 4.623 -15.728 1.00 88.00 655 MET A C 1
ATOM 5008 O O . MET A 1 655 ? -5.581 5.264 -14.759 1.00 88.00 655 MET A O 1
ATOM 5012 N N . GLU A 1 656 ? -5.924 4.438 -16.824 1.00 86.12 656 GLU A N 1
ATOM 5013 C CA . GLU A 1 656 ? -7.196 5.138 -17.076 1.00 86.12 656 GLU A CA 1
ATOM 5014 C C . GLU A 1 656 ? -8.387 4.194 -17.339 1.00 86.12 656 GLU A C 1
ATOM 5016 O O . GLU A 1 656 ? -9.537 4.638 -17.358 1.00 86.12 656 GLU A O 1
ATOM 5021 N N . ASP A 1 657 ? -8.161 2.889 -17.533 1.00 88.31 657 ASP A N 1
ATOM 5022 C CA . ASP A 1 657 ? -9.238 1.906 -17.688 1.00 88.31 657 ASP A CA 1
ATOM 5023 C C . ASP A 1 657 ? -9.980 1.727 -16.364 1.00 88.31 657 ASP A C 1
ATOM 5025 O O . ASP A 1 657 ? -9.488 1.072 -15.444 1.00 88.31 657 ASP A O 1
ATOM 5029 N N . ALA A 1 658 ? -11.193 2.271 -16.283 1.00 84.25 658 ALA A N 1
ATOM 5030 C CA . ALA A 1 658 ? -12.033 2.215 -15.094 1.00 84.25 658 ALA A CA 1
ATOM 5031 C C . ALA A 1 658 ? -12.325 0.785 -14.595 1.00 84.25 658 ALA A C 1
ATOM 5033 O O . ALA A 1 658 ? -12.676 0.640 -13.427 1.00 84.25 658 ALA A O 1
ATOM 5034 N N . GLU A 1 659 ? -12.215 -0.259 -15.432 1.00 89.81 659 GLU A N 1
ATOM 5035 C CA . GLU A 1 659 ? -12.387 -1.651 -14.985 1.00 89.81 659 GLU A CA 1
ATOM 5036 C C . GLU A 1 659 ? -11.145 -2.191 -14.268 1.00 89.81 659 GLU A C 1
ATOM 5038 O O . GLU A 1 659 ? -11.268 -3.062 -13.418 1.00 89.81 659 GLU A O 1
ATOM 5043 N N . THR A 1 660 ? -9.944 -1.715 -14.600 1.00 89.31 660 THR A N 1
ATOM 5044 C CA . THR A 1 660 ? -8.674 -2.313 -14.143 1.00 89.31 660 THR A CA 1
ATOM 5045 C C . THR A 1 660 ? -7.683 -1.284 -13.593 1.00 89.31 660 THR A C 1
ATOM 5047 O O . THR A 1 660 ? -6.498 -1.586 -13.445 1.00 89.31 660 THR A O 1
ATOM 5050 N N . THR A 1 661 ? -8.159 -0.072 -13.284 1.00 91.19 661 THR A N 1
ATOM 5051 C CA . THR A 1 661 ? -7.316 1.051 -12.852 1.00 91.19 661 THR A CA 1
ATOM 5052 C C . THR A 1 661 ? -6.465 0.643 -11.657 1.00 91.19 661 THR A C 1
ATOM 5054 O O . THR A 1 661 ? -6.964 0.040 -10.705 1.00 91.19 661 THR A O 1
ATOM 5057 N N . LEU A 1 662 ? -5.183 0.998 -11.699 1.00 94.88 662 LEU A N 1
ATOM 5058 C CA . LEU A 1 662 ? -4.261 0.797 -10.589 1.00 94.88 662 LEU A CA 1
ATOM 5059 C C . LEU A 1 662 ? -4.157 2.057 -9.730 1.00 94.88 662 LEU A C 1
ATOM 5061 O O . LEU A 1 662 ? -3.814 3.135 -10.223 1.00 94.88 662 LEU A O 1
ATOM 5065 N N . ALA A 1 663 ? -4.364 1.875 -8.428 1.00 94.88 663 ALA A N 1
ATOM 5066 C CA . ALA A 1 663 ? -4.116 2.862 -7.387 1.00 94.88 663 ALA A CA 1
ATOM 5067 C C . ALA A 1 663 ? -3.375 2.215 -6.203 1.00 94.88 663 ALA A C 1
ATOM 5069 O O . ALA A 1 663 ? -3.358 0.993 -6.034 1.00 94.88 663 ALA A O 1
ATOM 5070 N N . ARG A 1 664 ? -2.708 3.026 -5.385 1.00 93.56 664 ARG A N 1
ATOM 5071 C CA . ARG A 1 664 ? -1.965 2.571 -4.197 1.00 93.56 664 ARG A CA 1
ATOM 5072 C C . ARG A 1 664 ? -2.872 2.108 -3.055 1.00 93.56 664 ARG A C 1
ATOM 5074 O O . ARG A 1 664 ? -2.533 1.149 -2.368 1.00 93.56 664 ARG A O 1
ATOM 5081 N N . ASN A 1 665 ? -4.021 2.754 -2.880 1.00 91.88 665 ASN A N 1
ATOM 5082 C CA . ASN A 1 665 ? -5.015 2.443 -1.852 1.00 91.88 665 ASN A CA 1
ATOM 5083 C C . ASN A 1 665 ? -6.023 1.357 -2.274 1.00 91.88 665 ASN A C 1
ATOM 5085 O O . ASN A 1 665 ? -7.046 1.176 -1.615 1.00 91.88 665 ASN A O 1
ATOM 5089 N N . GLN A 1 666 ? -5.760 0.651 -3.373 1.00 92.31 666 GLN A N 1
ATOM 5090 C CA . GLN A 1 666 ? -6.643 -0.368 -3.923 1.00 92.31 666 GLN A CA 1
ATOM 5091 C C . GLN A 1 666 ? -5.875 -1.671 -4.145 1.00 92.31 666 GLN A C 1
ATOM 5093 O O . GLN A 1 666 ? -4.734 -1.669 -4.617 1.00 92.31 666 GLN A O 1
ATOM 5098 N N . ALA A 1 667 ? -6.516 -2.793 -3.818 1.00 95.56 667 ALA A N 1
ATOM 5099 C CA . ALA A 1 667 ? -5.976 -4.103 -4.134 1.00 95.56 667 ALA A CA 1
ATOM 5100 C C . ALA A 1 667 ? -5.965 -4.350 -5.652 1.00 95.56 667 ALA A C 1
ATOM 5102 O O . ALA A 1 667 ? -6.817 -3.857 -6.391 1.00 95.56 667 ALA A O 1
ATOM 5103 N N . PHE A 1 668 ? -5.025 -5.167 -6.117 1.00 96.69 668 PHE A N 1
ATOM 5104 C CA . PHE A 1 668 ? -4.989 -5.664 -7.494 1.00 96.69 668 PHE A CA 1
ATOM 5105 C C . PHE A 1 668 ? -4.619 -7.145 -7.507 1.00 96.69 668 PHE A C 1
ATOM 5107 O O . PHE A 1 668 ? -4.277 -7.725 -6.474 1.00 96.69 668 PHE A O 1
ATOM 5114 N N . ILE A 1 669 ? -4.688 -7.765 -8.684 1.00 97.81 669 ILE A N 1
ATOM 5115 C CA . ILE A 1 669 ? -4.437 -9.195 -8.843 1.00 97.81 669 ILE A CA 1
ATOM 5116 C C . ILE A 1 669 ? -3.108 -9.433 -9.542 1.00 97.81 669 ILE A C 1
ATOM 5118 O O . ILE A 1 669 ? -2.872 -8.946 -10.647 1.00 97.81 669 ILE A O 1
ATOM 5122 N N . ALA A 1 670 ? -2.246 -10.201 -8.883 1.00 98.38 670 ALA A N 1
ATOM 5123 C CA . ALA A 1 670 ? -1.087 -10.800 -9.506 1.00 98.38 670 ALA A CA 1
ATOM 5124 C C . ALA A 1 670 ? -1.468 -12.178 -10.042 1.00 98.38 670 ALA A C 1
ATOM 5126 O O . ALA A 1 670 ? -1.883 -13.059 -9.284 1.00 98.38 670 ALA A O 1
ATOM 5127 N N . PHE A 1 671 ? -1.339 -12.333 -11.355 1.00 98.69 671 PHE A N 1
ATOM 5128 C CA . PHE A 1 671 ? -1.415 -13.625 -12.013 1.00 98.69 671 PHE A CA 1
ATOM 5129 C C . PHE A 1 671 ? -0.005 -14.181 -12.181 1.00 98.69 671 PHE A C 1
ATOM 5131 O O . PHE A 1 671 ? 0.937 -13.425 -12.428 1.00 98.69 671 PHE A O 1
ATOM 5138 N N . SER A 1 672 ? 0.125 -15.492 -12.018 1.00 98.44 672 SER A N 1
ATOM 5139 C CA . SER A 1 672 ? 1.377 -16.204 -12.250 1.00 98.44 672 SER A CA 1
ATOM 5140 C C . SER A 1 672 ? 1.128 -17.621 -12.767 1.00 98.44 672 SER A C 1
ATOM 5142 O O . SER A 1 672 ? 0.045 -18.171 -12.566 1.00 98.44 672 SER A O 1
ATOM 5144 N N . ASN A 1 673 ? 2.124 -18.238 -13.395 1.00 97.81 673 ASN A N 1
ATOM 5145 C CA . ASN A 1 673 ? 2.104 -19.589 -13.946 1.00 97.81 673 ASN A CA 1
ATOM 5146 C C . ASN A 1 673 ? 0.891 -19.810 -14.858 1.00 97.81 673 ASN A C 1
ATOM 5148 O O . ASN A 1 673 ? 0.143 -20.784 -14.687 1.00 97.81 673 ASN A O 1
ATOM 5152 N N . SER A 1 674 ? 0.654 -18.874 -15.782 1.00 98.38 674 SER A N 1
ATOM 5153 C CA . SER A 1 674 ? -0.498 -18.930 -16.669 1.00 98.38 674 SER A CA 1
ATOM 5154 C C . SER A 1 674 ? -0.270 -19.942 -17.792 1.00 98.38 674 SER A C 1
ATOM 5156 O O . SER A 1 674 ? 0.759 -19.977 -18.460 1.00 98.38 674 SER A O 1
ATOM 5158 N N . SER A 1 675 ? -1.274 -20.777 -18.058 1.00 97.88 675 SER A N 1
ATOM 5159 C CA . SER A 1 675 ? -1.232 -21.771 -19.135 1.00 97.88 675 SER A CA 1
ATOM 5160 C C . SER A 1 675 ? -1.293 -21.155 -20.538 1.00 97.88 675 SER A C 1
ATOM 5162 O O . SER A 1 675 ? -1.282 -21.892 -21.523 1.00 97.88 675 SER A O 1
ATOM 5164 N N . ALA A 1 676 ? -1.467 -19.836 -20.635 1.00 96.88 676 ALA A N 1
ATOM 5165 C CA . ALA A 1 676 ? -1.463 -19.086 -21.885 1.00 96.88 676 ALA A CA 1
ATOM 5166 C C . ALA A 1 676 ? -0.149 -18.332 -22.123 1.00 96.88 676 ALA A C 1
ATOM 5168 O O . ALA A 1 676 ? -0.026 -17.688 -23.160 1.00 96.88 676 ALA A O 1
ATOM 5169 N N . ASP A 1 677 ? 0.796 -18.415 -21.187 1.00 96.56 677 ASP A N 1
ATOM 5170 C CA . ASP A 1 677 ? 2.077 -17.731 -21.273 1.00 96.56 677 ASP A CA 1
ATOM 5171 C C . ASP A 1 677 ? 2.998 -18.439 -22.271 1.00 96.56 677 ASP A C 1
ATOM 5173 O O . ASP A 1 677 ? 3.142 -19.666 -22.259 1.00 96.56 677 ASP A O 1
ATOM 5177 N N . GLU A 1 678 ? 3.639 -17.669 -23.149 1.00 95.88 678 GLU A N 1
ATOM 5178 C CA . GLU A 1 678 ? 4.682 -18.199 -24.019 1.00 95.88 678 GLU A CA 1
ATOM 5179 C C . GLU A 1 678 ? 6.020 -18.379 -23.273 1.00 95.88 678 GLU A C 1
ATOM 5181 O O . GLU A 1 678 ? 6.286 -17.764 -22.240 1.00 95.88 678 GLU A O 1
ATOM 5186 N N . ASP A 1 679 ? 6.891 -19.238 -23.806 1.00 95.81 679 ASP A N 1
ATOM 5187 C CA . ASP A 1 679 ? 8.214 -19.494 -23.228 1.00 95.81 679 ASP A CA 1
ATOM 5188 C C . ASP A 1 679 ? 9.224 -18.420 -23.681 1.00 95.81 679 ASP A C 1
ATOM 5190 O O . ASP A 1 679 ? 9.545 -18.365 -24.874 1.00 95.81 679 ASP A O 1
ATOM 5194 N N . PRO A 1 680 ? 9.757 -17.568 -22.784 1.00 95.88 680 PRO A N 1
ATOM 5195 C CA . PRO A 1 680 ? 10.756 -16.572 -23.156 1.00 95.88 680 PRO A CA 1
ATOM 5196 C C . PRO A 1 680 ? 12.135 -17.179 -23.456 1.00 95.88 680 PRO A C 1
ATOM 5198 O O . PRO A 1 680 ? 12.937 -16.506 -24.109 1.00 95.88 680 PRO A O 1
ATOM 5201 N N . GLY A 1 681 ? 12.402 -18.425 -23.049 1.00 94.88 681 GLY A N 1
ATOM 5202 C CA . GLY A 1 681 ? 13.720 -19.064 -23.084 1.00 94.88 681 GLY A CA 1
ATOM 5203 C C . GLY A 1 681 ? 14.458 -18.983 -21.742 1.00 94.88 681 GLY A C 1
ATOM 5204 O O . GLY A 1 681 ? 14.088 -18.213 -20.851 1.00 94.88 681 GLY A O 1
ATOM 5205 N N . ASP A 1 682 ? 15.525 -19.774 -21.590 1.00 91.12 682 ASP A N 1
ATOM 5206 C CA . ASP A 1 682 ? 16.305 -19.885 -20.345 1.00 91.12 682 ASP A CA 1
ATOM 5207 C C . ASP A 1 682 ? 17.621 -19.079 -20.357 1.00 91.12 682 ASP A C 1
ATOM 5209 O O . ASP A 1 682 ? 18.447 -19.168 -19.441 1.00 91.12 682 ASP A O 1
ATOM 5213 N N . GLY A 1 683 ? 17.804 -18.244 -21.386 1.00 89.06 683 GLY A N 1
ATOM 5214 C CA . GLY A 1 683 ? 18.967 -17.374 -21.547 1.00 89.06 683 GLY A CA 1
ATOM 5215 C C . GLY A 1 683 ? 20.142 -18.041 -22.259 1.00 89.06 683 GLY A C 1
ATOM 5216 O O . GLY A 1 683 ? 21.250 -17.488 -22.261 1.00 89.06 683 GLY A O 1
ATOM 5217 N N . ARG A 1 684 ? 19.917 -19.208 -22.871 1.00 93.06 684 ARG A N 1
ATOM 5218 C CA . ARG A 1 684 ? 20.844 -19.842 -23.812 1.00 93.06 684 ARG A CA 1
ATOM 5219 C C . ARG A 1 684 ? 20.699 -19.250 -25.214 1.00 93.06 684 ARG A C 1
ATOM 5221 O O . ARG A 1 684 ? 19.738 -18.561 -25.544 1.00 93.06 684 ARG A O 1
ATOM 5228 N N . GLY A 1 685 ? 21.715 -19.505 -26.031 1.00 91.88 685 GLY A N 1
ATOM 5229 C CA . GLY A 1 685 ? 21.679 -19.181 -27.450 1.00 91.88 685 GLY A CA 1
ATOM 5230 C C . GLY A 1 685 ? 21.117 -20.343 -28.263 1.00 91.88 685 GLY A C 1
ATOM 5231 O O . GLY A 1 685 ? 21.162 -21.495 -27.830 1.00 91.88 685 GLY A O 1
ATOM 5232 N N . ASP A 1 686 ? 20.701 -20.059 -29.489 1.00 87.62 686 ASP A N 1
ATOM 5233 C CA . ASP A 1 686 ? 20.262 -21.034 -30.501 1.00 87.62 686 ASP A CA 1
ATOM 5234 C C . ASP A 1 686 ? 21.394 -21.922 -31.078 1.00 87.62 686 ASP A C 1
ATOM 5236 O O . ASP A 1 686 ? 21.234 -22.575 -32.110 1.00 87.62 686 ASP A O 1
ATOM 5240 N N . GLY A 1 687 ? 22.556 -21.952 -30.416 1.00 87.62 687 GLY A N 1
ATOM 5241 C CA . GLY A 1 687 ? 23.783 -22.616 -30.864 1.00 87.62 687 GLY A CA 1
ATOM 5242 C C . GLY A 1 687 ? 24.897 -21.653 -31.288 1.00 87.62 687 GLY A C 1
ATOM 5243 O O . GLY A 1 687 ? 26.041 -22.088 -31.446 1.00 87.62 687 GLY A O 1
ATOM 5244 N N . ARG A 1 688 ? 24.608 -20.353 -31.431 1.00 89.69 688 ARG A N 1
ATOM 5245 C CA . ARG A 1 688 ? 25.625 -19.329 -31.722 1.00 89.69 688 ARG A CA 1
ATOM 5246 C C . ARG A 1 688 ? 26.528 -19.015 -30.512 1.00 89.69 688 ARG A C 1
ATOM 5248 O O . ARG A 1 688 ? 26.103 -19.172 -29.366 1.00 89.69 688 ARG A O 1
ATOM 5255 N N . PRO A 1 689 ? 27.777 -18.557 -30.730 1.00 93.00 689 PRO A N 1
ATOM 5256 C CA . PRO A 1 689 ? 28.655 -18.137 -29.642 1.00 93.00 689 PRO A CA 1
ATOM 5257 C C . PRO A 1 689 ? 28.160 -16.841 -28.986 1.00 93.00 689 PRO A C 1
ATOM 5259 O O . PRO A 1 689 ? 27.600 -15.967 -29.641 1.00 93.00 689 PRO A O 1
ATOM 5262 N N . PHE A 1 690 ? 28.409 -16.713 -27.685 1.00 94.75 690 PHE A N 1
ATOM 5263 C CA . PHE A 1 690 ? 28.012 -15.546 -26.900 1.00 94.75 690 PHE A CA 1
ATOM 5264 C C . PHE A 1 690 ? 28.957 -14.361 -27.137 1.00 94.75 690 PHE A C 1
ATOM 5266 O O . PHE A 1 690 ? 30.164 -14.485 -26.919 1.00 94.75 690 PHE A O 1
ATOM 5273 N N . ASP A 1 691 ? 28.415 -13.202 -27.513 1.00 96.31 691 ASP A N 1
ATOM 5274 C CA . ASP A 1 691 ? 29.147 -11.934 -27.552 1.00 96.31 691 ASP A CA 1
ATOM 5275 C C . ASP A 1 691 ? 29.024 -11.219 -26.186 1.00 96.31 691 ASP A C 1
ATOM 5277 O O . ASP A 1 691 ? 27.910 -10.966 -25.723 1.00 96.31 691 ASP A O 1
ATOM 5281 N N . PRO A 1 692 ? 30.128 -10.858 -25.504 1.00 94.12 692 PRO A N 1
ATOM 5282 C CA . PRO A 1 692 ? 30.062 -10.181 -24.206 1.00 94.12 692 PRO A CA 1
ATOM 5283 C C . PRO A 1 692 ? 29.316 -8.842 -24.209 1.00 94.12 692 PRO A C 1
ATOM 5285 O O . PRO A 1 692 ? 28.737 -8.466 -23.189 1.00 94.12 692 PRO A O 1
ATOM 5288 N N . GLU A 1 693 ? 29.324 -8.123 -25.330 1.00 94.38 693 GLU A N 1
ATOM 5289 C CA . GLU A 1 693 ? 28.665 -6.830 -25.470 1.00 94.38 693 GLU A CA 1
ATOM 5290 C C . GLU A 1 693 ? 27.212 -6.968 -25.930 1.00 94.38 693 GLU A C 1
ATOM 5292 O O . GLU A 1 693 ? 26.322 -6.338 -25.353 1.00 94.38 693 GLU A O 1
ATOM 5297 N N . LYS A 1 694 ? 26.967 -7.812 -26.937 1.00 93.81 694 LYS A N 1
ATOM 5298 C CA . LYS A 1 694 ? 25.661 -7.932 -27.611 1.00 93.81 694 LYS A CA 1
ATOM 5299 C C . LYS A 1 694 ? 24.820 -9.122 -27.145 1.00 93.81 694 LYS A C 1
ATOM 5301 O O . LYS A 1 694 ? 23.633 -9.200 -27.443 1.00 93.81 694 LYS A O 1
ATOM 5306 N N . GLY A 1 695 ? 25.398 -10.041 -26.383 1.00 95.06 695 GLY A N 1
ATOM 5307 C CA . GLY A 1 695 ? 24.766 -11.304 -26.027 1.00 95.06 695 GLY A CA 1
ATOM 5308 C C . GLY A 1 695 ? 24.621 -12.227 -27.234 1.00 95.06 695 GLY A C 1
ATOM 5309 O O . GLY A 1 695 ? 25.574 -12.415 -27.986 1.00 95.06 695 GLY A O 1
ATOM 5310 N N . TYR A 1 696 ? 23.433 -12.804 -27.406 1.00 96.25 696 TYR A N 1
ATOM 5311 C CA . TYR A 1 696 ? 23.092 -13.611 -28.578 1.00 96.25 696 TYR A CA 1
ATOM 5312 C C . TYR A 1 696 ? 22.227 -12.869 -29.605 1.00 96.25 696 TYR A C 1
ATOM 5314 O O . TYR A 1 696 ? 21.824 -13.499 -30.573 1.00 96.25 696 TYR A O 1
ATOM 5322 N N . ALA A 1 697 ? 21.958 -11.568 -29.414 1.00 94.06 697 ALA A N 1
ATOM 5323 C CA . ALA A 1 697 ? 21.122 -10.778 -30.323 1.00 94.06 697 ALA A CA 1
ATOM 5324 C C . ALA A 1 697 ? 21.513 -11.028 -31.788 1.00 94.06 697 ALA A C 1
ATOM 5326 O O . ALA A 1 697 ? 22.705 -10.972 -32.124 1.00 94.06 697 ALA A O 1
ATOM 5327 N N . GLY A 1 698 ? 20.534 -11.358 -32.628 1.00 92.00 698 GLY A N 1
ATOM 5328 C CA . GLY A 1 698 ? 20.775 -11.650 -34.031 1.00 92.00 698 GLY A CA 1
ATOM 5329 C C . GLY A 1 698 ? 20.818 -10.406 -34.900 1.00 92.00 698 GLY A C 1
ATOM 5330 O O . GLY A 1 698 ? 21.098 -9.290 -34.443 1.00 92.00 698 GLY A O 1
ATOM 5331 N N . GLU A 1 699 ? 20.637 -10.609 -36.200 1.00 91.81 699 GLU A N 1
ATOM 5332 C CA . GLU A 1 699 ? 20.626 -9.516 -37.154 1.00 91.81 699 GLU A CA 1
ATOM 5333 C C . GLU A 1 699 ? 19.286 -8.773 -37.103 1.00 91.81 699 GLU A C 1
ATOM 5335 O O . GLU A 1 699 ? 18.246 -9.261 -37.542 1.00 91.81 699 GLU A O 1
ATOM 5340 N N . VAL A 1 700 ? 19.335 -7.542 -36.586 1.00 91.81 700 VAL A N 1
ATOM 5341 C CA . VAL A 1 700 ? 18.163 -6.671 -36.445 1.00 91.81 700 VAL A CA 1
ATOM 5342 C C . VAL A 1 700 ? 17.389 -6.571 -37.759 1.00 91.81 700 VAL A C 1
ATOM 5344 O O . VAL A 1 700 ? 17.910 -6.106 -38.774 1.00 91.81 700 VAL A O 1
ATOM 5347 N N . GLY A 1 701 ? 16.106 -6.926 -37.703 1.00 90.12 701 GLY A N 1
ATOM 5348 C CA . GLY A 1 701 ? 15.195 -6.834 -38.839 1.00 90.12 701 GLY A CA 1
ATOM 5349 C C . GLY A 1 701 ? 15.143 -8.083 -39.718 1.00 90.12 701 GLY A C 1
ATOM 5350 O O . GLY A 1 701 ? 14.415 -8.054 -40.710 1.00 90.12 701 GLY A O 1
ATOM 5351 N N . ILE A 1 702 ? 15.861 -9.162 -39.373 1.00 94.06 702 ILE A N 1
ATOM 5352 C CA . ILE A 1 702 ? 15.721 -10.476 -40.011 1.00 94.06 702 ILE A CA 1
ATOM 5353 C C . ILE A 1 702 ? 14.736 -11.342 -39.206 1.00 94.06 702 ILE A C 1
ATOM 5355 O O . ILE A 1 702 ? 15.078 -11.831 -38.134 1.00 94.06 702 ILE A O 1
ATOM 5359 N N . PRO A 1 703 ? 13.522 -11.602 -39.731 1.00 95.12 703 PRO A N 1
ATOM 5360 C CA . PRO A 1 703 ? 12.497 -12.346 -39.004 1.00 95.12 703 PRO A CA 1
ATOM 5361 C C . PRO A 1 703 ? 12.907 -13.770 -38.594 1.00 95.12 703 PRO A C 1
ATOM 5363 O O . PRO A 1 703 ? 13.109 -14.636 -39.459 1.00 95.12 703 PRO A O 1
ATOM 5366 N N . GLY A 1 704 ? 12.902 -14.036 -37.290 1.00 92.25 704 GLY A N 1
ATOM 5367 C CA . GLY A 1 704 ? 13.231 -15.306 -36.646 1.00 92.25 704 GLY A CA 1
ATOM 5368 C C . GLY A 1 704 ? 14.702 -15.461 -36.254 1.00 92.25 704 GLY A C 1
ATOM 5369 O O . GLY A 1 704 ? 15.047 -16.475 -35.649 1.00 92.25 704 GLY A O 1
ATOM 5370 N N . ASP A 1 705 ? 15.564 -14.495 -36.580 1.00 92.62 705 ASP A N 1
ATOM 5371 C CA . ASP A 1 705 ? 16.970 -14.487 -36.168 1.00 92.62 705 ASP A CA 1
ATOM 5372 C C . ASP A 1 705 ? 17.141 -13.758 -34.832 1.00 92.62 705 ASP A C 1
ATOM 5374 O O . ASP A 1 705 ? 17.780 -12.719 -34.766 1.00 92.62 705 ASP A O 1
ATOM 5378 N N . THR A 1 706 ? 16.581 -14.313 -33.755 1.00 93.06 706 THR A N 1
ATOM 5379 C CA . THR A 1 706 ? 16.727 -13.724 -32.412 1.00 93.06 706 THR A CA 1
ATOM 5380 C C . THR A 1 706 ? 18.055 -14.080 -31.749 1.00 93.06 706 THR A C 1
ATOM 5382 O O . THR A 1 706 ? 18.544 -13.394 -30.852 1.00 93.06 706 THR A O 1
ATOM 5385 N N . GLY A 1 707 ? 18.585 -15.253 -32.098 1.00 94.00 707 GLY A N 1
ATOM 5386 C CA . GLY A 1 707 ? 19.733 -15.898 -31.471 1.00 94.00 707 GLY A CA 1
ATOM 5387 C C . GLY A 1 707 ? 19.566 -16.377 -30.034 1.00 94.00 707 GLY A C 1
ATOM 5388 O O . GLY A 1 707 ? 20.408 -17.135 -29.551 1.00 94.00 707 GLY A O 1
ATOM 5389 N N . TRP A 1 708 ? 18.480 -15.997 -29.370 1.00 95.00 708 TRP A N 1
ATOM 5390 C CA . TRP A 1 708 ? 18.060 -16.511 -28.069 1.00 95.00 708 TRP A CA 1
ATOM 5391 C C . TRP A 1 708 ? 17.108 -17.694 -28.234 1.00 95.00 708 TRP A C 1
ATOM 5393 O O . TRP A 1 708 ? 16.325 -17.738 -29.184 1.00 95.00 708 TRP A O 1
ATOM 5403 N N . ASP A 1 709 ? 17.142 -18.623 -27.283 1.00 94.69 709 ASP A N 1
ATOM 5404 C CA . ASP A 1 709 ? 16.178 -19.718 -27.194 1.00 94.69 709 ASP A CA 1
ATOM 5405 C C . ASP A 1 709 ? 14.753 -19.237 -26.834 1.00 94.69 709 ASP A C 1
ATOM 5407 O O . ASP A 1 709 ? 14.496 -18.040 -26.670 1.00 94.69 709 ASP A O 1
ATOM 5411 N N . GLY A 1 710 ? 13.797 -20.169 -26.756 1.00 94.88 710 GLY A N 1
ATOM 5412 C CA . GLY A 1 710 ? 12.382 -19.875 -26.501 1.00 94.88 710 GLY A CA 1
ATOM 5413 C C . GLY A 1 710 ? 11.624 -19.305 -27.710 1.00 94.88 710 GLY A C 1
ATOM 5414 O O . GLY A 1 710 ? 12.108 -19.295 -28.842 1.00 94.88 710 GLY A O 1
ATOM 5415 N N . ALA A 1 711 ? 10.404 -18.825 -27.476 1.00 95.75 711 ALA A N 1
ATOM 5416 C CA . ALA A 1 711 ? 9.538 -18.232 -28.494 1.00 95.75 711 ALA A CA 1
ATOM 5417 C C . ALA A 1 711 ? 10.076 -16.877 -28.980 1.00 95.75 711 ALA A C 1
ATOM 5419 O O . ALA A 1 711 ? 10.550 -16.072 -28.176 1.00 95.75 711 ALA A O 1
ATOM 5420 N N . VAL A 1 712 ? 9.964 -16.593 -30.283 1.00 95.12 712 VAL A N 1
ATOM 5421 C CA . VAL A 1 712 ? 10.463 -15.341 -30.894 1.00 95.12 712 VAL A CA 1
ATOM 5422 C C . VAL A 1 712 ? 9.814 -14.090 -30.291 1.00 95.12 712 VAL A C 1
ATOM 5424 O O . VAL A 1 712 ? 10.482 -13.081 -30.097 1.00 95.12 712 VAL A O 1
ATOM 5427 N N . ALA A 1 713 ? 8.538 -14.193 -29.923 1.00 97.19 713 ALA A N 1
ATOM 5428 C CA . ALA A 1 713 ? 7.767 -13.166 -29.242 1.00 97.19 713 ALA A CA 1
ATOM 5429 C C . ALA A 1 713 ? 6.731 -13.822 -28.324 1.00 97.19 713 ALA A C 1
ATOM 5431 O O . ALA A 1 713 ? 6.289 -14.943 -28.594 1.00 97.19 713 ALA A O 1
ATOM 5432 N N . GLY A 1 714 ? 6.333 -13.126 -27.264 1.00 96.88 714 GLY A N 1
ATOM 5433 C CA . GLY A 1 714 ? 5.375 -13.637 -26.292 1.00 96.88 714 GLY A CA 1
ATOM 5434 C C . GLY A 1 714 ? 5.023 -12.629 -25.209 1.00 96.88 714 GLY A C 1
ATOM 5435 O O . GLY A 1 714 ? 5.644 -11.567 -25.100 1.00 96.88 714 GLY A O 1
ATOM 5436 N N . VAL A 1 715 ? 3.976 -12.946 -24.449 1.00 97.31 715 VAL A N 1
ATOM 5437 C CA . VAL A 1 715 ? 3.456 -12.096 -23.383 1.00 97.31 715 VAL A CA 1
ATOM 5438 C C . VAL A 1 715 ? 2.968 -12.939 -22.209 1.00 97.31 715 VAL A C 1
ATOM 5440 O O . VAL A 1 715 ? 2.019 -13.706 -22.339 1.00 97.31 715 VAL A O 1
ATOM 5443 N N . HIS A 1 716 ? 3.533 -12.719 -21.025 1.00 98.06 716 HIS A N 1
ATOM 5444 C CA . HIS A 1 716 ? 2.991 -13.289 -19.788 1.00 98.06 716 HIS A CA 1
ATOM 5445 C C . HIS A 1 716 ? 1.762 -12.513 -19.332 1.00 98.06 716 HIS A C 1
ATOM 5447 O O . HIS A 1 716 ? 1.766 -11.280 -19.329 1.00 98.06 716 HIS A O 1
ATOM 5453 N N . ASN A 1 717 ? 0.712 -13.237 -18.940 1.00 97.19 717 ASN A N 1
ATOM 5454 C CA . ASN A 1 717 ? -0.541 -12.705 -18.391 1.00 97.19 717 ASN A CA 1
ATOM 5455 C C . ASN A 1 717 ? -1.351 -11.792 -19.335 1.00 97.19 717 ASN A C 1
ATOM 5457 O O . ASN A 1 717 ? -2.225 -11.042 -18.892 1.00 97.19 717 ASN A O 1
ATOM 5461 N N . ARG A 1 718 ? -1.130 -11.889 -20.655 1.00 95.12 718 ARG A N 1
ATOM 5462 C CA . ARG A 1 718 ? -1.749 -11.025 -21.683 1.00 95.12 718 ARG A CA 1
ATOM 5463 C C . ARG A 1 718 ? -3.261 -10.881 -21.563 1.00 95.12 718 ARG A C 1
ATOM 5465 O O . ARG A 1 718 ? -3.788 -9.775 -21.660 1.00 95.12 718 ARG A O 1
ATOM 5472 N N . TYR A 1 719 ? -3.953 -11.997 -21.356 1.00 95.81 719 TYR A N 1
ATOM 5473 C CA . TYR A 1 719 ? -5.410 -12.083 -21.472 1.00 95.81 719 TYR A CA 1
ATOM 5474 C C . TYR A 1 719 ? -6.135 -11.963 -20.129 1.00 95.81 719 TYR A C 1
ATOM 5476 O O . TYR A 1 719 ? -7.360 -11.988 -20.093 1.00 95.81 719 TYR A O 1
ATOM 5484 N N . LEU A 1 720 ? -5.422 -11.881 -19.008 1.00 96.75 720 LEU A N 1
ATOM 5485 C CA . LEU A 1 720 ? -6.034 -11.980 -17.685 1.00 96.75 720 LEU A CA 1
ATOM 5486 C C . LEU A 1 720 ? -6.436 -10.593 -17.175 1.00 96.75 720 LEU A C 1
ATOM 5488 O O . LEU A 1 720 ? -5.672 -9.633 -17.290 1.00 96.75 720 LEU A O 1
ATOM 5492 N N . ARG A 1 721 ? -7.658 -10.463 -16.650 1.00 96.00 721 ARG A N 1
ATOM 5493 C CA . ARG A 1 721 ? -8.201 -9.199 -16.125 1.00 96.00 721 ARG A CA 1
ATOM 5494 C C . ARG A 1 721 ? -8.935 -9.423 -14.806 1.00 96.00 721 ARG A C 1
ATOM 5496 O O . ARG A 1 721 ? -9.494 -10.496 -14.570 1.00 96.00 721 ARG A O 1
ATOM 5503 N N . TRP A 1 722 ? -8.973 -8.374 -13.994 1.00 97.00 722 TRP A N 1
ATOM 5504 C CA . TRP A 1 722 ? -9.807 -8.251 -12.800 1.00 97.00 722 TRP A CA 1
ATOM 5505 C C . TRP A 1 722 ? -10.703 -7.014 -12.924 1.00 97.00 722 TRP A C 1
ATOM 5507 O O . TRP A 1 722 ? -10.386 -6.130 -13.714 1.00 97.00 722 TRP A O 1
ATOM 5517 N N . ASP A 1 723 ? -11.804 -6.950 -12.179 1.00 96.56 723 ASP A N 1
ATOM 5518 C CA . ASP A 1 723 ? -12.643 -5.746 -12.120 1.00 96.56 723 ASP A CA 1
ATOM 5519 C C . ASP A 1 723 ? -12.434 -5.017 -10.789 1.00 96.56 723 ASP A C 1
ATOM 5521 O O . ASP A 1 723 ? -12.928 -5.438 -9.739 1.00 96.56 723 ASP A O 1
ATOM 5525 N N . SER A 1 724 ? -11.676 -3.925 -10.824 1.00 94.19 724 SER A N 1
ATOM 5526 C CA . SER A 1 724 ? -11.306 -3.138 -9.649 1.00 94.19 724 SER A CA 1
ATOM 5527 C C . SER A 1 724 ? -12.503 -2.418 -9.015 1.00 94.19 724 SER A C 1
ATOM 5529 O O . SER A 1 724 ? -12.484 -2.125 -7.818 1.00 94.19 724 SER A O 1
ATOM 5531 N N . ARG A 1 725 ? -13.594 -2.207 -9.766 1.00 94.12 725 ARG A N 1
ATOM 5532 C CA . ARG A 1 725 ? -14.814 -1.528 -9.288 1.00 94.12 725 ARG A CA 1
ATOM 5533 C C . ARG A 1 725 ? -15.632 -2.373 -8.314 1.00 94.12 725 ARG A C 1
ATOM 5535 O O . ARG A 1 725 ? -16.453 -1.829 -7.581 1.00 94.12 725 ARG A O 1
ATOM 5542 N N . PHE A 1 726 ? -15.430 -3.690 -8.324 1.00 95.88 726 PHE A N 1
ATOM 5543 C CA . PHE A 1 726 ? -16.205 -4.655 -7.539 1.00 95.88 726 PHE A CA 1
ATOM 5544 C C . PHE A 1 726 ? -15.337 -5.444 -6.553 1.00 95.88 726 PHE A C 1
ATOM 5546 O O . PHE A 1 726 ? -15.691 -6.557 -6.168 1.00 95.88 726 PHE A O 1
ATOM 5553 N N . ILE A 1 727 ? -14.204 -4.873 -6.132 1.00 96.81 727 ILE A N 1
ATOM 5554 C CA . ILE A 1 727 ? -13.400 -5.456 -5.061 1.00 96.81 727 ILE A CA 1
ATOM 5555 C C . ILE A 1 727 ? -14.138 -5.289 -3.730 1.00 96.81 727 ILE A C 1
ATOM 5557 O O . ILE A 1 727 ? -14.466 -4.176 -3.318 1.00 96.81 727 ILE A O 1
ATOM 5561 N N . VAL A 1 728 ? -14.360 -6.401 -3.033 1.00 97.81 728 VAL A N 1
ATOM 5562 C CA . VAL A 1 728 ? -14.723 -6.398 -1.614 1.00 97.81 728 VAL A CA 1
ATOM 5563 C C . VAL A 1 728 ? -13.459 -6.698 -0.833 1.00 97.81 728 VAL A C 1
ATOM 5565 O O . VAL A 1 728 ? -12.867 -7.752 -1.019 1.00 97.81 728 VAL A O 1
ATOM 5568 N N . ASP A 1 729 ? -13.067 -5.799 0.059 1.00 96.12 729 ASP A N 1
ATOM 5569 C CA . ASP A 1 729 ? -11.937 -5.995 0.962 1.00 96.12 729 ASP A CA 1
ATOM 5570 C C . ASP A 1 729 ? -12.399 -5.663 2.379 1.00 96.12 729 ASP A C 1
ATOM 5572 O O . ASP A 1 729 ? -12.505 -4.506 2.781 1.00 96.12 729 ASP A O 1
ATOM 5576 N N . THR A 1 730 ? -12.791 -6.699 3.111 1.00 94.31 730 THR A N 1
ATOM 5577 C CA . THR A 1 730 ? -13.299 -6.589 4.480 1.00 94.31 730 THR A CA 1
ATOM 5578 C C . THR A 1 730 ? -12.532 -7.534 5.374 1.00 94.31 730 THR A C 1
ATOM 5580 O O . THR A 1 730 ? -11.920 -8.483 4.886 1.00 94.31 730 THR A O 1
ATOM 5583 N N . TRP A 1 731 ? -12.663 -7.356 6.692 1.00 90.06 731 TRP A N 1
ATOM 5584 C CA . TRP A 1 731 ? -12.153 -8.339 7.635 1.00 90.06 731 TRP A CA 1
ATOM 5585 C C . TRP A 1 731 ? -12.552 -9.754 7.223 1.00 90.06 731 TRP A C 1
ATOM 5587 O O . TRP A 1 731 ? -11.670 -10.553 7.015 1.00 90.06 731 TRP A O 1
ATOM 5597 N N . ALA A 1 732 ? -13.832 -10.083 7.034 1.00 92.25 732 ALA A N 1
ATOM 5598 C CA . ALA A 1 732 ? -14.259 -11.477 6.859 1.00 92.25 732 ALA A CA 1
ATOM 5599 C C . ALA A 1 732 ? -14.114 -12.038 5.433 1.00 92.25 732 ALA A C 1
ATOM 5601 O O . ALA A 1 732 ? -14.137 -13.261 5.262 1.00 92.25 732 ALA A O 1
ATOM 5602 N N . ARG A 1 733 ? -14.001 -11.173 4.418 1.00 96.25 733 ARG A N 1
ATOM 5603 C CA . ARG A 1 733 ? -14.075 -11.566 3.005 1.00 96.25 733 ARG A CA 1
ATOM 5604 C C . ARG A 1 733 ? -13.246 -10.660 2.098 1.00 96.25 733 ARG A C 1
ATOM 5606 O O . ARG A 1 733 ? -13.387 -9.438 2.183 1.00 96.25 733 ARG A O 1
ATOM 5613 N N . PHE A 1 734 ? -12.505 -11.283 1.183 1.00 98.56 734 PHE A N 1
ATOM 5614 C CA . PHE A 1 734 ? -11.985 -10.651 -0.028 1.00 98.56 734 PHE A CA 1
ATOM 5615 C C . PHE A 1 734 ? -12.726 -11.196 -1.254 1.00 98.56 734 PHE A C 1
ATOM 5617 O O . PHE A 1 734 ? -12.937 -12.402 -1.351 1.00 98.56 734 PHE A O 1
ATOM 5624 N N . GLU A 1 735 ? -13.139 -10.344 -2.185 1.00 98.56 735 GLU A N 1
ATOM 5625 C CA . GLU A 1 735 ? -13.829 -10.761 -3.409 1.00 98.56 735 GLU A CA 1
ATOM 5626 C C . GLU A 1 735 ? -13.402 -9.903 -4.594 1.00 98.56 735 GLU A C 1
ATOM 5628 O O . GLU A 1 735 ? -13.252 -8.693 -4.448 1.00 98.56 735 GLU A O 1
ATOM 5633 N N . VAL A 1 736 ? -13.218 -10.523 -5.760 1.00 98.31 736 VAL A N 1
ATOM 5634 C CA . VAL A 1 736 ? -12.833 -9.825 -6.992 1.00 98.31 736 VAL A CA 1
ATOM 5635 C C . VAL A 1 736 ? -13.354 -10.566 -8.229 1.00 98.31 736 VAL A C 1
ATOM 5637 O O . VAL A 1 736 ? -13.122 -11.770 -8.360 1.00 98.31 736 VAL A O 1
ATOM 5640 N N . PRO A 1 737 ? -14.046 -9.900 -9.172 1.00 98.31 737 PRO A N 1
ATOM 5641 C CA . PRO A 1 737 ? -14.368 -10.506 -10.460 1.00 98.31 737 PRO A CA 1
ATOM 5642 C C . PRO A 1 737 ? -13.120 -10.687 -11.322 1.00 98.31 737 PRO A C 1
ATOM 5644 O O . PRO A 1 737 ? -12.323 -9.762 -11.460 1.00 98.31 737 PRO A O 1
ATOM 5647 N N . LEU A 1 738 ? -12.977 -11.862 -11.936 1.00 98.50 738 LEU A N 1
ATOM 5648 C CA . LEU A 1 738 ? -11.881 -12.211 -12.844 1.00 98.50 738 LEU A CA 1
ATOM 5649 C C . LEU A 1 738 ? -12.431 -12.714 -14.180 1.00 98.50 738 LEU A C 1
ATOM 5651 O O . LEU A 1 738 ? -13.474 -13.377 -14.206 1.00 98.50 738 LEU A O 1
ATOM 5655 N N . ARG A 1 739 ? -11.703 -12.458 -15.273 1.00 96.81 739 ARG A N 1
ATOM 5656 C CA . ARG A 1 739 ? -11.999 -13.024 -16.598 1.00 96.81 739 ARG A CA 1
ATOM 5657 C C . ARG A 1 739 ? -10.754 -13.200 -17.466 1.00 96.81 739 ARG A C 1
ATOM 5659 O O . ARG A 1 739 ? -9.724 -12.562 -17.251 1.00 96.81 739 ARG A O 1
ATOM 5666 N N . VAL A 1 740 ? -10.923 -13.979 -18.528 1.00 97.50 740 VAL A N 1
ATOM 5667 C CA . VAL A 1 740 ? -10.083 -13.975 -19.727 1.00 97.50 740 VAL A CA 1
ATOM 5668 C C . VAL A 1 740 ? -10.656 -12.962 -20.721 1.00 97.50 740 VAL A C 1
ATOM 5670 O O . VAL A 1 740 ? -11.724 -13.176 -21.299 1.00 97.50 740 VAL A O 1
ATOM 5673 N N . HIS A 1 741 ? -9.952 -11.855 -20.930 1.00 95.00 741 HIS A N 1
ATOM 5674 C CA . HIS A 1 741 ? -10.244 -10.894 -21.981 1.00 95.00 741 HIS A CA 1
ATOM 5675 C C . HIS A 1 741 ? -9.676 -11.382 -23.312 1.00 95.00 741 HIS A C 1
ATOM 5677 O O . HIS A 1 741 ? -8.474 -11.595 -23.453 1.00 95.00 741 HIS A O 1
ATOM 5683 N N . MET A 1 742 ? -10.558 -11.553 -24.293 1.00 92.75 742 MET A N 1
ATOM 5684 C CA . MET A 1 742 ? -10.167 -11.915 -25.645 1.00 92.75 742 MET A CA 1
ATOM 5685 C C . MET A 1 742 ? -11.092 -11.280 -26.678 1.00 92.75 742 MET A C 1
ATOM 5687 O O . MET A 1 742 ? -12.313 -11.229 -26.485 1.00 92.75 742 MET A O 1
ATOM 5691 N N . VAL A 1 743 ? -10.514 -10.861 -27.799 1.00 92.50 743 VAL A N 1
ATOM 5692 C CA . VAL A 1 743 ? -11.232 -10.284 -28.938 1.00 92.50 743 VAL A CA 1
ATOM 5693 C C . VAL A 1 743 ? -11.151 -11.206 -30.159 1.00 92.50 743 VAL A C 1
ATOM 5695 O O . VAL A 1 743 ? -10.164 -11.925 -30.333 1.00 92.50 743 VAL A O 1
ATOM 5698 N N . PRO A 1 744 ? -12.173 -11.227 -31.033 1.00 90.44 744 PRO A N 1
ATOM 5699 C CA . PRO A 1 744 ? -12.048 -11.866 -32.336 1.00 90.44 744 PRO A CA 1
ATOM 5700 C C . PRO A 1 744 ? -10.953 -11.183 -33.159 1.00 90.44 744 PRO A C 1
ATOM 5702 O O . PRO A 1 744 ? -10.844 -9.958 -33.154 1.00 90.44 744 PRO A O 1
ATOM 5705 N N . GLY A 1 745 ? -10.193 -11.950 -33.931 1.00 89.06 745 GLY A N 1
ATOM 5706 C CA . GLY A 1 745 ? -9.204 -11.373 -34.831 1.00 89.06 745 GLY A CA 1
ATOM 5707 C C . GLY A 1 745 ? -8.560 -12.395 -35.758 1.00 89.06 745 GLY A C 1
ATOM 5708 O O . GLY A 1 745 ? -8.904 -13.581 -35.712 1.00 89.06 745 GLY A O 1
ATOM 5709 N N . PRO A 1 746 ? -7.677 -11.928 -36.655 1.00 90.31 746 PRO A N 1
ATOM 5710 C CA . PRO A 1 746 ? -7.020 -12.791 -37.623 1.00 90.31 746 PRO A CA 1
ATOM 5711 C C . PRO A 1 746 ? -6.049 -13.768 -36.935 1.00 90.31 746 PRO A C 1
ATOM 5713 O O . PRO A 1 746 ? -5.583 -13.500 -35.824 1.00 90.31 746 PRO A O 1
ATOM 5716 N N . PRO A 1 747 ? -5.706 -14.890 -37.596 1.00 92.06 747 PRO A N 1
ATOM 5717 C CA . PRO A 1 747 ? -4.630 -15.761 -37.135 1.00 92.06 747 PRO A CA 1
ATOM 5718 C C . PRO A 1 747 ? -3.280 -15.019 -37.122 1.00 92.06 747 PRO A C 1
ATOM 5720 O O . PRO A 1 747 ? -3.169 -13.925 -37.688 1.00 92.06 747 PRO A O 1
ATOM 5723 N N . PRO A 1 748 ? -2.233 -15.613 -36.519 1.00 95.12 748 PRO A N 1
ATOM 5724 C CA . PRO A 1 748 ? -0.903 -15.030 -36.531 1.00 95.12 748 PRO A CA 1
ATOM 5725 C C . PRO A 1 748 ? -0.421 -14.665 -37.940 1.00 95.12 748 PRO A C 1
ATOM 5727 O O . PRO A 1 748 ? -0.693 -15.404 -38.893 1.00 95.12 748 PRO A O 1
ATOM 5730 N N . PRO A 1 749 ? 0.341 -13.568 -38.087 1.00 94.62 749 PRO A N 1
ATOM 5731 C CA . PRO A 1 749 ? 0.825 -13.117 -39.391 1.00 94.62 749 PRO A CA 1
ATOM 5732 C C . PRO A 1 749 ? 1.814 -14.099 -40.038 1.00 94.62 749 PRO A C 1
ATOM 5734 O O . PRO A 1 749 ? 1.990 -14.078 -41.256 1.00 94.62 749 PRO A O 1
ATOM 5737 N N . ARG A 1 750 ? 2.457 -14.965 -39.243 1.00 94.81 750 ARG A N 1
ATOM 5738 C CA . ARG A 1 750 ? 3.413 -15.981 -39.696 1.00 94.81 750 ARG A CA 1
ATOM 5739 C C . ARG A 1 750 ? 3.445 -17.174 -38.720 1.00 94.81 750 ARG A C 1
ATOM 5741 O O . ARG A 1 750 ? 3.231 -16.967 -37.526 1.00 94.81 750 ARG A O 1
ATOM 5748 N N . PRO A 1 751 ? 3.733 -18.413 -39.175 1.00 92.25 751 PRO A N 1
ATOM 5749 C CA . PRO A 1 751 ? 3.973 -19.539 -38.271 1.00 92.25 751 PRO A CA 1
ATOM 5750 C C . PRO A 1 751 ? 5.088 -19.245 -37.258 1.00 92.25 751 PRO A C 1
ATOM 5752 O O . PRO A 1 751 ? 6.125 -18.706 -37.638 1.00 92.25 751 PRO A O 1
ATOM 5755 N N . GLY A 1 752 ? 4.874 -19.617 -35.994 1.00 89.94 752 GLY A N 1
ATOM 5756 C CA . GLY A 1 752 ? 5.811 -19.363 -34.890 1.00 89.94 752 GLY A CA 1
ATOM 5757 C C . GLY A 1 752 ? 5.637 -18.009 -34.194 1.00 89.94 752 GLY A C 1
ATOM 5758 O O . GLY A 1 752 ? 6.256 -17.799 -33.158 1.00 89.94 752 GLY A O 1
ATOM 5759 N N . TYR A 1 753 ? 4.780 -17.126 -34.717 1.00 95.12 753 TYR A N 1
ATOM 5760 C CA . TYR A 1 753 ? 4.461 -15.838 -34.102 1.00 95.12 753 TYR A CA 1
ATOM 5761 C C . TYR A 1 753 ? 3.109 -15.887 -33.377 1.00 95.12 753 TYR A C 1
ATOM 5763 O O . TYR A 1 753 ? 2.221 -16.642 -33.790 1.00 95.12 753 TYR A O 1
ATOM 5771 N N . PRO A 1 754 ? 2.914 -15.069 -32.332 1.00 95.25 754 PRO A N 1
ATOM 5772 C CA . PRO A 1 754 ? 1.610 -14.863 -31.715 1.00 95.25 754 PRO A CA 1
ATOM 5773 C C . PRO A 1 754 ? 0.700 -13.976 -32.592 1.00 95.25 754 PRO A C 1
ATOM 5775 O O . PRO A 1 754 ? 1.171 -13.252 -33.478 1.00 95.25 754 PRO A O 1
ATOM 5778 N N . PRO A 1 755 ? -0.626 -14.004 -32.375 1.00 94.88 755 PRO A N 1
ATOM 5779 C CA . PRO A 1 755 ? -1.535 -13.039 -32.985 1.00 94.88 755 PRO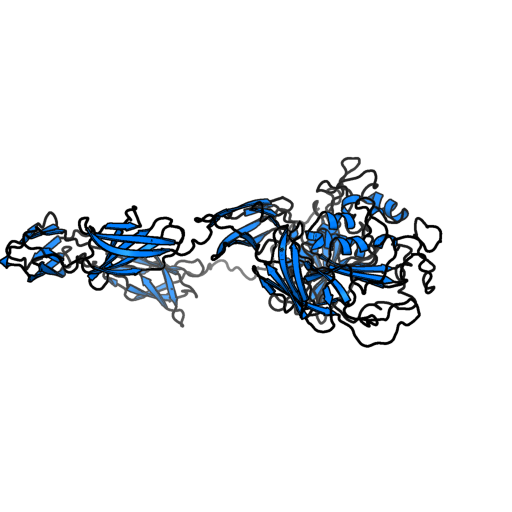 A CA 1
ATOM 5780 C C . PRO A 1 755 ? -1.389 -11.646 -32.338 1.00 94.88 755 PRO A C 1
ATOM 5782 O O . PRO A 1 755 ? -0.906 -11.508 -31.209 1.00 94.88 755 PRO A O 1
ATOM 5785 N N . LYS A 1 756 ? -1.821 -10.601 -33.059 1.00 94.81 756 LYS A N 1
ATOM 5786 C CA . LYS A 1 756 ? -1.797 -9.201 -32.588 1.00 94.81 756 LYS A CA 1
ATOM 5787 C C . LYS A 1 756 ? -3.034 -8.859 -31.745 1.00 94.81 756 LYS A C 1
ATOM 5789 O O . LYS A 1 756 ? -4.094 -9.436 -31.976 1.00 94.81 756 LYS A O 1
ATOM 5794 N N . GLY A 1 757 ? -2.906 -7.900 -30.824 1.00 93.31 757 GLY A N 1
ATOM 5795 C CA . GLY A 1 757 ? -3.955 -7.486 -29.879 1.00 93.31 757 GLY A CA 1
ATOM 5796 C C . GLY A 1 757 ? -4.422 -8.630 -28.971 1.00 93.31 757 GLY A C 1
ATOM 5797 O O . GLY A 1 757 ? -3.794 -9.675 -28.917 1.00 93.31 757 GLY A O 1
ATOM 5798 N N . ASP A 1 758 ? -5.548 -8.512 -28.282 1.00 93.81 758 ASP A N 1
ATOM 5799 C CA . ASP A 1 758 ? -5.998 -9.558 -27.343 1.00 93.81 758 ASP A CA 1
ATOM 5800 C C . ASP A 1 758 ? -6.673 -10.774 -28.028 1.00 93.81 758 ASP A C 1
ATOM 5802 O O . ASP A 1 758 ? -7.685 -11.300 -27.566 1.00 93.81 758 ASP A O 1
ATOM 5806 N N . VAL A 1 759 ? -6.155 -11.236 -29.169 1.00 94.88 759 VAL A N 1
ATOM 5807 C CA . VAL A 1 759 ? -6.690 -12.399 -29.895 1.00 94.88 759 VAL A CA 1
ATOM 5808 C C . VAL A 1 759 ? -6.151 -13.687 -29.276 1.00 94.88 759 VAL A C 1
ATOM 5810 O O . VAL A 1 759 ? -4.986 -14.024 -29.454 1.00 94.88 759 VAL A O 1
ATOM 5813 N N . TYR A 1 760 ? -7.002 -14.451 -28.592 1.00 93.94 760 TYR A N 1
ATOM 5814 C CA . TYR A 1 760 ? -6.630 -15.753 -28.031 1.00 93.94 760 TYR A CA 1
ATOM 5815 C C . TYR A 1 760 ? -7.187 -16.906 -28.874 1.00 93.94 760 TYR A C 1
ATOM 5817 O O . TYR A 1 760 ? -8.389 -16.983 -29.125 1.00 93.94 760 TYR A O 1
ATOM 5825 N N . LEU A 1 761 ? -6.306 -17.810 -29.310 1.00 91.44 761 LEU A N 1
ATOM 5826 C CA . LEU A 1 761 ? -6.658 -18.978 -30.135 1.00 91.44 761 LEU A CA 1
ATOM 5827 C C . LEU A 1 761 ? -6.491 -20.314 -29.390 1.00 91.44 761 LEU A C 1
ATOM 5829 O O . LEU A 1 761 ? -6.735 -21.372 -29.969 1.00 91.44 761 LEU A O 1
ATOM 5833 N N . GLY A 1 762 ? -6.045 -20.271 -28.132 1.00 91.56 762 GLY A N 1
ATOM 5834 C CA . GLY A 1 762 ? -5.865 -21.453 -27.295 1.00 91.56 762 GLY A CA 1
ATOM 5835 C C . GLY A 1 762 ? -7.175 -21.965 -26.678 1.00 91.56 762 GLY A C 1
ATOM 5836 O O . GLY A 1 762 ? -8.228 -21.333 -26.802 1.00 91.56 762 GLY A O 1
ATOM 5837 N N . PRO A 1 763 ? -7.135 -23.136 -26.020 1.00 95.00 763 PRO A N 1
ATOM 5838 C CA . PRO A 1 763 ? -8.296 -23.691 -25.339 1.00 95.00 763 PRO A CA 1
ATOM 5839 C C . PRO A 1 763 ? -8.634 -22.906 -24.064 1.00 95.00 763 PRO A C 1
ATOM 5841 O O . PRO A 1 763 ? -7.754 -22.417 -23.365 1.00 95.00 763 PRO A O 1
ATOM 5844 N N . LEU A 1 764 ? -9.922 -22.849 -23.723 1.00 96.00 764 LEU A N 1
ATOM 5845 C CA . LEU A 1 764 ? -10.392 -22.402 -22.408 1.00 96.00 764 LEU A CA 1
ATOM 5846 C C . LEU A 1 764 ? -10.721 -23.611 -21.515 1.00 96.00 764 LEU A C 1
ATOM 5848 O O . LEU A 1 764 ? -11.135 -24.648 -22.044 1.00 96.00 764 LEU A O 1
ATOM 5852 N N . PRO A 1 765 ? -10.630 -23.479 -20.178 1.00 97.19 765 PRO A N 1
ATOM 5853 C CA . PRO A 1 765 ? -10.188 -22.293 -19.428 1.00 97.19 765 PRO A CA 1
ATOM 5854 C C . PRO A 1 765 ? -8.667 -22.073 -19.467 1.00 97.19 765 PRO A C 1
ATOM 5856 O O . PRO A 1 765 ? -7.913 -23.040 -19.572 1.00 97.19 765 PRO A O 1
ATOM 5859 N N . ILE A 1 766 ? -8.226 -20.819 -19.305 1.00 98.38 766 ILE A N 1
ATOM 5860 C CA . ILE A 1 766 ? -6.822 -20.523 -18.967 1.00 98.38 766 ILE A CA 1
ATOM 5861 C C . ILE A 1 766 ? -6.638 -20.824 -17.480 1.00 98.38 766 ILE A C 1
ATOM 5863 O O . ILE A 1 766 ? -7.455 -20.400 -16.666 1.00 98.38 766 ILE A O 1
ATOM 5867 N N . ARG A 1 767 ? -5.586 -21.554 -17.113 1.00 98.44 767 ARG A N 1
ATOM 5868 C CA . ARG A 1 767 ? -5.237 -21.794 -15.708 1.00 98.44 767 ARG A CA 1
ATOM 5869 C C . ARG A 1 767 ? -4.136 -20.845 -15.288 1.00 98.44 767 ARG A C 1
ATOM 5871 O O . ARG A 1 767 ? -3.152 -20.748 -16.003 1.00 98.44 767 ARG A O 1
ATOM 5878 N N . ALA A 1 768 ? -4.300 -20.182 -14.152 1.00 98.69 768 ALA A N 1
ATOM 5879 C CA . ALA A 1 768 ? -3.271 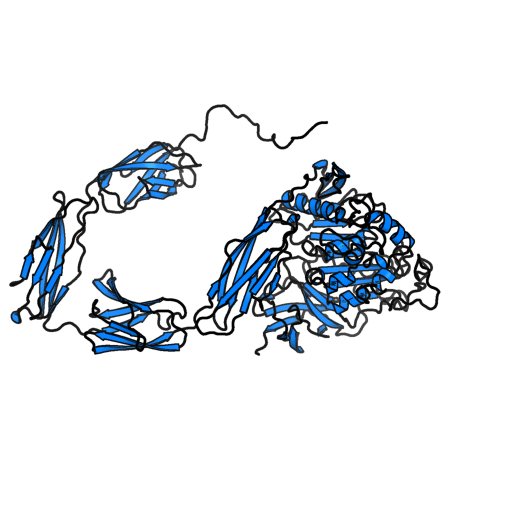-19.334 -13.564 1.00 98.69 768 ALA A CA 1
ATOM 5880 C C . ALA A 1 768 ? -3.359 -19.385 -12.039 1.00 98.69 768 ALA A C 1
ATOM 5882 O O . ALA A 1 768 ? -4.432 -19.601 -11.471 1.00 98.69 768 ALA A O 1
ATOM 5883 N N . ASP A 1 769 ? -2.236 -19.173 -11.376 1.00 98.75 769 ASP A N 1
ATOM 5884 C CA . ASP A 1 769 ? -2.209 -18.868 -9.955 1.00 98.75 769 ASP A CA 1
ATOM 5885 C C . ASP A 1 769 ? -2.683 -17.423 -9.754 1.00 98.75 769 ASP A C 1
ATOM 5887 O O . ASP A 1 769 ? -2.310 -16.527 -10.513 1.00 98.75 769 ASP A O 1
ATOM 5891 N N . VAL A 1 770 ? -3.524 -17.203 -8.743 1.00 98.81 770 VAL A N 1
ATOM 5892 C CA . VAL A 1 770 ? -4.153 -15.905 -8.471 1.00 98.81 770 VAL A CA 1
ATOM 5893 C C . VAL A 1 770 ? -3.812 -15.447 -7.060 1.00 98.81 770 VAL A C 1
ATOM 5895 O O . VAL A 1 770 ? -4.198 -16.104 -6.089 1.00 98.81 770 VAL A O 1
ATOM 5898 N N . THR A 1 771 ? -3.137 -14.302 -6.946 1.00 98.69 771 THR A N 1
ATOM 5899 C CA . THR A 1 771 ? -2.711 -13.713 -5.669 1.00 98.69 771 THR A CA 1
ATOM 5900 C C . THR A 1 771 ? -3.179 -12.260 -5.557 1.00 98.69 771 THR A C 1
ATOM 5902 O O . THR A 1 771 ? -2.697 -11.405 -6.304 1.00 98.69 771 THR A O 1
ATOM 5905 N N . PRO A 1 772 ? -4.082 -11.929 -4.617 1.00 98.06 772 PRO A N 1
ATOM 5906 C CA . PRO A 1 772 ? -4.378 -10.543 -4.278 1.00 98.06 772 PRO A CA 1
ATOM 5907 C C . PRO A 1 772 ? -3.158 -9.824 -3.687 1.00 98.06 772 PRO A C 1
ATOM 5909 O O . PRO A 1 772 ? -2.460 -10.359 -2.824 1.00 98.06 772 PRO A O 1
ATOM 5912 N N . ARG A 1 773 ? -2.917 -8.593 -4.137 1.00 96.44 773 ARG A N 1
ATOM 5913 C CA . ARG A 1 773 ? -1.848 -7.695 -3.677 1.00 96.44 773 ARG A CA 1
ATOM 5914 C C . ARG A 1 773 ? -2.434 -6.393 -3.160 1.00 96.44 773 ARG A C 1
ATOM 5916 O O . ARG A 1 773 ? -3.532 -6.025 -3.569 1.00 96.44 773 ARG A O 1
ATOM 5923 N N . ARG A 1 774 ? -1.712 -5.705 -2.263 1.00 93.19 774 ARG A N 1
ATOM 5924 C CA . ARG A 1 774 ? -2.198 -4.490 -1.571 1.00 93.19 774 ARG A CA 1
ATOM 5925 C C . ARG A 1 774 ? -3.561 -4.668 -0.888 1.00 93.19 774 ARG A C 1
ATOM 5927 O O . ARG A 1 774 ? -4.397 -3.767 -0.905 1.00 93.19 774 ARG A O 1
ATOM 5934 N N . VAL A 1 775 ? -3.784 -5.831 -0.279 1.00 93.75 775 VAL A N 1
ATOM 5935 C CA . VAL A 1 775 ? -4.976 -6.082 0.543 1.00 93.75 775 VAL A CA 1
ATOM 5936 C C . VAL A 1 775 ? -4.917 -5.215 1.805 1.00 93.75 775 VAL A C 1
ATOM 5938 O O . VAL A 1 775 ? -3.926 -5.214 2.542 1.00 93.75 775 VAL A O 1
ATOM 5941 N N . GLN A 1 776 ? -5.986 -4.471 2.058 1.00 89.12 776 GLN A N 1
ATOM 5942 C CA . GLN A 1 776 ? -6.098 -3.518 3.154 1.00 89.12 776 GLN A CA 1
ATOM 5943 C C . GLN A 1 776 ? -6.700 -4.174 4.399 1.00 89.12 776 GLN A C 1
ATOM 5945 O O . GLN A 1 776 ? -6.081 -4.108 5.461 1.00 89.12 776 GLN A O 1
ATOM 5950 N N . ALA A 1 777 ? -7.845 -4.858 4.275 1.00 91.25 777 ALA A N 1
ATOM 5951 C CA . ALA A 1 777 ? -8.620 -5.351 5.421 1.00 91.25 777 ALA A CA 1
ATOM 5952 C C . ALA A 1 777 ? -8.618 -6.884 5.569 1.00 91.25 777 ALA A C 1
ATOM 5954 O O . ALA A 1 777 ? -8.560 -7.399 6.688 1.00 91.25 777 ALA A O 1
ATOM 5955 N N . PHE A 1 778 ? -8.622 -7.642 4.470 1.00 94.44 778 PHE A N 1
ATOM 5956 C CA . PHE A 1 778 ? -8.582 -9.111 4.474 1.00 94.44 778 PHE A CA 1
ATOM 5957 C C . PHE A 1 778 ? -7.160 -9.663 4.712 1.00 94.44 778 PHE A C 1
ATOM 5959 O O . PHE A 1 778 ? -6.673 -10.553 4.016 1.00 94.44 778 PHE A O 1
ATOM 5966 N N . ARG A 1 779 ? -6.442 -9.119 5.695 1.00 91.50 779 ARG A N 1
ATOM 5967 C CA . ARG A 1 779 ? -5.082 -9.564 6.021 1.00 91.50 779 ARG A CA 1
ATOM 5968 C C . ARG A 1 779 ? -5.110 -10.889 6.776 1.00 91.50 779 ARG A C 1
ATOM 5970 O O . ARG A 1 779 ? -5.876 -11.054 7.728 1.00 91.50 779 ARG A O 1
ATOM 5977 N N . CYS A 1 780 ? -4.268 -11.823 6.346 1.00 92.94 780 CYS A N 1
ATOM 5978 C CA . CYS A 1 780 ? -4.206 -13.175 6.889 1.00 92.94 780 CYS A CA 1
ATOM 5979 C C . CYS A 1 780 ? -2.926 -13.374 7.706 1.00 92.94 780 CYS A C 1
ATOM 5981 O O . CYS A 1 780 ? -1.892 -12.773 7.416 1.00 92.94 780 CYS A O 1
ATOM 5983 N N . ARG A 1 781 ? -2.982 -14.238 8.721 1.00 91.44 781 ARG A N 1
ATOM 5984 C CA . ARG A 1 781 ? -1.783 -14.708 9.426 1.00 91.44 781 ARG A CA 1
ATOM 5985 C C . ARG A 1 781 ? -1.057 -15.758 8.583 1.00 91.44 781 ARG A C 1
ATOM 5987 O O . ARG A 1 781 ? -1.715 -16.485 7.839 1.00 91.44 781 ARG A O 1
ATOM 5994 N N . PRO A 1 782 ? 0.264 -15.919 8.746 1.00 93.31 782 PRO A N 1
ATOM 5995 C CA . PRO A 1 782 ? 0.975 -17.039 8.142 1.00 93.31 782 PRO A CA 1
ATOM 5996 C C . PRO A 1 782 ? 0.343 -18.383 8.528 1.00 93.31 782 PRO A C 1
ATOM 5998 O O . PRO A 1 782 ? 0.082 -18.631 9.707 1.00 93.31 782 PRO A O 1
ATOM 6001 N N . GLY A 1 783 ? 0.073 -19.235 7.537 1.00 94.06 783 GLY A N 1
ATOM 6002 C CA . GLY A 1 783 ? -0.581 -20.535 7.720 1.00 94.06 783 GLY A CA 1
ATOM 6003 C C . GLY A 1 783 ? -2.093 -20.480 7.978 1.00 94.06 783 GLY A C 1
ATOM 6004 O O . GLY A 1 783 ? -2.707 -21.520 8.206 1.00 94.06 783 GLY A O 1
ATOM 6005 N N . GLU A 1 784 ? -2.723 -19.299 7.956 1.00 94.44 784 GLU A N 1
ATOM 6006 C CA . GLU A 1 784 ? -4.176 -19.185 8.118 1.00 94.44 784 GLU A CA 1
ATOM 6007 C C . GLU A 1 784 ? -4.906 -19.892 6.967 1.00 94.44 784 GLU A C 1
ATOM 6009 O O . GLU A 1 784 ? -4.578 -19.703 5.794 1.00 94.44 784 GLU A O 1
ATOM 6014 N N . ARG A 1 785 ? -5.907 -20.717 7.300 1.00 96.81 785 ARG A N 1
ATOM 6015 C CA . ARG A 1 785 ? -6.698 -21.468 6.320 1.00 96.81 785 ARG A CA 1
ATOM 6016 C C . ARG A 1 785 ? -7.767 -20.571 5.708 1.00 96.81 785 ARG A C 1
ATOM 6018 O O . ARG A 1 785 ? -8.646 -20.065 6.406 1.00 96.81 785 ARG A O 1
ATOM 6025 N N . ILE A 1 786 ? -7.732 -20.430 4.390 1.00 98.25 786 ILE A N 1
ATOM 6026 C CA . ILE A 1 786 ? -8.636 -19.577 3.622 1.00 98.25 786 ILE A CA 1
ATOM 6027 C C . ILE A 1 786 ? -9.428 -20.440 2.648 1.00 98.25 786 ILE A C 1
ATOM 6029 O O . ILE A 1 786 ? -8.865 -21.100 1.774 1.00 98.25 786 ILE A O 1
ATOM 6033 N N . ALA A 1 787 ? -10.748 -20.443 2.811 1.00 98.44 787 ALA A N 1
ATOM 6034 C CA . ALA A 1 787 ? -11.664 -21.060 1.867 1.00 98.44 787 ALA A CA 1
ATOM 6035 C C . ALA A 1 787 ? -11.853 -20.135 0.663 1.00 98.44 787 ALA A C 1
ATOM 6037 O O . ALA A 1 787 ? -11.999 -18.921 0.823 1.00 98.44 787 ALA A O 1
ATOM 6038 N N . TRP A 1 788 ? -11.885 -20.709 -0.535 1.00 98.50 788 TRP A N 1
ATOM 6039 C CA . TRP A 1 788 ? -12.111 -19.971 -1.770 1.00 98.50 788 TRP A CA 1
ATOM 6040 C C . TRP A 1 788 ? -13.215 -20.602 -2.614 1.00 98.50 788 TRP A C 1
ATOM 6042 O O . TRP A 1 788 ? -13.417 -21.818 -2.590 1.00 98.50 788 TRP A O 1
ATOM 6052 N N . THR A 1 789 ? -13.914 -19.766 -3.380 1.00 98.44 789 THR A N 1
ATOM 6053 C CA . THR A 1 789 ? -14.919 -20.180 -4.372 1.00 98.44 789 THR A CA 1
ATOM 6054 C C . THR A 1 789 ? -14.766 -19.371 -5.657 1.00 98.44 789 THR A C 1
ATOM 6056 O O . THR A 1 789 ? -14.386 -18.201 -5.600 1.00 98.44 789 THR A O 1
ATOM 6059 N N . TYR A 1 790 ? -15.037 -19.997 -6.802 1.00 98.00 790 TYR A N 1
ATOM 6060 C CA . TYR A 1 790 ? -15.027 -19.378 -8.128 1.00 98.00 790 TYR A CA 1
ATOM 6061 C C . TYR A 1 790 ? -15.953 -20.161 -9.068 1.00 98.00 790 TYR A C 1
ATOM 6063 O O . TYR A 1 790 ? -15.616 -21.262 -9.513 1.00 98.00 790 TYR A O 1
ATOM 6071 N N . GLY A 1 791 ? -17.141 -19.620 -9.347 1.00 92.88 791 GLY A N 1
ATOM 6072 C CA . GLY A 1 791 ? -18.202 -20.386 -10.010 1.00 92.88 791 GLY A CA 1
ATOM 6073 C C . GLY A 1 791 ? -18.536 -21.655 -9.215 1.00 92.88 791 GLY A C 1
ATOM 6074 O O . GLY A 1 791 ? -18.762 -21.583 -8.010 1.00 92.88 791 GLY A O 1
ATOM 6075 N N . ASP A 1 792 ? -18.505 -22.816 -9.873 1.00 91.31 792 ASP A N 1
ATOM 6076 C CA . ASP A 1 792 ? -18.726 -24.122 -9.229 1.00 91.31 792 ASP A CA 1
ATOM 6077 C C . ASP A 1 792 ? -17.461 -24.701 -8.560 1.00 91.31 792 ASP A C 1
ATOM 6079 O O . ASP A 1 792 ? -17.520 -25.735 -7.889 1.00 91.31 792 ASP A O 1
ATOM 6083 N N . ALA A 1 793 ? -16.294 -24.073 -8.751 1.00 95.69 793 ALA A N 1
ATOM 6084 C CA . ALA A 1 793 ? -15.044 -24.512 -8.143 1.00 95.69 793 ALA A CA 1
ATOM 6085 C C . ALA A 1 793 ? -14.900 -23.956 -6.721 1.00 95.69 793 ALA A C 1
ATOM 6087 O O . ALA A 1 793 ? -15.252 -22.810 -6.439 1.00 95.69 793 ALA A O 1
ATOM 6088 N N . SER A 1 794 ? -14.337 -24.760 -5.820 1.00 97.50 794 SER A N 1
ATOM 6089 C CA . SER A 1 794 ? -14.036 -24.339 -4.452 1.00 97.50 794 SER A CA 1
ATOM 6090 C C . SER A 1 794 ? -12.855 -25.114 -3.881 1.00 97.50 794 SER A C 1
ATOM 6092 O O . SER A 1 794 ? -12.514 -26.195 -4.370 1.00 97.50 794 SER A O 1
ATOM 6094 N N . GLY A 1 795 ? -12.249 -24.580 -2.828 1.00 97.56 795 GLY A N 1
ATOM 6095 C CA . GLY A 1 795 ? -11.179 -25.253 -2.109 1.00 97.56 795 GLY A CA 1
ATOM 6096 C C . GLY A 1 795 ? -10.746 -24.496 -0.862 1.00 97.56 795 GLY A C 1
ATOM 6097 O O . GLY A 1 795 ? -11.378 -23.527 -0.446 1.00 97.56 795 GLY A O 1
ATOM 6098 N N . VAL A 1 796 ? -9.653 -24.958 -0.260 1.00 98.12 796 VAL A N 1
ATOM 6099 C CA . VAL A 1 796 ? -8.996 -24.302 0.874 1.00 98.12 796 VAL A CA 1
ATOM 6100 C C . VAL A 1 796 ? -7.510 -24.194 0.562 1.00 98.12 796 VAL A C 1
ATOM 6102 O O . VAL A 1 796 ? -6.919 -25.146 0.054 1.00 98.12 796 VAL A O 1
ATOM 6105 N N . VAL A 1 797 ? -6.923 -23.040 0.854 1.00 98.00 797 VAL A N 1
ATOM 6106 C CA . VAL A 1 797 ? -5.482 -22.778 0.764 1.00 98.00 797 VAL A CA 1
ATOM 6107 C C . VAL A 1 797 ? -4.977 -22.254 2.102 1.00 98.00 797 VAL A C 1
ATOM 6109 O O . VAL A 1 797 ? -5.764 -21.797 2.930 1.00 98.00 797 VAL A O 1
ATOM 6112 N N . GLU A 1 798 ? -3.671 -22.326 2.321 1.00 97.62 798 GLU A N 1
ATOM 6113 C CA . GLU A 1 798 ? -3.021 -21.707 3.476 1.00 97.62 798 GLU A CA 1
ATOM 6114 C C . GLU A 1 798 ? -2.342 -20.411 3.038 1.00 97.62 798 GLU A C 1
ATOM 6116 O O . GLU A 1 798 ? -1.721 -20.354 1.972 1.00 97.62 798 GLU A O 1
ATOM 6121 N N . ALA A 1 799 ? -2.479 -19.365 3.849 1.00 96.69 799 ALA A N 1
ATOM 6122 C CA . ALA A 1 799 ? -1.767 -18.116 3.638 1.00 96.69 799 ALA A CA 1
ATOM 6123 C C . ALA A 1 799 ? -0.250 -18.326 3.789 1.00 96.69 799 ALA A C 1
ATOM 6125 O O . ALA A 1 799 ? 0.212 -19.054 4.673 1.00 96.69 799 ALA A O 1
ATOM 6126 N N . GLY A 1 800 ? 0.523 -17.686 2.914 1.00 93.94 800 GLY A N 1
ATOM 6127 C CA . GLY A 1 800 ? 1.977 -17.773 2.880 1.00 93.94 800 GLY A CA 1
ATOM 6128 C C . GLY A 1 800 ? 2.665 -17.093 4.071 1.00 93.94 800 GLY A C 1
ATOM 6129 O O . GLY A 1 800 ? 2.004 -16.562 4.966 1.00 93.94 800 GLY A O 1
ATOM 6130 N N . PRO A 1 801 ? 4.010 -17.102 4.107 1.00 89.00 801 PRO A N 1
ATOM 6131 C CA . PRO A 1 801 ? 4.792 -16.537 5.207 1.00 89.00 801 PRO A CA 1
ATOM 6132 C C . PRO A 1 801 ? 4.555 -15.046 5.473 1.00 89.00 801 PRO A C 1
ATOM 6134 O O . PRO A 1 801 ? 4.759 -14.615 6.604 1.00 89.00 801 PRO A O 1
ATOM 6137 N N . ASP A 1 802 ? 4.115 -14.277 4.473 1.00 87.12 802 ASP A N 1
ATOM 6138 C CA . ASP A 1 802 ? 3.790 -12.854 4.616 1.00 87.12 802 ASP A CA 1
ATOM 6139 C C . ASP A 1 802 ? 2.270 -12.612 4.711 1.00 87.12 802 ASP A C 1
ATOM 6141 O O . ASP A 1 802 ? 1.808 -11.475 4.604 1.00 87.12 802 ASP A O 1
ATOM 6145 N N . GLY A 1 803 ? 1.478 -13.675 4.903 1.00 92.25 803 GLY A N 1
ATOM 6146 C CA . GLY A 1 803 ? 0.016 -13.612 4.937 1.00 92.25 803 GLY A CA 1
ATOM 6147 C C . GLY A 1 803 ? -0.638 -13.524 3.556 1.00 92.25 803 GLY A C 1
ATOM 6148 O O . GLY A 1 803 ? -1.845 -13.300 3.462 1.00 92.25 803 GLY A O 1
ATOM 6149 N N . GLU A 1 804 ? 0.122 -13.689 2.470 1.00 94.62 804 GLU A N 1
ATOM 6150 C CA . GLU A 1 804 ? -0.406 -13.652 1.112 1.00 94.62 804 GLU A CA 1
ATOM 6151 C C . GLU A 1 804 ? -1.220 -14.910 0.787 1.00 94.62 804 GLU A C 1
ATOM 6153 O O . GLU A 1 804 ? -0.812 -16.034 1.079 1.00 94.62 804 GLU A O 1
ATOM 6158 N N . VAL A 1 805 ? -2.370 -14.742 0.138 1.00 97.94 805 VAL A N 1
ATOM 6159 C CA . VAL A 1 805 ? -3.241 -15.860 -0.246 1.00 97.94 805 VAL A CA 1
ATOM 6160 C C . VAL A 1 805 ? -3.101 -16.105 -1.739 1.00 97.94 805 VAL A C 1
ATOM 6162 O O . VAL A 1 805 ? -3.280 -15.189 -2.534 1.00 97.94 805 VAL A O 1
ATOM 6165 N N . THR A 1 806 ? -2.784 -17.339 -2.129 1.00 98.44 806 THR A N 1
ATOM 6166 C CA . THR A 1 806 ? -2.685 -17.727 -3.542 1.00 98.44 806 THR A CA 1
ATOM 6167 C C . THR A 1 806 ? -3.612 -18.892 -3.826 1.00 98.44 806 THR A C 1
ATOM 6169 O O . THR A 1 806 ? -3.503 -19.934 -3.181 1.00 98.44 806 THR A O 1
ATOM 6172 N N . VAL A 1 807 ? -4.492 -18.734 -4.812 1.00 98.69 807 VAL A N 1
ATOM 6173 C CA . VAL A 1 807 ? -5.307 -19.834 -5.333 1.00 98.69 807 VAL A CA 1
ATOM 6174 C C . VAL A 1 807 ? -4.605 -20.409 -6.562 1.00 98.69 807 VAL A C 1
ATOM 6176 O O . VAL A 1 807 ? -4.513 -19.712 -7.573 1.00 98.69 807 VAL A O 1
ATOM 6179 N N . PRO A 1 808 ? -4.067 -21.640 -6.491 1.00 98.25 808 PRO A N 1
ATOM 6180 C CA . PRO A 1 808 ? -3.267 -22.191 -7.574 1.00 98.25 808 PRO A CA 1
ATOM 6181 C C . PRO A 1 808 ? -4.140 -22.670 -8.738 1.00 98.25 808 PRO A C 1
ATOM 6183 O O . PRO A 1 808 ? -5.171 -23.314 -8.529 1.00 98.25 808 PRO A O 1
ATOM 6186 N N . GLN A 1 809 ? -3.679 -22.424 -9.965 1.00 97.94 809 GLN A N 1
ATOM 6187 C CA . GLN A 1 809 ? -4.222 -22.995 -11.205 1.00 97.94 809 GLN A CA 1
ATOM 6188 C C . GLN A 1 809 ? -5.749 -22.841 -11.378 1.00 97.94 809 GLN A C 1
ATOM 6190 O O . GLN A 1 809 ? -6.433 -23.750 -11.879 1.00 97.94 809 GLN A O 1
ATOM 6195 N N . LEU A 1 810 ? -6.279 -21.678 -10.986 1.00 98.56 810 LEU A N 1
ATOM 6196 C CA . LEU A 1 810 ? -7.693 -21.327 -11.080 1.00 98.56 810 LEU A CA 1
ATOM 6197 C C . LEU A 1 810 ? -8.147 -21.330 -12.556 1.00 98.56 810 LEU A C 1
ATOM 6199 O O . LEU A 1 810 ? -7.489 -20.699 -13.384 1.00 98.56 810 LEU A O 1
ATOM 6203 N N . PRO A 1 811 ? -9.237 -22.035 -12.924 1.00 97.81 811 PRO A N 1
ATOM 6204 C CA . PRO A 1 811 ? -9.701 -22.125 -14.308 1.00 97.81 811 PRO A CA 1
ATOM 6205 C C . PRO A 1 811 ? -10.499 -20.875 -14.713 1.00 97.81 811 PRO A C 1
ATOM 6207 O O . PRO A 1 811 ? -11.701 -20.796 -14.484 1.00 97.81 811 PRO A O 1
ATOM 6210 N N . LEU A 1 812 ? -9.838 -19.903 -15.336 1.00 98.31 812 LEU A N 1
ATOM 6211 C CA . LEU A 1 812 ? -10.422 -18.628 -15.752 1.00 98.31 812 LEU A CA 1
ATOM 6212 C C . LEU A 1 812 ? -11.168 -18.752 -17.091 1.00 98.31 812 LEU A C 1
ATOM 6214 O O . LEU A 1 812 ? -10.672 -19.328 -18.067 1.00 98.31 812 LEU A O 1
ATOM 6218 N N . HIS A 1 813 ? -12.363 -18.164 -17.142 1.00 96.75 813 HIS A N 1
ATOM 6219 C CA . HIS A 1 813 ? -13.259 -18.163 -18.302 1.00 96.75 813 HIS A CA 1
ATOM 6220 C C . HIS A 1 813 ? -13.487 -16.743 -18.842 1.00 96.75 813 HIS A C 1
ATOM 6222 O O . HIS A 1 813 ? -13.030 -15.763 -18.265 1.00 96.75 813 HIS A O 1
ATOM 6228 N N . ARG A 1 814 ? -14.190 -16.625 -19.975 1.00 96.00 814 ARG A N 1
ATOM 6229 C CA . ARG A 1 814 ? -14.467 -15.330 -20.631 1.00 96.00 814 ARG A CA 1
ATOM 6230 C C . ARG A 1 814 ? -15.403 -14.430 -19.833 1.00 96.00 814 ARG A C 1
ATOM 6232 O O . ARG A 1 814 ? -15.268 -13.211 -19.882 1.00 96.00 814 ARG A O 1
ATOM 6239 N N . GLU A 1 815 ? -16.368 -15.039 -19.155 1.00 95.12 815 GLU A N 1
ATOM 6240 C CA . GLU A 1 815 ? -17.355 -14.318 -18.361 1.00 95.12 815 GLU A CA 1
ATOM 6241 C C . GLU A 1 815 ? -16.749 -13.883 -17.031 1.00 95.12 815 GLU A C 1
ATOM 6243 O O . GLU A 1 815 ? -15.986 -14.627 -16.409 1.00 95.12 815 GLU A O 1
ATOM 6248 N N . TRP A 1 816 ? -17.132 -12.692 -16.576 1.00 96.31 816 TRP A N 1
ATOM 6249 C CA . TRP A 1 816 ? -16.787 -12.226 -15.240 1.00 96.31 816 TRP A CA 1
ATOM 6250 C C . TRP A 1 816 ? -17.339 -13.186 -14.192 1.00 96.31 816 TRP A C 1
ATOM 6252 O O . TRP A 1 816 ? -18.546 -13.410 -14.117 1.00 96.31 816 TRP A O 1
ATOM 6262 N N . SER A 1 817 ? -16.450 -13.737 -13.373 1.00 97.62 817 SER A N 1
ATOM 6263 C CA . SER A 1 817 ? -16.820 -14.588 -12.243 1.00 97.62 817 SER A CA 1
ATOM 6264 C C . SER A 1 817 ? -16.068 -14.130 -10.995 1.00 97.62 817 SER A C 1
ATOM 6266 O O . SER A 1 817 ? -14.868 -13.860 -11.092 1.00 97.62 817 SER A O 1
ATOM 6268 N N . PRO A 1 818 ? -16.732 -14.002 -9.834 1.00 97.94 818 PRO A N 1
ATOM 6269 C CA . PRO A 1 818 ? -16.071 -13.594 -8.604 1.00 97.94 818 PRO A CA 1
ATOM 6270 C C . PRO A 1 818 ? -15.198 -14.727 -8.062 1.00 97.94 818 PRO A C 1
ATOM 6272 O O . PRO A 1 818 ? -15.655 -15.859 -7.908 1.00 97.94 818 PRO A O 1
ATOM 6275 N N . LEU A 1 819 ? -13.943 -14.410 -7.749 1.00 98.69 819 LEU A N 1
ATOM 6276 C CA . LEU A 1 819 ? -13.146 -15.172 -6.799 1.00 98.69 819 LEU A CA 1
ATOM 6277 C C . LEU A 1 819 ? -13.451 -14.629 -5.405 1.00 98.69 819 LEU A C 1
ATOM 6279 O O . LEU A 1 819 ? -13.104 -13.486 -5.111 1.00 98.69 819 LEU A O 1
ATOM 6283 N N . THR A 1 820 ? -14.063 -15.445 -4.554 1.00 98.62 820 THR A N 1
ATOM 6284 C CA . THR A 1 820 ? -14.354 -15.085 -3.161 1.00 98.62 820 THR A CA 1
ATOM 6285 C C . THR A 1 820 ? -13.438 -15.866 -2.230 1.00 98.62 820 THR A C 1
ATOM 6287 O O . THR A 1 820 ? -13.417 -17.094 -2.284 1.00 98.62 820 THR A O 1
ATOM 6290 N N . LEU A 1 821 ? -12.722 -15.160 -1.356 1.00 98.69 821 LEU A N 1
ATOM 6291 C CA . LEU A 1 821 ? -11.883 -15.687 -0.284 1.00 98.69 821 LEU A CA 1
ATOM 6292 C C . LEU A 1 821 ? -12.537 -15.383 1.070 1.00 98.69 821 LEU A C 1
ATOM 6294 O O . LEU A 1 821 ? -12.929 -14.248 1.342 1.00 98.69 821 LEU A O 1
ATOM 6298 N N . THR A 1 822 ? -12.639 -16.387 1.936 1.00 97.81 822 THR A N 1
ATOM 6299 C CA . THR A 1 822 ? -13.209 -16.272 3.289 1.00 97.81 822 THR A CA 1
ATOM 6300 C C . THR A 1 822 ? -12.358 -17.047 4.284 1.00 97.81 822 THR A C 1
ATOM 6302 O O . THR A 1 822 ? -11.726 -18.042 3.929 1.00 97.81 822 THR A O 1
ATOM 6305 N N . ARG A 1 823 ? -12.323 -16.611 5.546 1.00 92.12 823 ARG A N 1
ATOM 6306 C CA . ARG A 1 823 ? -11.636 -17.380 6.597 1.00 92.12 823 ARG A CA 1
ATOM 6307 C C . ARG A 1 823 ? -12.342 -18.716 6.785 1.00 92.12 823 ARG A C 1
ATOM 6309 O O . ARG A 1 823 ? -13.543 -18.743 7.048 1.00 92.12 823 ARG A O 1
ATOM 6316 N N . ALA A 1 824 ? -11.605 -19.812 6.631 1.00 82.19 824 ALA A N 1
ATOM 6317 C CA . ALA A 1 824 ? -12.139 -21.133 6.915 1.00 82.19 824 ALA A CA 1
ATOM 6318 C C . ALA A 1 824 ? -12.203 -21.338 8.440 1.00 82.19 824 ALA A C 1
ATOM 6320 O O . ALA A 1 824 ? -11.326 -20.841 9.153 1.00 82.19 824 ALA A O 1
ATOM 6321 N N . PRO A 1 825 ? -13.199 -22.076 8.961 1.00 68.81 825 PRO A N 1
ATOM 6322 C CA . PRO A 1 825 ? -13.148 -22.544 10.339 1.00 68.81 825 PRO A CA 1
ATOM 6323 C C . PRO A 1 825 ? -11.856 -23.354 10.569 1.00 68.81 825 PRO A C 1
ATOM 6325 O O . PRO A 1 825 ? -11.434 -24.059 9.642 1.00 68.81 825 PRO A O 1
ATOM 6328 N N . PRO A 1 826 ? -11.233 -23.247 11.757 1.00 56.91 826 PRO A N 1
ATOM 6329 C CA . PRO A 1 826 ? -10.003 -23.968 12.087 1.00 56.91 826 PRO A CA 1
ATOM 6330 C C . PRO A 1 826 ? -10.110 -25.485 11.879 1.00 56.91 826 PRO A C 1
ATOM 6332 O O . PRO A 1 826 ? -11.168 -26.068 12.217 1.00 56.91 826 PRO A O 1
#

Secondary structure (DSSP, 8-state):
---------S--S---SS-SSPPPEEEEEESSEE-SSS-EEEEEEEE---SSPEEEETTEEEE-EEPTTSSEEEEEEPP--SEEEEEEEEETTEEPPPEEEEE-PPPPEE----SEEEETTSPEEEEP-EE-SS-PPPEEEEESPPTTEEEETTTTEEEE---GGGTTEEEEEEEEEE-SS-EEEEEEEEEEESSPPPPEEEEEESSSBPPBS-EEEEEEEES--TT-EEEETTEEPEEEEEE-TTS-EEEEEEE-SB-SEEEEEEEEETTEEEEEEEEEE-PPPPEEEPPSPEEEETTS-EEEE-EEE-SS----EEEEESPPTT-EEETTTTEEEE---GGGTT-EEEEEEEEE-SS-EEEEEEEEEEE----PPPPEEEEEEE-SSEEEEEEEEE--TTTS-TTTTT-EEEEEEEEETT--SSS-EEEEEEE--TT----S---TTSEEEE---TT--TTT---BSSGGG-B---HHHHHHHHHHHHHHHH-TTEEEEEEEEEEETHHHHHHHHHHHHTGGG-SEEEEES--SBGGGS-HHHHHHHHHHH--TTT--B-TTS-BHHHHTBHHHHHHH-HHHHT-EEEEEEETT-SSS-THHHHSPPTTTSS-HHHHHHHTT-EEEEEEES--SSS--TTT-TTTT-SS--TTT-TTT---TTS-EEEEES-TT------S-BSSPPPBTTTBT---TTSTT---BSS-SSEEETTTEEE-GGG-EE-SSEEEEEEEE-----PPPSSTTSPPSSS---SPSSEEEEEEEES-SS----TT-EEEEEETTEEEEEE--TTS---EEEEEE-SS-EEEEEEEPP-

Sequence (826 aa):
MTRRLAAAALLALAACPGSGPEAPKIDALDPPAVEGGAPFTLRVTGERLGPAPKVRVGRAVLTGVLSPDGATVEVSVPALRRGAADVRVEADGVVSAPARLRVGNSPCVIRDPGPVTVVVGHPLRLLLSATDFDGDPVTLHVAGLPKGARWDPITHRLHFNPRADQGDRAFLVEVRATDGIQAVALPLLLDVVRSPPPMTVRAVQPNPAPGGLTFWLELEGEGLTSSAQVRLGDQALVTELSTGPEGQARLRARVPATGRGEHPLEVLSAGVVVHAQTLAVKNAPPMVRVPDDLEVDEETELVAHLEAWDLEQDPLRLTVTDLPPGARFDEATGRLTFRPDFIQGGRTYTLQAEARDHADVRVEPFTITVRDTIQPPPPEVTHEARMADHLQLTLRQRTDGFLDSPEQAGREFEARVVVPLDATVVHPKAVRIFLHGFGGEPYVGGKGDQFRIYPHDPDNTYWWGHKDGAGPNAHVPPYTVRRTLHLLAWLLDRYPGADPERVYVTGSSMGGAGAALMGLLWARHFALAEASLAQTVARNHRPSRVAQLSTLWGSPQENLRDELGLPVWNRLDLVRALADSPEARDQFIFTRHAKDDPIINFGAAVRPSPLAKEAWLPALERHRVGHLAVWDEGAHGPPDPVLGPDWWDGGWDRMEDAETTLARNQAFIAFSNSSADEDPGDGRGDGRPFDPEKGYAGEVGIPGDTGWDGAVAGVHNRYLRWDSRFIVDTWARFEVPLRVHMVPGPPPPRPGYPPKGDVYLGPLPIRADVTPRRVQAFRCRPGERIAWTYGDASGVVEAGPDGEVTVPQLPLHREWSPLTLTRAPP